Protein 5OE8 (pdb70)

Organism: NCBI:txid749413

Structure (mmCIF, N/CA/C/O backbone):
data_5OE8
#
_entry.id   5OE8
#
_cell.length_a   179.085
_cell.length_b   101.584
_cell.length_c   108.500
_cell.angle_alpha   90.000
_cell.angle_beta   124.530
_cell.angle_gamma   90.000
#
_symmetry.space_group_name_H-M   'C 1 2 1'
#
loop_
_entity.id
_entity.type
_entity.pdbx_description
1 polymer 'Large subunit terminase'
2 non-polymer 'CHLORIDE ION'
3 water water
#
loop_
_atom_site.group_PDB
_atom_site.id
_atom_site.type_symbol
_atom_site.label_atom_id
_atom_site.label_alt_id
_atom_site.label_comp_id
_atom_site.label_asym_id
_atom_site.label_entity_id
_atom_site.label_seq_id
_atom_site.pdbx_PDB_ins_code
_atom_site.Cartn_x
_atom_site.Cartn_y
_atom_site.Cartn_z
_atom_site.occupancy
_atom_site.B_iso_or_equiv
_atom_site.auth_seq_id
_atom_site.auth_comp_id
_atom_site.auth_asym_id
_atom_site.auth_atom_id
_atom_site.pdbx_PDB_model_num
ATOM 1 N N . PHE A 1 14 ? 52.086 57.056 91.697 1.00 86.21 11 PHE A N 1
ATOM 2 C CA . PHE A 1 14 ? 51.133 57.980 90.997 1.00 85.26 11 PHE A CA 1
ATOM 3 C C . PHE A 1 14 ? 51.241 57.855 89.482 1.00 86.91 11 PHE A C 1
ATOM 4 O O . PHE A 1 14 ? 50.220 57.815 88.791 1.00 90.90 11 PHE A O 1
ATOM 6 N N . GLN A 1 15 ? 52.486 57.772 88.999 1.00 90.02 12 GLN A N 1
ATOM 7 C CA . GLN A 1 15 ? 52.849 57.761 87.571 1.00 84.56 12 GLN A CA 1
ATOM 8 C C . GLN A 1 15 ? 52.554 59.121 86.908 1.00 76.34 12 GLN A C 1
ATOM 9 O O . GLN A 1 15 ? 51.757 59.213 85.964 1.00 77.38 12 GLN A O 1
ATOM 15 N N . PRO A 1 16 ? 53.216 60.185 87.410 1.00 68.22 13 PRO A N 1
ATOM 16 C CA . PRO A 1 16 ? 52.894 61.539 86.985 1.00 65.38 13 PRO A CA 1
ATOM 17 C C . PRO A 1 16 ? 53.514 61.890 85.643 1.00 62.56 13 PRO A C 1
ATOM 18 O O . PRO A 1 16 ? 54.511 61.283 85.236 1.00 59.62 13 PRO A O 1
ATOM 22 N N . PHE A 1 17 ? 52.927 62.886 84.988 1.00 60.02 14 PHE A N 1
ATOM 23 C CA . PHE A 1 17 ? 53.404 63.379 83.707 1.00 56.45 14 PHE A CA 1
ATOM 24 C C . PHE A 1 17 ? 54.505 64.423 83.868 1.00 54.12 14 PHE A C 1
ATOM 25 O O . PHE A 1 17 ? 54.438 65.293 84.738 1.00 52.33 14 PHE A O 1
ATOM 33 N N . SER A 1 18 ? 55.519 64.333 83.011 1.00 50.71 15 SER A N 1
ATOM 34 C CA . SER A 1 18 ? 56.593 65.299 82.987 1.00 44.87 15 SER A CA 1
ATOM 35 C C . SER A 1 18 ? 56.119 66.598 82.370 1.00 44.43 15 SER A C 1
ATOM 36 O O . SER A 1 18 ? 55.051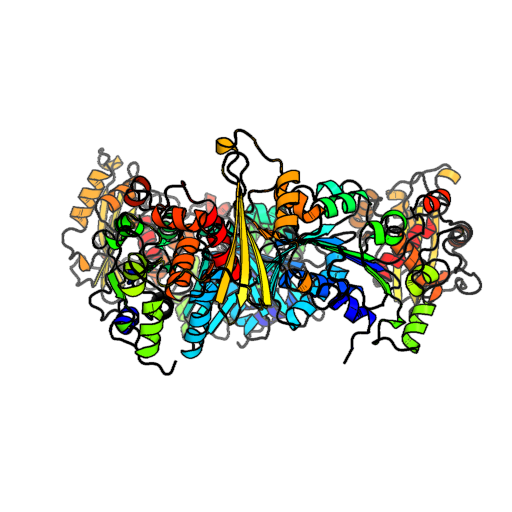 66.669 81.760 1.00 42.39 15 SER A O 1
ATOM 39 N N . LYS A 1 19 ? 56.950 67.618 82.507 1.00 44.83 16 LYS A N 1
ATOM 40 C CA . LYS A 1 19 ? 56.667 68.918 81.931 1.00 48.71 16 LYS A CA 1
ATOM 41 C C . LYS A 1 19 ? 56.453 68.829 80.414 1.00 45.36 16 LYS A C 1
ATOM 42 O O . LYS A 1 19 ? 55.552 69.462 79.860 1.00 43.72 16 LYS A O 1
ATOM 48 N N . LYS A 1 20 ? 57.273 68.034 79.744 1.00 46.66 17 LYS A N 1
ATOM 49 C CA . LYS A 1 20 ? 57.166 67.886 78.276 1.00 46.36 17 LYS A CA 1
ATOM 50 C C . LYS A 1 20 ? 55.889 67.131 77.864 1.00 42.36 17 LYS A C 1
ATOM 51 O O . LYS A 1 20 ? 55.250 67.503 76.887 1.00 43.36 17 LYS A O 1
ATOM 57 N N . GLN A 1 21 ? 55.500 66.108 78.629 1.00 40.72 18 GLN A N 1
ATOM 58 C CA . GLN A 1 21 ? 54.220 65.410 78.388 1.00 41.26 18 GLN A CA 1
ATOM 59 C C . GLN A 1 21 ? 52.998 66.309 78.554 1.00 42.74 18 GLN A C 1
ATOM 60 O O . GLN A 1 21 ? 52.049 66.233 77.749 1.00 40.69 18 GLN A O 1
ATOM 66 N N . LEU A 1 22 ? 53.020 67.154 79.590 1.00 42.71 19 LEU A N 1
ATOM 67 C CA . LEU A 1 22 ? 51.932 68.100 79.834 1.00 44.58 19 LEU A CA 1
ATOM 68 C C . LEU A 1 22 ? 51.805 69.164 78.737 1.00 45.27 19 LEU A C 1
ATOM 69 O O . LEU A 1 22 ? 50.699 69.649 78.478 1.00 47.45 19 LEU A O 1
ATOM 74 N N . LYS A 1 23 ? 52.919 69.538 78.107 1.00 44.76 20 LYS A N 1
ATOM 75 C CA . LYS A 1 23 ? 52.868 70.434 76.945 1.00 47.07 20 LYS A CA 1
ATOM 76 C C . LYS A 1 23 ? 52.121 69.787 75.758 1.00 44.26 20 LYS A C 1
ATOM 77 O O . LYS A 1 23 ? 51.361 70.461 75.063 1.00 39.39 20 LYS A O 1
ATOM 83 N N . VAL A 1 24 ? 52.306 68.477 75.565 1.00 44.07 21 VAL A N 1
ATOM 84 C CA . VAL A 1 24 ? 51.582 67.734 74.529 1.00 44.49 21 VAL A CA 1
ATOM 85 C C . VAL A 1 24 ? 50.069 67.754 74.810 1.00 45.14 21 VAL A C 1
ATOM 86 O O . VAL A 1 24 ? 49.265 67.880 73.875 1.00 42.60 21 VAL A O 1
ATOM 90 N N . LEU A 1 25 ? 49.710 67.642 76.094 1.00 43.94 22 LEU A N 1
ATOM 91 C CA . LEU A 1 25 ? 48.321 67.667 76.554 1.00 43.06 22 LEU A CA 1
ATOM 92 C C . LEU A 1 25 ? 47.632 69.029 76.488 1.00 43.40 22 LEU A C 1
ATOM 93 O O . LEU A 1 25 ? 46.408 69.081 76.377 1.00 46.77 22 LEU A O 1
ATOM 98 N N . THR A 1 26 ? 48.401 70.115 76.559 1.00 42.64 23 THR A N 1
ATOM 99 C CA . THR A 1 26 ? 47.845 71.463 76.681 1.00 41.28 23 THR A CA 1
ATOM 100 C C . THR A 1 26 ? 48.141 72.441 75.524 1.00 40.26 23 THR A C 1
ATOM 101 O O . THR A 1 26 ? 47.486 73.479 75.435 1.00 37.19 23 THR A O 1
ATOM 105 N N . TRP A 1 27 ? 49.088 72.130 74.634 1.00 41.14 24 TRP A N 1
ATOM 106 C CA . TRP A 1 27 ? 49.534 73.108 73.613 1.00 40.61 24 TRP A CA 1
ATOM 107 C C . TRP A 1 27 ? 48.371 73.765 72.861 1.00 42.52 24 TRP A C 1
ATOM 108 O O . TRP A 1 27 ? 48.405 74.958 72.561 1.00 44.55 24 TRP A O 1
ATOM 119 N N . TRP A 1 28 ? 47.352 72.958 72.571 1.00 42.17 25 TRP A N 1
ATOM 120 C CA . TRP A 1 28 ? 46.209 73.354 71.744 1.00 43.47 25 TRP A CA 1
ATOM 121 C C . TRP A 1 28 ? 45.176 74.230 72.467 1.00 45.28 25 TRP A C 1
ATOM 122 O O . TRP A 1 28 ? 44.413 74.926 71.804 1.00 45.78 25 TRP A O 1
ATOM 133 N N . ARG A 1 29 ? 45.156 74.212 73.803 1.00 48.85 26 ARG A N 1
ATOM 134 C CA . ARG A 1 29 ? 44.158 74.971 74.595 1.00 53.67 26 ARG A CA 1
ATOM 135 C C . ARG A 1 29 ? 44.242 76.484 74.357 1.00 51.91 26 ARG A C 1
ATOM 136 O O . ARG A 1 29 ? 45.290 76.980 73.968 1.00 50.92 26 ARG A O 1
ATOM 144 N N . LYS A 1 30 ? 43.140 77.207 74.571 1.00 55.46 27 LYS A N 1
ATOM 145 C CA . LYS A 1 30 ? 43.116 78.672 74.347 1.00 60.72 27 LYS A CA 1
ATOM 146 C C . LYS A 1 30 ? 44.107 79.436 75.255 1.00 59.55 27 LYS A C 1
ATOM 147 O O . LYS A 1 30 ? 44.755 80.381 74.809 1.00 62.02 27 LYS A O 1
ATOM 149 N N . ALA A 1 31 ? 44.251 78.997 76.502 1.00 59.21 28 ALA A N 1
ATOM 150 C CA . ALA A 1 31 ? 45.250 79.569 77.422 1.00 61.18 28 ALA A CA 1
ATOM 151 C C . ALA A 1 31 ? 46.725 79.417 76.970 1.00 63.13 28 ALA A C 1
ATOM 152 O O . ALA A 1 31 ? 47.576 80.203 77.387 1.00 62.25 28 ALA A O 1
ATOM 154 N N . SER A 1 32 ? 47.027 78.410 76.145 1.00 62.58 29 SER A N 1
ATOM 155 C CA . SER A 1 32 ? 48.396 78.169 75.649 1.00 59.47 29 SER A CA 1
ATOM 156 C C . SER A 1 32 ? 48.866 79.258 74.666 1.00 60.51 29 SER A C 1
ATOM 157 O O . SER A 1 32 ? 48.090 79.688 73.807 1.00 57.75 29 SER A O 1
ATOM 160 N N . PRO A 1 33 ? 50.141 79.703 74.787 1.00 63.07 30 PRO A N 1
ATOM 161 C CA . PRO A 1 33 ? 50.773 80.621 73.817 1.00 62.29 30 PRO A CA 1
ATOM 162 C C . PRO A 1 33 ? 50.867 80.109 72.373 1.00 64.32 30 PRO A C 1
ATOM 163 O O . PRO A 1 33 ? 50.853 80.911 71.432 1.00 60.86 30 PRO A O 1
ATOM 167 N N . VAL A 1 34 ? 50.957 78.788 72.212 1.00 64.97 31 VAL A N 1
ATOM 168 C CA . VAL A 1 34 ? 51.176 78.158 70.906 1.00 63.80 31 VAL A CA 1
ATOM 169 C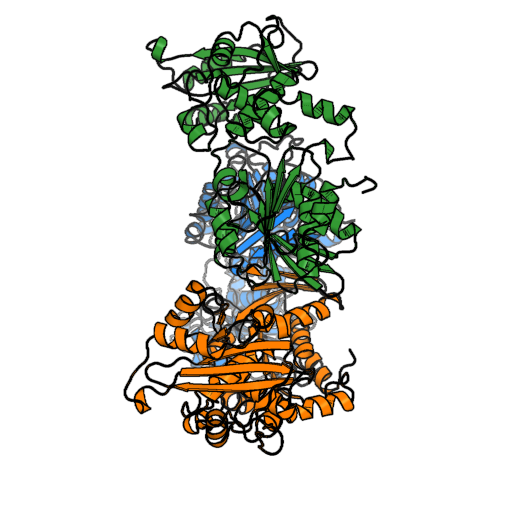 C . VAL A 1 34 ? 49.910 77.487 70.333 1.00 60.77 31 VAL A C 1
ATOM 170 O O . VAL A 1 34 ? 50.006 76.646 69.444 1.00 57.25 31 VAL A O 1
ATOM 174 N N . SER A 1 35 ? 48.732 77.895 70.812 1.00 57.83 32 SER A N 1
ATOM 175 C CA . SER A 1 35 ? 47.445 77.339 70.362 1.00 56.65 32 SER A CA 1
ATOM 176 C C . SER A 1 35 ? 47.152 77.577 68.877 1.00 55.73 32 SER A C 1
ATOM 177 O O . SER A 1 35 ? 46.390 76.812 68.265 1.00 50.66 32 SER A O 1
ATOM 180 N N . ASP A 1 36 ? 47.728 78.648 68.322 1.00 55.41 33 ASP A N 1
ATOM 181 C CA . ASP A 1 36 ? 47.561 79.001 66.906 1.00 57.77 33 ASP A CA 1
ATOM 182 C C . ASP A 1 36 ? 48.435 78.172 65.973 1.00 56.33 33 ASP A C 1
ATOM 183 O O . ASP A 1 36 ? 48.234 78.209 64.754 1.00 54.80 33 ASP A O 1
ATOM 188 N N . LYS A 1 37 ? 49.416 77.445 66.523 1.00 55.17 34 LYS A N 1
ATOM 189 C CA . LYS A 1 37 ? 50.265 76.574 65.714 1.00 50.47 34 LYS A CA 1
ATOM 190 C C . LYS A 1 37 ? 49.369 75.573 65.009 1.00 48.23 34 LYS A C 1
ATOM 191 O O . LYS A 1 37 ? 48.340 75.176 65.549 1.00 45.99 34 LYS A O 1
ATOM 197 N N . ASP A 1 38 ? 49.742 75.207 63.785 1.00 48.99 35 ASP A N 1
ATOM 198 C CA . ASP A 1 38 ? 48.925 74.322 62.950 1.00 50.25 35 ASP A CA 1
ATOM 199 C C . ASP A 1 38 ? 49.026 72.845 63.312 1.00 45.28 35 ASP A C 1
ATOM 200 O O . ASP A 1 38 ? 48.322 72.026 62.737 1.00 40.28 35 ASP A O 1
ATOM 205 N N . GLY A 1 39 ? 49.911 72.502 64.243 1.00 45.05 36 GLY A N 1
ATOM 206 C CA . GLY A 1 39 ? 50.086 71.124 64.647 1.00 43.71 36 GLY A CA 1
ATOM 207 C C . GLY A 1 39 ? 51.306 70.896 65.503 1.00 44.03 36 GLY A C 1
ATOM 208 O O . GLY A 1 39 ? 51.941 71.842 65.985 1.00 43.96 36 GLY A O 1
ATOM 209 N N . ILE A 1 40 ? 51.644 69.621 65.670 1.00 43.81 37 ILE A N 1
ATOM 210 C CA . ILE A 1 40 ? 52.725 69.228 66.559 1.00 41.10 37 ILE A CA 1
ATOM 211 C C . ILE A 1 40 ? 53.498 68.024 66.002 1.00 39.54 37 ILE A C 1
ATOM 212 O O . ILE A 1 40 ? 52.927 67.144 65.346 1.00 37.66 37 ILE A O 1
ATOM 217 N N . ILE A 1 41 ? 54.815 68.040 66.236 1.00 38.61 38 ILE A N 1
ATOM 218 C CA . ILE A 1 41 ? 55.703 66.916 65.954 1.00 37.53 38 ILE A CA 1
ATOM 219 C C . ILE A 1 41 ? 56.397 66.556 67.252 1.00 36.51 38 ILE A C 1
ATOM 220 O O . ILE A 1 41 ? 57.072 67.407 67.838 1.00 37.56 38 ILE A O 1
ATOM 225 N N . CYS A 1 42 ? 56.223 65.318 67.707 1.00 35.69 39 CYS A N 1
ATOM 226 C CA . CYS A 1 42 ? 57.052 64.754 68.770 1.00 38.03 39 CYS A CA 1
ATOM 227 C C . CYS A 1 42 ? 57.940 63.650 68.218 1.00 35.43 39 CYS A C 1
ATOM 228 O O . CYS A 1 42 ? 57.442 62.668 67.669 1.00 34.70 39 CYS A O 1
ATOM 231 N N . ASP A 1 43 ? 59.251 63.820 68.356 1.00 36.18 40 ASP A N 1
ATOM 232 C CA . ASP A 1 43 ? 60.207 62.793 67.952 1.00 38.35 40 ASP A CA 1
ATOM 233 C C . ASP A 1 43 ? 61.107 62.448 69.119 1.00 37.55 40 ASP A C 1
ATOM 234 O O . ASP A 1 43 ? 60.897 62.917 70.230 1.00 39.62 40 ASP A O 1
ATOM 239 N N . GLY A 1 44 ? 62.095 61.609 68.867 1.00 36.98 41 GLY A N 1
ATOM 240 C CA . GLY A 1 44 ? 63.132 61.327 69.836 1.00 38.20 41 GLY A CA 1
ATOM 241 C C . GLY A 1 44 ? 63.104 59.876 70.218 1.00 38.16 41 GLY A C 1
ATOM 242 O O . GLY A 1 44 ? 62.708 59.024 69.405 1.00 38.73 41 GLY A O 1
ATOM 243 N N . SER A 1 45 ? 63.497 59.607 71.467 1.00 36.52 42 SER A N 1
ATOM 244 C CA . SER A 1 45 ? 63.832 58.259 71.915 1.00 37.82 42 SER A CA 1
ATOM 245 C C . SER A 1 45 ? 62.603 57.382 72.069 1.00 35.98 42 SER A C 1
ATOM 246 O O . SER A 1 45 ? 61.480 57.871 72.096 1.00 34.72 42 SER A O 1
ATOM 249 N N . ILE A 1 46 ? 62.855 56.084 72.175 1.00 36.44 43 ILE A N 1
ATOM 250 C CA . ILE A 1 46 ? 61.843 55.116 72.567 1.00 38.49 43 ILE A CA 1
ATOM 251 C C . ILE A 1 46 ? 61.538 55.295 74.053 1.00 38.35 43 ILE A C 1
ATOM 252 O O . ILE A 1 46 ? 62.270 55.982 74.770 1.00 35.66 43 ILE A O 1
ATOM 257 N N . ARG A 1 47 ? 60.516 54.601 74.524 1.00 42.74 44 ARG A N 1
ATOM 258 C CA . ARG A 1 47 ? 60.111 54.551 75.927 1.00 46.95 44 ARG A CA 1
ATOM 259 C C . ARG A 1 47 ? 60.105 55.880 76.632 1.00 44.73 44 ARG A C 1
ATOM 260 O O . ARG A 1 47 ? 60.538 55.988 77.728 1.00 44.32 44 ARG A O 1
ATOM 268 N N . ALA A 1 48 ? 59.595 56.886 75.977 1.00 44.50 45 ALA A N 1
ATOM 269 C CA . ALA A 1 48 ? 59.632 58.249 76.490 1.00 44.58 45 ALA A CA 1
ATOM 270 C C . ALA A 1 48 ? 58.263 58.739 76.933 1.00 43.70 45 ALA A C 1
ATOM 271 O O . ALA A 1 48 ? 58.123 59.881 77.363 1.00 46.63 45 ALA A O 1
ATOM 273 N N . GLY A 1 49 ? 57.258 57.880 76.834 1.00 43.71 46 GLY A N 1
ATOM 274 C CA . GLY A 1 49 ? 55.908 58.235 77.230 1.00 47.32 46 GLY A CA 1
ATOM 275 C C . GLY A 1 49 ? 55.309 59.343 76.394 1.00 47.41 46 GLY A C 1
ATOM 276 O O . GLY A 1 49 ? 54.528 60.151 76.906 1.00 47.22 46 GLY A O 1
ATOM 277 N N . LYS A 1 50 ? 55.690 59.393 75.115 1.00 44.85 47 LYS A N 1
ATOM 278 C CA . LYS A 1 50 ? 55.180 60.407 74.222 1.00 43.82 47 LYS A CA 1
ATOM 279 C C . LYS A 1 50 ? 54.015 59.891 73.377 1.00 42.98 47 LYS A C 1
ATOM 280 O O . LYS A 1 50 ? 53.135 60.666 73.043 1.00 39.86 47 LYS A O 1
ATOM 286 N N . THR A 1 51 ? 53.995 58.596 73.064 1.00 43.88 48 THR A N 1
ATOM 287 C CA . THR A 1 51 ? 53.002 58.040 72.141 1.00 43.40 48 THR A CA 1
ATOM 288 C C . THR A 1 51 ? 51.592 58.063 72.722 1.00 46.69 48 THR A C 1
ATOM 289 O O . THR A 1 51 ? 50.658 58.545 72.074 1.00 45.54 48 THR A O 1
ATOM 293 N N . ILE A 1 52 ? 51.435 57.562 73.943 1.00 51.14 49 ILE A N 1
ATOM 294 C CA . ILE A 1 52 ? 50.106 57.522 74.550 1.00 51.91 49 ILE A CA 1
ATOM 295 C C . ILE A 1 52 ? 49.562 58.905 74.911 1.00 47.13 49 ILE A C 1
ATOM 296 O O . ILE A 1 52 ? 48.377 59.126 74.727 1.00 46.51 49 ILE A O 1
ATOM 301 N N . VAL A 1 53 ? 50.395 59.835 75.386 1.00 46.24 50 VAL A N 1
ATOM 302 C CA . VAL A 1 53 ? 49.897 61.202 75.659 1.00 48.16 50 VAL A CA 1
ATOM 303 C C . VAL A 1 53 ? 49.528 61.932 74.375 1.00 45.39 50 VAL A C 1
ATOM 304 O O . VAL A 1 53 ? 48.535 62.644 74.338 1.00 48.23 50 VAL A O 1
ATOM 308 N N . MET A 1 54 ? 50.328 61.737 73.335 1.00 41.35 51 MET A N 1
ATOM 309 C CA . MET A 1 54 ? 50.067 62.316 72.026 1.00 43.69 51 MET A CA 1
ATOM 310 C C . MET A 1 54 ? 48.689 61.895 71.534 1.00 40.88 51 MET A C 1
ATOM 311 O O . MET A 1 54 ? 47.857 62.754 71.231 1.00 39.92 51 MET A O 1
ATOM 316 N N . SER A 1 55 ? 48.441 60.587 71.508 1.00 38.76 52 SER A N 1
ATOM 317 C CA . SER A 1 55 ? 47.153 60.039 71.053 1.00 40.97 52 SER A CA 1
ATOM 318 C C . SER A 1 55 ? 45.989 60.488 71.935 1.00 41.00 52 SER A C 1
ATOM 319 O O . SER A 1 55 ? 44.930 60.862 71.421 1.00 40.19 52 SER A O 1
ATOM 322 N N . PHE A 1 56 ? 46.187 60.481 73.252 1.00 40.43 53 PHE A N 1
ATOM 323 C CA . PHE A 1 56 ? 45.149 60.931 74.178 1.00 39.49 53 PHE A CA 1
ATOM 324 C C . PHE A 1 56 ? 44.824 62.398 73.959 1.00 39.39 53 PHE A C 1
ATOM 325 O O . PHE A 1 56 ? 43.649 62.780 73.892 1.00 41.58 53 PHE A O 1
ATOM 333 N N . SER A 1 57 ? 45.862 63.220 73.845 1.00 36.14 54 SER A N 1
ATOM 334 C CA . SER A 1 57 ? 45.676 64.640 73.595 1.00 34.78 54 SER A CA 1
ATOM 335 C C . SER A 1 57 ? 44.930 64.909 72.286 1.00 36.19 54 SER A C 1
ATOM 336 O O . SER A 1 57 ? 44.152 65.861 72.204 1.00 34.21 54 SER A O 1
ATOM 339 N N . TYR A 1 58 ? 45.181 64.076 71.267 1.00 36.74 55 TYR A N 1
ATOM 340 C CA . TYR A 1 58 ? 44.519 64.195 69.958 1.00 36.00 55 TYR A CA 1
ATOM 341 C C . TYR A 1 58 ? 43.028 64.022 70.068 1.00 36.66 55 TYR A C 1
ATOM 342 O O . TYR A 1 58 ? 42.272 64.815 69.517 1.00 36.34 55 TYR A O 1
ATOM 351 N N . VAL A 1 59 ? 42.617 62.962 70.756 1.00 37.27 56 VAL A N 1
ATOM 352 C CA . VAL A 1 59 ? 41.204 62.677 70.963 1.00 39.01 56 VAL A CA 1
ATOM 353 C C . VAL A 1 59 ? 40.596 63.801 71.816 1.00 41.91 56 VAL A C 1
ATOM 354 O O . VAL A 1 59 ? 39.546 64.339 71.463 1.00 40.29 56 VAL A O 1
ATOM 358 N N . MET A 1 60 ? 41.297 64.191 72.883 1.00 42.97 57 MET A N 1
ATOM 359 C CA . MET A 1 60 ? 40.849 65.276 73.781 1.00 43.77 57 MET A CA 1
ATOM 360 C C . MET A 1 60 ? 40.634 66.577 73.013 1.00 41.17 57 MET A C 1
ATOM 361 O O . MET A 1 60 ? 39.568 67.165 73.061 1.00 44.56 57 MET A O 1
ATOM 366 N N . TRP A 1 61 ? 41.647 66.996 72.273 1.00 42.89 58 TRP A N 1
ATOM 367 C CA . TRP A 1 61 ? 41.549 68.164 71.397 1.00 41.88 58 TRP A CA 1
ATOM 368 C C . TRP A 1 61 ? 40.362 68.059 70.417 1.00 41.31 58 TRP A C 1
ATOM 369 O O . TRP A 1 61 ? 39.600 69.020 70.245 1.00 38.64 58 TRP A O 1
ATOM 380 N N . ALA A 1 62 ? 40.215 66.895 69.786 1.00 40.38 59 ALA A N 1
ATOM 381 C CA . ALA A 1 62 ? 39.180 66.700 68.769 1.00 40.27 59 ALA A CA 1
ATOM 382 C C . ALA A 1 62 ? 37.786 66.773 69.374 1.00 41.53 59 ALA A C 1
ATOM 383 O O . ALA A 1 62 ? 36.919 67.489 68.852 1.00 43.17 59 ALA A O 1
ATOM 385 N N . MET A 1 63 ? 37.585 66.049 70.476 1.00 41.42 60 MET A N 1
ATOM 386 C CA . MET A 1 63 ? 36.295 66.028 71.169 1.00 44.02 60 MET A CA 1
ATOM 387 C C . MET A 1 63 ? 35.915 67.383 71.759 1.00 45.35 60 MET A C 1
ATOM 388 O O . MET A 1 63 ? 34.735 67.679 71.864 1.00 44.78 60 MET A O 1
ATOM 393 N N . ASP A 1 64 ? 36.905 68.183 72.151 1.00 49.47 61 ASP A N 1
ATOM 394 C CA . ASP A 1 64 ? 36.659 69.507 72.720 1.00 51.30 61 ASP A CA 1
ATOM 395 C C . ASP A 1 64 ? 36.362 70.563 71.652 1.00 51.17 61 ASP A C 1
ATOM 396 O O . ASP A 1 64 ? 35.580 71.467 71.909 1.00 52.14 61 ASP A O 1
ATOM 401 N N . THR A 1 65 ? 36.973 70.447 70.468 1.00 47.24 62 THR A N 1
ATOM 402 C CA . THR A 1 65 ? 36.941 71.512 69.443 1.00 44.95 62 THR A CA 1
ATOM 403 C C . THR A 1 65 ? 35.908 71.308 68.317 1.00 44.08 62 THR A C 1
ATOM 404 O O . THR A 1 65 ? 35.556 72.253 67.619 1.00 45.61 62 THR A O 1
ATOM 408 N N . PHE A 1 66 ? 35.416 70.091 68.133 1.00 45.44 63 PHE A N 1
ATOM 409 C CA . PHE A 1 66 ? 34.508 69.800 67.029 1.00 45.42 63 PHE A CA 1
ATOM 410 C C . PHE A 1 66 ? 33.358 68.925 67.479 1.00 43.61 63 PHE A C 1
ATOM 411 O O . PHE A 1 66 ? 33.411 68.316 68.542 1.00 42.96 63 PHE A O 1
ATOM 419 N N . ASN A 1 67 ? 32.310 68.876 66.661 1.00 47.19 64 ASN A N 1
ATOM 420 C CA . ASN A 1 67 ? 31.230 67.899 66.844 1.00 47.49 64 ASN A CA 1
ATOM 421 C C . ASN A 1 67 ? 30.809 67.315 65.513 1.00 44.59 64 ASN A C 1
ATOM 422 O O . ASN A 1 67 ? 30.740 68.023 64.528 1.00 46.56 64 ASN A O 1
ATOM 427 N N . GLU A 1 68 ? 30.554 66.011 65.499 1.00 47.98 65 GLU A N 1
ATOM 428 C CA . GLU A 1 68 ? 30.181 65.263 64.288 1.00 51.76 65 GLU A CA 1
ATOM 429 C C . GLU A 1 68 ? 31.213 65.327 63.144 1.00 49.70 65 GLU A C 1
ATOM 430 O O . GLU A 1 68 ? 30.852 65.163 61.981 1.00 46.95 65 GLU A O 1
ATOM 436 N N . GLN A 1 69 ? 32.487 65.544 63.470 1.00 50.07 66 GLN A N 1
ATOM 437 C CA . GLN A 1 69 ? 33.539 65.566 62.456 1.00 51.79 66 GLN A CA 1
ATOM 438 C C . GLN A 1 69 ? 34.259 64.217 62.318 1.00 51.51 66 GLN A C 1
ATOM 439 O O . GLN A 1 69 ? 34.132 63.318 63.162 1.00 47.70 66 GLN A O 1
ATOM 445 N N . ASN A 1 70 ? 34.960 64.091 61.198 1.00 51.52 67 ASN A N 1
ATOM 446 C CA . ASN A 1 70 ? 35.804 62.952 60.899 1.00 50.15 67 ASN A CA 1
ATOM 447 C C . ASN A 1 70 ? 37.249 63.315 61.223 1.00 50.02 67 ASN A C 1
ATOM 448 O O . ASN A 1 70 ? 37.688 64.440 60.948 1.00 48.21 67 ASN A O 1
ATOM 453 N N . PHE A 1 71 ? 37.985 62.356 61.787 1.00 46.97 68 PHE A N 1
ATOM 454 C CA . PHE A 1 71 ? 39.403 62.532 62.128 1.00 45.46 68 PHE A CA 1
ATOM 455 C C . PHE A 1 71 ? 40.183 61.306 61.667 1.00 43.82 68 PHE A C 1
ATOM 456 O O . PHE A 1 71 ? 39.669 60.186 61.718 1.00 41.22 68 PHE A O 1
ATOM 464 N N . GLY A 1 72 ? 41.417 61.519 61.226 1.00 42.21 69 GLY A N 1
ATOM 465 C CA . GLY A 1 72 ? 42.260 60.434 60.746 1.00 43.66 69 GLY A CA 1
ATOM 466 C C . GLY A 1 72 ? 43.290 59.990 61.765 1.00 42.84 69 GLY A C 1
ATOM 467 O O . GLY A 1 72 ? 43.795 60.802 62.533 1.00 42.58 69 GLY A O 1
ATOM 468 N N . MET A 1 73 ? 43.592 58.693 61.773 1.00 42.48 70 MET A N 1
ATOM 469 C CA . MET A 1 73 ? 44.712 58.146 62.530 1.00 41.24 70 MET A CA 1
ATOM 470 C C . MET A 1 73 ? 45.444 57.109 61.669 1.00 43.11 70 MET A C 1
ATOM 471 O O . MET A 1 73 ? 44.834 56.143 61.225 1.00 40.69 70 MET A O 1
ATOM 476 N N . ALA A 1 74 ? 46.745 57.312 61.449 1.00 41.24 71 ALA A N 1
ATOM 477 C CA . ALA A 1 74 ? 47.551 56.434 60.605 1.00 42.13 71 ALA A CA 1
ATOM 478 C C . ALA A 1 74 ? 48.737 55.814 61.355 1.00 43.03 71 ALA A C 1
ATOM 479 O O . ALA A 1 74 ? 49.341 56.442 62.233 1.00 43.59 71 ALA A O 1
ATOM 481 N N . GLY A 1 75 ? 49.047 54.573 61.001 1.00 45.59 72 GLY A N 1
ATOM 482 C CA . GLY A 1 75 ? 50.289 53.884 61.388 1.00 45.12 72 GLY A CA 1
ATOM 483 C C . GLY A 1 75 ? 50.933 53.339 60.120 1.00 47.10 72 GLY A C 1
ATOM 484 O O . GLY A 1 75 ? 50.424 53.599 59.023 1.00 44.25 72 GLY A O 1
ATOM 485 N N . LYS A 1 76 ? 52.048 52.606 60.255 1.00 48.34 73 LYS A N 1
ATOM 486 C CA . LYS A 1 76 ? 52.692 51.927 59.106 1.00 50.26 73 LYS A CA 1
ATOM 487 C C . LYS A 1 76 ? 51.688 50.956 58.479 1.00 50.55 73 LYS A C 1
ATOM 488 O O . LYS A 1 76 ? 51.506 50.942 57.255 1.00 55.76 73 LYS A O 1
ATOM 490 N N . THR A 1 77 ? 51.049 50.162 59.339 1.00 48.54 74 THR A N 1
ATOM 491 C CA . THR A 1 77 ? 49.853 49.392 58.999 1.00 50.00 74 THR A CA 1
ATOM 492 C C . THR A 1 77 ? 48.761 49.661 60.022 1.00 52.90 74 THR A C 1
ATOM 493 O O . THR A 1 77 ? 49.036 50.101 61.154 1.00 50.44 74 THR A O 1
ATOM 497 N N . ILE A 1 78 ? 47.528 49.335 59.640 1.00 53.00 75 ILE A N 1
ATOM 498 C CA . ILE A 1 78 ? 46.387 49.465 60.546 1.00 53.89 75 ILE A CA 1
ATOM 499 C C . ILE A 1 78 ? 46.565 48.525 61.740 1.00 51.44 75 ILE A C 1
ATOM 500 O O . ILE A 1 78 ? 46.268 48.905 62.884 1.00 50.72 75 ILE A O 1
ATOM 505 N N . GLY A 1 79 ? 47.082 47.321 61.484 1.00 51.35 76 GLY A N 1
ATOM 506 C CA . GLY A 1 79 ? 47.371 46.350 62.555 1.00 49.54 76 GLY A CA 1
ATOM 507 C C . GLY A 1 79 ? 48.296 46.906 63.630 1.00 48.21 76 GLY A C 1
ATOM 508 O O . GLY A 1 79 ? 48.014 46.802 64.835 1.00 45.00 76 GLY A O 1
ATOM 509 N N . ALA A 1 80 ? 49.395 47.516 63.182 1.00 47.48 77 ALA A N 1
ATOM 510 C CA . ALA A 1 80 ? 50.380 48.119 64.097 1.00 49.39 77 ALA A CA 1
ATOM 511 C C . ALA A 1 80 ? 49.776 49.281 64.887 1.00 47.12 77 ALA A C 1
ATOM 512 O O . ALA A 1 80 ? 49.928 49.348 66.118 1.00 44.82 77 ALA A O 1
ATOM 514 N N . LEU A 1 81 ? 49.087 50.178 64.171 1.00 44.23 78 LEU A N 1
ATOM 515 C CA . LEU A 1 81 ? 48.348 51.279 64.794 1.00 44.52 78 LEU A CA 1
ATOM 516 C C . LEU A 1 81 ? 47.441 50.816 65.915 1.00 41.88 78 LEU A C 1
ATOM 517 O O . LEU A 1 81 ? 47.422 51.414 66.981 1.00 40.19 78 LEU A O 1
ATOM 522 N N . ARG A 1 82 ? 46.705 49.739 65.671 1.00 45.72 79 ARG A N 1
ATOM 523 C CA . ARG A 1 82 ? 45.810 49.183 66.690 1.00 49.13 79 ARG A CA 1
ATOM 524 C C . ARG A 1 82 ? 46.560 48.648 67.912 1.00 49.59 79 ARG A C 1
ATOM 525 O O . ARG A 1 82 ? 46.128 48.858 69.056 1.00 45.81 79 ARG A O 1
ATOM 533 N N . ARG A 1 83 ? 47.666 47.948 67.649 1.00 49.82 80 ARG A N 1
ATOM 534 C CA . ARG A 1 83 ? 48.525 47.393 68.704 1.00 54.66 80 ARG A CA 1
ATOM 535 C C . ARG A 1 83 ? 49.229 48.486 69.494 1.00 51.80 80 ARG A C 1
ATOM 536 O O . ARG A 1 83 ? 49.166 48.503 70.713 1.00 51.02 80 ARG A O 1
ATOM 544 N N . ASN A 1 84 ? 49.871 49.405 68.783 1.00 51.74 81 ASN A N 1
ATOM 545 C CA . ASN A 1 84 ? 50.718 50.431 69.415 1.00 51.79 81 ASN A CA 1
ATOM 546 C C . ASN A 1 84 ? 49.950 51.573 70.088 1.00 53.14 81 ASN A C 1
ATOM 547 O O . ASN A 1 84 ? 50.421 52.140 71.071 1.00 53.49 81 ASN A O 1
ATOM 552 N N . VAL A 1 85 ? 48.799 51.934 69.530 1.00 52.51 82 VAL A N 1
ATOM 553 C CA . VAL A 1 85 ? 48.095 53.156 69.915 1.00 50.10 82 VAL A CA 1
ATOM 554 C C . VAL A 1 85 ? 46.664 52.885 70.369 1.00 46.75 82 VAL A C 1
ATOM 555 O O . VAL A 1 85 ? 46.321 53.209 71.493 1.00 50.05 82 VAL A O 1
ATOM 559 N N . ILE A 1 86 ? 45.843 52.285 69.505 1.00 46.86 83 ILE A N 1
ATOM 560 C CA . ILE A 1 86 ? 44.378 52.294 69.691 1.00 49.51 83 ILE A CA 1
ATOM 561 C C . ILE A 1 86 ? 43.940 51.480 70.897 1.00 51.69 83 ILE A C 1
ATOM 562 O O . ILE A 1 86 ? 43.065 51.921 71.646 1.00 55.06 83 ILE A O 1
ATOM 567 N N . THR A 1 87 ? 44.545 50.309 71.091 1.00 52.23 84 THR A N 1
ATOM 568 C CA . THR A 1 87 ? 44.224 49.461 72.244 1.00 53.04 84 THR A CA 1
ATOM 569 C C . THR A 1 87 ? 44.569 50.133 73.600 1.00 52.50 84 THR A C 1
ATOM 570 O O . THR A 1 87 ? 43.694 50.251 74.459 1.00 56.93 84 THR A O 1
ATOM 574 N N . PRO A 1 88 ? 45.816 50.600 73.793 1.00 52.40 85 PRO A N 1
ATOM 575 C CA . PRO A 1 88 ? 46.083 51.353 75.036 1.00 50.55 85 PRO A CA 1
ATOM 576 C C . PRO A 1 88 ? 45.321 52.685 75.129 1.00 54.41 85 PRO A C 1
ATOM 577 O O . PRO A 1 88 ? 44.922 53.088 76.237 1.00 50.97 85 PRO A O 1
ATOM 581 N N . LEU A 1 89 ? 45.128 53.357 73.984 1.00 51.68 86 LEU A N 1
ATOM 582 C CA . LEU A 1 89 ? 44.313 54.578 73.942 1.00 50.84 86 LEU A CA 1
ATOM 583 C C . LEU A 1 89 ? 42.873 54.325 74.395 1.00 52.29 86 LEU A C 1
ATOM 584 O O . LEU A 1 89 ? 42.324 55.140 75.143 1.00 50.93 86 LEU A O 1
ATOM 589 N N . LYS A 1 90 ? 42.269 53.224 73.926 1.00 54.06 87 LYS A N 1
ATOM 590 C CA . LYS A 1 90 ? 40.890 52.838 74.319 1.00 55.83 87 LYS A CA 1
ATOM 591 C C . LYS A 1 90 ? 40.723 52.726 75.828 1.00 55.89 87 LYS A C 1
ATOM 592 O O . LYS A 1 90 ? 39.853 53.373 76.412 1.00 59.12 87 LYS A O 1
ATOM 598 N N . ARG A 1 91 ? 41.560 51.885 76.435 1.00 59.73 88 ARG A N 1
ATOM 599 C CA . ARG A 1 91 ? 41.595 51.680 77.892 1.00 59.97 88 ARG A CA 1
ATOM 600 C C . ARG A 1 91 ? 41.730 53.008 78.642 1.00 61.66 88 ARG A C 1
ATOM 601 O O . ARG A 1 91 ? 41.019 53.255 79.615 1.00 66.03 88 ARG A O 1
ATOM 603 N N . MET A 1 92 ? 42.631 53.863 78.166 1.00 64.56 89 MET A N 1
ATOM 604 C CA . MET A 1 92 ? 42.904 55.153 78.815 1.00 66.41 89 MET A CA 1
ATOM 605 C C . MET A 1 92 ? 41.758 56.165 78.648 1.00 64.02 89 MET A C 1
ATOM 606 O O . MET A 1 92 ? 41.457 56.923 79.578 1.00 62.80 89 MET A O 1
ATOM 611 N N . LEU A 1 93 ? 41.135 56.178 77.466 1.00 59.64 90 LEU A N 1
ATOM 612 C CA . LEU A 1 93 ? 39.978 57.045 77.189 1.00 56.38 90 LEU A CA 1
ATOM 613 C C . LEU A 1 93 ? 38.788 56.674 78.064 1.00 58.84 90 LEU A C 1
ATOM 614 O O . LEU A 1 93 ? 38.189 57.545 78.697 1.00 54.08 90 LEU A O 1
ATOM 619 N N . LYS A 1 94 ? 38.459 55.380 78.096 1.00 65.95 91 LYS A N 1
ATOM 620 C CA . LYS A 1 94 ? 37.328 54.863 78.891 1.00 67.24 91 LYS A CA 1
ATOM 621 C C . LYS A 1 94 ? 37.438 55.139 80.392 1.00 66.26 91 LYS A C 1
ATOM 622 O O . LYS A 1 94 ? 36.412 55.301 81.056 1.00 66.44 91 LYS A O 1
ATOM 628 N N . SER A 1 95 ? 38.666 55.203 80.917 1.00 66.68 92 SER A N 1
ATOM 629 C CA . SER A 1 95 ? 38.880 55.486 82.348 1.00 68.78 92 SER A CA 1
ATOM 630 C C . SER A 1 95 ? 38.655 56.961 82.706 1.00 68.82 92 SER A C 1
ATOM 631 O O . SER A 1 95 ? 38.457 57.278 83.882 1.00 70.42 92 SER A O 1
ATOM 634 N N . ARG A 1 96 ? 38.705 57.858 81.718 1.00 67.37 93 ARG A N 1
ATOM 635 C CA . ARG A 1 96 ? 38.428 59.278 81.963 1.00 70.41 93 ARG A CA 1
ATOM 636 C C . ARG A 1 96 ? 37.101 59.740 81.337 1.00 64.71 93 ARG A C 1
ATOM 637 O O . ARG A 1 96 ? 36.978 60.873 80.885 1.00 68.51 93 ARG A O 1
ATOM 645 N N . GLY A 1 97 ? 36.103 58.856 81.338 1.00 62.11 94 GLY A N 1
ATOM 646 C CA . GLY A 1 97 ? 34.725 59.227 81.012 1.00 60.34 94 GLY A CA 1
ATOM 647 C C . GLY A 1 97 ? 34.364 59.312 79.538 1.00 58.49 94 GLY A C 1
ATOM 648 O O . GLY A 1 97 ? 33.260 59.750 79.204 1.00 55.99 94 GLY A O 1
ATOM 649 N N . TYR A 1 98 ? 35.277 58.896 78.658 1.00 54.39 95 TYR A N 1
ATOM 650 C CA . TYR A 1 98 ? 34.985 58.817 77.230 1.00 52.52 95 TYR A CA 1
ATOM 651 C C . TYR A 1 98 ? 34.363 57.458 76.959 1.00 54.19 95 TYR A C 1
ATOM 652 O O . TYR A 1 98 ? 34.594 56.496 77.689 1.00 56.93 95 TYR A O 1
ATOM 661 N N . ARG A 1 99 ? 33.566 57.383 75.905 1.00 54.75 96 ARG A N 1
ATOM 662 C CA . ARG A 1 99 ? 33.035 56.115 75.453 1.00 54.97 96 ARG A CA 1
ATOM 663 C C . ARG A 1 99 ? 33.478 55.896 74.026 1.00 53.39 96 ARG A C 1
ATOM 664 O O . ARG A 1 99 ? 33.654 56.862 73.275 1.00 52.79 96 ARG A O 1
ATOM 672 N N . VAL A 1 100 ? 33.687 54.627 73.675 1.00 51.95 97 VAL A N 1
ATOM 673 C CA . VAL A 1 100 ? 34.247 54.241 72.375 1.00 53.63 97 VAL A CA 1
ATOM 674 C C . VAL A 1 100 ? 33.496 53.045 71.794 1.00 52.29 97 VAL A C 1
ATOM 675 O O . VAL A 1 100 ? 33.192 52.082 72.500 1.00 54.81 97 VAL A O 1
ATOM 679 N N . LYS A 1 101 ? 33.188 53.132 70.509 1.00 49.32 98 LYS A N 1
ATOM 680 C CA . LYS A 1 101 ? 32.664 52.011 69.762 1.00 55.07 98 LYS A CA 1
ATOM 681 C C . LYS A 1 101 ? 33.673 51.717 68.657 1.00 56.24 98 LYS A C 1
ATOM 682 O O . LYS A 1 101 ? 34.023 52.611 67.875 1.00 52.00 98 LYS A O 1
ATOM 688 N N . ASP A 1 102 ? 34.043 50.464 68.503 1.00 56.09 99 ASP A N 1
ATOM 689 C CA . ASP A 1 102 ? 34.963 50.105 67.465 1.00 56.77 99 ASP A CA 1
ATOM 690 C C . ASP A 1 102 ? 34.251 49.407 66.315 1.00 58.69 99 ASP A C 1
ATOM 691 O O . ASP A 1 102 ? 33.718 48.347 66.478 1.00 61.46 99 ASP A O 1
ATOM 696 N N . HIS A 1 103 ? 34.251 50.027 65.154 1.00 59.79 100 HIS A N 1
ATOM 697 C CA . HIS A 1 103 ? 33.658 49.455 63.968 1.00 63.48 100 HIS A CA 1
ATOM 698 C C . HIS A 1 103 ? 34.809 48.721 63.344 1.00 66.17 100 HIS A C 1
ATOM 699 O O . HIS A 1 103 ? 35.447 49.219 62.453 1.00 68.21 100 HIS A O 1
ATOM 706 N N . ARG A 1 104 ? 35.055 47.524 63.810 1.00 73.42 101 ARG A N 1
ATOM 707 C CA . ARG A 1 104 ? 36.144 46.712 63.326 1.00 75.67 101 ARG A CA 1
ATOM 708 C C . ARG A 1 104 ? 36.490 46.713 61.842 1.00 80.16 101 ARG A C 1
ATOM 709 O O . ARG A 1 104 ? 37.494 47.260 61.454 1.00 83.54 101 ARG A O 1
ATOM 717 N N . ALA A 1 105 ? 35.650 46.125 61.013 1.00 76.95 102 ALA A N 1
ATOM 718 C CA . ALA A 1 105 ? 36.004 45.970 59.613 1.00 75.58 102 ALA A CA 1
ATOM 719 C C . ALA A 1 105 ? 36.105 47.292 58.909 1.00 74.53 102 ALA A C 1
ATOM 720 O O . ALA A 1 105 ? 36.914 47.494 58.012 1.00 65.07 102 ALA A O 1
ATOM 722 N N . ASP A 1 106 ? 35.196 48.163 59.311 1.00 71.86 103 ASP A N 1
ATOM 723 C CA . ASP A 1 106 ? 35.032 49.492 58.784 1.00 71.64 103 ASP A CA 1
ATOM 724 C C . ASP A 1 106 ? 36.222 50.386 59.040 1.00 63.91 103 ASP A C 1
ATOM 725 O O . ASP A 1 106 ? 36.441 51.346 58.336 1.00 59.39 103 ASP A O 1
ATOM 730 N N . ASN A 1 107 ? 36.937 50.076 60.102 1.00 60.77 104 ASN A N 1
ATOM 731 C CA . ASN A 1 107 ? 38.129 50.776 60.496 1.00 61.07 104 ASN A CA 1
ATOM 732 C C . ASN A 1 107 ? 37.981 52.202 60.869 1.00 54.41 104 ASN A C 1
ATOM 733 O O . ASN A 1 107 ? 38.550 53.072 60.268 1.00 52.33 104 ASN A O 1
ATOM 738 N N . TYR A 1 108 ? 37.112 52.409 61.820 1.00 52.82 105 TYR A N 1
ATOM 739 C CA . TYR A 1 108 ? 36.972 53.698 62.461 1.00 54.14 105 TYR A CA 1
ATOM 740 C C . TYR A 1 108 ? 36.382 53.501 63.839 1.00 51.71 105 TYR A C 1
ATOM 741 O O . TYR A 1 108 ? 35.903 52.410 64.168 1.00 51.44 105 TYR A O 1
ATOM 750 N N . LEU A 1 109 ? 36.463 54.545 64.654 1.00 50.47 106 LEU A N 1
ATOM 751 C CA . LEU A 1 109 ? 35.909 54.527 65.999 1.00 48.11 106 LEU A CA 1
ATOM 752 C C . LEU A 1 109 ? 34.862 55.632 66.088 1.00 48.61 106 LEU A C 1
ATOM 753 O O . LEU A 1 109 ? 34.967 56.652 65.398 1.00 44.78 106 LEU A O 1
ATOM 758 N N . THR A 1 110 ? 33.846 55.410 66.924 1.00 48.86 107 THR A N 1
ATOM 759 C CA . THR A 1 110 ? 32.902 56.447 67.295 1.00 48.15 107 THR A CA 1
ATOM 760 C C . THR A 1 110 ? 33.177 56.736 68.755 1.00 47.18 107 THR A C 1
ATOM 761 O O . THR A 1 110 ? 33.032 55.852 69.600 1.00 44.43 107 THR A O 1
ATOM 765 N N . ILE A 1 111 ? 33.603 57.966 69.047 1.00 46.85 108 ILE A N 1
ATOM 766 C CA . ILE A 1 111 ? 33.952 58.352 70.409 1.00 47.89 108 ILE A CA 1
ATOM 767 C C . ILE A 1 111 ? 32.976 59.414 70.895 1.00 48.16 108 ILE A C 1
ATOM 768 O O . ILE A 1 111 ? 32.671 60.375 70.173 1.00 43.40 108 ILE A O 1
ATOM 773 N N . THR A 1 112 ? 32.544 59.247 72.147 1.00 49.62 109 THR A N 1
ATOM 774 C CA . THR A 1 112 ? 31.549 60.110 72.776 1.00 52.52 109 THR A CA 1
ATOM 775 C C . THR A 1 112 ? 32.007 60.656 74.139 1.00 49.39 109 THR A C 1
ATOM 776 O O . THR A 1 112 ? 32.553 59.938 74.970 1.00 49.03 109 THR A O 1
ATOM 780 N N . PHE A 1 113 ? 31.752 61.942 74.348 1.00 51.00 110 PHE A N 1
ATOM 781 C CA . PHE A 1 113 ? 32.142 62.650 75.565 1.00 51.15 110 PHE A CA 1
ATOM 782 C C . PHE A 1 113 ? 31.229 63.859 75.773 1.00 48.88 110 PHE A C 1
ATOM 783 O O . PHE A 1 113 ? 31.129 64.724 74.888 1.00 45.46 110 PHE A O 1
ATOM 791 N N . LYS A 1 114 ? 30.547 63.898 76.914 1.00 49.90 111 LYS A N 1
ATOM 792 C CA . LYS A 1 114 ? 29.729 65.059 77.310 1.00 53.65 111 LYS A CA 1
ATOM 793 C C . LYS A 1 114 ? 28.762 65.536 76.214 1.00 51.52 111 LYS A C 1
ATOM 794 O O . LYS A 1 114 ? 28.703 66.720 75.875 1.00 48.56 111 LYS A O 1
ATOM 800 N N . GLY A 1 115 ? 28.029 64.588 75.637 1.00 51.44 112 GLY A N 1
ATOM 801 C CA . GLY A 1 115 ? 27.072 64.891 74.584 1.00 50.81 112 GLY A CA 1
ATOM 802 C C . GLY A 1 115 ? 27.662 65.161 73.213 1.00 50.73 112 GLY A C 1
ATOM 803 O O . GLY A 1 115 ? 26.918 65.394 72.266 1.00 52.51 112 GLY A O 1
ATOM 804 N N . LYS A 1 116 ? 28.982 65.136 73.079 1.00 51.61 113 LYS A N 1
ATOM 805 C CA . LYS A 1 116 ? 29.605 65.371 71.784 1.00 52.80 113 LYS A CA 1
ATOM 806 C C . LYS A 1 116 ? 30.065 64.037 71.214 1.00 49.65 113 LYS A C 1
ATOM 807 O O . LYS A 1 116 ? 30.338 63.093 71.951 1.00 44.87 113 LYS A O 1
ATOM 813 N N . THR A 1 117 ? 30.129 63.980 69.889 1.00 47.43 114 THR A N 1
ATOM 814 C CA . THR A 1 117 ? 30.421 62.756 69.166 1.00 46.91 114 THR A CA 1
ATOM 815 C C . THR A 1 117 ? 31.284 63.117 67.967 1.00 44.25 114 THR A C 1
ATOM 816 O O . THR A 1 117 ? 30.959 64.055 67.245 1.00 42.65 114 THR A O 1
ATOM 820 N N . ASN A 1 118 ? 32.395 62.398 67.792 1.00 43.68 115 ASN A N 1
ATOM 821 C CA . ASN A 1 118 ? 33.217 62.484 66.580 1.00 42.84 115 ASN A CA 1
ATOM 822 C C . ASN A 1 118 ? 33.664 61.080 66.139 1.00 43.61 115 ASN A C 1
ATOM 823 O O . ASN A 1 118 ? 33.580 60.102 66.909 1.00 41.23 115 ASN A O 1
ATOM 828 N N . TYR A 1 119 ? 34.164 61.010 64.903 1.00 43.89 116 TYR A N 1
ATOM 829 C CA . TYR A 1 119 ? 34.473 59.751 64.236 1.00 45.46 116 TYR A CA 1
ATOM 830 C C . TYR A 1 119 ? 35.953 59.705 63.850 1.00 44.16 116 TYR A C 1
ATOM 831 O O . TYR A 1 119 ? 36.457 60.614 63.182 1.00 43.12 116 TYR A O 1
ATOM 840 N N . PHE A 1 120 ? 36.630 58.631 64.269 1.00 42.36 117 PHE A N 1
ATOM 841 C CA . PHE A 1 120 ? 38.074 58.502 64.129 1.00 44.10 117 PHE A CA 1
ATOM 842 C C . PHE A 1 120 ? 38.425 57.349 63.192 1.00 44.74 117 PHE A C 1
ATOM 843 O O . PHE A 1 120 ? 38.278 56.192 63.563 1.00 42.49 117 PHE A O 1
ATOM 851 N N . TYR A 1 121 ? 38.873 57.692 61.984 1.00 47.47 118 TYR A N 1
ATOM 852 C CA . TYR A 1 121 ? 39.152 56.736 60.907 1.00 51.45 118 TYR A CA 1
ATOM 853 C C . TYR A 1 121 ? 40.610 56.279 60.912 1.00 52.38 118 TYR A C 1
ATOM 854 O O . TYR A 1 121 ? 41.528 57.111 61.014 1.00 46.47 118 TYR A O 1
ATOM 863 N N . LEU A 1 122 ? 40.802 54.961 60.772 1.00 51.89 119 LEU A N 1
ATOM 864 C CA . LEU A 1 122 ? 42.120 54.325 60.835 1.00 51.12 119 LEU A CA 1
ATOM 865 C C . LEU A 1 122 ? 42.672 54.018 59.450 1.00 55.01 119 LEU A C 1
ATOM 866 O O . LEU A 1 122 ? 41.961 53.479 58.606 1.00 59.63 119 LEU A O 1
ATOM 871 N N . PHE A 1 123 ? 43.930 54.352 59.244 1.00 56.44 120 PHE A N 1
ATOM 872 C CA . PHE A 1 123 ? 44.626 54.170 57.991 1.00 56.86 120 PHE A CA 1
ATOM 873 C C . PHE A 1 123 ? 46.009 53.559 58.175 1.00 57.83 120 PHE A C 1
ATOM 874 O O . PHE A 1 123 ? 46.550 53.546 59.251 1.00 52.72 120 PHE A O 1
ATOM 882 N N . GLY A 1 124 ? 46.542 53.026 57.089 1.00 59.75 121 GLY A N 1
ATOM 883 C CA . GLY A 1 124 ? 47.855 52.434 57.019 1.00 56.92 121 GLY A CA 1
ATOM 884 C C . GLY A 1 124 ? 48.621 53.177 55.958 1.00 59.57 121 GLY A C 1
ATOM 885 O O . GLY A 1 124 ? 48.084 53.507 54.935 1.00 59.73 121 GLY A O 1
ATOM 886 N N . GLY A 1 125 ? 49.883 53.456 56.194 1.00 61.40 122 GLY A N 1
ATOM 887 C CA . GLY A 1 125 ? 50.668 54.179 55.225 1.00 63.93 122 GLY A CA 1
ATOM 888 C C . GLY A 1 125 ? 51.907 53.386 54.919 1.00 67.66 122 GLY A C 1
ATOM 889 O O . GLY A 1 125 ? 52.990 53.701 55.351 1.00 64.70 122 GLY A O 1
ATOM 890 N N . LYS A 1 126 ? 51.702 52.309 54.180 1.00 74.23 123 LYS A N 1
ATOM 891 C CA . LYS A 1 126 ? 52.760 51.396 53.803 1.00 75.05 123 LYS A CA 1
ATOM 892 C C . LYS A 1 126 ? 53.509 51.626 52.509 1.00 75.73 123 LYS A C 1
ATOM 893 O O . LYS A 1 126 ? 54.721 51.528 52.491 1.00 76.11 123 LYS A O 1
ATOM 895 N N . ASP A 1 127 ? 52.809 51.974 51.439 1.00 73.92 124 ASP A N 1
ATOM 896 C CA . ASP A 1 127 ? 53.457 52.081 50.143 1.00 70.50 124 ASP A CA 1
ATOM 897 C C . ASP A 1 127 ? 52.901 53.125 49.222 1.00 65.13 124 ASP A C 1
ATOM 898 O O . ASP A 1 127 ? 52.021 53.854 49.588 1.00 58.41 124 ASP A O 1
ATOM 903 N N . GLU A 1 128 ? 53.448 53.205 48.022 1.00 65.71 125 GLU A N 1
ATOM 904 C CA . GLU A 1 128 ? 53.011 54.245 47.073 1.00 68.76 125 GLU A CA 1
ATOM 905 C C . GLU A 1 128 ? 51.525 54.195 46.647 1.00 64.92 125 GLU A C 1
ATOM 906 O O . GLU A 1 128 ? 50.993 55.203 46.152 1.00 57.03 125 GLU A O 1
ATOM 912 N N . SER A 1 129 ? 50.869 53.047 46.841 1.00 62.32 126 SER A N 1
ATOM 913 C CA . SER A 1 129 ? 49.415 52.931 46.645 1.00 65.00 126 SER A CA 1
ATOM 914 C C . SER A 1 129 ? 48.575 53.340 47.878 1.00 64.99 126 SER A C 1
ATOM 915 O O . SER A 1 129 ? 47.355 53.486 47.753 1.00 63.33 126 SER A O 1
ATOM 918 N N . SER A 1 130 ? 49.208 53.528 49.047 1.00 65.76 127 SER A N 1
ATOM 919 C CA . SER A 1 130 ? 48.487 53.918 50.290 1.00 63.66 127 SER A CA 1
ATOM 920 C C . SER A 1 130 ? 47.757 55.258 50.134 1.00 61.59 127 SER A C 1
ATOM 921 O O . SER A 1 130 ? 46.668 55.429 50.675 1.00 57.72 127 SER A O 1
ATOM 924 N N . GLN A 1 131 ? 48.354 56.187 49.378 1.00 61.53 128 GLN A N 1
ATOM 925 C CA . GLN A 1 131 ? 47.707 57.469 49.024 1.00 62.46 128 GLN A CA 1
ATOM 926 C C . GLN A 1 131 ? 46.315 57.347 48.364 1.00 63.97 128 GLN A C 1
ATOM 927 O O . GLN A 1 131 ? 45.474 58.237 48.529 1.00 60.34 128 GLN A O 1
ATOM 933 N N . ASP A 1 132 ? 46.082 56.253 47.631 1.00 66.73 129 ASP A N 1
ATOM 934 C CA . ASP A 1 132 ? 44.793 56.011 46.950 1.00 68.07 129 ASP A CA 1
ATOM 935 C C . ASP A 1 132 ? 43.613 55.747 47.918 1.00 70.57 129 ASP A C 1
ATOM 936 O O . ASP A 1 132 ? 42.461 55.974 47.544 1.00 75.66 129 ASP A O 1
ATOM 941 N N . LEU A 1 133 ? 43.901 55.287 49.144 1.00 71.81 130 LEU A N 1
ATOM 942 C CA . LEU A 1 133 ? 42.865 54.954 50.162 1.00 67.96 130 LEU A CA 1
ATOM 943 C C . LEU A 1 133 ? 42.393 56.145 51.048 1.00 67.27 130 LEU A C 1
ATOM 944 O O . LEU A 1 133 ? 41.476 55.987 51.873 1.00 64.90 130 LEU A O 1
ATOM 949 N N . ILE A 1 134 ? 43.006 57.319 50.879 1.00 65.04 131 ILE A N 1
ATOM 950 C CA . ILE A 1 134 ? 42.575 58.537 51.579 1.00 69.25 131 ILE A CA 1
ATOM 951 C C . ILE A 1 134 ? 42.344 59.692 50.579 1.00 70.78 131 ILE A C 1
ATOM 952 O O . ILE A 1 134 ? 42.974 60.749 50.656 1.00 65.52 131 ILE A O 1
ATOM 957 N N . GLN A 1 135 ? 41.435 59.453 49.629 1.00 75.32 132 GLN A N 1
ATOM 958 C CA . GLN A 1 135 ? 41.043 60.440 48.596 1.00 78.70 132 GLN A CA 1
ATOM 959 C C . GLN A 1 135 ? 39.625 61.003 48.803 1.00 76.99 132 GLN A C 1
ATOM 960 O O . GLN A 1 135 ? 39.398 62.201 48.599 1.00 81.34 132 GLN A O 1
ATOM 966 N N . GLY A 1 136 ? 38.679 60.153 49.198 1.00 77.02 133 GLY A N 1
ATOM 967 C CA . GLY A 1 136 ? 37.282 60.580 49.370 1.00 81.92 133 GLY A CA 1
ATOM 968 C C . GLY A 1 136 ? 37.020 61.476 50.574 1.00 81.51 133 GLY A C 1
ATOM 969 O O . GLY A 1 136 ? 36.565 62.613 50.426 1.00 76.34 133 GLY A O 1
ATOM 970 N N . ILE A 1 137 ? 37.352 60.954 51.755 1.00 79.92 134 ILE A N 1
ATOM 971 C CA . ILE A 1 137 ? 36.949 61.518 53.057 1.00 74.47 134 ILE A CA 1
ATOM 972 C C . ILE A 1 137 ? 37.391 62.973 53.320 1.00 70.66 134 ILE A C 1
ATOM 973 O O . ILE A 1 137 ? 38.401 63.428 52.774 1.00 67.91 134 ILE A O 1
ATOM 978 N N . THR A 1 138 ? 36.600 63.677 54.145 1.00 65.31 135 THR A N 1
ATOM 979 C CA . THR A 1 138 ? 36.861 65.057 54.593 1.00 64.10 135 THR A CA 1
ATOM 980 C C . THR A 1 138 ? 37.191 65.039 56.094 1.00 58.57 135 THR A C 1
ATOM 981 O O . THR A 1 138 ? 36.423 64.485 56.877 1.00 54.03 135 THR A O 1
ATOM 985 N N . LEU A 1 139 ? 38.297 65.681 56.485 1.00 53.71 136 LEU A N 1
ATOM 986 C CA . LEU A 1 139 ? 38.849 65.533 57.842 1.00 51.60 136 LEU A CA 1
ATOM 987 C C . LEU A 1 139 ? 39.077 66.847 58.576 1.00 50.30 136 LEU A C 1
ATOM 988 O O . LEU A 1 139 ? 39.496 67.854 57.981 1.00 46.75 136 LEU A O 1
ATOM 993 N N . ALA A 1 140 ? 38.787 66.809 59.881 1.00 48.43 137 ALA A N 1
ATOM 994 C CA . ALA A 1 140 ? 39.061 67.906 60.806 1.00 47.84 137 ALA A CA 1
ATOM 995 C C . ALA A 1 140 ? 40.414 67.730 61.509 1.00 47.66 137 ALA A C 1
ATOM 996 O O . ALA A 1 140 ? 40.832 68.595 62.276 1.00 41.21 137 ALA A O 1
ATOM 998 N N . GLY A 1 141 ? 41.091 66.615 61.252 1.00 46.70 138 GLY A N 1
ATOM 999 C CA . GLY A 1 141 ? 42.426 66.379 61.802 1.00 47.82 138 GLY A CA 1
ATOM 1000 C C . GLY A 1 141 ? 43.056 65.085 61.302 1.00 46.04 138 GLY A C 1
ATOM 1001 O O . GLY A 1 141 ? 42.384 64.214 60.714 1.00 42.80 138 GLY A O 1
ATOM 1002 N N . MET A 1 142 ? 44.355 64.963 61.546 1.00 45.35 139 MET A N 1
ATOM 1003 C CA . MET A 1 142 ? 45.093 63.764 61.181 1.00 45.38 139 MET A CA 1
ATOM 1004 C C . MET A 1 142 ? 46.202 63.528 62.186 1.00 41.21 139 MET A C 1
ATOM 1005 O O . MET A 1 142 ? 46.927 64.449 62.531 1.00 38.57 139 MET A O 1
ATOM 1010 N N . PHE A 1 143 ? 46.315 62.283 62.633 1.00 40.51 140 PHE A N 1
ATOM 1011 C CA . PHE A 1 143 ? 47.346 61.832 63.565 1.00 40.12 140 PHE A CA 1
ATOM 1012 C C . PHE A 1 143 ? 48.182 60.757 62.873 1.00 36.59 140 PHE A C 1
ATOM 1013 O O . PHE A 1 143 ? 47.629 59.754 62.428 1.00 33.29 140 PHE A O 1
ATOM 1021 N N . PHE A 1 144 ? 49.498 60.948 62.821 1.00 36.08 141 PHE A N 1
ATOM 1022 C CA . PHE A 1 144 ? 50.424 59.942 62.272 1.00 39.40 141 PHE A CA 1
ATOM 1023 C C . PHE A 1 144 ? 51.354 59.372 63.355 1.00 39.61 141 PHE A C 1
ATOM 1024 O O . PHE A 1 144 ? 52.183 60.100 63.913 1.00 37.98 141 PHE A O 1
ATOM 1032 N N . ASP A 1 145 ? 51.215 58.080 63.637 1.00 40.70 142 ASP A N 1
ATOM 1033 C CA . ASP A 1 145 ? 52.180 57.351 64.460 1.00 44.60 142 ASP A CA 1
ATOM 1034 C C . ASP A 1 145 ? 53.196 56.618 63.598 1.00 45.23 142 ASP A C 1
ATOM 1035 O O . ASP A 1 145 ? 52.817 55.900 62.676 1.00 52.69 142 ASP A O 1
ATOM 1040 N N . GLU A 1 146 ? 54.476 56.761 63.944 1.00 46.82 143 GLU A N 1
ATOM 1041 C CA . GLU A 1 146 ? 55.596 56.200 63.180 1.00 47.37 143 GLU A CA 1
ATOM 1042 C C . GLU A 1 146 ? 55.716 56.823 61.783 1.00 44.75 143 GLU A C 1
ATOM 1043 O O . GLU A 1 146 ? 55.974 56.133 60.792 1.00 42.45 143 GLU A O 1
ATOM 1049 N N . VAL A 1 147 ? 55.559 58.138 61.718 1.00 44.65 144 VAL A N 1
ATOM 1050 C CA . VAL A 1 147 ? 55.534 58.844 60.431 1.00 47.81 144 VAL A CA 1
ATOM 1051 C C . VAL A 1 147 ? 56.837 58.699 59.621 1.00 50.22 144 VAL A C 1
ATOM 1052 O O . VAL A 1 147 ? 56.815 58.793 58.393 1.00 48.41 144 VAL A O 1
ATOM 1056 N N . ALA A 1 148 ? 57.959 58.467 60.306 1.00 51.53 145 ALA A N 1
ATOM 1057 C CA . ALA A 1 148 ? 59.240 58.237 59.638 1.00 53.38 145 ALA A CA 1
ATOM 1058 C C . ALA A 1 148 ? 59.312 56.873 58.941 1.00 52.85 145 ALA A C 1
ATOM 1059 O O . ALA A 1 148 ? 60.208 56.642 58.133 1.00 55.59 145 ALA A O 1
ATOM 1061 N N . LEU A 1 149 ? 58.384 55.975 59.260 1.00 51.48 146 LEU A N 1
ATOM 1062 C CA . LEU A 1 149 ? 58.227 54.725 58.523 1.00 50.60 146 LEU A CA 1
ATOM 1063 C C . LEU A 1 149 ? 57.274 54.830 57.325 1.00 50.87 146 LEU A C 1
ATOM 1064 O O . LEU A 1 149 ? 57.085 53.845 56.636 1.00 51.25 146 LEU A O 1
ATOM 1069 N N . MET A 1 150 ? 56.697 56.008 57.060 1.00 51.45 147 MET A N 1
ATOM 1070 C CA . MET A 1 150 ? 55.638 56.159 56.047 1.00 50.09 147 MET A CA 1
ATOM 1071 C C . MET A 1 150 ? 56.133 56.792 54.762 1.00 50.05 147 MET A C 1
ATOM 1072 O O . MET A 1 150 ? 57.126 57.531 54.776 1.00 48.81 147 MET A O 1
ATOM 1077 N N . PRO A 1 151 ? 55.414 56.540 53.646 1.00 48.20 148 PRO A N 1
ATOM 1078 C CA . PRO A 1 151 ? 55.764 57.198 52.386 1.00 49.52 148 PRO A CA 1
ATOM 1079 C C . PRO A 1 151 ? 55.310 58.654 52.377 1.00 47.99 148 PRO A C 1
ATOM 1080 O O . PRO A 1 151 ? 54.233 58.964 52.894 1.00 48.25 148 PRO A O 1
ATOM 1084 N N . GLU A 1 152 ? 56.131 59.526 51.795 1.00 46.63 149 GLU A N 1
ATOM 1085 C CA . GLU A 1 152 ? 55.822 60.950 51.709 1.00 50.72 149 GLU A CA 1
ATOM 1086 C C . GLU A 1 152 ? 54.507 61.212 50.979 1.00 53.94 149 GLU A C 1
ATOM 1087 O O . GLU A 1 152 ? 53.797 62.169 51.301 1.00 53.19 149 GLU A O 1
ATOM 1093 N N . SER A 1 153 ? 54.200 60.365 49.996 1.00 55.81 150 SER A N 1
ATOM 1094 C CA . SER A 1 153 ? 53.004 60.519 49.176 1.00 55.31 150 SER A CA 1
ATOM 1095 C C . SER A 1 153 ? 51.722 60.318 49.983 1.00 55.00 150 SER A C 1
ATOM 1096 O O . SER A 1 153 ? 50.772 61.088 49.822 1.00 58.76 150 SER A O 1
ATOM 1099 N N . PHE A 1 154 ? 51.689 59.292 50.834 1.00 53.76 151 PHE A N 1
ATOM 1100 C CA . PHE A 1 154 ? 50.527 59.068 51.716 1.00 53.95 151 PHE A CA 1
ATOM 1101 C C . PHE A 1 154 ? 50.284 60.224 52.701 1.00 51.98 151 PHE A C 1
ATOM 1102 O O . PHE A 1 154 ? 49.141 60.556 53.000 1.00 53.95 151 PHE A O 1
ATOM 1110 N N . VAL A 1 155 ? 51.360 60.831 53.187 1.00 52.05 152 VAL A N 1
ATOM 1111 C CA . VAL A 1 155 ? 51.273 61.908 54.176 1.00 51.65 152 VAL A CA 1
ATOM 1112 C C . VAL A 1 155 ? 50.882 63.238 53.514 1.00 53.23 152 VAL A C 1
ATOM 1113 O O . VAL A 1 155 ? 50.123 64.014 54.109 1.00 49.21 152 VAL A O 1
ATOM 1117 N N . ASN A 1 156 ? 51.395 63.499 52.304 1.00 54.04 153 ASN A N 1
ATOM 1118 C CA . ASN A 1 156 ? 50.956 64.652 51.489 1.00 57.00 153 ASN A CA 1
ATOM 1119 C C . ASN A 1 156 ? 49.443 64.620 51.197 1.00 55.84 153 ASN A C 1
ATOM 1120 O O . ASN A 1 156 ? 48.763 65.651 51.300 1.00 54.49 153 ASN A O 1
ATOM 1125 N N . GLN A 1 157 ? 48.935 63.444 50.833 1.00 52.85 154 GLN A N 1
ATOM 1126 C CA . GLN A 1 157 ? 47.500 63.250 50.625 1.00 57.75 154 GLN A CA 1
ATOM 1127 C C . GLN A 1 157 ? 46.669 63.415 51.899 1.00 59.95 154 GLN A C 1
ATOM 1128 O O . GLN A 1 157 ? 45.749 64.250 51.934 1.00 55.36 154 GLN A O 1
ATOM 1134 N N . ALA A 1 158 ? 47.001 62.638 52.934 1.00 57.76 155 ALA A N 1
ATOM 1135 C CA . ALA A 1 158 ? 46.279 62.682 54.211 1.00 55.64 155 ALA A CA 1
ATOM 1136 C C . ALA A 1 158 ? 46.141 64.104 54.743 1.00 54.11 155 ALA A C 1
ATOM 1137 O O . ALA A 1 158 ? 45.061 64.490 55.181 1.00 52.62 155 ALA A O 1
ATOM 1139 N N . THR A 1 159 ? 47.232 64.870 54.690 1.00 55.22 156 THR A N 1
ATOM 1140 C CA . THR A 1 159 ? 47.224 66.274 55.100 1.00 57.90 156 THR A CA 1
ATOM 1141 C C . THR A 1 159 ? 46.322 67.146 54.198 1.00 61.31 156 THR A C 1
ATOM 1142 O O . THR A 1 159 ? 45.668 68.075 54.680 1.00 60.06 156 THR A O 1
ATOM 1146 N N . ALA A 1 160 ? 46.296 66.839 52.901 1.00 65.10 157 ALA A N 1
ATOM 1147 C CA . ALA A 1 160 ? 45.441 67.541 51.928 1.00 63.49 157 ALA A CA 1
ATOM 1148 C C . ALA A 1 160 ? 43.945 67.268 52.152 1.00 62.61 157 ALA A C 1
ATOM 1149 O O . ALA A 1 160 ? 43.109 68.135 51.869 1.00 68.28 157 ALA A O 1
ATOM 1151 N N . ARG A 1 161 ? 43.616 66.084 52.670 1.00 58.31 158 ARG A N 1
ATOM 1152 C CA . ARG A 1 161 ? 42.235 65.766 53.063 1.00 55.05 158 ARG A CA 1
ATOM 1153 C C . ARG A 1 161 ? 41.776 66.477 54.376 1.00 53.34 158 ARG A C 1
ATOM 1154 O O . ARG A 1 161 ? 40.579 66.499 54.676 1.00 55.00 158 ARG A O 1
ATOM 1156 N N . CYS A 1 162 ? 42.706 67.068 55.136 1.00 51.82 159 CYS A N 1
ATOM 1157 C CA . CYS A 1 162 ? 42.361 67.874 56.318 1.00 54.02 159 CYS A CA 1
ATOM 1158 C C . CYS A 1 162 ? 41.902 69.277 55.916 1.00 57.18 159 CYS A C 1
ATOM 1159 O O . CYS A 1 162 ? 42.613 70.280 56.117 1.00 52.11 159 CYS A O 1
ATOM 1162 N N . SER A 1 163 ? 40.693 69.337 55.373 1.00 59.84 160 SER A N 1
ATOM 1163 C CA . SER A 1 163 ? 40.157 70.561 54.774 1.00 61.22 160 SER A CA 1
ATOM 1164 C C . SER A 1 163 ? 39.304 71.408 55.740 1.00 63.75 160 SER A C 1
ATOM 1165 O O . SER A 1 163 ? 39.274 72.638 55.600 1.00 60.50 160 SER A O 1
ATOM 1168 N N . VAL A 1 164 ? 38.642 70.771 56.720 1.00 60.84 161 VAL A N 1
ATOM 1169 C CA . VAL A 1 164 ? 37.771 71.494 57.677 1.00 55.14 161 VAL A CA 1
ATOM 1170 C C . VAL A 1 164 ? 38.555 72.599 58.374 1.00 55.45 161 VAL A C 1
ATOM 1171 O O . VAL A 1 164 ? 39.714 72.394 58.728 1.00 55.65 161 VAL A O 1
ATOM 1175 N N . ASP A 1 165 ? 37.931 73.766 58.554 1.00 55.93 162 ASP A N 1
ATOM 1176 C CA . ASP A 1 165 ? 38.570 74.892 59.248 1.00 58.42 162 ASP A CA 1
ATOM 1177 C C . ASP A 1 165 ? 38.839 74.522 60.707 1.00 52.46 162 ASP A C 1
ATOM 1178 O O . ASP A 1 165 ? 38.021 73.871 61.346 1.00 50.74 162 ASP A O 1
ATOM 1183 N N . GLY A 1 166 ? 39.990 74.961 61.210 1.00 50.63 163 GLY A N 1
ATOM 1184 C CA . GLY A 1 166 ? 40.480 74.582 62.532 1.00 51.67 163 GLY A CA 1
ATOM 1185 C C . GLY A 1 166 ? 41.302 73.292 62.574 1.00 51.68 163 GLY A C 1
ATOM 1186 O O . GLY A 1 166 ? 41.719 72.883 63.651 1.00 56.46 163 GLY A O 1
ATOM 1187 N N . ALA A 1 167 ? 41.547 72.645 61.432 1.00 50.77 164 ALA A N 1
ATOM 1188 C CA . ALA A 1 167 ? 42.202 71.324 61.425 1.00 49.57 164 ALA A CA 1
ATOM 1189 C C . ALA A 1 167 ? 43.681 71.417 61.802 1.00 48.16 164 ALA A C 1
ATOM 1190 O O . ALA A 1 167 ? 44.378 72.351 61.390 1.00 46.84 164 ALA A O 1
ATOM 1192 N N . LYS A 1 168 ? 44.130 70.444 62.600 1.00 46.71 165 LYS A N 1
ATOM 1193 C CA . LYS A 1 168 ? 45.495 70.383 63.119 1.00 45.66 165 LYS A CA 1
ATOM 1194 C C . LYS A 1 168 ? 46.135 69.052 62.713 1.00 43.59 165 LYS A C 1
ATOM 1195 O O . LYS A 1 168 ? 45.432 68.060 62.520 1.00 42.19 165 LYS A O 1
ATOM 1201 N N . LEU A 1 169 ? 47.462 69.040 62.596 1.00 41.01 166 LEU A N 1
ATOM 1202 C CA . LEU A 1 169 ? 48.208 67.848 62.186 1.00 41.96 166 LEU A CA 1
ATOM 1203 C C . LEU A 1 169 ? 49.103 67.407 63.330 1.00 39.08 166 LEU A C 1
ATOM 1204 O O . LEU A 1 169 ? 49.733 68.237 63.982 1.00 40.13 166 LEU A O 1
ATOM 1209 N N . TRP A 1 170 ? 49.146 66.103 63.583 1.00 36.93 167 TRP A N 1
ATOM 1210 C CA . TRP A 1 170 ? 49.872 65.549 64.738 1.00 37.66 167 TRP A CA 1
ATOM 1211 C C . TRP A 1 170 ? 50.779 64.433 64.264 1.00 36.10 167 TRP A C 1
ATOM 1212 O O . TRP A 1 170 ? 50.322 63.498 63.624 1.00 37.56 167 TRP A O 1
ATOM 1223 N N . PHE A 1 171 ? 52.060 64.539 64.581 1.00 37.66 168 PHE A N 1
ATOM 1224 C CA . PHE A 1 171 ? 53.064 63.598 64.103 1.00 37.84 168 PHE A CA 1
ATOM 1225 C C . PHE A 1 171 ? 53.876 63.071 65.274 1.00 35.60 168 PHE A C 1
ATOM 1226 O O . PHE A 1 171 ? 54.409 63.847 66.049 1.00 33.82 168 PHE A O 1
ATOM 1234 N N . ASN A 1 172 ? 54.004 61.756 65.356 1.00 37.16 169 ASN A N 1
ATOM 1235 C CA . ASN A 1 172 ? 54.790 61.073 66.365 1.00 36.34 169 ASN A CA 1
ATOM 1236 C C . ASN A 1 172 ? 55.755 60.135 65.642 1.00 37.39 169 ASN A C 1
ATOM 1237 O O . ASN A 1 172 ? 55.331 59.416 64.738 1.00 36.55 169 ASN A O 1
ATOM 1242 N N . CYS A 1 173 ? 57.014 60.138 66.029 1.00 37.76 170 CYS A N 1
ATOM 1243 C CA . CYS A 1 173 ? 57.997 59.269 65.415 1.00 39.13 170 CYS A CA 1
ATOM 1244 C C . CYS A 1 173 ? 59.284 59.134 66.188 1.00 38.75 170 CYS A C 1
ATOM 1245 O O . CYS A 1 173 ? 59.547 59.857 67.106 1.00 38.03 170 CYS A O 1
ATOM 1248 N N . ASN A 1 174 ? 60.057 58.155 65.776 1.00 35.88 171 ASN A N 1
ATOM 1249 C CA . ASN A 1 174 ? 61.407 57.954 66.226 1.00 36.64 171 ASN A CA 1
ATOM 1250 C C . ASN A 1 174 ? 62.306 58.333 65.038 1.00 36.13 171 ASN A C 1
ATOM 1251 O O . ASN A 1 174 ? 61.875 58.365 63.914 1.00 36.26 171 ASN A O 1
ATOM 1256 N N . PRO A 1 175 ? 63.555 58.661 65.294 1.00 36.50 172 PRO A N 1
ATOM 1257 C CA . PRO A 1 175 ? 64.392 59.093 64.188 1.00 36.53 172 PRO A CA 1
ATOM 1258 C C . PRO A 1 175 ? 64.806 58.060 63.177 1.00 38.77 172 PRO A C 1
ATOM 1259 O O . PRO A 1 175 ? 64.880 56.899 63.422 1.00 40.72 172 PRO A O 1
ATOM 1263 N N . ALA A 1 176 ? 64.984 58.546 61.975 1.00 37.28 173 ALA A N 1
ATOM 1264 C CA . ALA A 1 176 ? 65.546 57.794 60.894 1.00 36.64 173 ALA A CA 1
ATOM 1265 C C . ALA A 1 176 ? 66.816 58.553 60.552 1.00 35.03 173 ALA A C 1
ATOM 1266 O O . ALA A 1 176 ? 67.479 59.085 61.400 1.00 34.48 173 ALA A O 1
ATOM 1268 N N . GLY A 1 177 ? 67.192 58.527 59.295 1.00 34.53 174 GLY A N 1
ATOM 1269 C CA . GLY A 1 177 ? 68.327 59.264 58.812 1.00 34.35 174 GLY A CA 1
ATOM 1270 C C . GLY A 1 177 ? 68.006 60.715 58.558 1.00 35.79 174 GLY A C 1
ATOM 1271 O O . GLY A 1 177 ? 66.890 61.071 58.388 1.00 36.41 174 GLY A O 1
ATOM 1272 N N . PRO A 1 178 ? 69.020 61.564 58.519 1.00 38.27 175 PRO A N 1
ATOM 1273 C CA . PRO A 1 178 ? 68.928 63.002 58.321 1.00 38.57 175 PRO A CA 1
ATOM 1274 C C . PRO A 1 178 ? 68.390 63.400 56.965 1.00 37.73 175 PRO A C 1
ATOM 1275 O O . PRO A 1 178 ? 67.855 64.442 56.819 1.00 37.02 175 PRO A O 1
ATOM 1279 N N . TYR A 1 179 ? 68.592 62.572 55.974 1.00 37.65 176 TYR A N 1
ATOM 1280 C CA . TYR A 1 179 ? 68.122 62.818 54.647 1.00 40.59 176 TYR A CA 1
ATOM 1281 C C . TYR A 1 179 ? 66.698 62.353 54.435 1.00 39.83 176 TYR A C 1
ATOM 1282 O O . TYR A 1 179 ? 66.167 62.503 53.373 1.00 41.69 176 TYR A O 1
ATOM 1291 N N . HIS A 1 180 ? 66.094 61.766 55.447 1.00 38.44 177 HIS A N 1
ATOM 1292 C CA . HIS A 1 180 ? 64.700 61.296 55.375 1.00 38.14 177 HIS A CA 1
ATOM 1293 C C . HIS A 1 180 ? 63.748 62.463 55.094 1.00 38.51 177 HIS A C 1
ATOM 1294 O O . HIS A 1 180 ? 63.984 63.583 55.571 1.00 36.28 177 HIS A O 1
ATOM 1301 N N . TRP A 1 181 ? 62.680 62.202 54.333 1.00 38.82 178 TRP A N 1
ATOM 1302 C CA . TRP A 1 181 ? 61.795 63.294 53.870 1.00 42.01 178 TRP A CA 1
ATOM 1303 C C . TRP A 1 181 ? 61.191 64.101 55.034 1.00 43.95 178 TRP A C 1
ATOM 1304 O O . TRP A 1 181 ? 61.172 65.344 54.989 1.00 41.97 178 TRP A O 1
ATOM 1315 N N . PHE A 1 182 ? 60.744 63.393 56.076 1.00 42.61 179 PHE A N 1
ATOM 1316 C CA . PHE A 1 182 ? 60.130 64.014 57.242 1.00 41.15 179 PHE A CA 1
ATOM 1317 C C . PHE A 1 182 ? 61.081 64.946 57.999 1.00 42.59 179 PHE A C 1
ATOM 1318 O O . PHE A 1 182 ? 60.678 66.019 58.449 1.00 41.23 179 PHE A O 1
ATOM 1326 N N . LYS A 1 183 ? 62.345 64.564 58.121 1.00 42.13 180 LYS A N 1
ATOM 1327 C CA . LYS A 1 183 ? 63.347 65.469 58.681 1.00 44.87 180 LYS A CA 1
ATOM 1328 C C . LYS A 1 183 ? 63.534 66.700 57.776 1.00 45.45 180 LYS A C 1
ATOM 1329 O O . LYS A 1 183 ? 63.557 67.835 58.258 1.00 46.92 180 LYS A O 1
ATOM 1335 N N . VAL A 1 184 ? 63.663 66.469 56.474 1.00 46.98 181 VAL A N 1
ATOM 1336 C CA . VAL A 1 184 ? 63.979 67.546 55.514 1.00 49.32 181 VAL A CA 1
ATOM 1337 C C . VAL A 1 184 ? 62.789 68.493 55.251 1.00 48.20 181 VAL A C 1
ATOM 1338 O O . VAL A 1 184 ? 62.962 69.711 55.276 1.00 48.68 181 VAL A O 1
ATOM 1342 N N . GLU A 1 185 ? 61.604 67.929 55.018 1.00 49.51 182 GLU A N 1
ATOM 1343 C CA . GLU A 1 185 ? 60.392 68.699 54.677 1.00 51.90 182 GLU A CA 1
ATOM 1344 C C . GLU A 1 185 ? 59.552 69.256 55.840 1.00 53.14 182 GLU A C 1
ATOM 1345 O O . GLU A 1 185 ? 58.767 70.187 55.610 1.00 52.20 182 GLU A O 1
ATOM 1351 N N . TYR A 1 186 ? 59.700 68.694 57.053 1.00 49.82 183 TYR A N 1
ATOM 1352 C CA . TYR A 1 186 ? 58.901 69.077 58.243 1.00 45.68 183 TYR A CA 1
ATOM 1353 C C . TYR A 1 186 ? 59.749 69.630 59.398 1.00 46.60 183 TYR A C 1
ATOM 1354 O O . TYR A 1 186 ? 59.616 70.806 59.757 1.00 41.56 183 TYR A O 1
ATOM 1363 N N . LEU A 1 187 ? 60.629 68.802 59.969 1.00 43.28 184 LEU A N 1
ATOM 1364 C CA . LEU A 1 187 ? 61.462 69.233 61.090 1.00 44.53 184 LEU A CA 1
ATOM 1365 C C . LEU A 1 187 ? 62.425 70.376 60.768 1.00 46.96 184 LEU A C 1
ATOM 1366 O O . LEU A 1 187 ? 62.669 71.229 61.620 1.00 45.42 184 LEU A O 1
ATOM 1371 N N . ASP A 1 188 ? 62.985 70.389 59.559 1.00 51.63 185 ASP A N 1
ATOM 1372 C CA . ASP A 1 188 ? 63.862 71.495 59.123 1.00 54.97 185 ASP A CA 1
ATOM 1373 C C . ASP A 1 188 ? 63.060 72.682 58.580 1.00 55.48 185 ASP A C 1
ATOM 1374 O O . ASP A 1 188 ? 63.649 73.717 58.273 1.00 55.12 185 ASP A O 1
ATOM 1379 N N . LYS A 1 189 ? 61.739 72.526 58.448 1.00 57.08 186 LYS A N 1
ATOM 1380 C CA . LYS A 1 189 ? 60.845 73.596 57.990 1.00 60.22 186 LYS A CA 1
ATOM 1381 C C . LYS A 1 189 ? 59.711 73.866 58.993 1.00 57.73 186 LYS A C 1
ATOM 1382 O O . LYS A 1 189 ? 58.545 73.966 58.614 1.00 58.73 186 LYS A O 1
ATOM 1388 N N . LEU A 1 190 ? 60.056 73.984 60.275 1.00 59.13 187 LEU A N 1
ATOM 1389 C CA . LEU A 1 190 ? 59.035 74.098 61.340 1.00 62.16 187 LEU A CA 1
ATOM 1390 C C . LEU A 1 190 ? 58.247 75.412 61.294 1.00 62.82 187 LEU A C 1
ATOM 1391 O O . LEU A 1 190 ? 57.010 75.384 61.331 1.00 61.26 187 LEU A O 1
ATOM 1396 N N . ASP A 1 191 ? 58.965 76.535 61.201 1.00 62.60 188 ASP A N 1
ATOM 1397 C CA . ASP A 1 191 ? 58.353 77.872 61.088 1.00 64.96 188 ASP A CA 1
ATOM 1398 C C . ASP A 1 191 ? 57.548 78.034 59.791 1.00 62.03 188 ASP A C 1
ATOM 1399 O O . ASP A 1 191 ? 56.433 78.559 59.820 1.00 64.38 188 ASP A O 1
ATOM 1404 N N . GLU A 1 192 ? 58.088 77.541 58.679 1.00 60.01 189 GLU A N 1
ATOM 1405 C CA . GLU A 1 192 ? 57.363 77.496 57.398 1.00 60.72 189 GLU A CA 1
ATOM 1406 C C . GLU A 1 192 ? 56.009 76.768 57.473 1.00 58.29 189 GLU A C 1
ATOM 1407 O O . GLU A 1 192 ? 55.027 77.247 56.918 1.00 59.09 189 GLU A O 1
ATOM 1413 N N . LYS A 1 193 ? 55.956 75.616 58.137 1.00 58.55 190 LYS A N 1
ATOM 1414 C CA . LYS A 1 193 ? 54.691 74.860 58.278 1.00 59.63 190 LYS A CA 1
ATOM 1415 C C . LYS A 1 193 ? 53.915 75.222 59.542 1.00 55.71 190 LYS A C 1
ATOM 1416 O O . LYS A 1 193 ? 52.821 74.701 59.768 1.00 51.56 190 LYS A O 1
ATOM 1422 N N . ASN A 1 194 ? 54.501 76.094 60.364 1.00 56.90 191 ASN A N 1
ATOM 1423 C CA . ASN A 1 194 ? 53.873 76.626 61.574 1.00 54.98 191 ASN A CA 1
ATOM 1424 C C . ASN A 1 194 ? 53.537 75.510 62.567 1.00 52.09 191 ASN A C 1
ATOM 1425 O O . ASN A 1 194 ? 52.455 75.486 63.152 1.00 52.72 191 ASN A O 1
ATOM 1430 N N . LEU A 1 195 ? 54.475 74.585 62.742 1.00 50.12 192 LEU A N 1
ATOM 1431 C CA . LEU A 1 195 ? 54.289 73.463 63.655 1.00 48.65 192 LEU A CA 1
ATOM 1432 C C . LEU A 1 195 ? 55.072 73.652 64.946 1.00 45.17 192 LEU A C 1
ATOM 1433 O O . LEU A 1 195 ? 56.089 74.328 64.984 1.00 48.51 192 LEU A O 1
ATOM 1438 N N . LEU A 1 196 ? 54.568 73.049 66.006 1.00 46.36 193 LEU A N 1
ATOM 1439 C CA . LEU A 1 196 ? 55.292 72.911 67.251 1.00 45.70 193 LEU A CA 1
ATOM 1440 C C . LEU A 1 196 ? 56.186 71.661 67.140 1.00 45.51 193 LEU A C 1
ATOM 1441 O O . LEU A 1 196 ? 55.876 70.738 66.385 1.00 46.60 193 LEU A O 1
ATOM 1446 N N . HIS A 1 197 ? 57.301 71.650 67.864 1.00 43.89 194 HIS A N 1
ATOM 1447 C CA . HIS A 1 197 ? 58.216 70.503 67.921 1.00 41.22 194 HIS A CA 1
ATOM 1448 C C . HIS A 1 197 ? 58.641 70.289 69.352 1.00 38.01 194 HIS A C 1
ATOM 1449 O O . HIS A 1 197 ? 59.165 71.197 69.971 1.00 38.80 194 HIS A O 1
ATOM 1456 N N . LEU A 1 198 ? 58.412 69.092 69.870 1.00 38.13 195 LEU A N 1
ATOM 1457 C CA . LEU A 1 198 ? 58.946 68.672 71.170 1.00 38.26 195 LEU A CA 1
ATOM 1458 C C . LEU A 1 198 ? 59.788 67.420 70.958 1.00 36.67 195 LEU A C 1
ATOM 1459 O O . LEU A 1 198 ? 59.331 66.460 70.330 1.00 35.59 195 LEU A O 1
ATOM 1464 N N . HIS A 1 199 ? 61.014 67.445 71.467 1.00 36.68 196 HIS A N 1
ATOM 1465 C CA . HIS A 1 199 ? 61.947 66.329 71.369 1.00 36.31 196 HIS A CA 1
ATOM 1466 C C . HIS A 1 199 ? 62.013 65.624 72.710 1.00 36.31 196 HIS A C 1
ATOM 1467 O O . HIS A 1 199 ? 62.350 66.251 73.699 1.00 34.41 196 HIS A O 1
ATOM 1474 N N . PHE A 1 200 ? 61.762 64.317 72.699 1.00 36.59 197 PHE A N 1
ATOM 1475 C CA . PHE A 1 200 ? 61.696 63.483 73.900 1.00 38.08 197 PHE A CA 1
ATOM 1476 C C . PHE A 1 200 ? 62.932 62.592 74.055 1.00 38.03 197 PHE A C 1
ATOM 1477 O O . PHE A 1 200 ? 63.479 62.080 73.067 1.00 37.86 197 PHE A O 1
ATOM 1485 N N . THR A 1 201 ? 63.401 62.452 75.288 1.00 38.61 198 THR A N 1
ATOM 1486 C CA . THR A 1 201 ? 64.281 61.337 75.663 1.00 41.10 198 THR A CA 1
ATOM 1487 C C . THR A 1 201 ? 63.646 60.654 76.852 1.00 41.04 198 THR A C 1
ATOM 1488 O O . THR A 1 201 ? 62.612 61.107 77.346 1.00 41.29 198 THR A O 1
ATOM 1492 N N . MET A 1 202 ? 64.247 59.564 77.309 1.00 41.85 199 MET A N 1
ATOM 1493 C CA . MET A 1 202 ? 63.720 58.822 78.460 1.00 42.88 199 MET A CA 1
ATOM 1494 C C . MET A 1 202 ? 63.652 59.636 79.769 1.00 44.28 199 MET A C 1
ATOM 1495 O O . MET A 1 202 ? 62.841 59.314 80.650 1.00 44.81 199 MET A O 1
ATOM 1500 N N . ASP A 1 203 ? 64.466 60.688 79.879 1.00 43.33 200 ASP A N 1
ATOM 1501 C CA . ASP A 1 203 ? 64.330 61.677 80.965 1.00 49.11 200 ASP A CA 1
ATOM 1502 C C . ASP A 1 203 ? 62.948 62.334 81.099 1.00 47.66 200 ASP A C 1
ATOM 1503 O O . ASP A 1 203 ? 62.616 62.840 82.157 1.00 52.03 200 ASP A O 1
ATOM 1508 N N . ASP A 1 204 ? 62.158 62.334 80.035 1.00 47.34 201 ASP A N 1
ATOM 1509 C CA . ASP A 1 204 ? 60.813 62.899 80.060 1.00 47.01 201 ASP A CA 1
ATOM 1510 C C . ASP A 1 204 ? 59.759 61.890 80.505 1.00 46.30 201 ASP A C 1
ATOM 1511 O O . ASP A 1 204 ? 58.579 62.220 80.556 1.00 47.31 201 ASP A O 1
ATOM 1516 N N . ASN A 1 205 ? 60.193 60.670 80.825 1.00 46.24 202 ASN A N 1
ATOM 1517 C CA . ASN A 1 205 ? 59.332 59.599 81.293 1.00 47.70 202 ASN A CA 1
ATOM 1518 C C . ASN A 1 205 ? 59.653 59.371 82.780 1.00 47.45 202 ASN A C 1
ATOM 1519 O O . ASN A 1 205 ? 60.575 58.628 83.121 1.00 43.35 202 ASN A O 1
ATOM 1524 N N . LEU A 1 206 ? 58.885 60.018 83.656 1.00 51.58 203 LEU A N 1
ATOM 1525 C CA . LEU A 1 206 ? 59.198 60.049 85.097 1.00 55.55 203 LEU A CA 1
ATOM 1526 C C . LEU A 1 206 ? 59.048 58.698 85.794 1.00 56.96 203 LEU A C 1
ATOM 1527 O O . LEU A 1 206 ? 59.702 58.463 86.804 1.00 59.48 203 LEU A O 1
ATOM 1532 N N . SER A 1 207 ? 58.242 57.801 85.226 1.00 60.33 204 SER A N 1
ATOM 1533 C CA . SER A 1 207 ? 58.116 56.430 85.735 1.00 65.12 204 SER A CA 1
ATOM 1534 C C . SER A 1 207 ? 59.332 55.482 85.536 1.00 67.23 204 SER A C 1
ATOM 1535 O O . SER A 1 207 ? 59.295 54.350 86.016 1.00 70.23 204 SER A O 1
ATOM 1538 N N . LEU A 1 208 ? 60.388 55.918 84.841 1.00 67.23 205 LEU A N 1
ATOM 1539 C CA . LEU A 1 208 ? 61.607 55.116 84.667 1.00 65.08 205 LEU A CA 1
ATOM 1540 C C . LEU A 1 208 ? 62.694 55.554 85.648 1.00 66.22 205 LEU A C 1
ATOM 1541 O O . LEU A 1 208 ? 63.057 56.731 85.681 1.00 63.67 205 LEU A O 1
ATOM 1546 N N . SER A 1 209 ? 63.234 54.608 86.418 1.00 70.97 206 SER A N 1
ATOM 1547 C CA . SER A 1 209 ? 64.359 54.896 87.336 1.00 77.75 206 SER A CA 1
ATOM 1548 C C . SER A 1 209 ? 65.682 55.100 86.592 1.00 77.36 206 SER A C 1
ATOM 1549 O O . SER A 1 209 ? 65.795 54.751 85.416 1.00 76.97 206 SER A O 1
ATOM 1552 N N . LYS A 1 210 ? 66.677 55.657 87.288 1.00 79.60 207 LYS A N 1
ATOM 1553 C CA . LYS A 1 210 ? 68.052 55.764 86.763 1.00 81.81 207 LYS A CA 1
ATOM 1554 C C . LYS A 1 210 ? 68.663 54.390 86.416 1.00 84.23 207 LYS A C 1
ATOM 1555 O O . LYS A 1 210 ? 69.514 54.300 85.527 1.00 86.53 207 LYS A O 1
ATOM 1557 N N . GLN A 1 211 ? 68.228 53.337 87.119 1.00 81.66 208 GLN A N 1
ATOM 1558 C CA . GLN A 1 211 ? 68.625 51.959 86.814 1.00 77.37 208 GLN A CA 1
ATOM 1559 C C . GLN A 1 211 ? 68.002 51.467 85.507 1.00 74.71 208 GLN A C 1
ATOM 1560 O O . GLN A 1 211 ? 68.719 50.997 84.625 1.00 76.20 208 GLN A O 1
ATOM 1562 N N . VAL A 1 212 ? 66.678 51.589 85.386 1.00 71.58 209 VAL A N 1
ATOM 1563 C CA . VAL A 1 212 ? 65.934 51.042 84.231 1.00 71.18 209 VAL A CA 1
ATOM 1564 C C . VAL A 1 212 ? 66.308 51.761 82.925 1.00 65.89 209 VAL A C 1
ATOM 1565 O O . VAL A 1 212 ? 66.484 51.114 81.894 1.00 57.59 209 VAL A O 1
ATOM 1569 N N . LYS A 1 213 ? 66.445 53.084 82.989 1.00 65.62 210 LYS A N 1
ATOM 1570 C CA . LYS A 1 213 ? 66.967 53.874 81.864 1.00 68.82 210 LYS A CA 1
ATOM 1571 C C . LYS A 1 213 ? 68.341 53.388 81.389 1.00 71.64 210 LYS A C 1
ATOM 1572 O O . LYS A 1 213 ? 68.578 53.265 80.178 1.00 67.71 210 LYS A O 1
ATOM 1578 N N . GLU A 1 214 ? 69.232 53.114 82.340 1.00 72.56 211 GLU A N 1
ATOM 1579 C CA . GLU A 1 214 ? 70.558 52.586 82.011 1.00 76.50 211 GLU A CA 1
ATOM 1580 C C . GLU A 1 214 ? 70.503 51.170 81.436 1.00 73.29 211 GLU A C 1
ATOM 1581 O O . GLU A 1 214 ? 71.346 50.821 80.605 1.00 67.41 211 GLU A O 1
ATOM 1587 N N . ARG A 1 215 ? 69.518 50.371 81.861 1.00 70.76 212 ARG A N 1
ATOM 1588 C CA . ARG A 1 215 ? 69.310 49.036 81.296 1.00 72.12 212 ARG A CA 1
ATOM 1589 C C . ARG A 1 215 ? 68.895 49.134 79.833 1.00 68.22 212 ARG A C 1
ATOM 1590 O O . ARG A 1 215 ? 69.467 48.455 78.983 1.00 63.33 212 ARG A O 1
ATOM 1598 N N . TYR A 1 216 ? 67.908 49.984 79.552 1.00 66.07 213 TYR A N 1
ATOM 1599 C CA . TYR A 1 216 ? 67.500 50.272 78.172 1.00 63.77 213 TYR A CA 1
ATOM 1600 C C . TYR A 1 216 ? 68.662 50.805 77.323 1.00 58.58 213 TYR A C 1
ATOM 1601 O O . TYR A 1 216 ? 68.806 50.388 76.180 1.00 55.29 213 TYR A O 1
ATOM 1610 N N . GLN A 1 217 ? 69.489 51.685 77.894 1.00 52.81 214 GLN A N 1
ATOM 1611 C CA . GLN A 1 217 ? 70.722 52.146 77.241 1.00 57.43 214 GLN A CA 1
ATOM 1612 C C . GLN A 1 217 ? 71.672 51.025 76.781 1.00 60.29 214 GLN A C 1
ATOM 1613 O O . GLN A 1 217 ? 72.290 51.140 75.709 1.00 55.60 214 GLN A O 1
ATOM 1619 N N . ARG A 1 218 ? 71.796 49.969 77.593 1.00 63.56 215 ARG A N 1
ATOM 1620 C CA . ARG A 1 218 ? 72.654 48.798 77.274 1.00 64.17 215 ARG A CA 1
ATOM 1621 C C . ARG A 1 218 ? 72.105 47.856 76.186 1.00 56.46 215 ARG A C 1
ATOM 1622 O O . ARG A 1 218 ? 72.842 47.004 75.696 1.00 54.18 215 ARG A O 1
ATOM 1630 N N . MET A 1 219 ? 70.831 47.998 75.820 1.00 52.75 216 MET A N 1
ATOM 1631 C CA . MET A 1 219 ? 70.248 47.234 74.706 1.00 55.13 216 MET A CA 1
ATOM 1632 C C . MET A 1 219 ? 70.661 47.742 73.304 1.00 52.06 216 MET A C 1
ATOM 1633 O O . MET A 1 219 ? 70.476 47.025 72.307 1.00 46.97 216 MET A O 1
ATOM 1638 N N . TYR A 1 220 ? 71.200 48.965 73.215 1.00 48.79 217 TYR A N 1
ATOM 1639 C CA . TYR A 1 220 ? 71.582 49.552 71.911 1.00 47.20 217 TYR A CA 1
ATOM 1640 C C . TYR A 1 220 ? 73.037 50.009 71.887 1.00 43.61 217 TYR A C 1
ATOM 1641 O O . TYR A 1 220 ? 73.554 50.513 72.878 1.00 44.50 217 TYR A O 1
ATOM 1650 N N . LYS A 1 221 ? 73.678 49.834 70.734 1.00 43.48 218 LYS A N 1
ATOM 1651 C CA . LYS A 1 221 ? 74.975 50.445 70.428 1.00 47.69 218 LYS A CA 1
ATOM 1652 C C . LYS A 1 221 ? 74.972 50.957 68.993 1.00 46.81 218 LYS A C 1
ATOM 1653 O O . LYS A 1 221 ? 74.169 50.505 68.169 1.00 49.36 218 LYS A O 1
ATOM 1659 N N . GLY A 1 222 ? 75.881 51.882 68.701 1.00 43.62 219 GLY A N 1
ATOM 1660 C CA . GLY A 1 222 ? 76.089 52.378 67.341 1.00 43.57 219 GLY A CA 1
ATOM 1661 C C . GLY A 1 222 ? 74.919 53.211 66.866 1.00 42.34 219 GLY A C 1
ATOM 1662 O O . GLY A 1 222 ? 74.270 53.894 67.658 1.00 42.09 219 GLY A O 1
ATOM 1663 N N . VAL A 1 223 ? 74.624 53.128 65.574 1.00 40.09 220 VAL A N 1
ATOM 1664 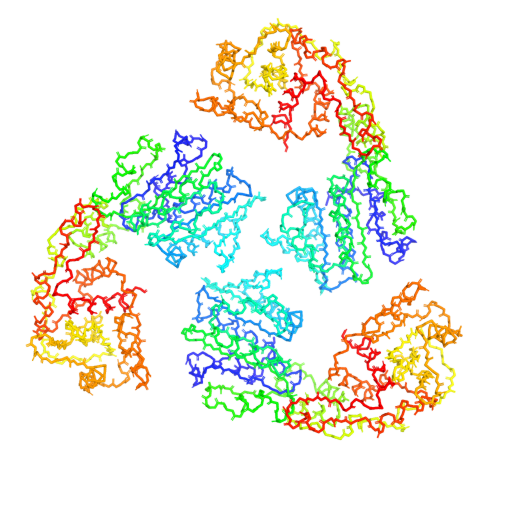C CA . VAL A 1 223 ? 73.552 53.921 64.980 1.00 39.28 220 VAL A CA 1
ATOM 1665 C C . VAL A 1 223 ? 72.182 53.761 65.681 1.00 35.09 220 VAL A C 1
ATOM 1666 O O . VAL A 1 223 ? 71.463 54.722 65.790 1.00 32.23 220 VAL A O 1
ATOM 1670 N N . PHE A 1 224 ? 71.838 52.568 66.155 1.00 35.57 221 PHE A N 1
ATOM 1671 C CA . PHE A 1 224 ? 70.531 52.353 66.792 1.00 37.40 221 PHE A CA 1
ATOM 1672 C C . PHE A 1 224 ? 70.478 52.932 68.215 1.00 38.20 221 PHE A C 1
ATOM 1673 O O . PHE A 1 224 ? 69.414 53.318 68.687 1.00 36.76 221 PHE A O 1
ATOM 1681 N N . TYR A 1 225 ? 71.626 52.985 68.884 1.00 37.84 222 TYR A N 1
ATOM 1682 C CA . TYR A 1 225 ? 71.764 53.726 70.141 1.00 38.58 222 TYR A CA 1
ATOM 1683 C C . TYR A 1 225 ? 71.567 55.231 69.915 1.00 38.63 222 TYR A C 1
ATOM 1684 O O . TYR A 1 225 ? 70.842 55.885 70.656 1.00 37.77 222 TYR A O 1
ATOM 1693 N N . GLN A 1 226 ? 72.207 55.776 68.885 1.00 37.66 223 GLN A N 1
ATOM 1694 C CA . GLN A 1 226 ? 72.113 57.207 68.603 1.00 36.00 223 GLN A CA 1
ATOM 1695 C C . GLN A 1 226 ? 70.664 57.609 68.257 1.00 35.33 223 GLN A C 1
ATOM 1696 O O . GLN A 1 226 ? 70.176 58.633 68.726 1.00 32.53 223 GLN A O 1
ATOM 1702 N N . ARG A 1 227 ? 69.981 56.779 67.467 1.00 33.14 224 ARG A N 1
ATOM 1703 C CA . ARG A 1 227 ? 68.575 57.021 67.102 1.00 33.60 224 ARG A CA 1
ATOM 1704 C C . ARG A 1 227 ? 67.565 56.761 68.228 1.00 33.53 224 ARG A C 1
ATOM 1705 O O . ARG A 1 227 ? 66.817 57.651 68.588 1.00 35.59 224 ARG A O 1
ATOM 1713 N N . TYR A 1 228 ? 67.526 55.546 68.764 1.00 32.99 225 TYR A N 1
ATOM 1714 C CA . TYR A 1 228 ? 66.445 55.159 69.673 1.00 36.37 225 TYR A CA 1
ATOM 1715 C C . TYR A 1 228 ? 66.658 55.489 71.146 1.00 35.42 225 TYR A C 1
ATOM 1716 O O . TYR A 1 228 ? 65.690 55.463 71.900 1.00 36.30 225 TYR A O 1
ATOM 1725 N N . ILE A 1 229 ? 67.890 55.803 71.548 1.00 36.48 226 ILE A N 1
ATOM 1726 C CA . ILE A 1 229 ? 68.187 56.263 72.913 1.00 37.01 226 ILE A CA 1
ATOM 1727 C C . ILE A 1 229 ? 68.449 57.759 72.982 1.00 36.49 226 ILE A C 1
ATOM 1728 O O . ILE A 1 229 ? 67.819 58.448 73.785 1.00 39.05 226 ILE A O 1
ATOM 1733 N N . LEU A 1 230 ? 69.358 58.266 72.152 1.00 36.64 227 LEU A N 1
ATOM 1734 C CA . LEU A 1 230 ? 69.675 59.697 72.150 1.00 37.02 227 LEU A CA 1
ATOM 1735 C C . LEU A 1 230 ? 68.662 60.500 71.347 1.00 37.00 227 LEU A C 1
ATOM 1736 O O . LEU A 1 230 ? 68.601 61.709 71.490 1.00 41.68 227 LEU A O 1
ATOM 1741 N N . GLY A 1 231 ? 67.866 59.839 70.509 1.00 36.30 228 GLY A N 1
ATOM 1742 C CA . GLY A 1 231 ? 66.855 60.525 69.720 1.00 34.75 228 GLY A CA 1
ATOM 1743 C C . GLY A 1 231 ? 67.427 61.365 68.593 1.00 34.30 228 GLY A C 1
ATOM 1744 O O . GLY A 1 231 ? 66.841 62.395 68.236 1.00 33.39 228 GLY A O 1
ATOM 1745 N N . LEU A 1 232 ? 68.558 60.933 68.034 1.00 32.41 229 LEU A N 1
ATOM 1746 C CA . LEU A 1 232 ? 69.270 61.697 66.999 1.00 33.03 229 LEU A CA 1
ATOM 1747 C C . LEU A 1 232 ? 69.026 61.115 65.618 1.00 32.53 229 LEU A C 1
ATOM 1748 O O . LEU A 1 232 ? 69.171 59.922 65.436 1.00 31.82 229 LEU A O 1
ATOM 1753 N N . TRP A 1 233 ? 68.679 61.973 64.658 1.00 35.24 230 TRP A N 1
ATOM 1754 C CA . TRP A 1 233 ? 68.502 61.606 63.243 1.00 35.39 230 TRP A CA 1
ATOM 1755 C C . TRP A 1 233 ? 69.858 61.375 62.528 1.00 39.63 230 TRP A C 1
ATOM 1756 O O . TRP A 1 233 ? 70.283 62.180 61.681 1.00 43.26 230 TRP A O 1
ATOM 1767 N N . VAL A 1 234 ? 70.532 60.272 62.847 1.00 37.75 231 VAL A N 1
ATOM 1768 C CA . VAL A 1 234 ? 71.890 60.046 62.336 1.00 38.28 231 VAL A CA 1
ATOM 1769 C C . VAL A 1 234 ? 71.906 59.085 61.133 1.00 36.87 231 VAL A C 1
ATOM 1770 O O . VAL A 1 234 ? 71.122 58.132 61.073 1.00 33.16 231 VAL A O 1
ATOM 1774 N N . LEU A 1 235 ? 72.792 59.362 60.175 1.00 36.22 232 LEU A N 1
ATOM 1775 C CA . LEU A 1 235 ? 72.895 58.565 58.942 1.00 35.40 232 LEU A CA 1
ATOM 1776 C C . LEU A 1 235 ? 73.386 57.142 59.221 1.00 37.35 232 LEU A C 1
ATOM 1777 O O . LEU A 1 235 ? 74.376 56.949 59.935 1.00 39.20 232 LEU A O 1
ATOM 1782 N N . ALA A 1 236 ? 72.697 56.158 58.649 1.00 38.79 233 ALA A N 1
ATOM 1783 C CA . ALA A 1 236 ? 73.189 54.778 58.600 1.00 41.36 233 ALA A CA 1
ATOM 1784 C C . ALA A 1 236 ? 74.314 54.635 57.562 1.00 42.96 233 ALA A C 1
ATOM 1785 O O . ALA A 1 236 ? 74.154 55.045 56.406 1.00 43.97 233 ALA A O 1
ATOM 1787 N N . GLU A 1 237 ? 75.434 54.046 57.977 1.00 42.71 234 GLU A N 1
ATOM 1788 C CA . GLU A 1 237 ? 76.647 53.979 57.158 1.00 44.44 234 GLU A CA 1
ATOM 1789 C C . GLU A 1 237 ? 77.529 52.794 57.584 1.00 41.25 234 GLU A C 1
ATOM 1790 O O . GLU A 1 237 ? 77.700 52.537 58.779 1.00 39.85 234 GLU A O 1
ATOM 1796 N N . GLY A 1 238 ? 78.076 52.074 56.606 1.00 38.40 235 GLY A N 1
ATOM 1797 C CA . GLY A 1 238 ? 79.044 50.995 56.870 1.00 37.92 235 GLY A CA 1
ATOM 1798 C C . GLY A 1 238 ? 78.471 49.682 57.401 1.00 35.15 235 GLY A C 1
ATOM 1799 O O . GLY A 1 238 ? 77.352 49.296 57.078 1.00 31.36 235 GLY A O 1
ATOM 1800 N N . ILE A 1 239 ? 79.265 48.987 58.207 1.00 35.38 236 ILE A N 1
ATOM 1801 C CA . ILE A 1 239 ? 78.878 47.695 58.761 1.00 35.36 236 ILE A CA 1
ATOM 1802 C C . ILE A 1 239 ? 77.585 47.838 59.566 1.00 35.49 236 ILE A C 1
ATOM 1803 O O . ILE A 1 239 ? 77.461 48.734 60.405 1.00 38.02 236 ILE A O 1
ATOM 1808 N N . ILE A 1 240 ? 76.616 46.978 59.253 1.00 33.04 237 ILE A N 1
ATOM 1809 C CA . ILE A 1 240 ? 75.328 46.973 59.929 1.00 34.27 237 ILE A CA 1
ATOM 1810 C C . ILE A 1 240 ? 75.470 46.457 61.361 1.00 34.75 237 ILE A C 1
ATOM 1811 O O . ILE A 1 240 ? 75.035 47.111 62.295 1.00 36.62 237 ILE A O 1
ATOM 1816 N N . TYR A 1 241 ? 76.096 45.293 61.522 1.00 36.19 238 TYR A N 1
ATOM 1817 C CA . TYR A 1 241 ? 76.219 44.647 62.824 1.00 35.29 238 TYR A CA 1
ATOM 1818 C C . TYR A 1 241 ? 77.611 44.856 63.364 1.00 36.94 238 TYR A C 1
ATOM 1819 O O . TYR A 1 241 ? 78.378 43.900 63.549 1.00 37.13 238 TYR A O 1
ATOM 1828 N N . ASP A 1 242 ? 77.937 46.125 63.618 1.00 38.00 239 ASP A N 1
ATOM 1829 C CA . ASP A 1 242 ? 79.238 46.486 64.193 1.00 39.96 239 ASP A CA 1
ATOM 1830 C C . ASP A 1 242 ? 79.351 46.168 65.705 1.00 38.44 239 ASP A C 1
ATOM 1831 O O . ASP A 1 242 ? 80.412 46.342 66.287 1.00 36.40 239 ASP A O 1
ATOM 1836 N N . MET A 1 243 ? 78.277 45.692 66.330 1.00 39.71 240 MET A N 1
ATOM 1837 C CA . MET A 1 243 ? 78.358 45.169 67.703 1.00 40.63 240 MET A CA 1
ATOM 1838 C C . MET A 1 243 ? 78.710 43.663 67.751 1.00 42.66 240 MET A C 1
ATOM 1839 O O . MET A 1 243 ? 78.987 43.133 68.831 1.00 41.97 240 MET A O 1
ATOM 1844 N N . PHE A 1 244 ? 78.683 42.974 66.605 1.00 40.43 241 PHE A N 1
ATOM 1845 C CA . PHE A 1 244 ? 79.014 41.554 66.580 1.00 39.43 241 PHE A CA 1
ATOM 1846 C C . PHE A 1 244 ? 80.495 41.394 66.862 1.00 39.75 241 PHE A C 1
ATOM 1847 O O . PHE A 1 244 ? 81.319 42.083 66.275 1.00 41.31 241 PHE A O 1
ATOM 1855 N N . ASP A 1 245 ? 80.830 40.441 67.721 1.00 39.84 242 ASP A N 1
ATOM 1856 C CA . ASP A 1 245 ? 82.162 40.379 68.287 1.00 40.78 242 ASP A CA 1
ATOM 1857 C C . ASP A 1 245 ? 82.463 38.932 68.647 1.00 39.33 242 ASP A C 1
ATOM 1858 O O . ASP A 1 245 ? 81.825 38.354 69.512 1.00 40.40 242 ASP A O 1
ATOM 1863 N N . GLN A 1 246 ? 83.462 38.364 67.992 1.00 40.27 243 GLN A N 1
ATOM 1864 C CA . GLN A 1 246 ? 83.813 36.966 68.186 1.00 42.86 243 GLN A CA 1
ATOM 1865 C C . GLN A 1 246 ? 84.437 36.628 69.557 1.00 42.47 243 GLN A C 1
ATOM 1866 O O . GLN A 1 246 ? 84.549 35.455 69.904 1.00 39.72 243 GLN A O 1
ATOM 1872 N N . ASP A 1 247 ? 84.811 37.649 70.331 1.00 44.48 244 ASP A N 1
ATOM 1873 C CA . ASP A 1 247 ? 85.180 37.479 71.743 1.00 46.06 244 ASP A CA 1
ATOM 1874 C C . ASP A 1 247 ? 83.975 37.249 72.648 1.00 45.27 244 ASP A C 1
ATOM 1875 O O . ASP A 1 247 ? 84.139 36.743 73.754 1.00 47.89 244 ASP A O 1
ATOM 1880 N N . GLU A 1 248 ? 82.784 37.649 72.201 1.00 44.72 245 GLU A N 1
ATOM 1881 C CA . GLU A 1 248 ? 81.569 37.600 73.023 1.00 43.89 245 GLU A CA 1
ATOM 1882 C C . GLU A 1 248 ? 80.451 36.691 72.480 1.00 41.01 245 GLU A C 1
ATOM 1883 O O . GLU A 1 248 ? 79.744 36.073 73.271 1.00 40.21 245 GLU A O 1
ATOM 1889 N N . HIS A 1 249 ? 80.285 36.604 71.154 1.00 36.71 246 HIS A N 1
ATOM 1890 C CA . HIS A 1 249 ? 79.084 35.970 70.552 1.00 36.67 246 HIS A CA 1
ATOM 1891 C C . HIS A 1 249 ? 79.263 34.539 70.056 1.00 34.83 246 HIS A C 1
ATOM 1892 O O . HIS A 1 249 ? 78.289 33.902 69.694 1.00 36.71 246 HIS A O 1
ATOM 1899 N N . VAL A 1 250 ? 80.491 34.032 70.107 1.00 36.63 247 VAL A N 1
ATOM 1900 C CA . VAL A 1 250 ? 80.850 32.734 69.555 1.00 37.96 247 VAL A CA 1
ATOM 1901 C C . VAL A 1 250 ? 81.275 31.808 70.671 1.00 36.98 247 VAL A C 1
ATOM 1902 O O . VAL A 1 250 ? 82.082 32.188 71.502 1.00 42.00 247 VAL A O 1
ATOM 1906 N N . VAL A 1 251 ? 80.744 30.590 70.648 1.00 37.49 248 VAL A N 1
ATOM 1907 C CA . VAL A 1 251 ? 80.951 29.588 71.692 1.00 36.64 248 VAL A CA 1
ATOM 1908 C C . VAL A 1 251 ? 81.383 28.284 71.036 1.00 37.67 248 VAL A C 1
ATOM 1909 O O . VAL A 1 251 ? 81.216 28.129 69.819 1.00 35.86 248 VAL A O 1
ATOM 1913 N N . PRO A 1 252 ? 81.987 27.360 71.819 1.00 38.71 249 PRO A N 1
ATOM 1914 C CA . PRO A 1 252 ? 82.395 26.099 71.221 1.00 38.28 249 PRO A CA 1
ATOM 1915 C C . PRO A 1 252 ? 81.200 25.290 70.749 1.00 38.29 249 PRO A C 1
ATOM 1916 O O . PRO A 1 252 ? 80.113 25.416 71.312 1.00 35.90 249 PRO A O 1
ATOM 1920 N N . THR A 1 253 ? 81.435 24.497 69.706 1.00 38.15 250 THR A N 1
ATOM 1921 C CA . THR A 1 253 ? 80.479 23.547 69.183 1.00 38.13 250 THR A CA 1
ATOM 1922 C C . THR A 1 253 ? 80.596 22.267 70.033 1.00 40.07 250 THR A C 1
ATOM 1923 O O . THR A 1 253 ? 81.380 21.363 69.742 1.00 38.75 250 THR A O 1
ATOM 1927 N N . VAL A 1 254 ? 79.843 22.252 71.124 1.00 41.57 251 VAL A N 1
ATOM 1928 C CA . VAL A 1 254 ? 79.694 21.088 71.979 1.00 43.43 251 VAL A CA 1
ATOM 1929 C C . VAL A 1 254 ? 78.198 20.895 72.255 1.00 46.85 251 VAL A C 1
ATOM 1930 O O . VAL A 1 254 ? 77.433 21.882 72.197 1.00 44.07 251 VAL A O 1
ATOM 1934 N N . PRO A 1 255 ? 77.775 19.640 72.557 1.00 48.04 252 PRO A N 1
ATOM 1935 C CA . PRO A 1 255 ? 76.382 19.348 72.933 1.00 46.63 252 PRO A CA 1
ATOM 1936 C C . PRO A 1 255 ? 75.913 20.133 74.148 1.00 47.06 252 PRO A C 1
ATOM 1937 O O . PRO A 1 255 ? 76.696 20.415 75.052 1.00 49.45 252 PRO A O 1
ATOM 1941 N N . ARG A 1 256 ? 74.649 20.527 74.135 1.00 46.27 253 ARG A N 1
ATOM 1942 C CA . ARG A 1 256 ? 74.020 21.135 75.293 1.00 45.10 253 ARG A CA 1
ATOM 1943 C C . ARG A 1 256 ? 72.619 20.533 75.422 1.00 47.19 253 ARG A C 1
ATOM 1944 O O . ARG A 1 256 ? 72.044 20.097 74.421 1.00 49.03 253 ARG A O 1
ATOM 1952 N N . PRO A 1 257 ? 72.083 20.458 76.654 1.00 46.55 254 PRO A N 1
ATOM 1953 C CA . PRO A 1 257 ? 70.767 19.845 76.840 1.00 48.14 254 PRO A CA 1
ATOM 1954 C C . PRO A 1 257 ? 69.654 20.818 76.443 1.00 48.92 254 PRO A C 1
ATOM 1955 O O . PRO A 1 257 ? 68.968 21.379 77.316 1.00 47.59 254 PRO A O 1
ATOM 1959 N N . TYR A 1 258 ? 69.487 21.025 75.131 1.00 47.75 255 TYR A N 1
ATOM 1960 C CA . TYR A 1 258 ? 68.542 22.032 74.639 1.00 47.95 255 TYR A CA 1
ATOM 1961 C C . TYR A 1 258 ? 67.114 21.595 74.943 1.00 47.54 255 TYR A C 1
ATOM 1962 O O . TYR A 1 258 ? 66.749 20.444 74.695 1.00 47.07 255 TYR A O 1
ATOM 1971 N N . GLU A 1 259 ? 66.325 22.515 75.483 1.00 49.17 256 GLU A N 1
ATOM 1972 C CA . GLU A 1 259 ? 64.942 22.215 75.857 1.00 53.35 256 GLU A CA 1
ATOM 1973 C C . GLU A 1 259 ? 63.910 22.429 74.730 1.00 55.05 256 GLU A C 1
ATOM 1974 O O . GLU A 1 259 ? 62.762 21.998 74.867 1.00 53.03 256 GLU A O 1
ATOM 1980 N N . LYS A 1 260 ? 64.333 23.037 73.615 1.00 53.84 257 LYS A N 1
ATOM 1981 C CA . LYS A 1 260 ? 63.427 23.536 72.577 1.00 52.83 257 LYS A CA 1
ATOM 1982 C C . LYS A 1 260 ? 64.239 23.853 71.322 1.00 49.10 257 LYS A C 1
ATOM 1983 O O . LYS A 1 260 ? 65.344 24.363 71.437 1.00 50.08 257 LYS A O 1
ATOM 1989 N N . TYR A 1 261 ? 63.708 23.559 70.140 1.00 47.08 258 TYR A N 1
ATOM 1990 C CA . TYR A 1 261 ? 64.389 23.878 68.871 1.00 47.14 258 TYR A CA 1
ATOM 1991 C C . TYR A 1 261 ? 63.483 24.535 67.831 1.00 47.71 258 TYR A C 1
ATOM 1992 O O . TYR A 1 261 ? 62.279 24.282 67.805 1.00 45.94 258 TYR A O 1
ATOM 2001 N N . TYR A 1 262 ? 64.089 25.352 66.964 1.00 44.90 259 TYR A N 1
ATOM 2002 C CA . TYR A 1 262 ? 63.462 25.852 65.737 1.00 43.04 259 TYR A CA 1
ATOM 2003 C C . TYR A 1 262 ? 64.475 25.770 64.607 1.00 44.75 259 TYR A C 1
ATOM 2004 O O . TYR A 1 262 ? 65.687 25.741 64.841 1.00 47.26 259 TYR A O 1
ATOM 2013 N N . VAL A 1 263 ? 63.979 25.736 63.378 1.00 44.21 260 VAL A N 1
ATOM 2014 C CA . VAL A 1 263 ? 64.821 25.930 62.194 1.00 41.41 260 VAL A CA 1
ATOM 2015 C C . VAL A 1 263 ? 64.331 27.208 61.519 1.00 41.92 260 VAL A C 1
ATOM 2016 O O . VAL A 1 263 ? 63.135 27.441 61.442 1.00 40.79 260 VAL A O 1
ATOM 2020 N N . SER A 1 264 ? 65.272 28.043 61.080 1.00 43.14 261 SER A N 1
ATOM 2021 C CA . SER A 1 264 ? 64.980 29.253 60.327 1.00 41.68 261 SER A CA 1
ATOM 2022 C C . SER A 1 264 ? 65.542 29.069 58.936 1.00 39.52 261 SER A C 1
ATOM 2023 O O . SER A 1 264 ? 66.619 28.497 58.777 1.00 39.33 261 SER A O 1
ATOM 2026 N N . CYS A 1 265 ? 64.829 29.556 57.929 1.00 38.17 262 CYS A N 1
ATOM 2027 C CA . CYS A 1 265 ? 65.200 29.285 56.544 1.00 39.08 262 CYS A CA 1
ATOM 2028 C C . CYS A 1 265 ? 65.104 30.520 55.671 1.00 38.95 262 CYS A C 1
ATOM 2029 O O . CYS A 1 265 ? 64.090 31.205 55.673 1.00 39.92 262 CYS A O 1
ATOM 2032 N N . ASP A 1 266 ? 66.174 30.790 54.935 1.00 39.83 263 ASP A N 1
ATOM 2033 C CA . ASP A 1 266 ? 66.140 31.720 53.824 1.00 41.48 263 ASP A CA 1
ATOM 2034 C C . ASP A 1 266 ? 66.210 30.892 52.551 1.00 43.51 263 ASP A C 1
ATOM 2035 O O . ASP A 1 266 ? 67.119 30.074 52.400 1.00 40.39 263 ASP A O 1
ATOM 2040 N N . TYR A 1 267 ? 65.268 31.111 51.633 1.00 47.97 264 TYR A N 1
ATOM 2041 C CA . TYR A 1 267 ? 65.172 30.293 50.419 1.00 51.29 264 TYR A CA 1
ATOM 2042 C C . TYR A 1 267 ? 65.814 30.945 49.201 1.00 50.98 264 TYR A C 1
ATOM 2043 O O . TYR A 1 267 ? 65.620 32.128 48.952 1.00 55.88 264 TYR A O 1
ATOM 2052 N N . GLY A 1 268 ? 66.575 30.149 48.451 1.00 55.50 265 GLY A N 1
ATOM 2053 C CA . GLY A 1 268 ? 67.053 30.519 47.116 1.00 58.35 265 GLY A CA 1
ATOM 2054 C C . GLY A 1 268 ? 67.214 29.317 46.187 1.00 59.54 265 GLY A C 1
ATOM 2055 O O . GLY A 1 268 ? 67.668 28.247 46.596 1.00 59.62 265 GLY A O 1
ATOM 2056 N N . THR A 1 269 ? 66.814 29.496 44.936 1.00 62.13 266 THR A N 1
ATOM 2057 C CA . THR A 1 269 ? 67.143 28.568 43.857 1.00 64.06 266 THR A CA 1
ATOM 2058 C C . THR A 1 269 ? 68.340 29.121 43.077 1.00 66.86 266 THR A C 1
ATOM 2059 O O . THR A 1 269 ? 69.339 28.413 42.863 1.00 64.23 266 THR A O 1
ATOM 2063 N N . GLN A 1 270 ? 68.203 30.386 42.659 1.00 71.14 267 GLN A N 1
ATOM 2064 C CA . GLN A 1 270 ? 69.257 31.173 42.003 1.00 71.81 267 GLN A CA 1
ATOM 2065 C C . GLN A 1 270 ? 70.211 31.884 42.994 1.00 70.61 267 GLN A C 1
ATOM 2066 O O . GLN A 1 270 ? 71.248 32.405 42.581 1.00 71.83 267 GLN A O 1
ATOM 2068 N N . ASN A 1 271 ? 69.834 31.931 44.275 1.00 66.59 268 ASN A N 1
ATOM 2069 C CA . ASN A 1 271 ? 70.693 32.392 45.372 1.00 61.70 268 ASN A CA 1
ATOM 2070 C C . ASN A 1 271 ? 70.861 31.228 46.352 1.00 58.34 268 ASN A C 1
ATOM 2071 O O . ASN A 1 271 ? 70.184 30.206 46.215 1.00 61.83 268 ASN A O 1
ATOM 2076 N N . PRO A 1 272 ? 71.748 31.368 47.355 1.00 51.66 269 PRO A N 1
ATOM 2077 C CA . PRO A 1 272 ? 71.854 30.291 48.337 1.00 50.69 269 PRO A CA 1
ATOM 2078 C C . PRO A 1 272 ? 70.582 30.045 49.134 1.00 48.20 269 PRO A C 1
ATOM 2079 O O . PRO A 1 272 ? 69.798 30.974 49.331 1.00 48.83 269 PRO A O 1
ATOM 2083 N N . THR A 1 273 ? 70.389 28.799 49.565 1.00 44.58 270 THR A N 1
ATOM 2084 C CA . THR A 1 273 ? 69.394 28.475 50.582 1.00 44.06 270 THR A CA 1
ATOM 2085 C C . THR A 1 273 ? 70.139 28.142 51.862 1.00 43.40 270 THR A C 1
ATOM 208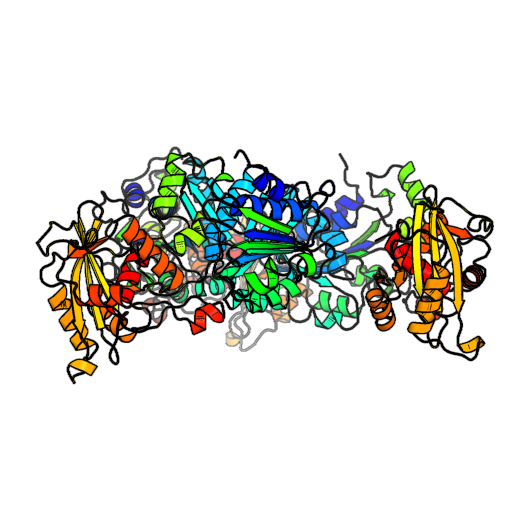6 O O . THR A 1 273 ? 71.209 27.505 51.817 1.00 44.41 270 THR A O 1
ATOM 2090 N N . THR A 1 274 ? 69.566 28.561 52.993 1.00 41.11 271 THR A N 1
ATOM 2091 C CA . THR A 1 274 ? 70.174 28.365 54.304 1.00 41.68 271 THR A CA 1
ATOM 2092 C C . THR A 1 274 ? 69.191 27.852 55.337 1.00 40.15 271 THR A C 1
ATOM 2093 O O . THR A 1 274 ? 68.041 28.242 55.325 1.00 40.72 271 THR A O 1
ATOM 2097 N N . PHE A 1 275 ? 69.661 26.978 56.225 1.00 41.52 272 PHE A N 1
ATOM 2098 C CA . PHE A 1 275 ? 68.928 26.602 57.443 1.00 41.77 272 PHE A CA 1
ATOM 2099 C C . PHE A 1 275 ? 69.802 26.947 58.642 1.00 39.31 272 PHE A C 1
ATOM 2100 O O . PHE A 1 275 ? 71.008 26.792 58.588 1.00 40.71 272 PHE A O 1
ATOM 2108 N N . GLY A 1 276 ? 69.184 27.394 59.722 1.00 37.92 273 GLY A N 1
ATOM 2109 C CA . GLY A 1 276 ? 69.850 27.518 60.992 1.00 38.34 273 GLY A CA 1
ATOM 2110 C C . GLY A 1 276 ? 69.039 26.746 61.995 1.00 38.31 273 GLY A C 1
ATOM 2111 O O . GLY A 1 276 ? 67.849 26.946 62.074 1.00 39.79 273 GLY A O 1
ATOM 2112 N N . LEU A 1 277 ? 69.689 25.858 62.743 1.00 38.58 274 LEU A N 1
ATOM 2113 C CA . LEU A 1 277 ? 69.085 25.185 63.894 1.00 37.78 274 LEU A CA 1
ATOM 2114 C C . LEU A 1 277 ? 69.317 26.039 65.137 1.00 36.44 274 LEU A C 1
ATOM 2115 O O . LEU A 1 277 ? 70.452 26.326 65.499 1.00 38.91 274 LEU A O 1
ATOM 2120 N N . TRP A 1 278 ? 68.241 26.438 65.790 1.00 35.40 275 TRP A N 1
ATOM 2121 C CA . TRP A 1 278 ? 68.306 27.281 66.967 1.00 35.86 275 TRP A CA 1
ATOM 2122 C C . TRP A 1 278 ? 67.827 26.461 68.174 1.00 38.78 275 TRP A C 1
ATOM 2123 O O . TRP A 1 278 ? 66.841 25.740 68.064 1.00 39.38 275 TRP A O 1
ATOM 2134 N N . GLY A 1 279 ? 68.545 26.550 69.293 1.00 37.62 276 GLY A N 1
ATOM 2135 C CA . GLY A 1 279 ? 68.303 25.699 70.463 1.00 37.97 276 GLY A CA 1
ATOM 2136 C C . GLY A 1 279 ? 68.358 26.514 71.725 1.00 39.65 276 GLY A C 1
ATOM 2137 O O . GLY A 1 279 ? 69.289 27.284 71.915 1.00 42.84 276 GLY A O 1
ATOM 2138 N N . LEU A 1 280 ? 67.360 26.353 72.587 1.00 43.90 277 LEU A N 1
ATOM 2139 C CA . LEU A 1 280 ? 67.251 27.133 73.821 1.00 45.58 277 LEU A CA 1
ATOM 2140 C C . LEU A 1 280 ? 67.924 26.403 74.979 1.00 48.54 277 LEU A C 1
ATOM 2141 O O . LEU A 1 280 ? 67.630 25.230 75.232 1.00 51.23 277 LEU A O 1
ATOM 2146 N N . TYR A 1 281 ? 68.787 27.107 75.704 1.00 49.26 278 TYR A N 1
ATOM 2147 C CA . TYR A 1 281 ? 69.453 26.546 76.882 1.00 49.98 278 TYR A CA 1
ATOM 2148 C C . TYR A 1 281 ? 69.776 27.651 77.885 1.00 50.32 278 TYR A C 1
ATOM 2149 O O . TYR A 1 281 ? 70.476 28.611 77.552 1.00 48.68 278 TYR A O 1
ATOM 2158 N N . ASN A 1 282 ? 69.245 27.512 79.105 1.00 52.07 279 ASN A N 1
ATOM 2159 C CA . ASN A 1 282 ? 69.486 28.459 80.207 1.00 53.53 279 ASN A CA 1
ATOM 2160 C C . ASN A 1 282 ? 69.220 29.919 79.804 1.00 50.28 279 ASN A C 1
ATOM 2161 O O . ASN A 1 282 ? 70.002 30.808 80.115 1.00 49.29 279 ASN A O 1
ATOM 2166 N N . GLY A 1 283 ? 68.114 30.146 79.100 1.00 51.04 280 GLY A N 1
ATOM 2167 C CA . GLY A 1 283 ? 67.671 31.498 78.734 1.00 48.52 280 GLY A CA 1
ATOM 2168 C C . GLY A 1 283 ? 68.229 32.077 77.444 1.00 46.45 280 GLY A C 1
ATOM 2169 O O . GLY A 1 283 ? 67.812 33.166 77.057 1.00 44.53 280 GLY A O 1
ATOM 2170 N N . VAL A 1 284 ? 69.146 31.358 76.783 1.00 43.26 281 VAL A N 1
ATOM 2171 C CA . VAL A 1 284 ? 69.818 31.837 75.564 1.00 43.84 281 VAL A CA 1
ATOM 2172 C C . VAL A 1 284 ? 69.526 30.899 74.399 1.00 41.28 281 VAL A C 1
ATOM 2173 O O . VAL A 1 284 ? 69.551 29.688 74.557 1.00 44.52 281 VAL A O 1
ATOM 2177 N N . TRP A 1 285 ? 69.279 31.470 73.228 1.00 39.70 282 TRP A N 1
ATOM 2178 C CA . TRP A 1 285 ? 69.087 30.694 72.002 1.00 39.99 282 TRP A CA 1
ATOM 2179 C C . TRP A 1 285 ? 70.401 30.619 71.246 1.00 38.45 282 TRP A C 1
ATOM 2180 O O . TRP A 1 285 ? 71.002 31.646 70.954 1.00 39.66 282 TRP A O 1
ATOM 2191 N N . TYR A 1 286 ? 70.815 29.397 70.918 1.00 36.75 283 TYR A N 1
ATOM 2192 C CA . TYR A 1 286 ? 72.108 29.102 70.352 1.00 35.83 283 TYR A CA 1
ATOM 2193 C C . TYR A 1 286 ? 71.924 28.695 68.918 1.00 36.01 283 TYR A C 1
ATOM 2194 O O . TYR A 1 286 ? 71.087 27.840 68.630 1.00 35.77 283 TYR A O 1
ATOM 2203 N N . LYS A 1 287 ? 72.711 29.270 68.006 1.00 35.97 284 LYS A N 1
ATOM 2204 C CA . LYS A 1 287 ? 72.710 28.758 66.637 1.00 35.21 284 LYS A CA 1
ATOM 2205 C C . LYS A 1 287 ? 73.634 27.554 66.650 1.00 34.29 284 LYS A C 1
ATOM 2206 O O . LYS A 1 287 ? 74.868 27.688 66.651 1.00 33.55 284 LYS A O 1
ATOM 2212 N N . VAL A 1 288 ? 73.010 26.383 66.628 1.00 34.10 285 VAL A N 1
ATOM 2213 C CA . VAL A 1 288 ? 73.688 25.101 66.826 1.00 35.24 285 VAL A CA 1
ATOM 2214 C C . VAL A 1 288 ? 74.500 24.691 65.610 1.00 36.04 285 VAL A C 1
ATOM 2215 O O . VAL A 1 288 ? 75.583 24.132 65.746 1.00 38.50 285 VAL A O 1
ATOM 2219 N N . LYS A 1 289 ? 73.966 24.961 64.425 1.00 38.63 286 LYS A N 1
ATOM 2220 C CA . LYS A 1 289 ? 74.699 24.754 63.175 1.00 37.77 286 LYS A CA 1
ATOM 2221 C C . LYS A 1 289 ? 73.972 25.458 62.054 1.00 37.27 286 LYS A C 1
ATOM 2222 O O . LYS A 1 289 ? 72.865 25.938 62.244 1.00 38.20 286 LYS A O 1
ATOM 2228 N N . GLU A 1 290 ? 74.612 25.502 60.892 1.00 38.93 287 GLU A N 1
ATOM 2229 C CA . GLU A 1 290 ? 74.067 26.116 59.706 1.00 37.71 287 GLU A CA 1
ATOM 2230 C C . GLU A 1 290 ? 74.141 25.131 58.540 1.00 40.17 287 GLU A C 1
ATOM 2231 O O . GLU A 1 290 ? 74.984 24.230 58.537 1.00 40.29 287 GLU A O 1
ATOM 2237 N N . TYR A 1 291 ? 73.243 25.317 57.572 1.00 37.63 288 TYR A N 1
ATOM 2238 C CA . TYR A 1 291 ? 73.281 24.665 56.267 1.00 37.66 288 TYR A CA 1
ATOM 2239 C C . TYR A 1 291 ? 73.414 25.791 55.249 1.00 38.39 288 TYR A C 1
ATOM 2240 O O . TYR A 1 291 ? 72.739 26.816 55.368 1.00 40.20 288 TYR A O 1
ATOM 2249 N N . HIS A 1 292 ? 74.285 25.609 54.261 1.00 39.26 289 HIS A N 1
ATOM 2250 C CA . HIS A 1 292 ? 74.552 26.637 53.267 1.00 40.80 289 HIS A CA 1
ATOM 2251 C C . HIS A 1 292 ? 74.743 26.029 51.888 1.00 41.23 289 HIS A C 1
ATOM 2252 O O . HIS A 1 292 ? 75.838 25.609 51.534 1.00 47.79 289 HIS A O 1
ATOM 2259 N N . TYR A 1 293 ? 73.671 25.984 51.109 1.00 43.42 290 TYR A N 1
ATOM 2260 C CA . TYR A 1 293 ? 73.756 25.458 49.748 1.00 47.39 290 TYR A CA 1
ATOM 2261 C C . TYR A 1 293 ? 73.676 26.612 48.756 1.00 45.34 290 TYR A C 1
ATOM 2262 O O . TYR A 1 293 ? 72.681 27.321 48.725 1.00 44.39 290 TYR A O 1
ATOM 2271 N N . ASP A 1 294 ? 74.740 26.783 47.970 1.00 47.67 291 ASP A N 1
ATOM 2272 C CA . ASP A 1 294 ? 74.822 27.782 46.914 1.00 51.90 291 ASP A CA 1
ATOM 2273 C C . ASP A 1 294 ? 74.818 27.036 45.574 1.00 54.74 291 ASP A C 1
ATOM 2274 O O . ASP A 1 294 ? 75.826 26.443 45.195 1.00 55.31 291 ASP A O 1
ATOM 2279 N N . GLY A 1 295 ? 73.691 27.081 44.863 1.00 56.27 292 GLY A N 1
ATOM 2280 C CA . GLY A 1 295 ? 73.561 26.437 43.548 1.00 60.16 292 GLY A CA 1
ATOM 2281 C C . GLY A 1 295 ? 74.427 27.020 42.436 1.00 62.27 292 GLY A C 1
ATOM 2282 O O . GLY A 1 295 ? 74.821 26.295 41.516 1.00 61.38 292 GLY A O 1
ATOM 2283 N N . ARG A 1 296 ? 74.717 28.322 42.513 1.00 64.90 293 ARG A N 1
ATOM 2284 C CA . ARG A 1 296 ? 75.626 28.994 41.563 1.00 70.20 293 ARG A CA 1
ATOM 2285 C C . ARG A 1 296 ? 77.051 28.425 41.628 1.00 71.09 293 ARG A C 1
ATOM 2286 O O . ARG A 1 296 ? 77.589 27.978 40.618 1.00 69.92 293 ARG A O 1
ATOM 2288 N N . LYS A 1 297 ? 77.638 28.430 42.825 1.00 72.91 294 LYS A N 1
ATOM 2289 C CA . LYS A 1 297 ? 78.983 27.884 43.054 1.00 75.24 294 LYS A CA 1
ATOM 2290 C C . LYS A 1 297 ? 79.056 26.407 42.692 1.00 76.98 294 LYS A C 1
ATOM 2291 O O . LYS A 1 297 ? 79.990 25.976 42.016 1.00 81.70 294 LYS A O 1
ATOM 2293 N N . GLU A 1 298 ? 78.058 25.642 43.130 1.00 76.81 295 GLU A N 1
ATOM 2294 C CA . GLU A 1 298 ? 78.016 24.197 42.873 1.00 77.46 295 GLU A CA 1
ATOM 2295 C C . GLU A 1 298 ? 77.773 23.849 41.396 1.00 74.34 295 GLU A C 1
ATOM 2296 O O . GLU A 1 298 ? 78.140 22.761 40.954 1.00 77.67 295 GLU A O 1
ATOM 2302 N N . ASN A 1 299 ? 77.161 24.770 40.651 1.00 73.40 296 ASN A N 1
ATOM 2303 C CA . ASN A 1 299 ? 76.671 24.514 39.294 1.00 73.41 296 ASN A CA 1
ATOM 2304 C C . ASN A 1 299 ? 75.560 23.442 39.275 1.00 69.67 296 ASN A C 1
ATOM 2305 O O . ASN A 1 299 ? 75.479 22.635 38.351 1.00 72.15 296 ASN A O 1
ATOM 2310 N N . LYS A 1 300 ? 74.714 23.442 40.307 1.00 66.42 297 LYS A N 1
ATOM 2311 C CA . LYS A 1 300 ? 73.543 22.571 40.362 1.00 64.24 297 LYS A CA 1
ATOM 2312 C C . LYS A 1 300 ? 72.483 23.166 41.284 1.00 59.47 297 LYS A C 1
ATOM 2313 O O . LYS A 1 300 ? 72.739 23.393 42.461 1.00 61.71 297 LYS A O 1
ATOM 2319 N N . GLN A 1 301 ? 71.296 23.399 40.737 1.00 55.35 298 GLN A N 1
ATOM 2320 C CA . GLN A 1 301 ? 70.185 23.951 41.484 1.00 54.35 298 GLN A CA 1
ATOM 2321 C C . GLN A 1 301 ? 69.386 22.835 42.117 1.00 52.52 298 GLN A C 1
ATOM 2322 O O . GLN A 1 301 ? 69.278 21.738 41.572 1.00 50.57 298 GLN A O 1
ATOM 2328 N N . LYS A 1 302 ? 68.813 23.140 43.273 1.00 50.90 299 LYS A N 1
ATOM 2329 C CA . LYS A 1 302 ? 67.964 22.219 43.988 1.00 50.41 299 LYS A CA 1
ATOM 2330 C C . LYS A 1 302 ? 66.495 22.635 43.904 1.00 48.95 299 LYS A C 1
ATOM 2331 O O . LYS A 1 302 ? 66.175 23.805 43.728 1.00 51.83 299 LYS A O 1
ATOM 2337 N N . THR A 1 303 ? 65.627 21.639 44.036 1.00 46.52 300 THR A N 1
ATOM 2338 C CA . THR A 1 303 ? 64.182 21.780 43.991 1.00 46.95 300 THR A CA 1
ATOM 2339 C C . THR A 1 303 ? 63.629 21.823 45.405 1.00 45.64 300 THR A C 1
ATOM 2340 O O . THR A 1 303 ? 64.344 21.516 46.349 1.00 46.24 300 THR A O 1
ATOM 2344 N N . ASP A 1 304 ? 62.349 22.152 45.550 1.00 43.97 301 ASP A N 1
ATOM 2345 C CA . ASP A 1 304 ? 61.712 22.149 46.869 1.00 47.31 301 ASP A CA 1
ATOM 2346 C C . ASP A 1 304 ? 61.826 20.793 47.571 1.00 49.96 301 ASP A C 1
ATOM 2347 O O . ASP A 1 304 ? 61.959 20.734 48.801 1.00 49.84 301 ASP A O 1
ATOM 2352 N N . GLN A 1 305 ? 61.750 19.719 46.784 1.00 50.21 302 GLN A N 1
ATOM 2353 C CA . GLN A 1 305 ? 61.819 18.358 47.295 1.00 48.14 302 GLN A CA 1
ATOM 2354 C C . GLN A 1 305 ? 63.222 18.077 47.828 1.00 49.11 302 GLN A C 1
ATOM 2355 O O . GLN A 1 305 ? 63.358 17.543 48.927 1.00 51.90 302 GLN A O 1
ATOM 2361 N N . GLU A 1 306 ? 64.252 18.447 47.066 1.00 48.36 303 GLU A N 1
ATOM 2362 C CA . GLU A 1 306 ? 65.641 18.239 47.503 1.00 51.95 303 GLU A CA 1
ATOM 2363 C C . GLU A 1 306 ? 65.971 18.997 48.801 1.00 51.60 303 GLU A C 1
ATOM 2364 O O . GLU A 1 306 ? 66.672 18.462 49.664 1.00 52.18 303 GLU A O 1
ATOM 2370 N N . TYR A 1 307 ? 65.448 20.216 48.940 1.00 48.51 304 TYR A N 1
ATOM 2371 C CA . TYR A 1 307 ? 65.625 21.001 50.163 1.00 46.95 304 TYR A CA 1
ATOM 2372 C C . TYR A 1 307 ? 64.819 20.446 51.322 1.00 47.69 304 TYR A C 1
ATOM 2373 O O . TYR A 1 307 ? 65.248 20.577 52.473 1.00 47.13 304 TYR A O 1
ATOM 2382 N N . TYR A 1 308 ? 63.657 19.852 51.041 1.00 48.57 305 TYR A N 1
ATOM 2383 C CA . TYR A 1 308 ? 62.904 19.126 52.078 1.00 49.16 305 TYR A CA 1
ATOM 2384 C C . TYR A 1 308 ? 63.727 17.962 52.627 1.00 49.26 305 TYR A C 1
ATOM 2385 O O . TYR A 1 308 ? 63.826 17.766 53.846 1.00 46.46 305 TYR A O 1
ATOM 2394 N N . GLU A 1 309 ? 64.300 17.188 51.713 1.00 50.46 306 GLU A N 1
ATOM 2395 C CA . GLU A 1 309 ? 65.157 16.063 52.081 1.00 51.75 306 GLU A CA 1
ATOM 2396 C C . GLU A 1 309 ? 66.348 16.504 52.924 1.00 50.68 306 GLU A C 1
ATOM 2397 O O . GLU A 1 309 ? 66.614 15.891 53.955 1.00 56.03 306 GLU A O 1
ATOM 2403 N N . ASP A 1 310 ? 67.042 17.563 52.502 1.00 47.65 307 ASP A N 1
ATOM 2404 C CA . ASP A 1 310 ? 68.160 18.120 53.285 1.00 45.44 307 ASP A CA 1
ATOM 2405 C C . ASP A 1 310 ? 67.714 18.587 54.664 1.00 44.67 307 ASP A C 1
ATOM 2406 O O . ASP A 1 310 ? 68.424 18.375 55.649 1.00 46.27 307 ASP A O 1
ATOM 2411 N N . LEU A 1 311 ? 66.530 19.185 54.736 1.00 41.57 308 LEU A N 1
ATOM 2412 C CA . LEU A 1 311 ? 65.996 19.643 56.001 1.00 42.61 308 LEU A CA 1
ATOM 2413 C C . LEU A 1 311 ? 65.676 18.489 56.954 1.00 46.29 308 LEU A C 1
ATOM 2414 O O . LEU A 1 311 ? 65.792 18.656 58.161 1.00 46.30 308 LEU A O 1
ATOM 2419 N N . MET A 1 312 ? 65.251 17.343 56.423 1.00 50.51 309 MET A N 1
ATOM 2420 C CA . MET A 1 312 ? 64.992 16.165 57.258 1.00 53.69 309 MET A CA 1
ATOM 2421 C C . MET A 1 312 ? 66.298 15.582 57.808 1.00 50.74 309 MET A C 1
ATOM 2422 O O . MET A 1 312 ? 66.347 15.189 58.967 1.00 51.21 309 MET A O 1
ATOM 2427 N N . LYS A 1 313 ? 67.339 15.560 56.985 1.00 50.95 310 LYS A N 1
ATOM 2428 C CA . LYS A 1 313 ? 68.693 15.189 57.425 1.00 58.34 310 LYS A CA 1
ATOM 2429 C C . LYS A 1 313 ? 69.190 16.140 58.528 1.00 55.87 310 LYS A C 1
ATOM 2430 O O . LYS A 1 313 ? 69.647 15.686 59.579 1.00 54.71 310 LYS A O 1
ATOM 2436 N N . PHE A 1 314 ? 69.067 17.445 58.266 1.00 51.63 311 PHE A N 1
ATOM 2437 C CA . PHE A 1 314 ? 69.436 18.536 59.193 1.00 48.78 311 PHE A CA 1
ATOM 2438 C C . PHE A 1 314 ? 68.815 18.374 60.595 1.00 46.07 311 PHE A C 1
ATOM 2439 O O . PHE A 1 314 ? 69.466 18.683 61.580 1.00 43.47 311 PHE A O 1
ATOM 2447 N N . ILE A 1 315 ? 67.576 17.896 60.684 1.00 44.24 312 ILE A N 1
ATOM 2448 C CA . ILE A 1 315 ? 66.928 17.711 61.984 1.00 48.21 312 ILE A CA 1
ATOM 2449 C C . ILE A 1 315 ? 66.830 16.246 62.470 1.00 48.20 312 ILE A C 1
ATOM 2450 O O . ILE A 1 315 ? 66.108 15.987 63.418 1.00 45.11 312 ILE A O 1
ATOM 2455 N N . GLU A 1 316 ? 67.564 15.313 61.854 1.00 55.77 313 GLU A N 1
ATOM 2456 C CA . GLU A 1 316 ? 67.505 13.861 62.208 1.00 63.48 313 GLU A CA 1
ATOM 2457 C C . GLU A 1 316 ? 67.650 13.583 63.692 1.00 65.36 313 GLU A C 1
ATOM 2458 O O . GLU A 1 316 ? 66.846 12.864 64.287 1.00 65.92 313 GLU A O 1
ATOM 2464 N N . ASP A 1 317 ? 68.681 14.174 64.281 1.00 66.99 314 ASP A N 1
ATOM 2465 C CA . ASP A 1 317 ? 69.143 13.787 65.609 1.00 75.48 314 ASP A CA 1
ATOM 2466 C C . ASP A 1 317 ? 68.547 14.638 66.726 1.00 73.84 314 ASP A C 1
ATOM 2467 O O . ASP A 1 317 ? 69.250 14.940 67.690 1.00 77.60 314 ASP A O 1
ATOM 2472 N N . ILE A 1 318 ? 67.273 15.024 66.618 1.00 72.05 315 ILE A N 1
ATOM 2473 C CA . ILE A 1 318 ? 66.613 15.782 67.693 1.00 74.25 315 ILE A CA 1
ATOM 2474 C C . ILE A 1 318 ? 65.219 15.229 67.956 1.00 72.57 315 ILE A C 1
ATOM 2475 O O . ILE A 1 318 ? 64.505 14.863 67.031 1.00 72.83 315 ILE A O 1
ATOM 2480 N N . GLU A 1 319 ? 64.847 15.160 69.229 1.00 74.01 316 GLU A N 1
ATOM 2481 C CA . GLU A 1 319 ? 63.563 14.598 69.617 1.00 79.19 316 GLU A CA 1
ATOM 2482 C C . GLU A 1 319 ? 62.441 15.461 69.061 1.00 75.77 316 GLU A C 1
ATOM 2483 O O . GLU A 1 319 ? 62.438 16.681 69.244 1.00 71.61 316 GLU A O 1
ATOM 2489 N N . LYS A 1 320 ? 61.499 14.813 68.379 1.00 72.92 317 LYS A N 1
ATOM 2490 C CA . LYS A 1 320 ? 60.403 15.498 67.697 1.00 72.84 317 LYS A CA 1
ATOM 2491 C C . LYS A 1 320 ? 59.543 16.365 68.629 1.00 68.96 317 LYS A C 1
ATOM 2492 O O . LYS A 1 320 ? 59.009 17.382 68.190 1.00 73.59 317 LYS A O 1
ATOM 2494 N N . HIS A 1 321 ? 59.425 15.996 69.905 1.00 64.56 318 HIS A N 1
ATOM 2495 C CA . HIS A 1 321 ? 58.612 16.788 70.842 1.00 64.20 318 HIS A CA 1
ATOM 2496 C C . HIS A 1 321 ? 59.270 18.091 71.292 1.00 61.98 318 HIS A C 1
ATOM 2497 O O . HIS A 1 321 ? 58.621 18.890 71.960 1.00 60.99 318 HIS A O 1
ATOM 2504 N N . LYS A 1 322 ? 60.552 18.281 70.965 1.00 62.71 319 LYS A N 1
ATOM 2505 C CA . LYS A 1 322 ? 61.269 19.547 71.212 1.00 60.91 319 LYS A CA 1
ATOM 2506 C C . LYS A 1 322 ? 61.378 20.470 69.988 1.00 56.09 319 LYS A C 1
ATOM 2507 O O . LYS A 1 322 ? 61.734 21.633 70.133 1.00 50.23 319 LYS A O 1
ATOM 2513 N N . PHE A 1 323 ? 61.098 19.940 68.800 1.00 55.06 320 PHE A N 1
ATOM 2514 C CA . PHE A 1 323 ? 61.084 20.709 67.557 1.00 54.25 320 PHE A CA 1
ATOM 2515 C C . PHE A 1 323 ? 59.743 21.422 67.405 1.00 53.14 320 PHE A C 1
ATOM 2516 O O . PHE A 1 323 ? 58.701 20.774 67.342 1.00 52.03 320 PHE A O 1
ATOM 2524 N N . LYS A 1 324 ? 59.775 22.752 67.354 1.00 49.30 321 LYS A N 1
ATOM 2525 C CA . LYS A 1 324 ? 58.571 23.565 67.297 1.00 47.98 321 LYS A CA 1
ATOM 2526 C C . LYS A 1 324 ? 58.270 24.165 65.922 1.00 45.76 321 LYS A C 1
ATOM 2527 O O . LYS A 1 324 ? 57.357 24.988 65.812 1.00 50.92 321 LYS A O 1
ATOM 2533 N N . GLY A 1 325 ? 59.015 23.780 64.887 1.00 42.29 322 GLY A N 1
ATOM 2534 C CA . GLY A 1 325 ? 58.693 24.201 63.514 1.00 44.86 322 GLY A CA 1
ATOM 2535 C C . GLY A 1 325 ? 59.776 24.937 62.732 1.00 45.17 322 GLY A C 1
ATOM 2536 O O . GLY A 1 325 ? 60.845 25.233 63.250 1.00 47.22 322 GLY A O 1
ATOM 2537 N N . VAL A 1 326 ? 59.472 25.223 61.470 1.00 45.82 323 VAL A N 1
ATOM 2538 C CA . VAL A 1 326 ? 60.391 25.879 60.539 1.00 46.27 323 VAL A CA 1
ATOM 2539 C C . VAL A 1 326 ? 59.878 27.292 60.269 1.00 48.43 323 VAL A C 1
ATOM 2540 O O . VAL A 1 326 ? 58.742 27.474 59.815 1.00 49.21 323 VAL A O 1
ATOM 2544 N N . ILE A 1 327 ? 60.730 28.279 60.485 1.00 47.23 324 ILE A N 1
ATOM 2545 C CA . ILE A 1 327 ? 60.408 29.657 60.215 1.00 44.25 324 ILE A CA 1
ATOM 2546 C C . ILE A 1 327 ? 60.913 29.894 58.823 1.00 45.34 324 ILE A C 1
ATOM 2547 O O . ILE A 1 327 ? 62.053 29.701 58.535 1.00 42.88 324 ILE A O 1
ATOM 2552 N N . VAL A 1 328 ? 60.015 30.284 57.938 1.00 48.51 325 VAL A N 1
ATOM 2553 C CA . VAL A 1 328 ? 60.339 30.411 56.529 1.00 52.45 325 VAL A CA 1
ATOM 2554 C C . VAL A 1 328 ? 60.070 31.769 55.901 1.00 54.60 325 VAL A C 1
ATOM 2555 O O . VAL A 1 328 ? 59.071 32.411 56.125 1.00 49.07 325 VAL A O 1
ATOM 2559 N N . ASP A 1 329 ? 61.000 32.137 55.037 1.00 63.60 326 ASP A N 1
ATOM 2560 C CA . ASP A 1 329 ? 61.009 33.300 54.208 1.00 66.72 326 ASP A CA 1
ATOM 2561 C C . ASP A 1 329 ? 59.680 33.194 53.452 1.00 68.50 326 ASP A C 1
ATOM 2562 O O . ASP A 1 329 ? 59.398 32.214 52.808 1.00 69.22 326 ASP A O 1
ATOM 2567 N N . PRO A 1 330 ? 58.901 34.263 53.439 1.00 69.97 327 PRO A N 1
ATOM 2568 C CA . PRO A 1 330 ? 57.549 34.393 52.889 1.00 67.44 327 PRO A CA 1
ATOM 2569 C C . PRO A 1 330 ? 57.411 34.126 51.386 1.00 62.94 327 PRO A C 1
ATOM 2570 O O . PRO A 1 330 ? 56.404 33.650 50.932 1.00 60.40 327 PRO A O 1
ATOM 2574 N N . SER A 1 331 ? 58.422 34.453 50.622 1.00 60.32 328 SER A N 1
ATOM 2575 C CA . SER A 1 331 ? 58.407 34.224 49.202 1.00 60.42 328 SER A CA 1
ATOM 2576 C C . SER A 1 331 ? 58.485 32.756 48.795 1.00 60.39 328 SER A C 1
ATOM 2577 O O . SER A 1 331 ? 58.331 32.436 47.645 1.00 60.81 328 SER A O 1
ATOM 2580 N N . ALA A 1 332 ? 58.794 31.879 49.730 1.00 60.92 329 ALA A N 1
ATOM 2581 C CA . ALA A 1 332 ? 58.949 30.448 49.466 1.00 56.87 329 ALA A CA 1
ATOM 2582 C C . ALA A 1 332 ? 57.617 29.701 49.707 1.00 52.48 329 ALA A C 1
ATOM 2583 O O . ALA A 1 332 ? 57.538 28.762 50.497 1.00 49.19 329 ALA A O 1
ATOM 2585 N N . ALA A 1 333 ? 56.581 30.123 48.983 1.00 46.51 330 ALA A N 1
ATOM 2586 C CA . ALA A 1 333 ? 55.224 29.648 49.212 1.00 44.41 330 ALA A CA 1
ATOM 2587 C C . ALA A 1 333 ? 55.062 28.197 48.829 1.00 42.54 330 ALA A C 1
ATOM 2588 O O . ALA A 1 333 ? 54.364 27.463 49.515 1.00 42.79 330 ALA A O 1
ATOM 2590 N N . SER A 1 334 ? 55.690 27.800 47.727 1.00 40.82 331 SER A N 1
ATOM 2591 C CA . SER A 1 334 ? 55.645 26.414 47.272 1.00 44.65 331 SER A CA 1
ATOM 2592 C C . SER A 1 334 ? 56.351 25.486 48.264 1.00 48.24 331 SER A C 1
ATOM 2593 O O . SER A 1 334 ? 55.867 24.380 48.540 1.00 47.01 331 SER A O 1
ATOM 2596 N N . PHE A 1 335 ? 57.480 25.950 48.804 1.00 51.14 332 PHE A N 1
ATOM 2597 C CA . PHE A 1 335 ? 58.244 25.188 49.794 1.00 52.82 332 PHE A CA 1
ATOM 2598 C C . PHE A 1 335 ? 57.445 25.048 51.086 1.00 51.24 332 PHE A C 1
ATOM 2599 O O . PHE A 1 335 ? 57.457 23.984 51.693 1.00 52.24 332 PHE A O 1
ATOM 2607 N N . ILE A 1 336 ? 56.728 26.103 51.476 1.00 49.86 333 ILE A N 1
ATOM 2608 C CA . ILE A 1 336 ? 55.867 26.062 52.658 1.00 47.94 333 ILE A CA 1
ATOM 2609 C C . ILE A 1 336 ? 54.741 25.036 52.496 1.00 51.03 333 ILE A C 1
ATOM 2610 O O . ILE A 1 336 ? 54.339 24.386 53.473 1.00 48.68 333 ILE A O 1
ATOM 2615 N N . ALA A 1 337 ? 54.218 24.907 51.277 1.00 50.65 334 ALA A N 1
ATOM 2616 C CA . ALA A 1 337 ? 53.126 23.973 51.025 1.00 52.26 334 ALA A CA 1
ATOM 2617 C C . ALA A 1 337 ? 53.631 22.551 51.166 1.00 50.38 334 ALA A C 1
ATOM 2618 O O . ALA A 1 337 ? 52.979 21.747 51.811 1.00 50.45 334 ALA A O 1
ATOM 2620 N N . LEU A 1 338 ? 54.791 22.260 50.572 1.00 50.84 335 LEU A N 1
ATOM 2621 C CA . LEU A 1 338 ? 55.418 20.938 50.688 1.00 50.06 335 LEU A CA 1
ATOM 2622 C C . LEU A 1 338 ? 55.670 20.543 52.136 1.00 52.98 335 LEU A C 1
ATOM 2623 O O . LEU A 1 338 ? 55.421 19.400 52.502 1.00 54.28 335 LEU A O 1
ATOM 2628 N N . LEU A 1 339 ? 56.164 21.480 52.946 1.00 52.03 336 LEU A N 1
ATOM 2629 C CA . LEU A 1 339 ? 56.453 21.199 54.355 1.00 51.86 336 LEU A CA 1
ATOM 2630 C C . LEU A 1 339 ? 55.177 20.897 55.123 1.00 50.56 336 LEU A C 1
ATOM 2631 O O . LEU A 1 339 ? 55.142 19.953 55.911 1.00 52.53 336 LEU A O 1
ATOM 2636 N N . ARG A 1 340 ? 54.133 21.687 54.890 1.00 50.87 337 ARG A N 1
ATOM 2637 C CA . ARG A 1 340 ? 52.829 21.436 55.519 1.00 52.69 337 ARG A CA 1
ATOM 2638 C C . ARG A 1 340 ? 52.208 20.142 55.039 1.00 53.35 337 ARG A C 1
ATOM 2639 O O . ARG A 1 340 ? 51.621 19.405 55.829 1.00 54.06 337 ARG A O 1
ATOM 2647 N N . GLN A 1 341 ? 52.378 19.860 53.754 1.00 53.33 338 GLN A N 1
ATOM 2648 C CA . GLN A 1 341 ? 51.958 18.590 53.170 1.00 58.43 338 GLN A CA 1
ATOM 2649 C C . GLN A 1 341 ? 52.638 17.390 53.856 1.00 60.59 338 GLN A C 1
ATOM 2650 O O . GLN A 1 341 ? 52.005 16.346 54.035 1.00 65.10 338 GLN A O 1
ATOM 2656 N N . LYS A 1 342 ? 53.899 17.559 54.271 1.00 56.17 339 LYS A N 1
ATOM 2657 C CA . LYS A 1 342 ? 54.660 16.515 54.973 1.00 53.18 339 LYS A CA 1
ATOM 2658 C C . LYS A 1 342 ? 54.490 16.508 56.502 1.00 50.05 339 LYS A C 1
ATOM 2659 O O . LYS A 1 342 ? 55.175 15.760 57.179 1.00 50.66 339 LYS A O 1
ATOM 2665 N N . GLY A 1 343 ? 53.592 17.323 57.046 1.00 50.14 340 GLY A N 1
ATOM 2666 C CA . GLY A 1 343 ? 53.342 17.349 58.487 1.00 51.94 340 GLY A CA 1
ATOM 2667 C C . GLY A 1 343 ? 54.275 18.221 59.313 1.00 55.05 340 GLY A C 1
ATOM 2668 O O . GLY A 1 343 ? 54.174 18.219 60.538 1.00 61.50 340 GLY A O 1
ATOM 2669 N N . ILE A 1 344 ? 55.153 18.990 58.661 1.00 56.07 341 ILE A N 1
ATOM 2670 C CA . ILE A 1 344 ? 56.096 19.883 59.352 1.00 53.38 341 ILE A CA 1
ATOM 2671 C C . ILE A 1 344 ? 55.381 21.186 59.685 1.00 53.16 341 ILE A C 1
ATOM 2672 O O . ILE A 1 344 ? 54.763 21.780 58.816 1.00 54.53 341 ILE A O 1
ATOM 2677 N N . LYS A 1 345 ? 55.477 21.636 60.929 1.00 51.72 342 LYS A N 1
ATOM 2678 C CA . LYS A 1 345 ? 54.921 22.925 61.329 1.00 56.34 342 LYS A CA 1
ATOM 2679 C C . LYS A 1 345 ? 55.715 24.064 60.664 1.00 54.42 342 LYS A C 1
ATOM 2680 O O . LYS A 1 345 ? 56.940 24.016 60.613 1.00 48.95 342 LYS A O 1
ATOM 2686 N N . VAL A 1 346 ? 55.011 25.074 60.151 1.00 53.39 343 VAL A N 1
ATOM 2687 C CA . VAL A 1 346 ? 55.656 26.220 59.508 1.00 50.96 343 VAL A CA 1
ATOM 2688 C C . VAL A 1 346 ? 55.128 27.529 60.077 1.00 52.64 343 VAL A C 1
ATOM 2689 O O . VAL A 1 346 ? 53.939 27.668 60.335 1.00 57.57 343 VAL A O 1
ATOM 2693 N N . ILE A 1 347 ? 56.035 28.471 60.295 1.00 54.24 344 ILE A N 1
ATOM 2694 C CA . ILE A 1 347 ? 55.697 29.818 60.723 1.00 56.34 344 ILE A CA 1
ATOM 2695 C C . ILE A 1 347 ? 56.233 30.751 59.643 1.00 59.44 344 ILE A C 1
ATOM 2696 O O . ILE A 1 347 ? 57.424 30.689 59.302 1.00 59.93 344 ILE A O 1
ATOM 2701 N N . LYS A 1 348 ? 55.357 31.596 59.095 1.00 58.61 345 LYS A N 1
ATOM 2702 C CA . LYS A 1 348 ? 55.761 32.591 58.104 1.00 62.73 345 LYS A CA 1
ATOM 2703 C C . LYS A 1 348 ? 56.388 33.776 58.841 1.00 62.66 345 LYS A C 1
ATOM 2704 O O . LYS A 1 348 ? 55.802 34.308 59.789 1.00 64.46 345 LYS A O 1
ATOM 2706 N N . ALA A 1 349 ? 57.599 34.150 58.437 1.00 60.89 346 ALA A N 1
ATOM 2707 C CA . ALA A 1 349 ? 58.256 35.342 58.967 1.00 60.18 346 ALA A CA 1
ATOM 2708 C C . ALA A 1 349 ? 57.590 36.574 58.356 1.00 60.66 346 ALA A C 1
ATOM 2709 O O . ALA A 1 349 ? 57.253 36.561 57.169 1.00 63.10 346 ALA A O 1
ATOM 2711 N N . LYS A 1 350 ? 57.388 37.623 59.152 1.00 66.95 347 LYS A N 1
ATOM 2712 C CA . LYS A 1 350 ? 56.836 38.899 58.639 1.00 66.58 347 LYS A CA 1
ATOM 2713 C C . LYS A 1 350 ? 57.796 39.571 57.639 1.00 64.83 347 LYS A C 1
ATOM 2714 O O . LYS A 1 350 ? 57.341 40.204 56.675 1.00 56.88 347 LYS A O 1
ATOM 2716 N N . ASN A 1 351 ? 59.110 39.399 57.869 1.00 59.73 348 ASN A N 1
ATOM 2717 C CA . ASN A 1 351 ? 60.171 39.972 57.036 1.00 53.71 348 ASN A CA 1
ATOM 2718 C C . ASN A 1 351 ? 60.136 41.512 57.092 1.00 52.83 348 ASN A C 1
ATOM 2719 O O . ASN A 1 351 ? 60.329 42.194 56.085 1.00 50.84 348 ASN A O 1
ATOM 2724 N N . ASP A 1 352 ? 59.871 42.055 58.277 1.00 50.95 349 ASP A N 1
ATOM 2725 C CA . ASP A 1 352 ? 59.960 43.490 58.497 1.00 53.61 349 ASP A CA 1
ATOM 2726 C C . ASP A 1 352 ? 61.451 43.790 58.682 1.00 47.49 349 ASP A C 1
ATOM 2727 O O . ASP A 1 352 ? 62.012 43.502 59.724 1.00 45.83 349 ASP A O 1
ATOM 2732 N N . VAL A 1 353 ? 62.072 44.369 57.657 1.00 42.91 350 VAL A N 1
ATOM 2733 C CA . VAL A 1 353 ? 63.525 44.383 57.512 1.00 43.47 350 VAL A CA 1
ATOM 2734 C C . VAL A 1 353 ? 64.251 45.281 58.510 1.00 44.30 350 VAL A C 1
ATOM 2735 O O . VAL A 1 353 ? 65.170 44.834 59.191 1.00 45.63 350 VAL A O 1
ATOM 2739 N N . LEU A 1 354 ? 63.856 46.542 58.580 1.00 43.34 351 LEU A N 1
ATOM 2740 C CA . LEU A 1 354 ? 64.517 47.505 59.481 1.00 46.91 351 LEU A CA 1
ATOM 2741 C C . LEU A 1 354 ? 64.296 47.168 60.973 1.00 43.87 351 LEU A C 1
ATOM 2742 O O . LEU A 1 354 ? 65.221 47.268 61.771 1.00 42.51 351 LEU A O 1
ATOM 2747 N N . ASP A 1 355 ? 63.085 46.754 61.330 1.00 41.67 352 ASP A N 1
ATOM 2748 C CA . ASP A 1 355 ? 62.780 46.360 62.707 1.00 44.55 352 ASP A CA 1
ATOM 2749 C C . ASP A 1 355 ? 63.482 45.044 63.071 1.00 44.40 352 ASP A C 1
ATOM 2750 O O . ASP A 1 355 ? 63.876 44.856 64.209 1.00 40.94 352 ASP A O 1
ATOM 2755 N N . GLY A 1 356 ? 63.639 44.147 62.093 1.00 43.41 353 GLY A N 1
ATOM 2756 C CA . GLY A 1 356 ? 64.353 42.904 62.299 1.00 41.49 353 GLY A CA 1
ATOM 2757 C C . GLY A 1 356 ? 65.823 43.142 62.540 1.00 39.99 353 GLY A C 1
ATOM 2758 O O . GLY A 1 356 ? 66.384 42.600 63.481 1.00 43.86 353 GLY A O 1
ATOM 2759 N N . ILE A 1 357 ? 66.444 43.967 61.704 1.00 37.57 354 ILE A N 1
ATOM 2760 C CA . ILE A 1 357 ? 67.853 44.316 61.873 1.00 37.42 354 ILE A CA 1
ATOM 2761 C C . ILE A 1 357 ? 68.086 44.976 63.226 1.00 38.75 354 ILE A C 1
ATOM 2762 O O . ILE A 1 357 ? 69.044 44.638 63.918 1.00 37.80 354 ILE A O 1
ATOM 2767 N N . ARG A 1 358 ? 67.245 45.941 63.585 1.00 38.67 355 ARG A N 1
ATOM 2768 C CA . ARG A 1 358 ? 67.346 46.565 64.906 1.00 40.90 355 ARG A CA 1
ATOM 2769 C C . ARG A 1 358 ? 67.260 45.515 66.020 1.00 39.50 355 ARG A C 1
ATOM 2770 O O . ARG A 1 358 ? 67.982 45.620 67.007 1.00 37.57 355 ARG A O 1
ATOM 2778 N N . ASN A 1 359 ? 66.377 44.524 65.861 1.00 37.64 356 ASN A N 1
ATOM 2779 C CA . ASN A 1 359 ? 66.164 43.513 66.898 1.00 39.98 356 ASN A CA 1
ATOM 2780 C C . ASN A 1 359 ? 67.274 42.465 66.975 1.00 39.11 356 ASN A C 1
ATOM 2781 O O . ASN A 1 359 ? 67.575 41.997 68.072 1.00 38.45 356 ASN A O 1
ATOM 2786 N N . VAL A 1 360 ? 67.884 42.121 65.838 1.00 35.33 357 VAL A N 1
ATOM 2787 C CA . VAL A 1 360 ? 69.058 41.272 65.847 1.00 35.88 357 VAL A CA 1
ATOM 2788 C C . VAL A 1 360 ? 70.164 41.980 66.628 1.00 38.29 357 VAL A C 1
ATOM 2789 O O . VAL A 1 360 ? 70.826 41.353 67.470 1.00 35.90 357 VAL A O 1
ATOM 2793 N N . ALA A 1 361 ? 70.370 43.269 66.333 1.00 36.99 358 ALA A N 1
ATOM 2794 C CA . ALA A 1 361 ? 71.395 44.058 67.007 1.00 39.00 358 ALA A CA 1
ATOM 2795 C C . ALA A 1 361 ? 71.208 44.037 68.516 1.00 40.83 358 ALA A C 1
ATOM 2796 O O . ALA A 1 361 ? 72.185 43.865 69.253 1.00 43.60 358 ALA A O 1
ATOM 2798 N N . THR A 1 362 ? 69.960 44.211 68.957 1.00 40.39 359 THR A N 1
ATOM 2799 C CA . THR A 1 362 ? 69.608 44.168 70.385 1.00 40.83 359 THR A CA 1
ATOM 2800 C C . THR A 1 362 ? 69.809 42.782 70.989 1.00 41.75 359 THR A C 1
ATOM 2801 O O . THR A 1 362 ? 70.237 42.675 72.131 1.00 44.85 359 THR A O 1
ATOM 2805 N N . ALA A 1 363 ? 69.508 41.731 70.229 1.00 42.47 360 ALA A N 1
ATOM 2806 C CA . ALA A 1 363 ? 69.761 40.353 70.670 1.00 40.98 360 ALA A CA 1
ATOM 2807 C C . ALA A 1 363 ? 71.257 40.090 70.910 1.00 40.91 360 ALA A C 1
ATOM 2808 O O . ALA A 1 363 ? 71.629 39.468 71.916 1.00 39.79 360 ALA A O 1
ATOM 2810 N N . LEU A 1 364 ? 72.107 40.590 70.006 1.00 40.36 361 LEU A N 1
ATOM 2811 C CA . LEU A 1 364 ? 73.564 40.535 70.191 1.00 39.13 361 LEU A CA 1
ATOM 2812 C C . LEU A 1 364 ? 74.022 41.323 71.421 1.00 38.55 361 LEU A C 1
ATOM 2813 O O . LEU A 1 364 ? 74.825 40.827 72.208 1.00 41.11 361 LEU 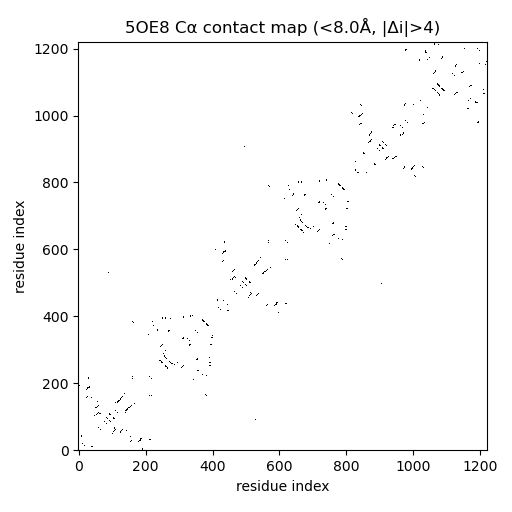A O 1
ATOM 2818 N N . ASN A 1 365 ? 73.514 42.534 71.584 1.00 37.78 362 ASN A N 1
ATOM 2819 C CA . ASN A 1 365 ? 73.944 43.414 72.692 1.00 40.38 362 ASN A CA 1
ATOM 2820 C C . ASN A 1 365 ? 73.604 42.856 74.083 1.00 40.46 362 ASN A C 1
ATOM 2821 O O . ASN A 1 365 ? 74.367 43.058 75.011 1.00 37.89 362 ASN A O 1
ATOM 2826 N N . LYS A 1 366 ? 72.470 42.163 74.199 1.00 42.06 363 LYS A N 1
ATOM 2827 C CA . LYS A 1 366 ? 72.038 41.537 75.448 1.00 44.66 363 LYS A CA 1
ATOM 2828 C C . LYS A 1 366 ? 72.455 40.068 75.563 1.00 45.06 363 LYS A C 1
ATOM 2829 O O . LYS A 1 366 ? 72.140 39.406 76.558 1.00 45.24 363 LYS A O 1
ATOM 2835 N N . LYS A 1 367 ? 73.156 39.554 74.555 1.00 46.06 364 LYS A N 1
ATOM 2836 C CA . LYS A 1 367 ? 73.452 38.129 74.458 1.00 46.96 364 LYS A CA 1
ATOM 2837 C C . LYS A 1 367 ? 72.222 37.227 74.639 1.00 45.02 364 LYS A C 1
ATOM 2838 O O . LYS A 1 367 ? 72.266 36.209 75.349 1.00 44.25 364 LYS A O 1
ATOM 2844 N N . MET A 1 368 ? 71.125 37.619 73.990 1.00 42.83 365 MET A N 1
ATOM 2845 C CA . MET A 1 368 ? 69.958 36.755 73.854 1.00 41.21 365 MET A CA 1
ATOM 2846 C C . MET A 1 368 ? 70.264 35.614 72.886 1.00 38.46 365 MET A C 1
ATOM 2847 O O . MET A 1 368 ? 69.632 34.568 72.955 1.00 37.49 365 MET A O 1
ATOM 2852 N N . ILE A 1 369 ? 71.212 35.835 71.969 1.00 37.18 366 ILE A N 1
ATOM 2853 C CA . ILE A 1 369 ? 71.687 34.792 71.057 1.00 36.79 366 ILE A CA 1
ATOM 2854 C C . ILE A 1 369 ? 73.203 34.580 71.148 1.00 36.01 366 ILE A C 1
ATOM 2855 O O . ILE A 1 369 ? 73.952 35.492 71.518 1.00 37.64 366 ILE A O 1
ATOM 2860 N N . LEU A 1 370 ? 73.634 33.358 70.846 1.00 34.95 367 LEU A N 1
ATOM 2861 C CA . LEU A 1 370 ? 75.044 33.008 70.743 1.00 34.95 367 LEU A CA 1
ATOM 2862 C C . LEU A 1 370 ? 75.200 32.024 69.618 1.00 34.94 367 LEU A C 1
ATOM 2863 O O . LEU A 1 370 ? 74.266 31.290 69.330 1.00 38.90 367 LEU A O 1
ATOM 2868 N N . TYR A 1 371 ? 76.381 31.992 69.005 1.00 32.70 368 TYR A N 1
ATOM 2869 C CA . TYR A 1 371 ? 76.661 31.135 67.853 1.00 33.09 368 TYR A CA 1
ATOM 2870 C C . TYR A 1 371 ? 77.716 30.034 68.124 1.00 33.57 368 TYR A C 1
ATOM 2871 O O . TYR A 1 371 ? 78.805 30.324 68.625 1.00 35.60 368 TYR A O 1
ATOM 2880 N N . ASN A 1 372 ? 77.419 28.779 67.773 1.00 31.30 369 ASN A N 1
ATOM 2881 C CA . ASN A 1 372 ? 78.462 27.751 67.732 1.00 31.21 369 ASN A CA 1
ATOM 2882 C C . ASN A 1 372 ? 79.477 28.148 66.656 1.00 34.20 369 ASN A C 1
ATOM 2883 O O . ASN A 1 372 ? 79.110 28.759 65.667 1.00 31.78 369 ASN A O 1
ATOM 2888 N N . ASP A 1 373 ? 80.747 27.794 66.868 1.00 35.80 370 ASP A N 1
ATOM 2889 C CA . ASP A 1 373 ? 81.842 28.253 66.016 1.00 35.52 370 ASP A CA 1
ATOM 2890 C C . ASP A 1 373 ? 81.907 27.543 64.677 1.00 35.18 370 ASP A C 1
ATOM 2891 O O . ASP A 1 373 ? 82.711 27.894 63.816 1.00 37.52 370 ASP A O 1
ATOM 2896 N N . CYS A 1 374 ? 81.049 26.551 64.490 1.00 37.32 371 CYS A N 1
ATOM 2897 C CA . CYS A 1 374 ? 80.864 25.947 63.181 1.00 37.95 371 CYS A CA 1
ATOM 2898 C C . CYS A 1 374 ? 79.979 26.785 62.235 1.00 36.07 371 CYS A C 1
ATOM 2899 O O . CYS A 1 374 ? 79.832 26.407 61.073 1.00 36.58 371 CYS A O 1
ATOM 2902 N N . CYS A 1 375 ? 79.415 27.909 62.692 1.00 34.02 372 CYS A N 1
ATOM 2903 C CA . CYS A 1 375 ? 78.580 28.769 61.832 1.00 34.77 372 CYS A CA 1
ATOM 2904 C C . CYS A 1 375 ? 79.441 29.741 60.993 1.00 34.32 372 CYS A C 1
ATOM 2905 O O . CYS A 1 375 ? 79.191 30.943 60.942 1.00 32.75 372 CYS A O 1
ATOM 2908 N N . LYS A 1 376 ? 80.448 29.193 60.325 1.00 35.01 373 LYS A N 1
ATOM 2909 C CA . LYS A 1 376 ? 81.497 29.974 59.695 1.00 35.08 373 LYS A CA 1
ATOM 2910 C C . LYS A 1 376 ? 80.994 30.904 58.577 1.00 34.98 373 LYS A C 1
ATOM 2911 O O . LYS A 1 376 ? 81.548 31.993 58.410 1.00 35.86 373 LYS A O 1
ATOM 2917 N N . GLU A 1 377 ? 79.972 30.479 57.826 1.00 35.53 374 GLU A N 1
ATOM 2918 C CA . GLU A 1 377 ? 79.380 31.296 56.746 1.00 36.31 374 GLU A CA 1
ATOM 2919 C C . GLU A 1 377 ? 78.630 32.484 57.318 1.00 34.14 374 GLU A C 1
ATOM 2920 O O . GLU A 1 377 ? 78.649 33.571 56.748 1.00 33.59 374 GLU A O 1
ATOM 2926 N N . THR A 1 378 ? 77.966 32.271 58.453 1.00 34.58 375 THR A N 1
ATOM 2927 C CA . THR A 1 378 ? 77.276 33.347 59.141 1.00 32.66 375 THR A CA 1
ATOM 2928 C C . THR A 1 378 ? 78.268 34.439 59.520 1.00 34.01 375 THR A C 1
ATOM 2929 O O . THR A 1 378 ? 78.027 35.624 59.270 1.00 36.12 375 THR A O 1
ATOM 2933 N N . PHE A 1 379 ? 79.402 34.030 60.073 1.00 35.10 376 PHE A N 1
ATOM 2934 C CA . PHE A 1 379 ? 80.404 34.980 60.538 1.00 35.43 376 PHE A CA 1
ATOM 2935 C C . PHE A 1 379 ? 81.009 35.744 59.378 1.00 34.82 376 PHE A C 1
ATOM 2936 O O . PHE A 1 379 ? 81.296 36.919 59.531 1.00 31.41 376 PHE A O 1
ATOM 2944 N N . ARG A 1 380 ? 81.176 35.105 58.215 1.00 38.53 377 ARG A N 1
ATOM 2945 C CA . ARG A 1 380 ? 81.690 35.828 57.030 1.00 40.95 377 ARG A CA 1
ATOM 2946 C C . ARG A 1 380 ? 80.715 36.905 56.571 1.00 38.39 377 ARG A C 1
ATOM 2947 O O . ARG A 1 380 ? 81.140 37.972 56.141 1.00 39.32 377 ARG A O 1
ATOM 2955 N N . GLU A 1 381 ? 79.416 36.632 56.683 1.00 37.83 378 GLU A N 1
ATOM 2956 C CA . GLU A 1 381 ? 78.387 37.609 56.323 1.00 37.20 378 GLU A CA 1
ATOM 2957 C C . GLU A 1 381 ? 78.361 38.779 57.305 1.00 37.87 378 GLU A C 1
ATOM 2958 O O . GLU A 1 381 ? 78.286 39.937 56.887 1.00 35.64 378 GLU A O 1
ATOM 2964 N N . TYR A 1 382 ? 78.436 38.476 58.601 1.00 37.94 379 TYR A N 1
ATOM 2965 C CA . TYR A 1 382 ? 78.520 39.526 59.623 1.00 38.69 379 TYR A CA 1
ATOM 2966 C C . TYR A 1 382 ? 79.629 40.547 59.337 1.00 38.76 379 TYR A C 1
ATOM 2967 O O . TYR A 1 382 ? 79.416 41.752 59.483 1.00 39.56 379 TYR A O 1
ATOM 2976 N N . SER A 1 383 ? 80.789 40.066 58.888 1.00 38.43 380 SER A N 1
ATOM 2977 C CA . SER A 1 383 ? 81.924 40.941 58.578 1.00 39.31 380 SER A CA 1
ATOM 2978 C C . SER A 1 383 ? 81.770 41.783 57.292 1.00 38.43 380 SER A C 1
ATOM 2979 O O . SER A 1 383 ? 82.570 42.687 57.077 1.00 37.93 380 SER A O 1
ATOM 2982 N N . SER A 1 384 ? 80.774 41.475 56.456 1.00 36.82 381 SER A N 1
ATOM 2983 C CA . SER A 1 384 ? 80.536 42.150 55.164 1.00 40.29 381 SER A CA 1
ATOM 2984 C C . SER A 1 384 ? 79.178 42.841 54.959 1.00 35.22 381 SER A C 1
ATOM 2985 O O . SER A 1 384 ? 78.986 43.496 53.949 1.00 37.76 381 SER A O 1
ATOM 2988 N N . TYR A 1 385 ? 78.239 42.670 55.878 1.00 34.81 382 TYR A N 1
ATOM 2989 C CA . TYR A 1 385 ? 76.865 43.140 55.683 1.00 35.52 382 TYR A CA 1
ATOM 2990 C C . TYR A 1 385 ? 76.812 44.632 56.014 1.00 35.70 382 TYR A C 1
ATOM 2991 O O . TYR A 1 385 ? 77.054 45.027 57.166 1.00 33.95 382 TYR A O 1
ATOM 3000 N N . VAL A 1 386 ? 76.536 45.445 54.985 1.00 35.19 383 VAL A N 1
ATOM 3001 C CA . VAL A 1 386 ? 76.640 46.910 55.070 1.00 35.33 383 VAL A CA 1
ATOM 3002 C C . VAL A 1 386 ? 75.363 47.615 54.625 1.00 33.61 383 VAL A C 1
ATOM 3003 O O . VAL A 1 386 ? 74.526 47.038 53.940 1.00 32.63 383 VAL A O 1
ATOM 3007 N N . TRP A 1 387 ? 75.220 48.861 55.067 1.00 31.68 384 TRP A N 1
ATOM 3008 C CA . TRP A 1 387 ? 74.117 49.715 54.667 1.00 32.69 384 TRP A CA 1
ATOM 3009 C C . TRP A 1 387 ? 74.360 50.178 53.224 1.00 33.67 384 TRP A C 1
ATOM 3010 O O . TRP A 1 387 ? 75.508 50.398 52.829 1.00 31.51 384 TRP A O 1
ATOM 3021 N N . ASP A 1 388 ? 73.281 50.312 52.458 1.00 35.59 385 ASP A N 1
ATOM 3022 C CA . ASP A 1 388 ? 73.323 50.963 51.147 1.00 38.59 385 ASP A CA 1
ATOM 3023 C C . ASP A 1 388 ? 73.607 52.462 51.314 1.00 38.57 385 ASP A C 1
ATOM 3024 O O . ASP A 1 388 ? 72.726 53.229 51.690 1.00 36.38 385 ASP A O 1
ATOM 3029 N N . GLU A 1 389 ? 74.846 52.845 51.017 1.00 42.45 386 GLU A N 1
ATOM 3030 C CA . GLU A 1 389 ? 75.374 54.187 51.248 1.00 47.88 386 GLU A CA 1
ATOM 3031 C C . GLU A 1 389 ? 74.604 55.264 50.478 1.00 50.02 386 GLU A C 1
ATOM 3032 O O . GLU A 1 389 ? 74.236 56.310 51.044 1.00 47.80 386 GLU A O 1
ATOM 3038 N N . LYS A 1 390 ? 74.398 55.010 49.187 1.00 49.56 387 LYS A N 1
ATOM 3039 C CA . LYS A 1 390 ? 73.733 55.963 48.311 1.00 50.02 387 LYS A CA 1
ATOM 3040 C C . LYS A 1 390 ? 72.262 56.106 48.694 1.00 48.71 387 LYS A C 1
ATOM 3041 O O . LYS A 1 390 ? 71.734 57.219 48.664 1.00 49.65 387 LYS A O 1
ATOM 3047 N N . ALA A 1 391 ? 71.609 54.999 49.059 1.00 44.18 388 ALA A N 1
ATOM 3048 C CA . ALA A 1 391 ? 70.211 55.056 49.519 1.00 43.98 388 ALA A CA 1
ATOM 3049 C C . ALA A 1 391 ? 70.061 55.915 50.780 1.00 43.71 388 ALA A C 1
ATOM 3050 O O . ALA A 1 391 ? 69.174 56.775 50.857 1.00 43.90 388 ALA A O 1
ATOM 3052 N N . ALA A 1 392 ? 70.936 55.693 51.753 1.00 41.07 389 ALA A N 1
ATOM 3053 C CA . ALA A 1 392 ? 70.908 56.457 53.007 1.00 44.50 389 ALA A CA 1
ATOM 3054 C C . ALA A 1 392 ? 70.974 57.975 52.756 1.00 45.34 389 ALA A C 1
ATOM 3055 O O . ALA A 1 392 ? 70.224 58.747 53.362 1.00 40.53 389 ALA A O 1
ATOM 3057 N N . GLU A 1 393 ? 71.851 58.381 51.837 1.00 46.46 390 GLU A N 1
ATOM 3058 C CA . GLU A 1 393 ? 72.026 59.793 51.486 1.00 48.65 390 GLU A CA 1
ATOM 3059 C C . GLU A 1 393 ? 70.842 60.396 50.685 1.00 46.95 390 GLU A C 1
ATOM 3060 O O . GLU A 1 393 ? 70.784 61.603 50.526 1.00 46.81 390 GLU A O 1
ATOM 3062 N N . ARG A 1 394 ? 69.941 59.540 50.188 1.00 48.14 391 ARG A N 1
ATOM 3063 C CA . ARG A 1 394 ? 68.620 59.902 49.647 1.00 49.59 391 ARG A CA 1
ATOM 3064 C C . ARG A 1 394 ? 67.468 59.820 50.676 1.00 50.48 391 ARG A C 1
ATOM 3065 O O . ARG A 1 394 ? 66.340 60.145 50.342 1.00 55.79 391 ARG A O 1
ATOM 3073 N N . GLY A 1 395 ? 67.729 59.345 51.892 1.00 49.16 392 GLY A N 1
ATOM 3074 C CA . GLY A 1 395 ? 66.700 59.182 52.918 1.00 48.66 392 GLY A CA 1
ATOM 3075 C C . GLY A 1 395 ? 66.110 57.787 53.085 1.00 49.03 392 GLY A C 1
ATOM 3076 O O . GLY A 1 395 ? 65.129 57.627 53.804 1.00 52.67 392 GLY A O 1
ATOM 3077 N N . GLU A 1 396 ? 66.711 56.775 52.460 1.00 50.63 393 GLU A N 1
ATOM 3078 C CA . GLU A 1 396 ? 66.200 55.396 52.500 1.00 51.62 393 GLU A CA 1
ATOM 3079 C C . GLU A 1 396 ? 67.226 54.485 53.191 1.00 48.28 393 GLU A C 1
ATOM 3080 O O . GLU A 1 396 ? 68.343 54.312 52.686 1.00 46.80 393 GLU A O 1
ATOM 3086 N N . ASP A 1 397 ? 66.857 53.919 54.345 1.00 44.23 394 ASP A N 1
ATOM 3087 C CA . ASP A 1 397 ? 67.735 53.008 55.090 1.00 43.72 394 ASP A CA 1
ATOM 3088 C C . ASP A 1 397 ? 67.431 51.591 54.653 1.00 41.88 394 ASP A C 1
ATOM 3089 O O . ASP A 1 397 ? 66.316 51.111 54.838 1.00 40.92 394 ASP A O 1
ATOM 3094 N N . LYS A 1 398 ? 68.423 50.935 54.064 1.00 40.27 395 LYS A N 1
ATOM 3095 C CA . LYS A 1 398 ? 68.292 49.551 53.647 1.00 40.76 395 LYS A CA 1
ATOM 3096 C C . LYS A 1 398 ? 69.665 48.923 53.466 1.00 37.74 395 LYS A C 1
ATOM 3097 O O . LYS A 1 398 ? 70.646 49.638 53.227 1.00 35.83 395 LYS A O 1
ATOM 3103 N N . PRO A 1 399 ? 69.750 47.590 53.593 1.00 36.78 396 PRO A N 1
ATOM 3104 C CA . PRO A 1 399 ? 71.016 46.907 53.423 1.00 36.76 396 PRO A CA 1
ATOM 3105 C C . PRO A 1 399 ? 71.369 46.695 51.950 1.00 35.24 396 PRO A C 1
ATOM 3106 O O . PRO A 1 399 ? 70.494 46.663 51.113 1.00 36.75 396 PRO A O 1
ATOM 3110 N N . VAL A 1 400 ? 72.649 46.545 51.652 1.00 37.38 397 VAL A N 1
ATOM 3111 C CA . VAL A 1 400 ? 73.069 46.019 50.368 1.00 39.62 397 VAL A CA 1
ATOM 3112 C C . VAL A 1 400 ? 72.796 44.519 50.434 1.00 42.23 397 VAL A C 1
ATOM 3113 O O . VAL A 1 400 ? 73.372 43.828 51.282 1.00 42.63 397 VAL A O 1
ATOM 3117 N N . LYS A 1 401 ? 71.912 44.025 49.565 1.00 45.90 398 LYS A N 1
ATOM 3118 C CA . LYS A 1 401 ? 71.485 42.606 49.578 1.00 48.12 398 LYS A CA 1
ATOM 3119 C C . LYS A 1 401 ? 72.461 41.701 48.830 1.00 48.03 398 LYS A C 1
ATOM 3120 O O . LYS A 1 401 ? 72.193 41.227 47.729 1.00 51.23 398 LYS A O 1
ATOM 3126 N N . GLN A 1 402 ? 73.609 41.496 49.463 1.00 49.96 399 GLN A N 1
ATOM 3127 C CA . GLN A 1 402 ? 74.667 40.615 49.005 1.00 51.32 399 GLN A CA 1
ATOM 3128 C C . GLN A 1 402 ? 75.189 39.895 50.253 1.00 50.64 399 GLN A C 1
ATOM 3129 O O . GLN A 1 402 ? 75.313 40.515 51.322 1.00 47.20 399 GLN A O 1
ATOM 3135 N N . ASN A 1 403 ? 75.473 38.599 50.136 1.00 49.55 400 ASN A N 1
ATOM 3136 C CA . ASN A 1 403 ? 76.020 37.826 51.263 1.00 49.29 400 ASN A CA 1
ATOM 3137 C C . ASN A 1 403 ? 75.244 38.099 52.579 1.00 43.92 400 ASN A C 1
ATOM 3138 O O . ASN A 1 403 ? 75.806 38.552 53.581 1.00 42.99 400 ASN A O 1
ATOM 3143 N N . ASP A 1 404 ? 73.941 37.862 52.529 1.00 39.50 401 ASP A N 1
ATOM 3144 C CA . ASP A 1 404 ? 73.039 38.067 53.666 1.00 39.41 401 ASP A CA 1
ATOM 3145 C C . ASP A 1 404 ? 72.046 36.905 53.802 1.00 37.22 401 ASP A C 1
ATOM 3146 O O . ASP A 1 404 ? 70.958 37.073 54.352 1.00 37.61 401 ASP A O 1
ATOM 3151 N N . HIS A 1 405 ? 72.420 35.731 53.308 1.00 36.28 402 HIS A N 1
ATOM 3152 C CA . HIS A 1 405 ? 71.487 34.612 53.244 1.00 37.48 402 HIS A CA 1
ATOM 3153 C C . HIS A 1 405 ? 71.375 33.908 54.606 1.00 35.40 402 HIS A C 1
ATOM 3154 O O . HIS A 1 405 ? 70.290 33.509 54.990 1.00 35.25 402 HIS A O 1
ATOM 3161 N N . GLN A 1 406 ? 72.486 33.768 55.334 1.00 37.19 403 GLN A N 1
ATOM 3162 C CA . GLN A 1 406 ? 72.432 33.326 56.752 1.00 37.06 403 GLN A CA 1
ATOM 3163 C C . GLN A 1 406 ? 71.849 34.418 57.637 1.00 36.63 403 GLN A C 1
ATOM 3164 O O . GLN A 1 406 ? 71.039 34.129 58.535 1.00 36.78 403 GLN A O 1
ATOM 3170 N N . LEU A 1 407 ? 72.249 35.671 57.380 1.00 36.30 404 LEU A N 1
ATOM 3171 C CA . LEU A 1 407 ? 71.792 36.807 58.200 1.00 36.88 404 LEU A CA 1
ATOM 3172 C C . LEU A 1 407 ? 70.283 37.088 58.107 1.00 37.46 404 LEU A C 1
ATOM 3173 O O . LEU A 1 407 ? 69.661 37.459 59.108 1.00 36.31 404 LEU A O 1
ATOM 3178 N N . ASP A 1 408 ? 69.695 36.901 56.923 1.00 38.22 405 ASP A N 1
ATOM 3179 C CA . ASP A 1 408 ? 68.221 36.993 56.767 1.00 38.08 405 ASP A CA 1
ATOM 3180 C C . ASP A 1 408 ? 67.496 35.899 57.573 1.00 35.40 405 ASP A C 1
ATOM 3181 O O . ASP A 1 408 ? 66.533 36.175 58.271 1.00 34.60 405 ASP A O 1
ATOM 3186 N N . ALA A 1 409 ? 67.958 34.665 57.472 1.00 34.73 406 ALA A N 1
ATOM 3187 C CA . ALA A 1 409 ? 67.401 33.563 58.277 1.00 33.95 406 ALA A CA 1
ATOM 3188 C C . ALA A 1 409 ? 67.478 33.842 59.774 1.00 33.92 406 ALA A C 1
ATOM 3189 O O . ALA A 1 409 ? 66.500 33.650 60.484 1.00 37.04 406 ALA A O 1
ATOM 3191 N N . ASP A 1 410 ? 68.632 34.314 60.247 1.00 34.61 407 ASP A N 1
ATOM 3192 C CA . ASP A 1 410 ? 68.804 34.690 61.663 1.00 35.23 407 ASP A CA 1
ATOM 3193 C C . ASP A 1 410 ? 67.808 35.780 62.065 1.00 36.11 407 ASP A C 1
ATOM 3194 O O . ASP A 1 410 ? 67.228 35.738 63.158 1.00 35.08 407 ASP A O 1
ATOM 3199 N N . ARG A 1 411 ? 67.649 36.776 61.193 1.00 36.51 408 ARG A N 1
ATOM 3200 C CA . ARG A 1 411 ? 66.677 37.847 61.423 1.00 37.22 408 ARG A CA 1
ATOM 3201 C C . ARG A 1 411 ? 65.250 37.308 61.538 1.00 38.22 408 ARG A C 1
ATOM 3202 O O . ARG A 1 411 ? 64.521 37.722 62.451 1.00 36.98 408 ARG A O 1
ATOM 3210 N N . TYR A 1 412 ? 64.867 36.385 60.642 1.00 35.25 409 TYR A N 1
ATOM 3211 C CA . TYR A 1 412 ? 63.548 35.792 60.723 1.00 35.33 409 TYR A CA 1
ATOM 3212 C C . TYR A 1 412 ? 63.386 35.128 62.076 1.00 38.08 409 TYR A C 1
ATOM 3213 O O . TYR A 1 412 ? 62.356 35.315 62.703 1.00 39.57 409 TYR A O 1
ATOM 3222 N N . PHE A 1 413 ? 64.400 34.371 62.522 1.00 38.69 410 PHE A N 1
ATOM 3223 C CA . PHE A 1 413 ? 64.326 33.698 63.806 1.00 38.81 410 PHE A CA 1
ATOM 3224 C C . PHE A 1 413 ? 64.186 34.658 64.977 1.00 38.16 410 PHE A C 1
ATOM 3225 O O . PHE A 1 413 ? 63.281 34.510 65.778 1.00 39.73 410 PHE A O 1
ATOM 3233 N N . VAL A 1 414 ? 65.103 35.611 65.084 1.00 37.49 411 VAL A N 1
ATOM 3234 C CA . VAL A 1 414 ? 65.097 36.585 66.179 1.00 39.64 411 VAL A CA 1
ATOM 3235 C C . VAL A 1 414 ? 63.782 37.372 66.206 1.00 42.12 411 VAL A C 1
ATOM 3236 O O . VAL A 1 414 ? 63.143 37.494 67.263 1.00 43.11 411 VAL A O 1
ATOM 3240 N N . ASN A 1 415 ? 63.384 37.887 65.042 1.00 41.79 412 ASN A N 1
ATOM 3241 C CA . ASN A 1 415 ? 62.196 38.734 64.944 1.00 44.61 412 ASN A CA 1
ATOM 3242 C C . ASN A 1 415 ? 60.871 37.984 65.163 1.00 45.79 412 ASN A C 1
ATOM 3243 O O . ASN A 1 415 ? 59.939 38.567 65.703 1.00 46.56 412 ASN A O 1
ATOM 3248 N N . THR A 1 416 ? 60.788 36.717 64.750 1.00 43.77 413 THR A N 1
ATOM 3249 C CA . THR A 1 416 ? 59.569 35.914 64.959 1.00 44.62 413 THR A CA 1
ATOM 3250 C C . THR A 1 416 ? 59.447 35.339 66.378 1.00 46.40 413 THR A C 1
ATOM 3251 O O . THR A 1 416 ? 58.375 35.404 66.973 1.00 51.00 413 THR A O 1
ATOM 3255 N N . ILE A 1 417 ? 60.534 34.789 66.921 1.00 45.20 414 ILE A N 1
ATOM 3256 C CA . ILE A 1 417 ? 60.480 34.047 68.188 1.00 44.52 414 ILE A CA 1
ATOM 3257 C C . ILE A 1 417 ? 60.849 34.877 69.411 1.00 47.45 414 ILE A C 1
ATOM 3258 O O . ILE A 1 417 ? 60.235 34.694 70.465 1.00 46.40 414 ILE A O 1
ATOM 3263 N N . LEU A 1 418 ? 61.843 35.763 69.284 1.00 48.24 415 LEU A N 1
ATOM 3264 C CA . LEU A 1 418 ? 62.354 36.543 70.432 1.00 48.59 415 LEU A CA 1
ATOM 3265 C C . LEU A 1 418 ? 61.686 37.897 70.610 1.00 50.40 415 LEU A C 1
ATOM 3266 O O . LEU A 1 418 ? 61.670 38.435 71.710 1.00 50.20 415 LEU A O 1
ATOM 327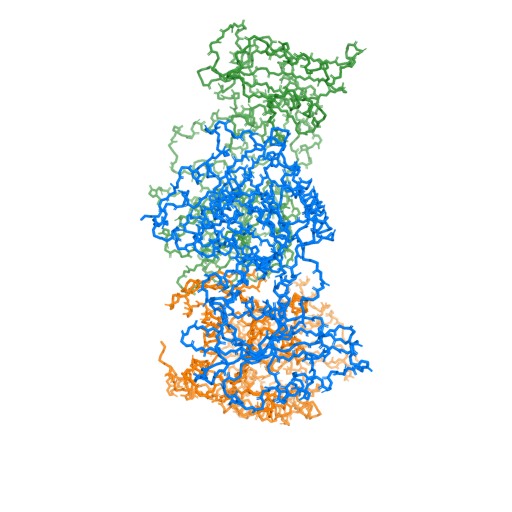1 N N . PHE A 1 419 ? 61.182 38.460 69.520 1.00 54.92 416 PHE A N 1
ATOM 3272 C CA . PHE A 1 419 ? 60.393 39.690 69.541 1.00 57.41 416 PHE A CA 1
ATOM 3273 C C . PHE A 1 419 ? 59.018 39.337 68.911 1.00 64.19 416 PHE A C 1
ATOM 3274 O O . PHE A 1 419 ? 58.698 38.147 68.777 1.00 68.43 416 PHE A O 1
ATOM 3282 N N . GLY A 1 420 ? 58.193 40.328 68.570 1.00 69.43 417 GLY A N 1
ATOM 3283 C CA . GLY A 1 420 ? 56.871 40.071 67.952 1.00 75.10 417 GLY A CA 1
ATOM 3284 C C . GLY A 1 420 ? 55.869 39.307 68.815 1.00 76.97 417 GLY A C 1
ATOM 3285 O O . GLY A 1 420 ? 55.513 39.735 69.916 1.00 77.34 417 GLY A O 1
ATOM 3286 N N . GLN B 1 15 ? 22.759 28.497 89.351 1.00 79.50 12 GLN B N 1
ATOM 3287 C CA . GLN B 1 15 ? 22.532 27.317 88.454 1.00 79.59 12 GLN B CA 1
ATOM 3288 C C . GLN B 1 15 ? 23.483 26.147 88.796 1.00 79.40 12 GLN B C 1
ATOM 3289 O O . GLN B 1 15 ? 24.681 26.218 88.486 1.00 82.49 12 GLN B O 1
ATOM 3291 N N . PRO B 1 16 ? 22.967 25.078 89.453 1.00 74.72 13 PRO B N 1
ATOM 3292 C CA . PRO B 1 16 ? 23.814 23.898 89.672 1.00 72.05 13 PRO B CA 1
ATOM 3293 C C . PRO B 1 16 ? 23.965 23.093 88.377 1.00 69.25 13 PRO B C 1
ATOM 3294 O O . PRO B 1 16 ? 22.957 22.650 87.824 1.00 68.82 13 PRO B O 1
ATOM 3298 N N . PHE B 1 17 ? 25.199 22.925 87.897 1.00 63.02 14 PHE B N 1
ATOM 3299 C CA . PHE B 1 17 ? 25.459 22.208 86.645 1.00 58.43 14 PHE B CA 1
ATOM 3300 C C . PHE B 1 17 ? 25.656 20.706 86.839 1.00 54.85 14 PHE B C 1
ATOM 3301 O O . PHE B 1 17 ? 26.351 20.270 87.753 1.00 53.59 14 PHE B O 1
ATOM 3309 N N . SER B 1 18 ? 25.049 19.930 85.943 1.00 54.58 15 SER B N 1
ATOM 3310 C CA . SER B 1 18 ? 25.302 18.497 85.817 1.00 52.99 15 SER B CA 1
ATOM 3311 C C . SER B 1 18 ? 26.714 18.219 85.284 1.00 54.88 15 SER B C 1
ATOM 3312 O O . SER B 1 18 ? 27.385 19.131 84.785 1.00 53.10 15 SER B O 1
ATOM 3315 N N . LYS B 1 19 ? 27.125 16.949 85.366 1.00 54.59 16 LYS B N 1
ATOM 3316 C CA . LYS B 1 19 ? 28.414 16.471 84.835 1.00 58.13 16 LYS B CA 1
ATOM 3317 C C . LYS B 1 19 ? 28.603 16.737 83.324 1.00 56.13 16 LYS B C 1
ATOM 3318 O O . LYS B 1 19 ? 29.691 17.141 82.906 1.00 57.34 16 LYS B O 1
ATOM 3320 N N . LYS B 1 20 ? 27.562 16.516 82.517 1.00 55.33 17 LYS B N 1
ATOM 3321 C CA . LYS B 1 20 ? 27.619 16.827 81.068 1.00 54.94 17 LYS B CA 1
ATOM 3322 C C . LYS B 1 20 ? 27.792 18.307 80.828 1.00 48.16 17 LYS B C 1
ATOM 3323 O O . LYS B 1 20 ? 28.557 18.701 79.958 1.00 45.25 17 LYS B O 1
ATOM 3329 N N . GLN B 1 21 ? 27.029 19.109 81.568 1.00 45.99 18 GLN B N 1
ATOM 3330 C CA . GLN B 1 21 ? 27.132 20.554 81.481 1.00 47.24 18 GLN B CA 1
ATOM 3331 C C . GLN B 1 21 ? 28.543 20.994 81.830 1.00 46.86 18 GLN B C 1
ATOM 3332 O O . GLN B 1 21 ? 29.126 21.808 81.109 1.00 45.30 18 GLN B O 1
ATOM 3338 N N . LEU B 1 22 ? 29.106 20.425 82.900 1.00 45.80 19 LEU B N 1
ATOM 3339 C CA . LEU B 1 22 ? 30.480 20.741 83.288 1.00 46.76 19 LEU B CA 1
ATOM 3340 C C . LEU B 1 22 ? 31.495 20.342 82.225 1.00 44.33 19 LEU B C 1
ATOM 3341 O O . LEU B 1 22 ? 32.465 21.053 82.048 1.00 46.60 19 LEU B O 1
ATOM 3346 N N . LYS B 1 23 ? 31.277 19.221 81.534 1.00 41.88 20 LYS B N 1
ATOM 3347 C CA . LYS B 1 23 ? 32.150 18.812 80.423 1.00 43.52 20 LYS B CA 1
ATOM 3348 C C . LYS B 1 23 ? 32.129 19.851 79.303 1.00 42.93 20 LYS B C 1
ATOM 3349 O O . LYS B 1 23 ? 33.168 20.132 78.717 1.00 44.75 20 LYS B O 1
ATOM 3351 N N . VAL B 1 24 ? 30.959 20.437 79.030 1.00 43.90 21 VAL B N 1
ATOM 3352 C CA . VAL B 1 24 ? 30.840 21.508 78.026 1.00 43.50 21 VAL B CA 1
ATOM 3353 C C . VAL B 1 24 ? 31.560 22.773 78.514 1.00 43.61 21 VAL B C 1
ATOM 3354 O O . VAL B 1 24 ? 32.226 23.456 77.738 1.00 39.84 21 VAL B O 1
ATOM 3358 N N . LEU B 1 25 ? 31.424 23.075 79.804 1.00 46.06 22 LEU B N 1
ATOM 3359 C CA . LEU B 1 25 ? 32.068 24.251 80.392 1.00 49.25 22 LEU B CA 1
ATOM 3360 C C . LEU B 1 25 ? 33.597 24.184 80.461 1.00 50.27 22 LEU B C 1
ATOM 3361 O O . LEU B 1 25 ? 34.246 25.231 80.448 1.00 49.90 22 LEU B O 1
ATOM 3366 N N . THR B 1 26 ? 34.167 22.974 80.501 1.00 52.04 23 THR B N 1
ATOM 3367 C CA . THR B 1 26 ? 35.616 22.806 80.716 1.00 54.15 23 THR B CA 1
ATOM 3368 C C . THR B 1 26 ? 36.416 22.057 79.642 1.00 51.99 23 THR B C 1
ATOM 3369 O O . THR B 1 26 ? 37.630 21.951 79.781 1.00 53.44 23 THR B O 1
ATOM 3373 N N . TRP B 1 27 ? 35.776 21.539 78.589 1.00 50.29 24 TRP B N 1
ATOM 3374 C CA . TRP B 1 27 ? 36.487 20.684 77.614 1.00 48.58 24 TRP B CA 1
ATOM 3375 C C . TRP B 1 27 ? 37.695 21.361 76.997 1.00 47.45 24 TRP B C 1
ATOM 3376 O O . TRP B 1 27 ? 38.679 20.707 76.682 1.00 51.97 24 TRP B O 1
ATOM 3387 N N . TRP B 1 28 ? 37.579 22.666 76.792 1.00 50.28 25 TRP B N 1
ATOM 3388 C CA . TRP B 1 28 ? 38.575 23.468 76.063 1.00 51.71 25 TRP B CA 1
ATOM 3389 C C . TRP B 1 28 ? 39.812 23.845 76.911 1.00 52.03 25 TRP B C 1
ATOM 3390 O O . TRP B 1 28 ? 40.840 24.203 76.346 1.00 43.63 25 TRP B O 1
ATOM 3401 N N . ARG B 1 29 ? 39.715 23.759 78.242 1.00 55.92 26 ARG B N 1
ATOM 3402 C CA . ARG B 1 29 ? 40.831 24.160 79.132 1.00 65.53 26 ARG B CA 1
ATOM 3403 C C . ARG B 1 29 ? 42.077 23.278 7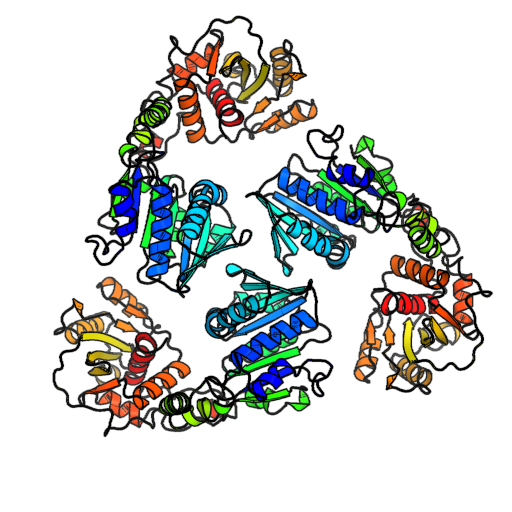8.961 1.00 67.52 26 ARG B C 1
ATOM 3404 O O . ARG B 1 29 ? 41.949 22.081 78.742 1.00 67.30 26 ARG B O 1
ATOM 3412 N N . LYS B 1 30 ? 43.271 23.870 79.068 1.00 72.44 27 LYS B N 1
ATOM 3413 C CA . LYS B 1 30 ? 44.545 23.146 78.831 1.00 77.04 27 LYS B CA 1
ATOM 3414 C C . LYS B 1 30 ? 44.641 21.830 79.626 1.00 75.41 27 LYS B C 1
ATOM 3415 O O . LYS B 1 30 ? 45.040 20.794 79.074 1.00 74.02 27 LYS B O 1
ATOM 3417 N N . ALA B 1 31 ? 44.215 21.881 80.891 1.00 76.26 28 ALA B N 1
ATOM 3418 C CA . ALA B 1 31 ? 44.125 20.701 81.775 1.00 78.54 28 ALA B CA 1
ATOM 3419 C C . ALA B 1 31 ? 43.246 19.541 81.264 1.00 79.18 28 ALA B C 1
ATOM 3420 O O . ALA B 1 31 ? 43.448 18.395 81.673 1.00 83.37 28 ALA B O 1
ATOM 3422 N N . SER B 1 32 ? 42.264 19.837 80.411 1.00 76.62 29 SER B N 1
ATOM 3423 C CA . SER B 1 32 ? 41.402 18.808 79.812 1.00 73.01 29 SER B CA 1
ATOM 3424 C C . SER B 1 32 ? 42.189 17.917 78.835 1.00 74.60 29 SER B C 1
ATOM 3425 O O . SER B 1 32 ? 43.099 18.400 78.151 1.00 74.16 29 SER B O 1
ATOM 3428 N N . PRO B 1 33 ? 41.841 16.613 78.772 1.00 76.53 30 PRO B N 1
ATOM 3429 C CA . PRO B 1 33 ? 42.490 15.707 77.823 1.00 77.17 30 PRO B CA 1
ATOM 3430 C C . PRO B 1 33 ? 41.984 15.841 76.389 1.00 75.51 30 PRO B C 1
ATOM 3431 O O . PRO B 1 33 ? 42.618 15.303 75.479 1.00 68.88 30 PRO B O 1
ATOM 3435 N N . VAL B 1 34 ? 40.853 16.526 76.197 1.00 73.92 31 VAL B N 1
ATOM 3436 C CA . VAL B 1 34 ? 40.255 16.714 74.867 1.00 68.86 31 VAL B CA 1
ATOM 3437 C C . VAL B 1 34 ? 40.406 18.140 74.339 1.00 66.34 31 VAL B C 1
ATOM 3438 O O . VAL B 1 34 ? 39.804 18.479 73.323 1.00 65.95 31 VAL B O 1
ATOM 3442 N N . SER B 1 35 ? 41.233 18.963 74.988 1.00 64.89 32 SER B N 1
ATOM 3443 C CA . SER B 1 35 ? 41.451 20.352 74.544 1.00 65.23 32 SER B CA 1
ATOM 3444 C C . SER B 1 35 ? 42.086 20.484 73.147 1.00 63.43 32 SER B C 1
ATOM 3445 O O . SER B 1 35 ? 42.001 21.542 72.531 1.00 64.16 32 SER B O 1
ATOM 3448 N N . ASP B 1 36 ? 42.717 19.416 72.662 1.00 61.31 33 ASP B N 1
ATOM 3449 C CA . ASP B 1 36 ? 43.256 19.367 71.303 1.00 62.51 33 ASP B CA 1
ATOM 3450 C C . ASP B 1 36 ? 42.173 19.214 70.220 1.00 57.90 33 ASP B C 1
ATOM 3451 O O . ASP B 1 36 ? 42.444 19.454 69.041 1.00 52.02 33 ASP B O 1
ATOM 3453 N N . LYS B 1 37 ? 40.962 18.799 70.604 1.00 59.00 34 LYS B N 1
ATOM 3454 C CA . LYS B 1 37 ? 39.856 18.687 69.651 1.00 58.35 34 LYS B CA 1
ATOM 3455 C C . LYS B 1 37 ? 39.534 20.050 69.056 1.00 57.12 34 LYS B C 1
ATOM 3456 O O . LYS B 1 37 ? 39.684 21.081 69.725 1.00 56.82 34 LYS B O 1
ATOM 3462 N N . ASP B 1 38 ? 39.121 20.048 67.791 1.00 55.41 35 ASP B N 1
ATOM 3463 C CA . ASP B 1 38 ? 38.895 21.286 67.035 1.00 56.18 35 ASP B CA 1
ATOM 3464 C C . ASP B 1 38 ? 37.471 21.838 67.158 1.00 55.01 35 ASP B C 1
ATOM 3465 O O . ASP B 1 38 ? 37.086 22.751 66.415 1.00 52.04 35 ASP B O 1
ATOM 3470 N N . GLY B 1 39 ? 36.689 21.288 68.082 1.00 53.33 36 GLY B N 1
ATOM 3471 C CA . GLY B 1 39 ? 35.336 21.748 68.283 1.00 54.66 36 GLY B CA 1
ATOM 3472 C C . GLY B 1 39 ? 34.477 20.806 69.090 1.00 55.04 36 GLY B C 1
ATOM 3473 O O . GLY B 1 39 ? 34.939 19.770 69.578 1.00 54.21 36 GLY B O 1
ATOM 3474 N N . ILE B 1 40 ? 33.208 21.171 69.214 1.00 50.73 37 ILE B N 1
ATOM 3475 C CA . ILE B 1 40 ? 32.260 20.360 69.950 1.00 49.27 37 ILE B CA 1
ATOM 3476 C C . ILE B 1 40 ? 30.906 20.356 69.236 1.00 46.88 37 ILE B C 1
ATOM 3477 O O . ILE B 1 40 ? 30.517 21.351 68.611 1.00 47.20 37 ILE B O 1
ATOM 3482 N N . ILE B 1 41 ? 30.230 19.208 69.286 1.00 45.96 38 ILE B N 1
ATOM 3483 C CA . ILE B 1 41 ? 28.830 19.085 68.877 1.00 43.65 38 ILE B CA 1
ATOM 3484 C C . ILE B 1 41 ? 28.062 18.631 70.091 1.00 42.90 38 ILE B C 1
ATOM 3485 O O . ILE B 1 41 ? 28.401 17.617 70.678 1.00 42.07 38 ILE B O 1
ATOM 3490 N N . CYS B 1 42 ? 27.050 19.406 70.475 1.00 44.81 39 CYS B N 1
ATOM 3491 C CA . CYS B 1 42 ? 26.078 18.997 71.476 1.00 44.94 39 CYS B CA 1
ATOM 3492 C C . CYS B 1 42 ? 24.741 18.829 70.776 1.00 44.78 39 CYS B C 1
ATOM 3493 O O . CYS B 1 42 ? 24.212 19.786 70.182 1.00 41.31 39 CYS B O 1
ATOM 3496 N N . ASP B 1 43 ? 24.219 17.602 70.822 1.00 42.71 40 ASP B N 1
ATOM 3497 C CA . ASP B 1 43 ? 22.899 17.297 70.284 1.00 44.34 40 ASP B CA 1
ATOM 3498 C C . ASP B 1 43 ? 22.058 16.661 71.377 1.00 43.29 40 ASP B C 1
ATOM 3499 O O . ASP B 1 43 ? 22.524 16.500 72.513 1.00 44.80 40 ASP B O 1
ATOM 3504 N N . GLY B 1 44 ? 20.815 16.343 71.040 1.00 42.61 41 GLY B N 1
ATOM 3505 C CA . GLY B 1 44 ? 19.919 15.666 71.953 1.00 39.15 41 GLY B CA 1
ATOM 3506 C C . GLY B 1 44 ? 18.583 16.343 72.159 1.00 38.01 41 GLY B C 1
ATOM 3507 O O . GLY B 1 44 ? 18.100 17.112 71.318 1.00 35.60 41 GLY B O 1
ATOM 3508 N N . SER B 1 45 ? 17.989 16.037 73.306 1.00 38.06 42 SER B N 1
ATOM 3509 C CA . SER B 1 45 ? 16.631 16.423 73.619 1.00 39.00 42 SER B CA 1
ATOM 3510 C C . SER B 1 45 ? 16.485 17.927 73.795 1.00 40.42 42 SER B C 1
ATOM 3511 O O . SER B 1 45 ? 17.475 18.652 73.892 1.00 42.49 42 SER B O 1
ATOM 3514 N N . ILE B 1 46 ? 15.237 18.376 73.855 1.00 39.59 43 ILE B N 1
ATOM 3515 C CA . ILE B 1 46 ? 14.925 19.730 74.302 1.00 42.34 43 ILE B CA 1
ATOM 3516 C C . ILE B 1 46 ? 15.074 19.819 75.817 1.00 41.09 43 ILE B C 1
ATOM 3517 O O . ILE B 1 46 ? 15.217 18.802 76.491 1.00 37.91 43 ILE B O 1
ATOM 3522 N N . ARG B 1 47 ? 15.043 21.042 76.332 1.00 46.92 44 ARG B N 1
ATOM 3523 C CA . ARG B 1 47 ? 15.078 21.313 77.787 1.00 52.09 44 ARG B CA 1
ATOM 3524 C C . ARG B 1 47 ? 16.223 20.606 78.522 1.00 50.08 44 ARG B C 1
ATOM 3525 O O . ARG B 1 47 ? 16.077 20.185 79.671 1.00 48.50 44 ARG B O 1
ATOM 3533 N N . ALA B 1 48 ? 17.359 20.489 77.850 1.00 50.01 45 ALA B N 1
ATOM 3534 C CA . ALA B 1 48 ? 18.480 19.711 78.364 1.00 52.47 45 ALA B CA 1
ATOM 3535 C C . ALA B 1 48 ? 19.503 20.562 79.089 1.00 51.97 45 ALA B C 1
ATOM 3536 O O . ALA B 1 48 ? 20.451 20.025 79.646 1.00 55.23 45 ALA B O 1
ATOM 3538 N N . GLY B 1 49 ? 19.322 21.881 79.070 1.00 54.47 46 GLY B N 1
ATOM 3539 C CA . GLY B 1 49 ? 20.294 22.807 79.636 1.00 55.70 46 GLY B CA 1
ATOM 3540 C C . GLY B 1 49 ? 21.613 22.827 78.881 1.00 55.87 46 GLY B C 1
ATOM 3541 O O . GLY B 1 49 ? 22.643 23.191 79.450 1.00 56.42 46 GLY B O 1
ATOM 3542 N N . LYS B 1 50 ? 21.589 22.443 77.603 1.00 50.61 47 LYS B N 1
ATOM 3543 C CA . LYS B 1 50 ? 22.798 22.423 76.809 1.00 49.28 47 LYS B CA 1
ATOM 3544 C C . LYS B 1 50 ? 23.026 23.774 76.122 1.00 48.01 47 LYS B C 1
ATOM 3545 O O . LYS B 1 50 ? 24.155 24.194 76.017 1.00 45.65 47 LYS B O 1
ATOM 3551 N N . THR B 1 51 ? 21.968 24.461 75.689 1.00 49.09 48 THR B N 1
ATOM 3552 C CA . THR B 1 51 ? 22.120 25.694 74.904 1.00 49.45 48 THR B CA 1
ATOM 3553 C C . THR B 1 51 ? 22.824 26.811 75.693 1.00 50.44 48 THR B C 1
ATOM 3554 O O . THR B 1 51 ? 23.722 27.477 75.167 1.00 45.22 48 THR B O 1
ATOM 3558 N N . ILE B 1 52 ? 22.424 26.985 76.954 1.00 54.79 49 ILE B N 1
ATOM 3559 C CA . ILE B 1 52 ? 23.002 28.014 77.837 1.00 55.04 49 ILE B CA 1
ATOM 3560 C C . ILE B 1 52 ? 24.485 27.769 78.157 1.00 53.06 49 ILE B C 1
ATOM 3561 O O . ILE B 1 52 ? 25.310 28.648 77.903 1.00 52.55 49 ILE B O 1
ATOM 3566 N N . VAL B 1 53 ? 24.825 26.578 78.663 1.00 50.44 50 VAL B N 1
ATOM 3567 C CA . VAL B 1 53 ? 26.211 26.270 79.028 1.00 51.39 50 VAL B CA 1
ATOM 3568 C C . VAL B 1 53 ? 27.109 26.246 77.809 1.00 48.66 50 VAL B C 1
ATOM 3569 O O . VAL B 1 53 ? 28.262 26.629 77.893 1.00 47.69 50 VAL B O 1
ATOM 3573 N N . MET B 1 54 ? 26.574 25.814 76.677 1.00 47.60 51 MET B N 1
ATOM 3574 C CA . MET B 1 54 ? 27.325 25.809 75.439 1.00 49.51 51 MET B CA 1
ATOM 3575 C C . MET B 1 54 ? 27.718 27.227 75.021 1.00 48.93 51 MET B C 1
ATOM 3576 O O . MET B 1 54 ? 28.891 27.481 74.725 1.00 47.78 51 MET B O 1
ATOM 3581 N N . SER B 1 55 ? 26.739 28.137 74.993 1.00 47.35 52 SER B N 1
ATOM 3582 C CA . SER B 1 55 ? 26.984 29.528 74.598 1.00 48.75 52 SER B CA 1
ATOM 3583 C C . SER B 1 55 ? 27.861 30.240 75.623 1.00 47.15 52 SER B C 1
ATOM 3584 O O . SER B 1 55 ? 28.738 31.003 75.250 1.00 44.63 52 SER B O 1
ATOM 3587 N N . PHE B 1 56 ? 27.626 29.977 76.907 1.00 46.86 53 PHE B N 1
ATOM 3588 C CA . PHE B 1 56 ? 28.442 30.558 77.968 1.00 49.37 53 PHE B CA 1
ATOM 3589 C C . PHE B 1 56 ? 29.890 30.042 77.961 1.00 53.20 53 PHE B C 1
ATOM 3590 O O . PHE B 1 56 ? 30.825 30.835 78.121 1.00 53.50 53 PHE B O 1
ATOM 3598 N N . SER B 1 57 ? 30.073 28.732 77.764 1.00 48.88 54 SER B N 1
ATOM 3599 C CA . SER B 1 57 ? 31.415 28.155 77.588 1.00 48.56 54 SER B CA 1
ATOM 3600 C C . SER B 1 57 ? 32.121 28.741 76.365 1.00 47.50 54 SER B C 1
ATOM 3601 O O . SER B 1 57 ? 33.325 28.966 76.414 1.00 48.43 54 SER B O 1
ATOM 3604 N N . TYR B 1 58 ? 31.372 28.992 75.285 1.00 45.86 55 TYR B N 1
ATOM 3605 C CA . TYR B 1 58 ? 31.924 29.608 74.058 1.00 46.45 55 TYR B CA 1
ATOM 3606 C C . TYR B 1 58 ? 32.485 31.009 74.278 1.00 47.08 55 TYR B C 1
ATOM 3607 O O . TYR B 1 58 ? 33.535 31.338 73.728 1.00 45.85 55 TYR B O 1
ATOM 3616 N N . VAL B 1 59 ? 31.775 31.823 75.060 1.00 51.63 56 VAL B N 1
ATOM 3617 C CA . VAL B 1 59 ? 32.249 33.171 75.427 1.00 53.29 56 VAL B CA 1
ATOM 3618 C C . VAL B 1 59 ? 33.483 33.062 76.336 1.00 53.35 56 VAL B C 1
ATOM 3619 O O . VAL B 1 59 ? 34.509 33.658 76.029 1.00 58.35 56 VAL B O 1
ATOM 3623 N N . MET B 1 60 ? 33.391 32.281 77.417 1.00 54.33 57 MET B N 1
ATOM 3624 C CA . MET B 1 60 ? 34.537 32.026 78.313 1.00 54.10 57 MET B CA 1
ATOM 3625 C C . MET B 1 60 ? 35.772 31.623 77.521 1.00 54.69 57 MET B C 1
ATOM 3626 O O . MET B 1 60 ? 36.844 32.197 77.688 1.00 58.40 57 MET B O 1
ATOM 3631 N N . TRP B 1 61 ? 35.602 30.639 76.650 1.00 51.77 58 TRP B N 1
ATOM 3632 C CA . TRP B 1 61 ? 36.691 30.145 75.836 1.00 51.20 58 TRP B CA 1
ATOM 3633 C C . TRP B 1 61 ? 37.321 31.243 74.978 1.00 52.63 58 TRP B C 1
ATOM 3634 O O . TRP B 1 61 ? 38.546 31.339 74.901 1.00 54.03 58 TRP B O 1
ATOM 3645 N N . ALA B 1 62 ? 36.491 32.033 74.306 1.00 53.39 59 ALA B N 1
ATOM 3646 C CA . ALA B 1 62 ? 36.987 33.102 73.431 1.00 55.51 59 ALA B CA 1
ATOM 3647 C C . ALA B 1 62 ? 37.718 34.216 74.221 1.00 55.52 59 ALA B C 1
ATOM 3648 O O . ALA B 1 62 ? 38.803 34.651 73.837 1.00 49.83 59 ALA B O 1
ATOM 3650 N N . MET B 1 63 ? 37.114 34.653 75.325 1.00 56.71 60 MET B N 1
ATOM 3651 C CA . MET B 1 63 ? 37.710 35.682 76.178 1.00 60.97 60 MET B CA 1
ATOM 3652 C C . MET B 1 63 ? 39.069 35.257 76.757 1.00 64.37 60 MET B C 1
ATOM 3653 O O . MET B 1 63 ? 39.990 36.068 76.828 1.00 63.73 60 MET B O 1
ATOM 3658 N N . ASP B 1 64 ? 39.182 33.981 77.127 1.00 66.78 61 ASP B N 1
ATOM 3659 C CA . ASP B 1 64 ? 40.391 33.401 77.736 1.00 63.57 61 ASP B CA 1
ATOM 3660 C C . ASP B 1 64 ? 41.537 33.181 76.740 1.00 60.44 61 ASP B C 1
ATOM 3661 O O . ASP B 1 64 ? 42.704 33.372 77.077 1.00 59.91 61 ASP B O 1
ATOM 3666 N N . THR B 1 65 ? 41.196 32.801 75.516 1.00 59.67 62 THR B N 1
ATOM 3667 C CA . THR B 1 65 ? 42.162 32.282 74.548 1.00 59.81 62 THR B CA 1
ATOM 3668 C C . THR B 1 65 ? 42.624 33.328 73.525 1.00 60.90 62 THR B C 1
ATOM 3669 O O . THR B 1 65 ? 43.632 33.117 72.838 1.00 59.77 62 THR B O 1
ATOM 3673 N N . PHE B 1 66 ? 41.902 34.443 73.411 1.00 61.53 63 PHE B N 1
ATOM 3674 C CA . PHE B 1 66 ? 42.183 35.447 72.371 1.00 60.49 63 PHE B CA 1
ATOM 3675 C C . PHE B 1 66 ? 41.983 36.876 72.875 1.00 59.54 63 PHE B C 1
ATOM 3676 O O . PHE B 1 66 ? 41.344 37.099 73.914 1.00 51.87 63 PHE B O 1
ATOM 3684 N N . ASN B 1 67 ? 42.536 37.832 72.118 1.00 61.75 64 ASN B N 1
ATOM 3685 C CA . ASN B 1 67 ? 42.302 39.269 72.340 1.00 64.71 64 ASN B CA 1
ATOM 3686 C C . ASN B 1 67 ? 42.212 40.050 71.018 1.00 62.87 64 ASN B C 1
ATOM 3687 O O . ASN B 1 67 ? 42.966 39.786 70.065 1.00 60.25 64 ASN B O 1
ATOM 3692 N N . GLU B 1 68 ? 41.278 41.008 70.984 1.00 64.26 65 GLU B N 1
ATOM 3693 C CA . GLU B 1 68 ? 40.961 41.811 69.791 1.00 64.81 65 GLU B CA 1
ATOM 3694 C C . GLU B 1 68 ? 40.732 40.930 68.551 1.00 62.80 65 GLU B C 1
ATOM 3695 O O . GLU B 1 68 ? 41.327 41.150 67.489 1.00 59.71 65 GLU B O 1
ATOM 3701 N N . GLN B 1 69 ? 39.873 39.921 68.721 1.00 62.68 66 GLN B N 1
ATOM 3702 C CA . GLN B 1 69 ? 39.498 39.004 67.641 1.00 63.76 66 GLN B CA 1
ATOM 3703 C C . GLN B 1 69 ? 37.983 38.969 67.412 1.00 59.10 66 GLN B C 1
ATOM 3704 O O . GLN B 1 69 ? 37.188 39.335 68.287 1.00 56.71 66 GLN B O 1
ATOM 3710 N N . ASN B 1 70 ? 37.612 38.511 66.220 1.00 58.22 67 ASN B N 1
ATOM 3711 C CA . ASN B 1 70 ? 36.217 38.315 65.839 1.00 58.82 67 ASN B CA 1
ATOM 3712 C C . ASN B 1 70 ? 35.771 36.883 66.093 1.00 57.62 67 ASN B C 1
ATOM 3713 O O . ASN B 1 70 ? 36.482 35.927 65.774 1.00 58.30 67 ASN B O 1
ATOM 3718 N N . PHE B 1 71 ? 34.576 36.752 66.653 1.00 58.97 68 PHE B N 1
ATOM 3719 C CA . PHE B 1 71 ? 33.909 35.466 66.808 1.00 58.70 68 PHE B CA 1
ATOM 3720 C C . PHE B 1 71 ? 32.512 35.558 66.231 1.00 57.11 68 PHE B C 1
ATOM 3721 O O . PHE B 1 71 ? 31.879 36.608 66.295 1.00 61.41 68 PHE B O 1
ATOM 3729 N N . GLY B 1 72 ? 32.049 34.457 65.650 1.00 57.38 69 GLY B N 1
ATOM 3730 C CA . GLY B 1 72 ? 30.729 34.387 65.030 1.00 53.18 69 GLY B CA 1
ATOM 3731 C C . GLY B 1 72 ? 29.764 33.568 65.868 1.00 50.06 69 GLY B C 1
ATOM 3732 O O . GLY B 1 72 ? 30.156 32.596 66.539 1.00 44.86 69 GLY B O 1
ATOM 3733 N N . MET B 1 73 ? 28.502 33.984 65.836 1.00 48.84 70 MET B N 1
ATOM 3734 C CA . MET B 1 73 ? 27.397 33.240 66.420 1.00 49.00 70 MET B CA 1
ATOM 3735 C C . MET B 1 73 ? 26.251 33.268 65.423 1.00 50.16 70 MET B C 1
ATOM 3736 O O . MET B 1 73 ? 25.866 34.346 64.955 1.00 50.12 70 MET B O 1
ATOM 3741 N N . ALA B 1 74 ? 25.718 32.092 65.090 1.00 49.72 71 ALA B N 1
ATOM 3742 C CA . ALA B 1 74 ? 24.658 31.976 64.078 1.00 50.43 71 ALA B CA 1
ATOM 3743 C C . ALA B 1 74 ? 23.428 31.164 64.532 1.00 50.09 71 ALA B C 1
ATOM 3744 O O . ALA B 1 74 ? 23.481 30.360 65.475 1.00 47.01 71 ALA B O 1
ATOM 3746 N N . GLY B 1 75 ? 22.316 31.435 63.858 1.00 51.43 72 GLY B N 1
ATOM 3747 C CA . GLY B 1 75 ? 21.039 30.750 64.075 1.00 52.08 72 GLY B CA 1
ATOM 3748 C C . GLY B 1 75 ? 20.278 30.702 62.767 1.00 50.89 72 GLY B C 1
ATOM 3749 O O . GLY B 1 75 ? 20.753 31.244 61.762 1.00 49.99 72 GLY B O 1
ATOM 3750 N N . LYS B 1 76 ? 19.112 30.048 62.767 1.00 51.79 73 LYS B N 1
ATOM 3751 C CA . LYS B 1 76 ? 18.203 30.077 61.607 1.00 52.70 73 LYS B CA 1
ATOM 3752 C C . LYS B 1 76 ? 17.936 31.540 61.211 1.00 53.62 73 LYS B C 1
ATOM 3753 O O . LYS B 1 76 ? 18.040 31.913 60.038 1.00 52.68 73 LYS B O 1
ATOM 3755 N N . THR B 1 77 ? 17.656 32.354 62.226 1.00 53.14 74 THR B N 1
ATOM 3756 C CA . THR B 1 77 ? 17.420 33.787 62.091 1.00 57.61 74 THR B CA 1
ATOM 3757 C C . THR B 1 77 ? 18.162 34.512 63.224 1.00 54.53 74 THR B C 1
ATOM 3758 O O . THR B 1 77 ? 18.405 33.923 64.284 1.00 51.26 74 THR B O 1
ATOM 3762 N N . ILE B 1 78 ? 18.535 35.772 62.995 1.00 53.07 75 ILE B N 1
ATOM 3763 C CA . ILE B 1 78 ? 19.163 36.580 64.040 1.00 53.74 75 ILE B CA 1
ATOM 3764 C C . ILE B 1 78 ? 18.227 36.768 65.225 1.00 51.67 75 ILE B C 1
ATOM 3765 O O . ILE B 1 78 ? 18.653 36.660 66.369 1.00 51.77 75 ILE B O 1
ATOM 3770 N N . GLY B 1 79 ? 16.968 37.085 64.942 1.00 52.94 76 GLY B N 1
ATOM 3771 C CA . GLY B 1 79 ? 15.915 37.168 65.966 1.00 51.40 76 GLY B CA 1
ATOM 3772 C C . GLY B 1 79 ? 15.785 35.921 66.812 1.00 51.44 76 GLY B C 1
ATOM 3773 O O . GLY B 1 79 ? 15.662 36.002 68.035 1.00 55.14 76 GLY B O 1
ATOM 3774 N N . ALA B 1 80 ? 15.815 34.767 66.147 1.00 51.50 77 ALA B N 1
ATOM 3775 C CA . ALA B 1 80 ? 15.755 33.461 66.801 1.00 53.16 77 ALA B CA 1
ATOM 3776 C C . ALA B 1 80 ? 16.965 33.221 67.706 1.00 52.57 77 ALA B C 1
ATOM 3777 O O . ALA B 1 80 ? 16.807 32.829 68.869 1.00 49.58 77 ALA B O 1
ATOM 3779 N N . LEU B 1 81 ? 18.158 33.470 67.163 1.00 52.47 78 LEU B N 1
ATOM 3780 C CA . LEU B 1 81 ? 19.411 33.429 67.935 1.00 50.71 78 LEU B CA 1
ATOM 3781 C C . LEU B 1 81 ? 19.349 34.304 69.187 1.00 52.32 78 LEU B C 1
ATOM 3782 O O . LEU B 1 81 ? 19.809 33.899 70.266 1.00 51.69 78 LEU B O 1
ATOM 3787 N N . ARG B 1 82 ? 18.766 35.493 69.042 1.00 52.49 79 ARG B N 1
ATOM 3788 C CA . ARG B 1 82 ? 18.612 36.422 70.159 1.00 53.42 79 ARG B CA 1
ATOM 3789 C C . ARG B 1 82 ? 17.634 35.921 71.227 1.00 55.80 79 ARG B C 1
ATOM 3790 O O . ARG B 1 82 ? 17.914 36.038 72.423 1.00 55.77 79 ARG B O 1
ATOM 3798 N N . ARG B 1 83 ? 16.502 35.355 70.811 1.00 58.33 80 ARG B N 1
ATOM 3799 C CA . ARG B 1 83 ? 15.538 34.804 71.778 1.00 62.49 80 ARG B CA 1
ATOM 3800 C C . ARG B 1 83 ? 16.084 33.539 72.453 1.00 58.85 80 ARG B C 1
ATOM 3801 O O . ARG B 1 83 ? 15.982 33.386 73.668 1.00 55.46 80 ARG B O 1
ATOM 3809 N N . ASN B 1 84 ? 16.680 32.656 71.656 1.00 58.87 81 ASN B N 1
ATOM 3810 C CA . ASN B 1 84 ? 17.191 31.364 72.140 1.00 57.89 81 ASN B CA 1
ATOM 3811 C C . ASN B 1 84 ? 18.512 31.470 72.909 1.00 54.25 81 ASN B C 1
ATOM 3812 O O . ASN B 1 84 ? 18.662 30.831 73.945 1.00 52.43 81 ASN B O 1
ATOM 3817 N N . VAL B 1 85 ? 19.453 32.263 72.395 1.00 50.63 82 VAL B N 1
ATOM 3818 C CA . VAL B 1 85 ? 20.835 32.276 72.893 1.00 51.15 82 VAL B CA 1
ATOM 3819 C C . VAL B 1 85 ? 21.257 33.601 73.528 1.00 48.95 82 VAL B C 1
ATOM 3820 O O . VAL B 1 85 ? 21.617 33.619 74.700 1.00 47.79 82 VAL B O 1
ATOM 3824 N N . ILE B 1 86 ? 21.225 34.694 72.766 1.00 49.22 83 ILE B N 1
ATOM 3825 C CA . ILE B 1 86 ? 21.878 35.950 73.199 1.00 49.18 83 ILE B CA 1
ATOM 3826 C C . ILE B 1 86 ? 21.216 36.556 74.455 1.00 52.57 83 ILE B C 1
ATOM 3827 O O . ILE B 1 86 ? 21.920 36.980 75.366 1.00 54.35 83 ILE B O 1
ATOM 3832 N N . THR B 1 87 ? 19.884 36.579 74.517 1.00 53.87 84 THR B N 1
ATOM 3833 C CA . THR B 1 87 ? 19.189 37.176 75.667 1.00 57.43 84 THR B CA 1
ATOM 3834 C C . THR B 1 87 ? 19.511 36.468 76.996 1.00 56.41 84 THR B C 1
ATOM 3835 O O . THR B 1 87 ? 19.936 37.133 77.940 1.00 56.54 84 THR B O 1
ATOM 3839 N N . PRO B 1 88 ? 19.312 35.134 77.077 1.00 56.33 85 PRO B N 1
ATOM 3840 C CA . PRO B 1 88 ? 19.763 34.432 78.292 1.00 55.18 85 PRO B CA 1
ATOM 3841 C C . PRO B 1 88 ? 21.287 34.443 78.503 1.00 54.16 85 PRO B C 1
ATOM 3842 O O . PRO B 1 88 ? 21.729 34.485 79.654 1.00 54.26 85 PRO B O 1
ATOM 3846 N N . LEU B 1 89 ? 22.071 34.427 77.419 1.00 51.09 86 LEU B N 1
ATOM 3847 C CA . LEU B 1 89 ? 23.542 34.488 77.520 1.00 50.82 86 LEU B CA 1
ATOM 3848 C C . LEU B 1 89 ? 24.020 35.752 78.228 1.00 51.51 86 LEU B C 1
ATOM 3849 O O . LEU B 1 89 ? 24.862 35.678 79.135 1.00 47.19 86 LEU B O 1
ATOM 3854 N N . LYS B 1 90 ? 23.491 36.897 77.788 1.00 53.94 87 LYS B N 1
ATOM 3855 C CA . LYS B 1 90 ? 23.850 38.207 78.351 1.00 57.07 87 LYS B CA 1
ATOM 3856 C C . LYS B 1 90 ? 23.479 38.351 79.817 1.00 60.04 87 LYS B C 1
ATOM 3857 O O . LYS B 1 90 ? 24.218 38.980 80.565 1.00 65.47 87 LYS B O 1
ATOM 3863 N N . ARG B 1 91 ? 22.339 37.783 80.220 1.00 64.61 88 ARG B N 1
ATOM 3864 C CA . ARG B 1 91 ? 21.948 37.747 81.638 1.00 67.30 88 ARG B CA 1
ATOM 3865 C C . ARG B 1 91 ? 22.950 36.932 82.463 1.00 71.11 88 ARG B C 1
ATOM 3866 O O . ARG B 1 91 ? 23.268 37.303 83.598 1.00 73.98 88 ARG B O 1
ATOM 3868 N N . MET B 1 92 ? 23.449 35.836 81.889 1.00 71.25 89 MET B N 1
ATOM 3869 C CA . MET B 1 92 ? 24.446 35.004 82.557 1.00 72.45 89 MET B CA 1
ATOM 3870 C C . MET B 1 92 ? 25.813 35.689 82.628 1.00 68.58 89 MET B C 1
ATOM 3871 O O . MET B 1 92 ? 26.485 35.629 83.660 1.00 65.36 89 MET B O 1
ATOM 3876 N N . LEU B 1 93 ? 26.224 36.322 81.531 1.00 62.70 90 LEU B N 1
ATOM 3877 C CA . LEU B 1 93 ? 27.511 37.016 81.478 1.00 61.57 90 LEU B CA 1
ATOM 3878 C C . LEU B 1 93 ? 27.599 38.196 82.464 1.00 64.45 90 LEU B C 1
ATOM 3879 O O . LEU B 1 93 ? 28.566 38.291 83.226 1.00 62.85 90 LEU B O 1
ATOM 3884 N N . LYS B 1 94 ? 26.594 39.076 82.440 1.00 67.13 91 LYS B N 1
ATOM 3885 C CA . LYS B 1 94 ? 26.516 40.235 83.346 1.00 70.55 91 LYS B CA 1
ATOM 3886 C C . LYS B 1 94 ? 26.523 39.792 84.812 1.00 74.81 91 LYS B C 1
ATOM 3887 O O . LYS B 1 94 ? 27.230 40.377 85.635 1.00 79.74 91 LYS B O 1
ATOM 3889 N N . SER B 1 95 ? 25.743 38.754 85.113 1.00 74.27 92 SER B N 1
ATOM 3890 C CA . SER B 1 95 ? 25.716 38.106 86.439 1.00 75.76 92 SER B CA 1
ATOM 3891 C C . SER B 1 95 ? 27.108 37.722 86.979 1.00 79.88 92 SER B C 1
ATOM 3892 O O . SER B 1 95 ? 27.383 37.905 88.169 1.00 88.08 92 SER B O 1
ATOM 3895 N N . ARG B 1 96 ? 27.971 37.200 86.107 1.00 80.25 93 ARG B N 1
ATOM 3896 C CA . ARG B 1 96 ? 29.327 36.778 86.487 1.00 80.51 93 ARG B CA 1
ATOM 3897 C C . ARG B 1 96 ? 30.389 37.750 85.950 1.00 78.57 93 ARG B C 1
ATOM 3898 O O . ARG B 1 96 ? 31.471 37.332 85.521 1.00 75.01 93 ARG B O 1
ATOM 3906 N N . GLY B 1 97 ? 30.060 39.044 85.964 1.00 76.00 94 GLY B N 1
ATOM 3907 C CA . GLY B 1 97 ? 31.034 40.114 85.786 1.00 73.46 94 GLY B CA 1
ATOM 3908 C C . GLY B 1 97 ? 31.716 40.241 84.441 1.00 72.97 94 GLY B C 1
ATOM 3909 O O . GLY B 1 97 ? 32.880 40.627 84.390 1.00 74.64 94 GLY B O 1
ATOM 3910 N N . TYR B 1 98 ? 31.009 39.900 83.365 1.00 72.25 95 TYR B N 1
ATOM 3911 C CA . TYR B 1 98 ? 31.401 40.306 82.009 1.00 72.45 95 TYR B CA 1
ATOM 3912 C C . TYR B 1 98 ? 30.651 41.589 81.679 1.00 72.47 95 TYR B C 1
ATOM 3913 O O . TYR B 1 98 ? 29.535 41.809 82.165 1.00 78.02 95 TYR B O 1
ATOM 3922 N N . ARG B 1 99 ? 31.278 42.435 80.868 1.00 71.73 96 ARG B N 1
ATOM 3923 C CA . ARG B 1 99 ? 30.681 43.692 80.423 1.00 70.74 96 ARG B CA 1
ATOM 3924 C C . ARG B 1 99 ? 30.384 43.535 78.937 1.00 68.60 96 ARG B C 1
ATOM 3925 O O . ARG B 1 99 ? 31.275 43.181 78.157 1.00 66.87 96 ARG B O 1
ATOM 3927 N N . VAL B 1 100 ? 29.131 43.787 78.561 1.00 63.43 97 VAL B N 1
ATOM 3928 C CA . VAL B 1 100 ? 28.657 43.587 77.198 1.00 63.63 97 VAL B CA 1
ATOM 3929 C C . VAL B 1 100 ? 28.127 44.888 76.589 1.00 58.98 97 VAL B C 1
ATOM 3930 O O . VAL B 1 100 ? 27.275 45.555 77.182 1.00 53.35 97 VAL B O 1
ATOM 3934 N N . LYS B 1 101 ? 28.606 45.212 75.393 1.00 57.13 98 LYS B N 1
ATOM 3935 C CA . LYS B 1 101 ? 28.076 46.316 74.596 1.00 57.42 98 LYS B CA 1
ATOM 3936 C C . LYS B 1 101 ? 27.416 45.749 73.329 1.00 56.01 98 LYS B C 1
ATOM 3937 O O . LYS B 1 101 ? 28.109 45.387 72.376 1.00 55.61 98 LYS B O 1
ATOM 3939 N N . ASP B 1 102 ? 26.082 45.692 73.329 1.00 55.74 99 ASP B N 1
ATOM 3940 C CA . ASP B 1 102 ? 25.283 45.137 72.220 1.00 54.61 99 ASP B CA 1
ATOM 3941 C C . ASP B 1 102 ? 24.949 46.172 71.140 1.00 55.70 99 ASP B C 1
ATOM 3942 O O . ASP B 1 102 ? 24.129 47.060 71.356 1.00 57.70 99 ASP B O 1
ATOM 3947 N N . HIS B 1 103 ? 25.548 46.014 69.964 1.00 57.05 100 HIS B N 1
ATOM 3948 C CA . HIS B 1 103 ? 25.318 46.910 68.823 1.00 58.38 100 HIS B CA 1
ATOM 3949 C C . HIS B 1 103 ? 24.193 46.340 67.946 1.00 56.37 100 HIS B C 1
ATOM 3950 O O . HIS B 1 103 ? 24.431 45.800 66.859 1.00 50.83 100 HIS B O 1
ATOM 3957 N N . ARG B 1 104 ? 22.962 46.506 68.427 1.00 56.68 101 ARG B N 1
ATOM 3958 C CA . ARG B 1 104 ? 21.800 45.790 67.867 1.00 56.72 101 ARG B CA 1
ATOM 3959 C C . ARG B 1 104 ? 21.620 46.004 66.365 1.00 55.11 101 ARG B C 1
ATOM 3960 O O . ARG B 1 104 ? 21.399 45.042 65.641 1.00 61.41 101 ARG B O 1
ATOM 3968 N N . ALA B 1 105 ? 21.770 47.238 65.896 1.00 53.02 102 ALA B N 1
ATOM 3969 C CA . ALA B 1 105 ? 21.571 47.548 64.473 1.00 58.18 102 ALA B CA 1
ATOM 3970 C C . ALA B 1 105 ? 22.649 46.935 63.568 1.00 58.34 102 ALA B C 1
ATOM 3971 O O . ALA B 1 105 ? 22.352 46.471 62.469 1.00 61.33 102 ALA B O 1
ATOM 3973 N N . ASP B 1 106 ? 23.892 46.933 64.036 1.00 61.67 103 ASP B N 1
ATOM 3974 C CA . ASP B 1 106 ? 25.000 46.312 63.302 1.00 63.07 103 ASP B CA 1
ATOM 3975 C C . ASP B 1 106 ? 25.149 44.795 63.550 1.00 60.87 103 ASP B C 1
ATOM 3976 O O . ASP B 1 106 ? 25.946 44.133 62.874 1.00 56.87 103 ASP B O 1
ATOM 3981 N N . ASN B 1 107 ? 24.392 44.259 64.508 1.00 58.13 104 ASN B N 1
ATOM 3982 C CA . ASN B 1 107 ? 24.410 42.833 64.852 1.00 60.92 104 ASN B CA 1
ATOM 3983 C C . ASN B 1 107 ? 25.802 42.334 65.238 1.00 59.19 104 ASN B C 1
ATOM 3984 O O . ASN B 1 107 ? 26.388 41.483 64.567 1.00 57.86 104 ASN B O 1
ATOM 3989 N N . TYR B 1 108 ? 26.338 42.917 66.301 1.00 58.07 105 TYR B N 1
ATOM 3990 C CA . TYR B 1 108 ? 27.494 42.350 66.981 1.00 58.67 105 TYR B CA 1
ATOM 3991 C C . TYR B 1 108 ? 27.546 42.863 68.401 1.00 56.07 105 TYR B C 1
ATOM 3992 O O . TYR B 1 108 ? 26.872 43.834 68.741 1.00 55.61 105 TYR B O 1
ATOM 4001 N N . LEU B 1 109 ? 28.296 42.158 69.236 1.00 53.31 106 LEU B N 1
ATOM 4002 C CA . LEU B 1 109 ? 28.437 42.497 70.638 1.00 55.04 106 LEU B CA 1
ATOM 4003 C C . LEU B 1 109 ? 29.917 42.725 70.916 1.00 58.50 106 LEU B C 1
ATOM 4004 O O . LEU B 1 109 ? 30.780 42.027 70.369 1.00 66.70 106 LEU B O 1
ATOM 4009 N N . THR B 1 110 ? 30.207 43.724 71.738 1.00 58.14 107 THR B N 1
ATOM 4010 C CA . THR B 1 110 ? 31.542 43.943 72.272 1.00 56.04 107 THR B CA 1
ATOM 4011 C C . THR B 1 110 ? 31.519 43.404 73.694 1.00 57.16 107 THR B C 1
ATOM 4012 O O . THR B 1 110 ? 30.702 43.844 74.504 1.00 56.05 107 THR B O 1
ATOM 4016 N N . ILE B 1 111 ? 32.378 42.422 73.975 1.00 59.76 108 ILE B N 1
ATOM 4017 C CA . ILE B 1 111 ? 32.435 41.774 75.292 1.00 60.09 108 ILE B CA 1
ATOM 4018 C C . ILE B 1 111 ? 33.847 41.963 75.837 1.00 63.04 108 ILE B C 1
ATOM 4019 O O . ILE B 1 111 ? 34.848 41.720 75.137 1.00 59.58 108 ILE B O 1
ATOM 4024 N N . THR B 1 112 ? 33.909 42.385 77.094 1.00 68.32 109 THR B N 1
ATOM 4025 C CA . THR B 1 112 ? 35.166 42.721 77.747 1.00 74.41 109 THR B CA 1
ATOM 4026 C C . THR B 1 112 ? 35.229 42.057 79.140 1.00 73.77 109 THR B C 1
ATOM 4027 O O . THR B 1 112 ? 34.222 42.004 79.856 1.00 69.75 109 THR B O 1
ATOM 4031 N N . PHE B 1 113 ? 36.400 41.525 79.498 1.00 76.26 110 PHE B N 1
ATOM 4032 C CA . PHE B 1 113 ? 36.557 40.747 80.738 1.00 79.92 110 PHE B CA 1
ATOM 4033 C C . PHE B 1 113 ? 38.022 40.608 81.136 1.00 80.29 110 PHE B C 1
ATOM 4034 O O . PHE B 1 113 ? 38.852 40.221 80.304 1.00 79.95 110 PHE B O 1
ATOM 4042 N N . LYS B 1 114 ? 38.323 40.918 82.403 1.00 83.29 111 LYS B N 1
ATOM 4043 C CA . LYS B 1 114 ? 39.684 40.853 82.959 1.00 82.42 111 LYS B CA 1
ATOM 4044 C C . LYS B 1 114 ? 40.725 41.466 82.010 1.00 80.59 111 LYS B C 1
ATOM 4045 O O . LYS B 1 114 ? 41.703 40.812 81.625 1.00 79.55 111 LYS B O 1
ATOM 4047 N N . GLY B 1 115 ? 40.472 42.712 81.608 1.00 78.89 112 GLY B N 1
ATOM 4048 C CA . GLY B 1 115 ? 41.383 43.466 80.737 1.00 77.62 112 GLY B CA 1
ATOM 4049 C C . GLY B 1 115 ? 41.501 43.018 79.285 1.00 77.68 112 GLY B C 1
ATOM 4050 O O . GLY B 1 115 ? 42.412 43.467 78.569 1.00 76.13 112 GLY B O 1
ATOM 4051 N N . LYS B 1 116 ? 40.580 42.159 78.838 1.00 78.06 113 LYS B N 1
ATOM 4052 C CA . LYS B 1 116 ? 40.577 41.629 77.468 1.00 75.64 113 LYS B CA 1
ATOM 4053 C C . LYS B 1 116 ? 39.265 41.996 76.757 1.00 68.12 113 LYS B C 1
ATOM 4054 O O . LYS B 1 116 ? 38.221 42.121 77.405 1.00 63.48 113 LYS B O 1
ATOM 4060 N N . THR B 1 117 ? 39.333 42.167 75.437 1.00 61.87 114 THR B N 1
ATOM 4061 C CA . THR B 1 117 ? 38.172 42.544 74.616 1.00 60.33 114 THR B CA 1
ATOM 4062 C C . THR B 1 117 ? 38.162 41.761 73.287 1.00 61.38 114 THR B C 1
ATOM 4063 O O . THR B 1 117 ? 39.140 41.802 72.516 1.00 58.94 114 THR B O 1
ATOM 4067 N N . ASN B 1 118 ? 37.049 41.060 73.036 1.00 59.66 115 ASN B N 1
ATOM 4068 C CA . ASN B 1 118 ? 36.779 40.413 71.741 1.00 58.48 115 ASN B CA 1
ATOM 4069 C C . ASN B 1 118 ? 35.380 40.794 71.222 1.00 60.05 115 ASN B C 1
ATOM 4070 O O . ASN B 1 118 ? 34.524 41.285 71.979 1.00 57.70 115 ASN B O 1
ATOM 4075 N N . TYR B 1 119 ? 35.166 40.536 69.932 1.00 60.51 116 TYR B N 1
ATOM 4076 C CA . TYR B 1 119 ? 33.968 40.973 69.204 1.00 63.07 116 TYR B CA 1
ATOM 4077 C C . TYR B 1 119 ? 33.173 39.789 68.634 1.00 61.88 116 TYR B C 1
ATOM 4078 O O . TYR B 1 119 ? 33.725 38.926 67.947 1.00 56.21 116 TYR B O 1
ATOM 4087 N N . PHE B 1 120 ? 31.870 39.774 68.924 1.00 60.56 117 PHE B N 1
ATOM 4088 C CA . PHE B 1 120 ? 30.984 38.650 68.609 1.00 57.62 117 PHE B CA 1
ATOM 4089 C C . PHE B 1 120 ? 29.898 39.045 67.607 1.00 55.53 117 PHE B C 1
ATOM 4090 O O . PHE B 1 120 ? 28.897 39.655 67.983 1.00 53.86 117 PHE B O 1
ATOM 4098 N N . TYR B 1 121 ? 30.104 38.676 66.345 1.00 53.67 118 TYR B N 1
ATOM 4099 C CA . TYR B 1 121 ? 29.168 38.983 65.246 1.00 56.74 118 TYR B CA 1
ATOM 4100 C C . TYR B 1 121 ? 28.018 37.969 65.101 1.00 54.47 118 TYR B C 1
ATOM 4101 O O . TYR B 1 121 ? 28.252 36.750 65.125 1.00 49.43 118 TYR B O 1
ATOM 4110 N N . LEU B 1 122 ? 26.791 38.481 64.922 1.00 51.52 119 LEU B N 1
ATOM 4111 C CA . LEU B 1 122 ? 25.580 37.645 64.796 1.00 50.89 119 LEU B CA 1
ATOM 4112 C C . LEU B 1 122 ? 25.182 37.453 63.338 1.00 51.73 119 LEU B C 1
ATOM 4113 O O . LEU B 1 122 ? 25.250 38.389 62.538 1.00 52.10 119 LEU B O 1
ATOM 4118 N N . PHE B 1 123 ? 24.756 36.231 63.011 1.00 54.47 120 PHE B N 1
ATOM 4119 C CA . PHE B 1 123 ? 24.391 35.844 61.646 1.00 54.00 120 PHE B CA 1
ATOM 4120 C C . PHE B 1 123 ? 23.086 35.046 61.621 1.00 53.58 120 PHE B C 1
ATOM 4121 O O . PHE B 1 123 ? 22.740 34.370 62.592 1.00 48.85 120 PHE B O 1
ATOM 4129 N N . GLY B 1 124 ? 22.449 35.071 60.475 1.00 55.66 121 GLY B N 1
ATOM 4130 C CA . GLY B 1 124 ? 21.254 34.320 60.200 1.00 57.18 121 GLY B CA 1
ATOM 4131 C C . GLY B 1 124 ? 21.607 33.428 59.036 1.00 61.28 121 GLY B C 1
ATOM 4132 O O . GLY B 1 124 ? 22.343 33.810 58.165 1.00 60.90 121 GLY B O 1
ATOM 4133 N N . GLY B 1 125 ? 21.073 32.227 59.001 1.00 66.25 122 GLY B N 1
ATOM 4134 C CA . GLY B 1 125 ? 21.353 31.310 57.916 1.00 72.17 122 GLY B CA 1
ATOM 4135 C C . GLY B 1 125 ? 20.906 31.835 56.565 1.00 77.77 122 GLY B C 1
ATOM 4136 O O . GLY B 1 125 ? 21.490 31.548 55.548 1.00 72.42 122 GLY B O 1
ATOM 4137 N N . LYS B 1 126 ? 19.844 32.599 56.593 1.00 88.93 123 LYS B N 1
ATOM 4138 C CA . LYS B 1 126 ? 19.328 33.158 55.396 1.00 97.19 123 LYS B CA 1
ATOM 4139 C C . LYS B 1 126 ? 18.938 34.583 55.639 1.00 97.61 123 LYS B C 1
ATOM 4140 O O . LYS B 1 126 ? 18.020 34.868 56.396 1.00 99.95 123 LYS B O 1
ATOM 4146 N N . ASP B 1 127 ? 19.727 35.467 55.079 1.00 94.49 124 ASP B N 1
ATOM 4147 C CA . ASP B 1 127 ? 19.434 36.898 55.004 1.00 95.62 124 ASP B CA 1
ATOM 4148 C C . ASP B 1 127 ? 20.548 37.532 54.199 1.00 95.67 124 ASP B C 1
ATOM 4149 O O . ASP B 1 127 ? 21.660 37.066 54.257 1.00 94.07 124 ASP B O 1
ATOM 4154 N N . GLU B 1 128 ? 20.272 38.623 53.498 1.00 95.90 125 GLU B N 1
ATOM 4155 C CA . GLU B 1 128 ? 21.317 39.329 52.719 1.00 91.98 125 GLU B CA 1
ATOM 4156 C C . GLU B 1 128 ? 22.438 39.938 53.585 1.00 90.89 125 GLU B C 1
ATOM 4157 O O . GLU B 1 128 ? 23.619 39.750 53.279 1.00 89.00 125 GLU B O 1
ATOM 4159 N N . SER B 1 129 ? 22.068 40.639 54.663 1.00 92.31 126 SER B N 1
ATOM 4160 C CA . SER B 1 129 ? 23.041 41.275 55.588 1.00 90.79 126 SER B CA 1
ATOM 4161 C C . SER B 1 129 ? 24.176 40.334 56.004 1.00 90.73 126 SER B C 1
ATOM 4162 O O . SER B 1 129 ? 25.350 40.714 55.989 1.00 91.20 126 SER B O 1
ATOM 4165 N N . SER B 1 130 ? 23.803 39.106 56.359 1.00 89.82 127 SER B N 1
ATOM 4166 C CA . SER B 1 130 ? 24.753 38.082 56.792 1.00 87.47 127 SER B CA 1
ATOM 4167 C C . SER B 1 130 ? 25.621 37.528 55.655 1.00 86.88 127 SER B C 1
ATOM 4168 O O . SER B 1 130 ? 26.816 37.303 55.856 1.00 84.25 127 SER B O 1
ATOM 4171 N N . GLN B 1 131 ? 25.033 37.326 54.473 1.00 89.52 128 GLN B N 1
ATOM 4172 C CA . GLN B 1 131 ? 25.740 36.663 53.359 1.00 96.45 128 GLN B CA 1
ATOM 4173 C C . GLN B 1 131 ? 26.895 37.479 52.769 1.00 95.95 128 GLN B C 1
ATOM 4174 O O . GLN B 1 131 ? 27.899 36.900 52.352 1.00 95.42 128 GLN B O 1
ATOM 4180 N N . ASP B 1 132 ? 26.754 38.803 52.719 1.00 99.37 129 ASP B N 1
ATOM 4181 C CA . ASP B 1 132 ? 27.875 39.665 52.303 1.00 102.16 129 ASP B CA 1
ATOM 4182 C C . ASP B 1 132 ? 28.895 39.831 53.439 1.00 100.34 129 ASP B C 1
ATOM 4183 O O . ASP B 1 132 ? 30.103 39.791 53.194 1.00 101.61 129 ASP B O 1
ATOM 4188 N N . LEU B 1 133 ? 28.405 39.997 54.669 1.00 96.36 130 LEU B N 1
ATOM 4189 C CA . LEU B 1 133 ? 29.274 40.116 55.843 1.00 94.30 130 LEU B CA 1
ATOM 4190 C C . LEU B 1 133 ? 30.166 38.885 56.009 1.00 91.23 130 LEU B C 1
ATOM 4191 O O . LEU B 1 133 ? 31.379 39.018 56.180 1.00 88.04 130 LEU B O 1
ATOM 4196 N N . ILE B 1 134 ? 29.565 37.697 55.933 1.00 89.74 131 ILE B N 1
ATOM 4197 C CA . ILE B 1 134 ? 30.297 36.442 56.159 1.00 88.16 131 ILE B CA 1
ATOM 4198 C C . ILE B 1 134 ? 31.396 36.192 55.108 1.00 91.93 131 ILE B C 1
ATOM 4199 O O . ILE B 1 134 ? 32.443 35.638 55.437 1.00 90.27 131 ILE B O 1
ATOM 4204 N N . GLN B 1 135 ? 31.174 36.620 53.864 1.00 94.21 132 GLN B N 1
ATOM 4205 C CA . GLN B 1 135 ? 32.131 36.341 52.779 1.00 96.55 132 GLN B CA 1
ATOM 4206 C C . GLN B 1 135 ? 33.483 37.055 52.901 1.00 95.53 132 GLN B C 1
ATOM 4207 O O . GLN B 1 135 ? 34.467 36.572 52.339 1.00 96.47 132 GLN B O 1
ATOM 4213 N N . GLY B 1 136 ? 33.531 38.176 53.629 1.00 90.83 133 GLY B N 1
ATOM 4214 C CA . GLY B 1 136 ? 34.770 38.942 53.821 1.00 87.46 133 GLY B CA 1
ATOM 4215 C C . GLY B 1 136 ? 35.110 39.295 55.261 1.00 85.27 133 GLY B C 1
ATOM 4216 O O . GLY B 1 136 ? 35.637 40.382 55.521 1.00 86.77 133 GLY B O 1
ATOM 4217 N N . ILE B 1 137 ? 34.819 38.385 56.194 1.00 78.49 134 ILE B N 1
ATOM 4218 C CA . ILE B 1 137 ? 35.168 38.562 57.614 1.00 73.60 134 ILE B CA 1
ATOM 4219 C C . ILE B 1 137 ? 36.119 37.444 58.020 1.00 71.76 134 ILE B C 1
ATOM 4220 O O . ILE B 1 137 ? 36.085 36.355 57.440 1.00 70.09 134 ILE B O 1
ATOM 4225 N N . THR B 1 138 ? 36.973 37.729 59.000 1.00 69.02 135 THR B N 1
ATOM 4226 C CA . THR B 1 138 ? 37.933 36.758 59.523 1.00 70.80 135 THR B CA 1
ATOM 4227 C C . THR B 1 138 ? 37.575 36.466 60.974 1.00 64.55 135 THR B C 1
ATOM 4228 O O . THR B 1 138 ? 37.400 37.394 61.763 1.00 55.79 135 THR B O 1
ATOM 4232 N N . LEU B 1 139 ? 37.483 35.179 61.315 1.00 64.23 136 LEU B N 1
ATOM 4233 C CA . LEU B 1 139 ? 36.972 34.735 62.622 1.00 62.32 136 LEU B CA 1
ATOM 4234 C C . LEU B 1 139 ? 37.915 33.786 63.352 1.00 55.77 136 LEU B C 1
ATOM 4235 O O . LEU B 1 139 ? 38.595 32.971 62.744 1.00 52.16 136 LEU B O 1
ATOM 4240 N N . ALA B 1 140 ? 37.934 33.905 64.672 1.00 56.36 137 ALA B N 1
ATOM 4241 C CA . ALA B 1 140 ? 38.689 33.000 65.539 1.00 57.66 137 ALA B CA 1
ATOM 4242 C C . ALA B 1 140 ? 37.842 31.829 66.068 1.00 55.83 137 ALA B C 1
ATOM 4243 O O . ALA B 1 140 ? 38.333 31.002 66.827 1.00 57.14 137 ALA B O 1
ATOM 4245 N N . GLY B 1 141 ? 36.577 31.759 65.668 1.00 57.47 138 GLY B N 1
ATOM 4246 C CA . GLY B 1 141 ? 35.661 30.737 66.165 1.00 56.61 138 GLY B CA 1
ATOM 4247 C C . GLY B 1 141 ? 34.252 30.969 65.665 1.00 53.83 138 GLY B C 1
ATOM 4248 O O . GLY B 1 141 ? 33.875 32.097 65.360 1.00 51.85 138 GLY B O 1
ATOM 4249 N N . MET B 1 142 ? 33.477 29.893 65.581 1.00 54.16 139 MET B N 1
ATOM 4250 C CA . MET B 1 142 ? 32.099 29.956 65.119 1.00 53.74 139 MET B CA 1
ATOM 4251 C C . MET B 1 142 ? 31.211 29.088 65.999 1.00 52.00 139 MET B C 1
ATOM 4252 O O . MET B 1 142 ? 31.606 27.978 66.377 1.00 48.28 139 MET B O 1
ATOM 4257 N N . PHE B 1 143 ? 30.026 29.618 66.316 1.00 49.74 140 PHE B N 1
ATOM 4258 C CA . PHE B 1 143 ? 28.998 28.938 67.121 1.00 50.32 140 PHE B CA 1
ATOM 4259 C C . PHE B 1 143 ? 27.721 28.880 66.282 1.00 49.38 140 PHE B C 1
ATOM 4260 O O . PHE B 1 143 ? 27.309 29.888 65.696 1.00 47.88 140 PHE B O 1
ATOM 4268 N N . PHE B 1 144 ? 27.110 27.703 66.218 1.00 46.16 141 PHE B N 1
ATOM 4269 C CA . PHE B 1 144 ? 25.911 27.494 65.422 1.00 46.30 141 PHE B CA 1
ATOM 4270 C C . PHE B 1 144 ? 24.840 27.008 66.361 1.00 47.08 141 PHE B C 1
ATOM 4271 O O . PHE B 1 144 ? 24.980 25.921 66.934 1.00 48.60 141 PHE B O 1
ATOM 4279 N N . ASP B 1 145 ? 23.795 27.813 66.569 1.00 49.36 142 ASP B N 1
ATOM 4280 C CA . ASP B 1 145 ? 22.613 27.338 67.302 1.00 50.17 142 ASP B CA 1
ATOM 4281 C C . ASP B 1 145 ? 21.613 26.793 66.308 1.00 48.42 142 ASP B C 1
ATOM 4282 O O . ASP B 1 145 ? 21.457 27.352 65.218 1.00 48.10 142 ASP B O 1
ATOM 4287 N N . GLU B 1 146 ? 20.922 25.729 66.724 1.00 46.96 143 GLU B N 1
ATOM 4288 C CA . GLU B 1 146 ? 19.959 24.974 65.911 1.00 48.31 143 GLU B CA 1
ATOM 4289 C C . GLU B 1 146 ? 20.495 24.724 64.505 1.00 46.34 143 GLU B C 1
ATOM 4290 O O . GLU B 1 146 ? 19.870 25.064 63.511 1.00 43.29 143 GLU B O 1
ATOM 4296 N N . VAL B 1 147 ? 21.683 24.129 64.458 1.00 45.60 144 VAL B N 1
ATOM 4297 C CA . VAL B 1 147 ? 22.428 23.981 63.207 1.00 48.26 144 VAL B CA 1
ATOM 4298 C C . VAL B 1 147 ? 21.760 23.042 62.190 1.00 49.60 144 VAL B C 1
ATOM 4299 O O . VAL B 1 147 ? 21.880 23.260 60.982 1.00 51.10 144 VAL B O 1
ATOM 4303 N N . ALA B 1 148 ? 21.033 22.028 62.664 1.00 50.83 145 ALA B N 1
ATOM 4304 C CA . ALA B 1 148 ? 20.277 21.140 61.759 1.00 53.79 145 ALA B CA 1
ATOM 4305 C C . ALA B 1 148 ? 19.158 21.872 60.973 1.00 53.96 145 ALA B C 1
ATOM 4306 O O . ALA B 1 148 ? 18.731 21.387 59.928 1.00 56.12 145 ALA B O 1
ATOM 4308 N N . LEU B 1 149 ? 18.713 23.036 61.457 1.00 52.26 146 LEU B N 1
ATOM 4309 C CA . LEU B 1 149 ? 17.767 23.893 60.720 1.00 50.76 146 LEU B CA 1
ATOM 4310 C C . LEU B 1 149 ? 18.429 24.852 59.722 1.00 50.15 146 LEU B C 1
ATOM 4311 O O . LEU B 1 149 ? 17.733 25.606 59.061 1.00 46.96 146 LEU B O 1
ATOM 4316 N N . MET B 1 150 ? 19.754 24.846 59.612 1.00 52.76 147 MET B N 1
ATOM 4317 C CA . MET B 1 150 ? 20.436 25.827 58.780 1.00 55.19 147 MET B CA 1
ATOM 4318 C C . MET B 1 150 ? 20.819 25.205 57.448 1.00 54.23 147 MET B C 1
ATOM 4319 O O . MET B 1 150 ? 20.935 23.988 57.355 1.00 49.06 147 MET B O 1
ATOM 4324 N N . PRO B 1 151 ? 21.009 26.038 56.405 1.00 58.94 148 PRO B N 1
ATOM 4325 C CA . PRO B 1 151 ? 21.490 25.501 55.126 1.00 57.55 148 PRO B CA 1
ATOM 4326 C C . PRO B 1 151 ? 22.949 25.088 55.238 1.00 57.86 148 PRO B C 1
ATOM 4327 O O . PRO B 1 151 ? 23.744 25.834 55.815 1.00 56.44 148 PRO B O 1
ATOM 4331 N N . GLU B 1 152 ? 23.288 23.911 54.708 1.00 56.49 149 GLU B N 1
ATOM 4332 C CA . GLU B 1 152 ? 24.662 23.401 54.757 1.00 60.05 149 GLU B CA 1
ATOM 4333 C C . GLU B 1 152 ? 25.688 24.367 54.157 1.00 61.00 149 GLU B C 1
ATOM 4334 O O . GLU B 1 152 ? 26.792 24.501 54.692 1.00 64.65 149 GLU B O 1
ATOM 4340 N N . SER B 1 153 ? 25.335 25.019 53.051 1.00 61.64 150 SER B N 1
ATOM 4341 C CA . SER B 1 153 ? 26.262 25.929 52.372 1.00 63.32 150 SER B CA 1
ATOM 4342 C C . SER B 1 153 ? 26.667 27.096 53.262 1.00 59.36 150 SER B C 1
ATOM 4343 O O . SER B 1 153 ? 27.822 27.512 53.223 1.00 60.26 150 SER B O 1
ATOM 4346 N N . PHE B 1 154 ? 25.734 27.607 54.067 1.00 59.43 151 PHE B N 1
ATOM 4347 C CA . PHE B 1 154 ? 26.075 28.626 55.061 1.00 58.42 151 PHE B CA 1
ATOM 4348 C C . PHE B 1 154 ? 27.055 28.113 56.120 1.00 56.92 151 PHE B C 1
ATOM 4349 O O . PHE B 1 154 ? 27.964 28.841 56.522 1.00 57.40 151 PHE B O 1
ATOM 4357 N N . VAL B 1 155 ? 26.869 26.880 56.579 1.00 56.38 152 VAL B N 1
ATOM 4358 C CA . VAL B 1 155 ? 27.777 26.293 57.573 1.00 59.49 152 VAL B CA 1
ATOM 4359 C C . VAL B 1 155 ? 29.195 26.110 57.001 1.00 61.70 152 VAL B C 1
ATOM 4360 O O . VAL B 1 155 ? 30.173 26.470 57.664 1.00 58.11 152 VAL B O 1
ATOM 4364 N N . ASN B 1 156 ? 29.297 25.587 55.776 1.00 65.77 153 ASN B N 1
ATOM 4365 C CA . ASN B 1 156 ? 30.591 25.497 55.058 1.00 70.69 153 ASN B CA 1
ATOM 4366 C C . ASN B 1 156 ? 31.259 26.875 54.863 1.00 68.13 153 ASN B C 1
ATOM 4367 O O . ASN B 1 156 ? 32.433 27.047 55.219 1.00 64.99 153 ASN B O 1
ATOM 4372 N N . GLN B 1 157 ? 30.503 27.834 54.311 1.00 64.58 154 GLN B N 1
ATOM 4373 C CA . GLN B 1 157 ? 30.983 29.212 54.087 1.00 63.47 154 GLN B CA 1
ATOM 4374 C C . GLN B 1 157 ? 31.513 29.873 55.366 1.00 65.52 154 GLN B C 1
ATOM 4375 O O . GLN B 1 157 ? 32.601 30.444 55.353 1.00 70.71 154 GLN B O 1
ATOM 4377 N N . ALA B 1 158 ? 30.758 29.779 56.462 1.00 63.09 155 ALA B N 1
ATOM 4378 C CA . ALA B 1 158 ? 31.178 30.365 57.743 1.00 61.47 155 ALA B CA 1
ATOM 4379 C C . ALA B 1 158 ? 32.346 29.615 58.377 1.00 62.05 155 ALA B C 1
ATOM 4380 O O . ALA B 1 158 ? 33.200 30.236 59.011 1.00 60.52 155 ALA B O 1
ATOM 4382 N N . THR B 1 159 ? 32.375 28.291 58.221 1.00 64.53 156 THR B N 1
ATOM 4383 C CA . THR B 1 159 ? 33.523 27.469 58.664 1.00 67.75 156 THR B CA 1
ATOM 4384 C C . THR B 1 159 ? 34.843 27.896 57.969 1.00 70.70 156 THR B C 1
ATOM 4385 O O . THR B 1 159 ? 35.906 27.903 58.602 1.00 66.63 156 THR B O 1
ATOM 4389 N N . ALA B 1 160 ? 34.755 28.269 56.688 1.00 75.00 157 ALA B N 1
ATOM 4390 C CA . ALA B 1 160 ? 35.920 28.726 55.900 1.00 77.89 157 ALA B CA 1
ATOM 4391 C C . ALA B 1 160 ? 36.509 30.070 56.350 1.00 77.76 157 ALA B C 1
ATOM 4392 O O . ALA B 1 160 ? 37.658 30.383 56.021 1.00 78.57 157 ALA B O 1
ATOM 4394 N N . ARG B 1 161 ? 35.728 30.861 57.084 1.00 75.02 158 ARG B N 1
ATOM 4395 C CA . ARG B 1 161 ? 36.195 32.139 57.614 1.00 73.68 158 ARG B CA 1
ATOM 4396 C C . ARG B 1 161 ? 36.931 31.988 58.929 1.00 72.65 158 ARG B C 1
ATOM 4397 O O . ARG B 1 161 ? 37.446 32.978 59.449 1.00 75.64 158 ARG B O 1
ATOM 4405 N N . CYS B 1 162 ? 36.968 30.775 59.481 1.00 72.28 159 CYS B N 1
ATOM 4406 C CA . CYS B 1 162 ? 37.655 30.523 60.743 1.00 77.53 159 CYS B CA 1
ATOM 4407 C C . CYS B 1 162 ? 39.106 30.095 60.487 1.00 82.88 159 CYS B C 1
ATOM 4408 O O . CYS B 1 162 ? 39.497 28.948 60.732 1.00 82.74 159 CYS B O 1
ATOM 4411 N N . SER B 1 163 ? 39.887 31.065 60.004 1.00 86.26 160 SER B N 1
ATOM 4412 C CA . SER B 1 163 ? 41.269 30.871 59.542 1.00 85.26 160 SER B CA 1
ATOM 4413 C C . SER B 1 163 ? 42.343 31.130 60.617 1.00 82.99 160 SER B C 1
ATOM 4414 O O . SER B 1 163 ? 43.478 30.673 60.473 1.00 85.34 160 SER B O 1
ATOM 4417 N N . VAL B 1 164 ? 41.983 31.849 61.681 1.00 75.78 161 VAL B N 1
ATOM 4418 C CA . VAL B 1 164 ? 42.914 32.194 62.764 1.00 75.74 161 VAL B CA 1
ATOM 4419 C C . VAL B 1 164 ? 43.462 30.916 63.431 1.00 78.64 161 VAL B C 1
ATOM 4420 O O . VAL B 1 164 ? 42.769 29.895 63.488 1.00 77.37 161 VAL B O 1
ATOM 4424 N N . ASP B 1 165 ? 44.710 30.980 63.904 1.00 79.84 162 ASP B N 1
ATOM 4425 C CA . ASP B 1 165 ? 45.340 29.871 64.639 1.00 79.10 162 ASP B CA 1
ATOM 4426 C C . ASP B 1 165 ? 44.592 29.629 65.941 1.00 73.83 162 ASP B C 1
ATOM 4427 O O . ASP B 1 165 ? 44.288 30.570 66.673 1.00 74.87 162 ASP B O 1
ATOM 4432 N N . GLY B 1 166 ? 44.315 28.362 66.229 1.00 69.41 163 GLY B N 1
ATOM 4433 C CA . GLY B 1 166 ? 43.578 27.980 67.428 1.00 66.90 163 GLY B CA 1
ATOM 4434 C C . GLY B 1 166 ? 42.066 28.153 67.348 1.00 63.99 163 GLY B C 1
ATOM 4435 O O . GLY B 1 166 ? 41.399 28.117 68.387 1.00 59.69 163 GLY B O 1
ATOM 4436 N N . ALA B 1 167 ? 41.527 28.314 66.132 1.00 62.31 164 ALA B N 1
ATOM 4437 C CA . ALA B 1 167 ? 40.073 28.432 65.915 1.00 62.66 164 ALA B CA 1
ATOM 4438 C C . ALA B 1 167 ? 39.319 27.126 66.205 1.00 60.76 164 ALA B C 1
ATOM 4439 O O . ALA B 1 167 ? 39.759 26.045 65.809 1.00 63.97 164 ALA B O 1
ATOM 4441 N N . LYS B 1 168 ? 38.176 27.256 66.876 1.00 58.30 165 LYS B N 1
ATOM 4442 C CA . LYS B 1 168 ? 37.328 26.131 67.253 1.00 57.97 165 LYS B CA 1
ATOM 4443 C C . LYS B 1 168 ? 35.864 26.365 66.838 1.00 56.55 165 LYS B C 1
ATOM 4444 O O . LYS B 1 168 ? 35.333 27.477 66.968 1.00 52.56 165 LYS B O 1
ATOM 4450 N N . LEU B 1 169 ? 35.235 25.292 66.355 1.00 54.14 166 LEU B N 1
ATOM 4451 C CA . LEU B 1 169 ? 33.859 25.287 65.865 1.00 51.54 166 LEU B CA 1
ATOM 4452 C C . LEU B 1 169 ? 32.941 24.663 66.923 1.00 50.01 166 LEU B C 1
ATOM 4453 O O . LEU B 1 169 ? 33.277 23.646 67.523 1.00 50.76 166 LEU B O 1
ATOM 4458 N N . TRP B 1 170 ? 31.793 25.290 67.163 1.00 45.99 167 TRP B N 1
ATOM 4459 C CA . TRP B 1 170 ? 30.821 24.824 68.156 1.00 45.25 167 TRP B CA 1
ATOM 4460 C C . TRP B 1 170 ? 29.465 24.648 67.459 1.00 44.72 167 TRP B C 1
ATOM 4461 O O . TRP B 1 170 ? 29.054 25.522 66.697 1.00 47.38 167 TRP B O 1
ATOM 4472 N N . PHE B 1 171 ? 28.796 23.523 67.700 1.00 41.42 168 PHE B N 1
ATOM 4473 C CA . PHE B 1 171 ? 27.524 23.201 67.045 1.00 42.15 168 PHE B CA 1
ATOM 4474 C C . PHE B 1 171 ? 26.516 22.767 68.083 1.00 42.48 168 PHE B C 1
ATOM 4475 O O . PHE B 1 171 ? 26.800 21.877 68.877 1.00 43.71 168 PHE B O 1
ATOM 4483 N N . ASN B 1 172 ? 25.341 23.383 68.069 1.00 43.70 169 ASN B N 1
ATOM 4484 C CA . ASN B 1 172 ? 24.245 23.018 68.978 1.00 46.47 169 ASN B CA 1
ATOM 4485 C C . ASN B 1 172 ? 23.033 22.643 68.115 1.00 42.53 169 ASN B C 1
ATOM 4486 O O . ASN B 1 172 ? 22.695 23.376 67.198 1.00 44.81 169 ASN B O 1
ATOM 4491 N N . CYS B 1 173 ? 22.392 21.536 68.409 1.00 41.95 170 CYS B N 1
ATOM 4492 C CA . CYS B 1 173 ? 21.219 21.131 67.670 1.00 42.17 170 CYS B CA 1
ATOM 4493 C C . CYS B 1 173 ? 20.367 20.090 68.352 1.00 38.61 170 CYS B C 1
ATOM 4494 O O . CYS B 1 173 ? 20.738 19.515 69.322 1.00 38.27 170 CYS B O 1
ATOM 4497 N N . ASN B 1 174 ? 19.194 19.907 67.793 1.00 40.01 171 ASN B N 1
ATOM 4498 C CA . ASN B 1 174 ? 18.245 18.881 68.149 1.00 38.96 171 ASN B CA 1
ATOM 4499 C C . ASN B 1 174 ? 18.152 17.978 66.920 1.00 37.38 171 ASN B C 1
ATOM 4500 O O . ASN B 1 174 ? 18.358 18.403 65.819 1.00 36.62 171 ASN B O 1
ATOM 4505 N N . PRO B 1 175 ? 17.833 16.714 67.112 1.00 36.97 172 PRO B N 1
ATOM 4506 C CA . PRO B 1 175 ? 17.817 15.808 65.978 1.00 35.96 172 PRO B CA 1
ATOM 4507 C C . PRO B 1 175 ? 16.748 15.947 64.932 1.00 36.54 172 PRO B C 1
ATOM 4508 O O . PRO B 1 175 ? 15.655 16.332 65.159 1.00 37.41 172 PRO B O 1
ATOM 4512 N N . ALA B 1 176 ? 17.164 15.638 63.733 1.00 37.40 173 ALA B N 1
ATOM 4513 C CA . ALA B 1 176 ? 16.312 15.508 62.589 1.00 38.82 173 ALA B CA 1
ATOM 4514 C C . ALA B 1 176 ? 16.483 14.055 62.147 1.00 39.28 173 ALA B C 1
ATOM 4515 O O . ALA B 1 176 ? 16.731 13.192 62.935 1.00 41.89 173 ALA B O 1
ATOM 4517 N N . GLY B 1 177 ? 16.291 13.771 60.881 1.00 40.30 174 GLY B N 1
ATOM 4518 C CA . GLY B 1 177 ? 16.484 12.437 60.378 1.00 41.70 174 GLY B CA 1
ATOM 4519 C C . GLY B 1 177 ? 17.913 11.963 60.217 1.00 40.45 174 GLY B C 1
ATOM 4520 O O . GLY B 1 177 ? 18.809 12.734 60.109 1.00 38.81 174 GLY B O 1
ATOM 4521 N N . PRO B 1 178 ? 18.100 10.659 60.139 1.00 44.16 175 PRO B N 1
ATOM 4522 C CA . PRO B 1 178 ? 19.355 9.929 60.007 1.00 43.00 175 PRO B CA 1
ATOM 4523 C C . PRO B 1 178 ? 20.122 10.256 58.733 1.00 40.47 175 PRO B C 1
ATOM 4524 O O . PRO B 1 178 ? 21.284 10.055 58.748 1.00 41.33 175 PRO B O 1
ATOM 4528 N N . TYR B 1 179 ? 19.472 10.631 57.655 1.00 38.49 176 TYR B N 1
ATOM 4529 C CA . TYR B 1 179 ? 20.158 11.058 56.418 1.00 41.51 176 TYR B CA 1
ATOM 4530 C C . TYR B 1 179 ? 20.358 12.582 56.311 1.00 42.56 176 TYR B C 1
ATOM 4531 O O . TYR B 1 179 ? 20.766 13.072 55.262 1.00 43.55 176 TYR B O 1
ATOM 4540 N N . HIS B 1 180 ? 20.061 13.332 57.376 1.00 43.12 177 HIS B N 1
ATOM 4541 C CA . HIS B 1 180 ? 20.283 14.786 57.395 1.00 41.89 177 HIS B CA 1
ATOM 4542 C C . HIS B 1 180 ? 21.781 15.081 57.230 1.00 40.96 177 HIS B C 1
ATOM 4543 O O . HIS B 1 180 ? 22.617 14.391 57.825 1.00 41.25 177 HIS B O 1
ATOM 4550 N N . TRP B 1 181 ? 22.117 16.095 56.431 1.00 43.84 178 TRP B N 1
ATOM 4551 C CA . TRP B 1 181 ? 23.532 16.418 56.122 1.00 45.04 178 TRP B CA 1
ATOM 4552 C C . TRP B 1 181 ? 24.414 16.570 57.376 1.00 44.01 178 TRP B C 1
ATOM 4553 O O . TRP B 1 181 ? 25.555 16.117 57.394 1.00 43.44 178 TRP B O 1
ATOM 4564 N N . PHE B 1 182 ? 23.886 17.186 58.428 1.00 43.24 179 PHE B N 1
ATOM 4565 C CA . PHE B 1 182 ? 24.651 17.340 59.665 1.00 40.78 179 PHE B CA 1
ATOM 4566 C C . PHE B 1 182 ? 24.946 15.998 60.334 1.00 42.70 179 PHE B C 1
ATOM 4567 O O . PHE B 1 182 ? 26.052 15.796 60.844 1.00 43.34 179 PHE B O 1
ATOM 4575 N N . LYS B 1 183 ? 23.963 15.093 60.347 1.00 42.87 180 LYS B N 1
ATOM 4576 C CA . LYS B 1 183 ? 24.158 13.765 60.906 1.00 43.93 180 LYS B CA 1
ATOM 4577 C C . LYS B 1 183 ? 25.229 13.015 60.097 1.00 47.78 180 LYS B C 1
ATOM 4578 O O . LYS B 1 183 ? 26.139 12.431 60.694 1.00 46.44 180 LYS B O 1
ATOM 4584 N N . VAL B 1 184 ? 25.145 13.059 58.762 1.00 48.62 181 VAL B N 1
ATOM 4585 C CA . VAL B 1 184 ? 26.054 12.247 57.926 1.00 55.86 181 VAL B CA 1
ATOM 4586 C C . VAL B 1 184 ? 27.440 12.875 57.743 1.00 55.09 181 VAL B C 1
ATOM 4587 O O . VAL B 1 184 ? 28.426 12.155 57.768 1.00 54.88 181 VAL B O 1
ATOM 4591 N N . GLU B 1 185 ? 27.512 14.198 57.581 1.00 57.89 182 GLU B N 1
ATOM 4592 C CA . GLU B 1 185 ? 28.794 14.889 57.372 1.00 56.26 182 GLU B CA 1
ATOM 4593 C C . GLU B 1 185 ? 29.556 15.239 58.654 1.00 54.93 182 GLU B C 1
ATOM 4594 O O . GLU B 1 185 ? 30.788 15.289 58.618 1.00 56.08 182 GLU B O 1
ATOM 4600 N N . TYR B 1 186 ? 28.862 15.462 59.774 1.00 48.72 183 TYR B N 1
ATOM 4601 C CA . TYR B 1 186 ? 29.543 15.868 61.013 1.00 50.10 183 TYR B CA 1
ATOM 4602 C C . TYR B 1 186 ? 29.504 14.807 62.104 1.00 49.91 183 TYR B C 1
ATOM 4603 O O . TYR B 1 186 ? 30.564 14.328 62.521 1.00 47.46 183 TYR B O 1
ATOM 4612 N N . LEU B 1 187 ? 28.313 14.417 62.556 1.00 49.18 184 LEU B N 1
ATOM 4613 C CA . LEU B 1 187 ? 28.213 13.411 63.627 1.00 51.88 184 LEU B CA 1
ATOM 4614 C C . LEU B 1 187 ? 28.769 12.027 63.257 1.00 55.37 184 LEU B C 1
ATOM 4615 O O . LEU B 1 187 ? 29.276 11.318 64.130 1.00 53.16 184 LEU B O 1
ATOM 4620 N N . ASP B 1 188 ? 28.674 11.649 61.982 1.00 56.47 185 ASP B N 1
ATOM 4621 C CA . ASP B 1 188 ? 29.243 10.378 61.508 1.00 60.78 185 ASP B CA 1
ATOM 4622 C C . ASP B 1 188 ? 30.690 10.503 61.039 1.00 59.80 185 ASP B C 1
ATOM 4623 O O . ASP B 1 188 ? 31.291 9.500 60.660 1.00 60.84 185 ASP B O 1
ATOM 4628 N N . LYS B 1 189 ? 31.252 11.711 61.077 1.00 57.36 186 LYS B N 1
ATOM 4629 C CA . LYS B 1 189 ? 32.652 11.938 60.728 1.00 56.38 186 LYS B CA 1
ATOM 4630 C C . LYS B 1 189 ? 33.390 12.696 61.835 1.00 54.39 186 LYS B C 1
ATOM 4631 O O . LYS B 1 189 ? 34.188 13.596 61.563 1.00 49.60 186 LYS B O 1
ATOM 4637 N N . LEU B 1 190 ? 33.138 12.306 63.080 1.00 53.67 187 LEU B N 1
ATOM 4638 C CA . LEU B 1 190 ? 33.723 12.984 64.231 1.00 59.38 187 LEU B CA 1
ATOM 4639 C C . LEU B 1 190 ? 35.245 13.024 64.187 1.00 67.23 187 LEU B C 1
ATOM 4640 O O . LEU B 1 190 ? 35.844 14.109 64.247 1.00 65.47 187 LEU B O 1
ATOM 4645 N N . ASP B 1 191 ? 35.858 11.859 64.079 1.00 71.16 188 ASP B N 1
ATOM 4646 C CA . ASP B 1 191 ? 37.299 11.757 64.069 1.00 73.75 188 ASP B CA 1
ATOM 4647 C C . ASP B 1 191 ? 37.935 12.379 62.856 1.00 70.77 188 ASP B C 1
ATOM 4648 O O . ASP B 1 191 ? 38.977 12.958 62.931 1.00 74.79 188 ASP B O 1
ATOM 4653 N N . GLU B 1 192 ? 37.308 12.242 61.725 1.00 69.61 189 GLU B N 1
ATOM 4654 C CA . GLU B 1 192 ? 37.810 12.893 60.520 1.00 70.33 189 GLU B CA 1
ATOM 4655 C C . GLU B 1 192 ? 38.018 14.398 60.719 1.00 73.17 189 GLU B C 1
ATOM 4656 O O . GLU B 1 192 ? 38.980 14.954 60.200 1.00 84.00 189 GLU B O 1
ATOM 4662 N N . LYS B 1 193 ? 37.108 15.047 61.447 1.00 71.21 190 LYS B N 1
ATOM 4663 C CA . LYS B 1 193 ? 37.118 16.505 61.634 1.00 66.33 190 LYS B CA 1
ATOM 4664 C C . LYS B 1 193 ? 37.550 16.907 63.034 1.00 62.51 190 LYS B C 1
ATOM 4665 O O . LYS B 1 193 ? 37.559 18.094 63.359 1.00 61.44 190 LYS B O 1
ATOM 4671 N N . ASN B 1 194 ? 37.884 15.912 63.858 1.00 61.72 191 ASN B N 1
ATOM 4672 C CA . ASN B 1 194 ? 38.466 16.102 65.182 1.00 62.03 191 ASN B CA 1
ATOM 4673 C C . ASN B 1 194 ? 37.509 16.862 66.126 1.00 59.14 191 ASN B C 1
ATOM 4674 O O . ASN B 1 194 ? 37.897 17.815 66.808 1.00 60.44 191 ASN B O 1
ATOM 4679 N N . LEU B 1 195 ? 36.255 16.414 66.159 1.00 54.66 192 LEU B N 1
ATOM 4680 C CA . LEU B 1 195 ? 35.224 17.046 66.963 1.00 51.87 192 LEU B CA 1
ATOM 4681 C C . LEU B 1 195 ? 34.838 16.192 68.160 1.00 50.52 192 LEU B C 1
ATOM 4682 O O . LEU B 1 195 ? 34.788 14.976 68.070 1.00 54.08 192 LEU B O 1
ATOM 4687 N N . LEU B 1 196 ? 34.480 16.851 69.229 1.00 49.31 193 LEU B N 1
ATOM 4688 C CA . LEU B 1 196 ? 34.027 16.185 70.395 1.00 48.63 193 LEU B CA 1
ATOM 4689 C C . LEU B 1 196 ? 32.519 16.096 70.289 1.00 50.66 193 LEU B C 1
ATOM 4690 O O . LEU B 1 196 ? 31.891 16.939 69.712 1.00 51.73 193 LEU B O 1
ATOM 4695 N N . HIS B 1 197 ? 31.941 15.029 70.789 1.00 50.57 194 HIS B N 1
ATOM 4696 C CA . HIS B 1 197 ? 30.486 14.892 70.772 1.00 50.27 194 HIS B CA 1
ATOM 4697 C C . HIS B 1 197 ? 29.974 14.643 72.171 1.00 50.03 194 HIS B C 1
ATOM 4698 O O . HIS B 1 197 ? 30.504 13.788 72.870 1.00 51.94 194 HIS B O 1
ATOM 4705 N N . LEU B 1 198 ? 28.957 15.400 72.581 1.00 48.69 195 LEU B N 1
ATOM 4706 C CA . LEU B 1 198 ? 28.206 15.100 73.799 1.00 48.24 195 LEU B CA 1
ATOM 4707 C C . LEU B 1 198 ? 26.734 15.057 73.447 1.00 46.57 195 LEU B C 1
ATOM 4708 O O . LEU B 1 198 ? 26.263 15.858 72.636 1.00 47.63 195 LEU B O 1
ATOM 4713 N N . HIS B 1 199 ? 26.015 14.127 74.068 1.00 43.02 196 HIS B N 1
ATOM 4714 C CA . HIS B 1 199 ? 24.593 13.950 73.834 1.00 43.27 196 HIS B CA 1
ATOM 4715 C C . HIS B 1 199 ? 23.788 14.198 75.113 1.00 46.25 196 HIS B C 1
ATOM 4716 O O . HIS B 1 199 ? 24.055 13.566 76.148 1.00 44.72 196 HIS B O 1
ATOM 4723 N N . PHE B 1 200 ? 22.782 15.077 75.021 1.00 47.52 197 PHE B N 1
ATOM 4724 C CA . PHE B 1 200 ? 21.997 15.511 76.187 1.00 46.79 197 PHE B CA 1
ATOM 4725 C C . PHE B 1 200 ? 20.571 14.965 76.187 1.00 47.05 197 PHE B C 1
ATOM 4726 O O . PHE B 1 200 ? 19.944 14.842 75.144 1.00 44.45 197 PHE B O 1
ATOM 4734 N N . THR B 1 201 ? 20.073 14.638 77.374 1.00 48.84 198 THR B N 1
ATOM 4735 C CA . THR B 1 201 ? 18.648 14.402 77.606 1.00 49.15 198 THR B CA 1
ATOM 4736 C C . THR B 1 201 ? 18.224 15.309 78.760 1.00 49.85 198 THR B C 1
ATOM 4737 O O . THR B 1 201 ? 19.051 16.085 79.273 1.00 47.68 198 THR B O 1
ATOM 4741 N N . MET B 1 202 ? 16.950 15.220 79.158 1.00 49.13 199 MET B N 1
ATOM 4742 C CA . MET B 1 202 ? 16.444 15.989 80.300 1.00 51.32 199 MET B CA 1
ATOM 4743 C C . MET B 1 202 ? 17.055 15.600 81.643 1.00 51.99 199 MET B C 1
ATOM 4744 O O . MET B 1 202 ? 17.069 16.423 82.553 1.00 54.91 199 MET B O 1
ATOM 4749 N N . ASP B 1 203 ? 17.583 14.378 81.756 1.00 53.79 200 ASP B N 1
ATOM 4750 C CA . ASP B 1 203 ? 18.335 13.955 82.952 1.00 57.92 200 ASP B CA 1
ATOM 4751 C C . ASP B 1 203 ? 19.524 14.864 83.268 1.00 53.17 200 ASP B C 1
ATOM 4752 O O . ASP B 1 203 ? 19.861 15.040 84.430 1.00 54.37 200 ASP B O 1
ATOM 4757 N N . ASP B 1 204 ? 20.128 15.457 82.243 1.00 52.28 201 ASP B N 1
ATOM 4758 C CA . ASP B 1 204 ? 21.282 16.356 82.419 1.00 54.68 201 ASP B CA 1
ATOM 4759 C C . ASP B 1 204 ? 20.933 17.789 82.855 1.00 54.61 201 ASP B C 1
ATOM 4760 O O . ASP B 1 204 ? 21.835 18.599 83.062 1.00 61.13 201 ASP B O 1
ATOM 4765 N N . ASN B 1 205 ? 19.645 18.108 82.974 1.00 54.11 202 ASN B N 1
ATOM 4766 C CA . ASN B 1 205 ? 19.183 19.413 83.444 1.00 56.01 202 ASN B CA 1
ATOM 4767 C C . ASN B 1 205 ? 18.680 19.247 84.886 1.00 56.79 202 ASN B C 1
ATOM 4768 O O . ASN B 1 205 ? 17.586 18.731 85.113 1.00 58.80 202 ASN B O 1
ATOM 4773 N N . LEU B 1 206 ? 19.483 19.683 85.855 1.00 58.75 203 LEU B N 1
ATOM 4774 C CA . LEU B 1 206 ? 19.183 19.449 87.273 1.00 59.25 203 LEU B CA 1
ATOM 4775 C C . LEU B 1 206 ? 18.033 20.307 87.813 1.00 58.40 203 LEU B C 1
ATOM 4776 O O . LEU B 1 206 ? 17.416 19.951 88.823 1.00 58.43 203 LEU B O 1
ATOM 4781 N N . SER B 1 207 ? 17.734 21.413 87.138 1.00 56.60 204 SER B N 1
ATOM 4782 C CA . SER B 1 207 ? 16.656 22.306 87.558 1.00 63.45 204 SER B CA 1
ATOM 4783 C C . SER B 1 207 ? 15.236 21.772 87.292 1.00 67.93 204 SER B C 1
ATOM 4784 O O . SER B 1 207 ? 14.261 22.367 87.775 1.00 65.81 204 SER B O 1
ATOM 4787 N N . LEU B 1 208 ? 15.114 20.683 86.526 1.00 66.96 205 LEU B N 1
ATOM 4788 C CA . LEU B 1 208 ? 13.809 20.100 86.230 1.00 68.72 205 LEU B CA 1
ATOM 4789 C C . LEU B 1 208 ? 13.426 19.090 87.296 1.00 69.70 205 LEU B C 1
ATOM 4790 O O . LEU B 1 208 ? 14.165 18.137 87.535 1.00 66.27 205 LEU B O 1
ATOM 4795 N N . SER B 1 209 ? 12.271 19.303 87.926 1.00 73.97 206 SER B N 1
ATOM 4796 C CA . SER B 1 209 ? 11.693 18.321 88.846 1.00 78.52 206 SER B CA 1
ATOM 4797 C C . SER B 1 209 ? 11.114 17.149 88.052 1.00 83.63 206 SER B C 1
ATOM 4798 O O . SER B 1 209 ? 10.872 17.273 86.852 1.00 88.32 206 SER B O 1
ATOM 4801 N N . LYS B 1 210 ? 10.892 16.024 88.731 1.00 90.60 207 LYS B N 1
ATOM 4802 C CA . LYS B 1 210 ? 10.400 14.784 88.100 1.00 92.99 207 LYS B CA 1
ATOM 4803 C C . LYS B 1 210 ? 9.033 14.963 87.415 1.00 94.70 207 LYS B C 1
ATOM 4804 O O . LYS B 1 210 ? 8.799 14.395 86.345 1.00 91.54 207 LYS B O 1
ATOM 4810 N N . GLN B 1 211 ? 8.149 15.749 88.034 1.00 94.39 208 GLN B N 1
ATOM 4811 C CA . GLN B 1 211 ? 6.827 16.052 87.468 1.00 91.83 208 GLN B CA 1
ATOM 4812 C C . GLN B 1 211 ? 6.912 16.932 86.211 1.00 87.34 208 GLN B C 1
ATOM 4813 O O . GLN B 1 211 ? 6.119 16.756 85.283 1.00 88.17 208 GLN B O 1
ATOM 4815 N N . VAL B 1 212 ? 7.860 17.871 86.190 1.00 78.83 209 VAL B N 1
ATOM 4816 C CA . VAL B 1 212 ? 8.066 18.751 85.033 1.00 74.45 209 VAL B CA 1
ATOM 4817 C C . VAL B 1 212 ? 8.660 17.984 83.842 1.00 71.26 209 VAL B C 1
ATOM 4818 O O . VAL B 1 212 ? 8.313 18.276 82.702 1.00 67.53 209 VAL B O 1
ATOM 4822 N N . LYS B 1 213 ? 9.535 17.012 84.101 1.00 70.00 210 LYS B N 1
ATOM 4823 C CA . LYS B 1 213 ? 10.124 16.204 83.026 1.00 71.48 210 LYS B CA 1
ATOM 4824 C C . LYS B 1 213 ? 9.063 15.368 82.332 1.00 73.91 210 LYS B C 1
ATOM 4825 O O . LYS B 1 213 ? 8.961 15.390 81.101 1.00 71.28 210 LYS B O 1
ATOM 4831 N N . GLU B 1 214 ? 8.287 14.627 83.121 1.00 75.00 211 GLU B N 1
ATOM 4832 C CA . GLU B 1 214 ? 7.203 13.791 82.568 1.00 77.82 211 GLU B CA 1
ATOM 4833 C C . GLU B 1 214 ? 6.032 14.596 81.953 1.00 72.09 211 GLU B C 1
ATOM 4834 O O . GLU B 1 214 ? 5.299 14.065 81.115 1.00 68.08 211 GLU B O 1
ATOM 4840 N N . ARG B 1 215 ? 5.893 15.868 82.338 1.00 65.38 212 ARG B N 1
ATOM 4841 C CA . ARG B 1 215 ? 4.997 16.807 81.657 1.00 65.96 212 ARG B CA 1
ATOM 4842 C C . ARG B 1 215 ? 5.496 17.170 80.256 1.00 68.77 212 ARG B C 1
ATOM 4843 O O . ARG B 1 215 ? 4.693 17.268 79.326 1.00 73.50 212 ARG B O 1
ATOM 4845 N N . TYR B 1 216 ? 6.805 17.397 80.115 1.00 67.59 213 TYR B N 1
ATOM 4846 C CA . TYR B 1 216 ? 7.432 17.612 78.799 1.00 64.93 213 TYR B CA 1
ATOM 4847 C C . TYR B 1 216 ? 7.373 16.357 77.924 1.00 60.72 213 TYR B C 1
ATOM 4848 O O . TYR B 1 216 ? 7.190 16.459 76.723 1.00 61.85 213 TYR B O 1
ATOM 4857 N N . GLN B 1 217 ? 7.525 15.184 78.532 1.00 61.61 214 GLN B N 1
ATOM 4858 C CA . GLN B 1 217 ? 7.371 13.900 77.828 1.00 66.79 214 GLN B CA 1
ATOM 4859 C C . GLN B 1 217 ? 5.973 13.704 77.230 1.00 67.76 214 GLN B C 1
ATOM 4860 O O . GLN B 1 217 ? 5.816 13.050 76.195 1.00 68.05 214 GLN B O 1
ATOM 4866 N N . ARG B 1 218 ? 4.975 14.260 77.911 1.00 67.90 215 ARG B N 1
ATOM 4867 C CA . ARG B 1 218 ? 3.563 14.149 77.533 1.00 69.04 215 ARG B CA 1
ATOM 4868 C C . ARG B 1 218 ? 3.203 14.985 76.294 1.00 62.90 215 ARG B C 1
ATOM 4869 O O . ARG B 1 218 ? 2.210 14.701 75.626 1.00 62.77 215 ARG B O 1
ATOM 4877 N N . MET B 1 219 ? 4.002 16.009 76.000 1.00 55.84 216 MET B N 1
ATOM 4878 C CA . MET B 1 219 ? 3.823 16.829 74.806 1.00 54.47 216 MET B CA 1
ATOM 4879 C C . MET B 1 219 ? 4.056 16.089 73.481 1.00 51.66 216 MET B C 1
ATOM 4880 O O . MET B 1 219 ? 3.585 16.559 72.431 1.00 46.46 216 MET B O 1
ATOM 4885 N N . TYR B 1 220 ? 4.780 14.962 73.513 1.00 49.07 217 TYR B N 1
ATOM 4886 C CA . TYR B 1 220 ? 5.248 14.297 72.287 1.00 47.30 217 TYR B CA 1
ATOM 4887 C C . TYR B 1 220 ? 4.966 12.796 72.276 1.00 45.58 217 TYR B C 1
ATOM 4888 O O . TYR B 1 220 ? 5.049 12.134 73.300 1.00 46.39 217 TYR B O 1
ATOM 4897 N N . LYS B 1 221 ? 4.650 12.280 71.095 1.00 44.91 218 LYS B N 1
ATOM 4898 C CA . LYS B 1 221 ? 4.515 10.847 70.843 1.00 45.68 218 LYS B CA 1
ATOM 4899 C C . LYS B 1 221 ? 5.114 10.538 69.475 1.00 42.42 218 LYS B C 1
ATOM 4900 O O . LYS B 1 221 ? 5.242 11.424 68.643 1.00 39.45 218 LYS B O 1
ATOM 4906 N N . GLY B 1 222 ? 5.476 9.284 69.250 1.00 41.94 219 GLY B N 1
ATOM 4907 C CA . GLY B 1 222 ? 6.014 8.876 67.957 1.00 44.40 219 GLY B CA 1
ATOM 4908 C C . GLY B 1 222 ? 7.317 9.575 67.593 1.00 43.72 219 GLY B C 1
ATOM 4909 O O . GLY B 1 222 ? 8.174 9.808 68.451 1.00 42.92 219 GLY B O 1
ATOM 4910 N N . VAL B 1 223 ? 7.452 9.931 66.318 1.00 44.27 220 VAL B N 1
ATOM 4911 C CA . VAL B 1 223 ? 8.731 10.385 65.773 1.00 41.43 220 VAL B CA 1
ATOM 4912 C C . VAL B 1 223 ? 9.283 11.612 66.535 1.00 41.82 220 VAL B C 1
ATOM 4913 O O . VAL B 1 223 ? 10.470 11.664 66.825 1.00 40.18 220 VAL B O 1
ATOM 4917 N N . PHE B 1 224 ? 8.417 12.556 66.901 1.00 43.41 221 PHE B N 1
ATOM 4918 C CA . PHE B 1 224 ? 8.842 13.754 67.637 1.00 41.12 221 PHE B CA 1
ATOM 4919 C C . PHE B 1 224 ? 9.207 13.470 69.099 1.00 40.37 221 PHE B C 1
ATOM 4920 O O . PHE B 1 224 ? 10.041 14.177 69.689 1.00 33.81 221 PHE B O 1
ATOM 4928 N N . TYR B 1 225 ? 8.605 12.433 69.672 1.00 40.03 222 TYR B N 1
ATOM 4929 C CA . TYR B 1 225 ? 9.024 11.954 70.981 1.00 41.21 222 TYR B CA 1
ATOM 4930 C C . TYR B 1 225 ? 10.428 11.375 70.909 1.00 39.36 222 TYR B C 1
ATOM 4931 O O . TYR B 1 225 ? 11.267 11.682 71.745 1.00 39.19 222 TYR B O 1
ATOM 4940 N N . GLN B 1 226 ? 10.665 10.515 69.923 1.00 38.31 223 GLN B N 1
ATOM 4941 C CA . GLN B 1 226 ? 11.981 9.913 69.719 1.00 37.23 223 GLN B CA 1
ATOM 4942 C C . GLN B 1 226 ? 13.061 10.974 69.463 1.00 37.39 223 GLN B C 1
ATOM 4943 O O . GLN B 1 226 ? 14.181 10.844 69.952 1.00 38.21 223 GLN B O 1
ATOM 4949 N N . ARG B 1 227 ? 12.717 12.033 68.733 1.00 35.09 224 ARG B N 1
ATOM 4950 C CA . ARG B 1 227 ? 13.669 13.082 68.424 1.00 37.24 224 ARG B CA 1
ATOM 4951 C C . ARG B 1 227 ? 13.878 14.025 69.595 1.00 39.46 224 ARG B C 1
ATOM 4952 O O . ARG B 1 227 ? 14.998 14.186 70.073 1.00 42.02 224 ARG B O 1
ATOM 4960 N N . TYR B 1 228 ? 12.798 14.641 70.058 1.00 41.01 225 TYR B N 1
ATOM 4961 C CA . TYR B 1 228 ? 12.902 15.741 71.013 1.00 43.74 225 TYR B CA 1
ATOM 4962 C C . TYR B 1 228 ? 12.947 15.311 72.461 1.00 42.27 225 TYR B C 1
ATOM 4963 O O . TYR B 1 228 ? 13.469 16.057 73.285 1.00 44.31 225 TYR B O 1
ATOM 4972 N N . ILE B 1 229 ? 12.465 14.110 72.783 1.00 39.37 226 ILE B N 1
ATOM 4973 C CA . ILE B 1 229 ? 12.616 13.600 74.158 1.00 40.44 226 ILE B CA 1
ATOM 4974 C C . ILE B 1 229 ? 13.809 12.651 74.304 1.00 40.21 226 ILE B C 1
ATOM 4975 O O . ILE B 1 229 ? 14.687 12.899 75.136 1.00 40.25 226 ILE B O 1
ATOM 4980 N N . LEU B 1 230 ? 13.858 11.589 73.500 1.00 38.91 227 LEU B N 1
ATOM 4981 C CA . LEU B 1 230 ? 14.953 10.617 73.585 1.00 37.84 227 LEU B CA 1
ATOM 4982 C C . LEU B 1 230 ? 16.248 11.082 72.904 1.00 40.05 227 LEU B C 1
ATOM 4983 O O . LEU B 1 230 ? 17.313 10.565 73.211 1.00 40.43 227 LEU B O 1
ATOM 4988 N N . GLY B 1 231 ? 16.167 12.058 72.004 1.00 39.56 228 GLY B N 1
ATOM 4989 C CA . GLY B 1 231 ? 17.363 12.618 71.377 1.00 40.88 228 GLY B CA 1
ATOM 4990 C C . GLY B 1 231 ? 17.895 11.796 70.222 1.00 41.09 228 GLY B C 1
ATOM 4991 O O . GLY B 1 231 ? 19.094 11.822 69.941 1.00 44.21 228 GLY B O 1
ATOM 4992 N N . LEU B 1 232 ? 17.001 11.096 69.530 1.00 39.94 229 LEU B N 1
ATOM 4993 C CA . LEU B 1 232 ? 17.386 10.146 68.508 1.00 38.30 229 LEU B CA 1
ATOM 4994 C C . LEU B 1 232 ? 17.132 10.717 67.117 1.00 37.99 229 LEU B C 1
ATOM 4995 O O . LEU B 1 232 ? 16.090 11.312 66.864 1.00 37.95 229 LEU B O 1
ATOM 5000 N N . TRP B 1 233 ? 18.086 10.515 66.218 1.00 36.49 230 TRP B N 1
ATOM 5001 C CA . TRP B 1 233 ? 17.934 10.913 64.831 1.00 38.35 230 TRP B CA 1
ATOM 5002 C C . TRP B 1 233 ? 17.135 9.842 64.064 1.00 40.34 230 TRP B C 1
ATOM 5003 O O . TRP B 1 233 ? 17.684 9.113 63.241 1.00 43.45 230 TRP B O 1
ATOM 5014 N N . VAL B 1 234 ? 15.833 9.776 64.314 1.00 40.39 231 VAL B N 1
ATOM 5015 C CA . VAL B 1 234 ? 14.982 8.760 63.681 1.00 39.88 231 VAL B CA 1
ATOM 5016 C C . VAL B 1 234 ? 14.283 9.297 62.432 1.00 39.58 231 VAL B C 1
ATOM 5017 O O . VAL B 1 234 ? 13.892 10.461 62.377 1.00 38.11 231 VAL B O 1
ATOM 5021 N N . LEU B 1 235 ? 14.139 8.426 61.438 1.00 40.56 232 LEU B N 1
ATOM 5022 C CA . LEU B 1 235 ? 13.534 8.770 60.168 1.00 41.54 232 LEU B CA 1
ATOM 5023 C C . LEU B 1 235 ? 12.053 9.071 60.355 1.00 41.58 232 LEU B C 1
ATOM 5024 O O . LEU B 1 235 ? 11.382 8.425 61.153 1.00 42.98 232 LEU B O 1
ATOM 5029 N N . ALA B 1 236 ? 11.553 10.059 59.614 1.00 42.45 233 ALA B N 1
ATOM 5030 C CA . ALA B 1 236 ? 10.117 10.360 59.577 1.00 43.74 233 ALA B CA 1
ATOM 5031 C C . ALA B 1 236 ? 9.491 9.598 58.423 1.00 42.89 233 ALA B C 1
ATOM 5032 O O . ALA B 1 236 ? 9.897 9.768 57.275 1.00 45.65 233 ALA B O 1
ATOM 5034 N N . GLU B 1 237 ? 8.501 8.773 58.729 1.00 44.09 234 GLU B N 1
ATOM 5035 C CA . GLU B 1 237 ? 7.911 7.888 57.734 1.00 47.80 234 GLU B CA 1
ATOM 5036 C C . GLU B 1 237 ? 6.431 7.647 58.022 1.00 43.18 234 GLU B C 1
ATOM 5037 O O . GLU B 1 237 ? 6.011 7.548 59.180 1.00 41.53 234 GLU B O 1
ATOM 5043 N N . GLY B 1 238 ? 5.664 7.533 56.944 1.00 40.11 235 GLY B N 1
ATOM 5044 C CA . GLY B 1 238 ? 4.260 7.203 57.023 1.00 41.04 235 GLY B CA 1
ATOM 5045 C C . GLY B 1 238 ? 3.391 8.350 57.511 1.00 39.65 235 GLY B C 1
ATOM 5046 O O . GLY B 1 238 ? 3.687 9.527 57.282 1.00 36.22 235 GLY B O 1
ATOM 5047 N N . ILE B 1 239 ? 2.312 7.974 58.188 1.00 40.65 236 ILE B N 1
ATOM 5048 C CA . ILE B 1 239 ? 1.319 8.910 58.705 1.00 40.05 236 ILE B CA 1
ATOM 5049 C C . ILE B 1 239 ? 2.012 9.938 59.600 1.00 37.07 236 ILE B C 1
ATOM 5050 O O . ILE B 1 239 ? 2.749 9.568 60.506 1.00 37.32 236 ILE B O 1
ATOM 5055 N N . ILE B 1 240 ? 1.791 11.213 59.299 1.00 34.42 237 ILE B N 1
ATOM 5056 C CA . ILE B 1 240 ? 2.360 12.324 60.066 1.00 37.44 237 ILE B CA 1
ATOM 5057 C C . ILE B 1 240 ? 1.691 12.460 61.438 1.00 37.06 237 ILE B C 1
ATOM 5058 O O . ILE B 1 240 ? 2.366 12.529 62.463 1.00 38.29 237 ILE B O 1
ATOM 5063 N N . TYR B 1 241 ? 0.366 12.497 61.443 1.00 37.99 238 TYR B N 1
ATOM 5064 C CA . TYR B 1 241 ? -0.393 12.758 62.667 1.00 39.74 238 TYR B CA 1
ATOM 5065 C C . TYR B 1 241 ? -0.962 11.451 63.179 1.00 38.71 238 TYR B C 1
ATOM 5066 O O . TYR B 1 241 ? -2.176 11.241 63.175 1.00 40.10 238 TYR B O 1
ATOM 5075 N N . ASP B 1 242 ? -0.063 10.561 63.588 1.00 40.15 239 ASP B N 1
ATOM 5076 C CA . ASP B 1 242 ? -0.448 9.227 64.053 1.00 39.54 239 ASP B CA 1
ATOM 5077 C C . ASP B 1 242 ? -0.972 9.223 65.495 1.00 38.10 239 ASP B C 1
ATOM 5078 O O . ASP B 1 242 ? -1.382 8.183 65.983 1.00 38.84 239 ASP B O 1
ATOM 5083 N N . MET B 1 243 ? -0.941 10.376 66.162 1.00 39.65 240 MET B N 1
ATOM 5084 C CA . MET B 1 243 ? -1.558 10.558 67.477 1.00 40.31 240 MET B CA 1
ATOM 5085 C C . MET B 1 243 ? -2.995 11.052 67.396 1.00 41.02 240 MET B C 1
ATOM 5086 O O . MET B 1 243 ? -3.645 11.144 68.432 1.00 43.78 240 MET B O 1
ATOM 5091 N N . PHE B 1 244 ? -3.489 11.393 66.198 1.00 39.84 241 PHE B N 1
ATOM 5092 C CA . PHE B 1 244 ? -4.902 11.775 66.043 1.00 40.18 241 PHE B CA 1
ATOM 5093 C C . PHE B 1 244 ? -5.773 10.551 66.315 1.00 40.19 241 PHE B C 1
ATOM 5094 O O . PHE B 1 244 ? -5.503 9.469 65.815 1.00 40.71 241 PHE B O 1
ATOM 5102 N N . ASP B 1 245 ? -6.841 10.748 67.069 1.00 42.50 242 ASP B N 1
ATOM 5103 C CA . ASP B 1 245 ? -7.575 9.648 67.690 1.00 41.90 242 ASP B CA 1
ATOM 5104 C C . ASP B 1 245 ? -9.020 10.067 67.856 1.00 39.51 242 ASP B C 1
ATOM 5105 O O . ASP B 1 245 ? -9.311 10.943 68.662 1.00 34.81 242 ASP B O 1
ATOM 5110 N N . GLN B 1 246 ? -9.922 9.409 67.122 1.00 41.96 243 GLN B N 1
ATOM 5111 C CA . GLN B 1 246 ? -11.363 9.711 67.169 1.00 42.29 243 GLN B CA 1
ATOM 5112 C C . GLN B 1 246 ? -12.035 9.413 68.517 1.00 40.34 243 GLN B C 1
ATOM 5113 O O . GLN B 1 246 ? -13.133 9.888 68.755 1.00 36.56 243 GLN B O 1
ATOM 5119 N N . ASP B 1 247 ? -11.385 8.633 69.381 1.00 41.98 244 ASP B N 1
ATOM 5120 C CA . ASP B 1 247 ? -11.827 8.453 70.762 1.00 44.85 244 ASP B CA 1
ATOM 5121 C C . ASP B 1 247 ? -11.544 9.663 71.648 1.00 44.90 244 ASP B C 1
ATOM 5122 O O . ASP B 1 247 ? -12.244 9.829 72.652 1.00 50.07 244 ASP B O 1
ATOM 5127 N N . GLU B 1 248 ? -10.541 10.490 71.307 1.00 42.90 245 GLU B N 1
ATOM 5128 C CA . GLU B 1 248 ? -10.157 11.680 72.127 1.00 42.43 245 GLU B CA 1
ATOM 5129 C C . GLU B 1 248 ? -10.440 13.044 71.495 1.00 42.39 245 GLU B C 1
ATOM 5130 O O . GLU B 1 248 ? -10.784 13.990 72.193 1.00 42.37 245 GLU B O 1
ATOM 5136 N N . HIS B 1 249 ? -10.264 13.156 70.180 1.00 40.42 246 HIS B N 1
ATOM 5137 C CA . HIS B 1 249 ? -10.151 14.455 69.519 1.00 37.18 246 HIS B CA 1
ATOM 5138 C C . HIS B 1 249 ? -11.411 14.988 68.850 1.00 36.72 246 HIS B C 1
ATOM 5139 O O . HIS B 1 249 ? -11.429 16.150 68.407 1.00 38.10 246 HIS B O 1
ATOM 5146 N N . VAL B 1 250 ? -12.457 14.165 68.792 1.00 35.01 247 VAL B N 1
ATOM 5147 C CA . VAL B 1 250 ? -13.702 14.526 68.134 1.00 34.87 247 VAL B CA 1
ATOM 5148 C C . VAL B 1 250 ? -14.866 14.616 69.142 1.00 36.46 247 VAL B C 1
ATOM 5149 O O . VAL B 1 250 ? -15.037 13.731 69.971 1.00 36.20 247 VAL B O 1
ATOM 5153 N N . VAL B 1 251 ? -15.678 15.664 69.015 1.00 35.33 248 VAL B N 1
ATOM 5154 C CA . VAL B 1 251 ? -16.782 15.955 69.943 1.00 36.29 248 VAL B CA 1
ATOM 5155 C C . VAL B 1 251 ? -18.077 16.221 69.172 1.00 35.92 248 VAL B C 1
ATOM 5156 O O . VAL B 1 251 ? -18.025 16.453 67.959 1.00 33.92 248 VAL B O 1
ATOM 5160 N N . PRO B 1 252 ? -19.246 16.153 69.856 1.00 36.48 249 PRO B N 1
ATOM 5161 C CA . PRO B 1 252 ? -20.485 16.348 69.102 1.00 36.88 249 PRO B CA 1
ATOM 5162 C C . PRO B 1 252 ? -20.624 17.773 68.601 1.00 36.52 249 PRO B C 1
ATOM 5163 O O . PRO B 1 252 ? -20.152 18.703 69.252 1.00 36.82 249 PRO B O 1
ATOM 5167 N N . THR B 1 253 ? -21.250 17.920 67.439 1.00 36.26 250 THR B N 1
ATOM 5168 C CA . THR B 1 253 ? -21.498 19.230 66.871 1.00 36.00 250 THR B CA 1
ATOM 5169 C C . THR B 1 253 ? -22.717 19.831 67.576 1.00 36.09 250 THR B C 1
ATOM 5170 O O . THR B 1 253 ? -23.875 19.596 67.188 1.00 31.35 250 THR B O 1
ATOM 5174 N N . VAL B 1 254 ? -22.430 20.546 68.665 1.00 37.75 251 VAL B N 1
ATOM 5175 C CA . VAL B 1 254 ? -23.451 21.209 69.467 1.00 39.55 251 VAL B CA 1
ATOM 5176 C C . VAL B 1 254 ? -22.931 22.565 69.901 1.00 40.88 251 VAL B C 1
ATOM 5177 O O . VAL B 1 254 ? -21.723 22.705 70.132 1.00 40.23 251 VAL B O 1
ATOM 5181 N N . PRO B 1 255 ? -23.830 23.562 70.036 1.00 40.77 252 PRO B N 1
ATOM 5182 C CA . PRO B 1 255 ? -23.382 24.906 70.428 1.00 41.05 252 PRO B CA 1
ATOM 5183 C C . PRO B 1 255 ? -22.710 24.911 71.801 1.00 42.42 252 PRO B C 1
ATOM 5184 O O . PRO B 1 255 ? -23.092 24.120 72.666 1.00 37.31 252 PRO B O 1
ATOM 5188 N N . ARG B 1 256 ? -21.684 25.757 71.948 1.00 41.77 253 ARG B N 1
ATOM 5189 C CA . ARG B 1 256 ? -21.001 25.998 73.208 1.00 41.27 253 ARG B CA 1
ATOM 5190 C C . ARG B 1 256 ? -20.819 27.499 73.321 1.00 44.32 253 ARG B C 1
ATOM 5191 O O . ARG B 1 256 ? -20.763 28.191 72.288 1.00 41.97 253 ARG B O 1
ATOM 5199 N N . PRO B 1 257 ? -20.724 28.015 74.565 1.00 43.44 254 PRO B N 1
ATOM 5200 C CA . PRO B 1 257 ? -20.598 29.450 74.750 1.00 46.26 254 PRO B CA 1
ATOM 5201 C C . PRO B 1 257 ? -19.133 29.870 74.570 1.00 46.94 254 PRO B C 1
ATOM 5202 O O . PRO B 1 257 ? -18.404 30.076 75.561 1.00 47.57 254 PRO B O 1
ATOM 5206 N N . TYR B 1 258 ? -18.711 29.970 73.305 1.00 43.57 255 TYR B N 1
ATOM 5207 C CA . TYR B 1 258 ? -17.324 30.285 72.977 1.00 41.19 255 TYR B CA 1
ATOM 5208 C C . TYR B 1 258 ? -17.054 31.737 73.385 1.00 43.36 255 TYR B C 1
ATOM 5209 O O . TYR B 1 258 ? -17.905 32.611 73.191 1.00 41.90 255 TYR B O 1
ATOM 5218 N N . GLU B 1 259 ? -15.886 31.966 73.971 1.00 44.99 256 GLU B N 1
ATOM 5219 C CA . GLU B 1 259 ? -15.477 33.293 74.450 1.00 51.43 256 GLU B CA 1
ATOM 5220 C C . GLU B 1 259 ? -14.930 34.174 73.315 1.00 50.67 256 GLU B C 1
ATOM 5221 O O . GLU B 1 259 ? -14.948 35.386 73.415 1.00 49.12 256 GLU B O 1
ATOM 5227 N N . LYS B 1 260 ? -14.480 33.554 72.225 1.00 52.77 257 LYS B N 1
ATOM 5228 C CA . LYS B 1 260 ? -13.533 34.171 71.305 1.00 51.24 257 LYS B CA 1
ATOM 5229 C C . LYS B 1 260 ? -13.427 33.287 70.064 1.00 50.71 257 LYS B C 1
ATOM 5230 O O . LYS B 1 260 ? -13.343 32.069 70.194 1.00 51.09 257 LYS B O 1
ATOM 5236 N N . TYR B 1 261 ? -13.425 33.895 68.878 1.00 49.42 258 TYR B N 1
ATOM 5237 C CA . TYR B 1 261 ? -13.285 33.162 67.617 1.00 46.89 258 TYR B CA 1
ATOM 5238 C C . TYR B 1 261 ? -12.162 33.659 66.726 1.00 45.45 258 TYR B C 1
ATOM 5239 O O . TYR B 1 261 ? -11.832 34.832 66.748 1.00 46.34 258 TYR B O 1
ATOM 5248 N N . TYR B 1 262 ? -11.622 32.744 65.922 1.00 44.43 259 TYR B N 1
ATOM 5249 C CA . TYR B 1 262 ? -10.816 33.052 64.743 1.00 41.73 259 TYR B CA 1
ATOM 5250 C C . TYR B 1 262 ? -11.280 32.161 63.612 1.00 41.79 259 TYR B C 1
ATOM 5251 O O . TYR B 1 262 ? -11.826 31.079 63.855 1.00 40.90 259 TYR B O 1
ATOM 5260 N N . VAL B 1 263 ? -11.031 32.609 62.384 1.00 42.40 260 VAL B N 1
ATOM 5261 C CA . VAL B 1 263 ? -11.091 31.758 61.194 1.00 43.14 260 VAL B CA 1
ATOM 5262 C C . VAL B 1 263 ? -9.667 31.592 60.645 1.00 43.72 260 VAL B C 1
ATOM 5263 O O . VAL B 1 263 ? -8.912 32.564 60.584 1.00 43.05 260 VAL B O 1
ATOM 5267 N N . SER B 1 264 ? -9.297 30.359 60.292 1.00 41.87 261 SER B N 1
ATOM 5268 C CA . SER B 1 264 ? -8.060 30.080 59.550 1.00 42.77 261 SER B CA 1
ATOM 5269 C C . SER B 1 264 ? -8.413 29.638 58.147 1.00 40.55 261 SER B C 1
ATOM 5270 O O . SER B 1 264 ? -9.427 28.967 57.935 1.00 38.09 261 SER B O 1
ATOM 5273 N N . CYS B 1 265 ? -7.555 30.006 57.203 1.00 38.75 262 CYS B N 1
ATOM 5274 C CA . CYS B 1 265 ? -7.842 29.849 55.790 1.00 41.50 262 CYS B CA 1
ATOM 5275 C C . CYS B 1 265 ? -6.648 29.289 55.031 1.00 40.85 262 CYS B C 1
ATOM 5276 O O . CYS B 1 265 ? -5.515 29.718 55.251 1.00 43.26 262 CYS B O 1
ATOM 5279 N N . ASP B 1 266 ? -6.900 28.347 54.135 1.00 40.14 263 ASP B N 1
ATOM 5280 C CA . ASP B 1 266 ? -5.893 27.966 53.142 1.00 43.64 263 ASP B CA 1
ATOM 5281 C C . ASP B 1 266 ? -6.497 28.292 51.789 1.00 44.35 263 ASP B C 1
ATOM 5282 O O . ASP B 1 266 ? -7.603 27.836 51.478 1.00 40.46 263 ASP B O 1
ATOM 5287 N N . TYR B 1 267 ? -5.797 29.095 51.014 1.00 50.65 264 TYR B N 1
ATOM 5288 C CA . TYR B 1 267 ? -6.292 29.545 49.732 1.00 53.47 264 TYR B CA 1
ATOM 5289 C C . TYR B 1 267 ? -5.956 28.736 48.495 1.00 54.80 264 TYR B C 1
ATOM 5290 O O . TYR B 1 267 ? -4.841 28.373 48.273 1.00 58.56 264 TYR B O 1
ATOM 5299 N N . GLY B 1 268 ? -6.958 28.460 47.690 1.00 58.21 265 GLY B N 1
ATOM 5300 C CA . GLY B 1 268 ? -6.753 27.761 46.450 1.00 64.81 265 GLY B CA 1
ATOM 5301 C C . GLY B 1 268 ? -7.822 28.086 45.433 1.00 68.27 265 GLY B C 1
ATOM 5302 O O . GLY B 1 268 ? -8.985 28.157 45.763 1.00 65.38 265 GLY B O 1
ATOM 5303 N N . THR B 1 269 ? -7.408 28.306 44.203 1.00 69.50 266 THR B N 1
ATOM 5304 C CA . THR B 1 269 ? -8.328 28.526 43.109 1.00 73.68 266 THR B CA 1
ATOM 5305 C C . THR B 1 269 ? -8.254 27.225 42.346 1.00 79.38 266 THR B C 1
ATOM 5306 O O . THR B 1 269 ? -9.260 26.610 42.039 1.00 75.02 266 THR B O 1
ATOM 5310 N N . GLN B 1 270 ? -7.017 26.822 42.074 1.00 85.84 267 GLN B N 1
ATOM 5311 C CA . GLN B 1 270 ? -6.673 25.599 41.396 1.00 86.21 267 GLN B CA 1
ATOM 5312 C C . GLN B 1 270 ? -6.863 24.422 42.341 1.00 89.16 267 GLN B C 1
ATOM 5313 O O . GLN B 1 270 ? -7.226 23.338 41.929 1.00 93.53 267 GLN B O 1
ATOM 5319 N N . ASN B 1 271 ? -6.616 24.652 43.619 1.00 86.38 268 ASN B N 1
ATOM 5320 C CA . ASN B 1 271 ? -6.809 23.668 44.655 1.00 76.64 268 ASN B CA 1
ATOM 5321 C C . ASN B 1 271 ? -7.948 24.131 45.541 1.00 68.17 268 ASN B C 1
ATOM 5322 O O . ASN B 1 271 ? -8.496 25.195 45.363 1.00 64.27 268 ASN B O 1
ATOM 5327 N N . PRO B 1 272 ? -8.299 23.331 46.524 1.00 60.12 269 PRO B N 1
ATOM 5328 C CA . PRO B 1 272 ? -9.384 23.725 47.403 1.00 54.83 269 PRO B CA 1
ATOM 5329 C C . PRO B 1 272 ? -9.098 24.906 48.292 1.00 50.80 269 PRO B C 1
ATOM 5330 O O . PRO B 1 272 ? -7.994 25.151 48.687 1.00 50.38 269 PRO B O 1
ATOM 5334 N N . THR B 1 273 ? -10.134 25.661 48.581 1.00 46.25 270 THR B N 1
ATOM 5335 C CA . THR B 1 273 ? -10.025 26.733 49.530 1.00 45.54 270 THR B CA 1
ATOM 5336 C C . THR B 1 273 ? -10.735 26.207 50.764 1.00 40.94 270 THR B C 1
ATOM 5337 O O . THR B 1 273 ? -11.748 25.565 50.656 1.00 40.68 270 THR B O 1
ATOM 5341 N N . THR B 1 274 ? -10.170 26.440 51.928 1.00 36.59 271 THR B N 1
ATOM 5342 C CA . THR B 1 274 ? -10.786 25.992 53.163 1.00 38.31 271 THR B CA 1
ATOM 5343 C C . THR B 1 274 ? -10.859 27.104 54.212 1.00 39.53 271 THR B C 1
ATOM 5344 O O . THR B 1 274 ? -9.996 27.976 54.257 1.00 39.63 271 THR B O 1
ATOM 5348 N N . PHE B 1 275 ? -11.909 27.049 55.035 1.00 39.19 272 PHE B N 1
ATOM 5349 C CA . PHE B 1 275 ? -12.041 27.880 56.237 1.00 39.27 272 PHE B CA 1
ATOM 5350 C C . PHE B 1 275 ? -12.291 26.964 57.405 1.00 37.25 272 PHE B C 1
ATOM 5351 O O . PHE B 1 275 ? -12.999 25.971 57.267 1.00 37.27 272 PHE B O 1
ATOM 5359 N N . GLY B 1 276 ? -11.743 27.330 58.555 1.00 36.91 273 GLY B N 1
ATOM 5360 C CA . GLY B 1 276 ? -12.076 26.687 59.807 1.00 37.45 273 GLY B CA 1
ATOM 5361 C C . GLY B 1 276 ? -12.430 27.748 60.818 1.00 36.59 273 GLY B C 1
ATOM 5362 O O . GLY B 1 276 ? -11.666 28.692 61.018 1.00 39.01 273 GLY B O 1
ATOM 5363 N N . LEU B 1 277 ? -13.580 27.585 61.461 1.00 35.94 274 LEU B N 1
ATOM 5364 C CA . LEU B 1 277 ? -13.990 28.448 62.560 1.00 36.20 274 LEU B CA 1
ATOM 5365 C C . LEU B 1 277 ? -13.508 27.835 63.868 1.00 35.05 274 LEU B C 1
ATOM 5366 O O . LEU B 1 277 ? -13.892 26.727 64.201 1.00 36.56 274 LEU B O 1
ATOM 5371 N N . TRP B 1 278 ? -12.673 28.558 64.601 1.00 35.10 275 TRP B N 1
ATOM 5372 C CA . TRP B 1 278 ? -12.150 28.106 65.878 1.00 37.63 275 TRP B CA 1
ATOM 5373 C C . TRP B 1 278 ? -12.745 28.923 67.032 1.00 39.85 275 TRP B C 1
ATOM 5374 O O . TRP B 1 278 ? -12.735 30.148 66.978 1.00 41.71 275 TRP B O 1
ATOM 5385 N N . GLY B 1 279 ? -13.227 28.238 68.070 1.00 38.04 276 GLY B N 1
ATOM 5386 C CA . GLY B 1 279 ? -13.854 28.876 69.229 1.00 37.66 276 GLY B CA 1
ATOM 5387 C C . GLY B 1 279 ? -13.194 28.427 70.514 1.00 36.92 276 GLY B C 1
ATOM 5388 O O . GLY B 1 279 ? -12.909 27.245 70.664 1.00 35.67 276 GLY B O 1
ATOM 5389 N N . LEU B 1 280 ? -12.975 29.342 71.442 1.00 38.70 277 LEU B N 1
ATOM 5390 C CA . LEU B 1 280 ? -12.366 29.047 72.712 1.00 40.54 277 LEU B CA 1
ATOM 5391 C C . LEU B 1 280 ? -13.415 28.800 73.766 1.00 42.72 277 LEU B C 1
ATOM 5392 O O . LEU B 1 280 ? -14.282 29.600 73.959 1.00 44.44 277 LEU B O 1
ATOM 5397 N N . TYR B 1 281 ? -13.343 27.657 74.417 1.00 43.38 278 TYR B N 1
ATOM 5398 C CA . TYR B 1 281 ? -14.270 27.329 75.496 1.00 45.11 278 TYR B CA 1
ATOM 5399 C C . TYR B 1 281 ? -13.527 26.557 76.561 1.00 46.67 278 TYR B C 1
ATOM 5400 O O . TYR B 1 281 ? -12.934 25.512 76.262 1.00 43.64 278 TYR B O 1
ATOM 5409 N N . ASN B 1 282 ? -13.537 27.091 77.790 1.00 49.01 279 ASN B N 1
ATOM 5410 C CA . ASN B 1 282 ? -12.837 26.496 78.947 1.00 50.68 279 ASN B CA 1
ATOM 5411 C C . ASN B 1 282 ? -11.397 26.052 78.656 1.00 51.13 279 ASN B C 1
ATOM 5412 O O . ASN B 1 282 ? -11.006 24.913 78.944 1.00 54.28 279 ASN B O 1
ATOM 5417 N N . GLY B 1 283 ? -10.624 26.962 78.072 1.00 49.11 280 GLY B N 1
ATOM 5418 C CA . GLY B 1 283 ? -9.211 26.719 77.779 1.00 50.42 280 GLY B CA 1
ATOM 5419 C C . GLY B 1 283 ? -8.892 25.771 76.624 1.00 48.12 280 GLY B C 1
ATOM 5420 O O . GLY B 1 283 ? -7.746 25.392 76.454 1.00 50.08 280 GLY B O 1
ATOM 5421 N N . VAL B 1 284 ? -9.888 25.387 75.833 1.00 45.10 281 VAL B N 1
ATOM 5422 C CA . VAL B 1 284 ? -9.669 24.532 74.682 1.00 42.22 281 VAL B CA 1
ATOM 5423 C C . VAL B 1 284 ? -10.184 25.266 73.456 1.00 41.44 281 VAL B C 1
ATOM 5424 O O . VAL B 1 284 ? -11.217 25.932 73.519 1.00 41.40 281 VAL B O 1
ATOM 5428 N N . TRP B 1 285 ? -9.453 25.160 72.349 1.00 40.80 282 TRP B N 1
ATOM 5429 C CA . TRP B 1 285 ? -9.919 25.687 71.073 1.00 40.50 282 TRP B CA 1
ATOM 5430 C C . TRP B 1 285 ? -10.591 24.571 70.282 1.00 39.14 282 TRP B C 1
ATOM 5431 O O . TRP B 1 285 ? -9.977 23.545 70.026 1.00 41.05 282 TRP B O 1
ATOM 5442 N N . TYR B 1 286 ? -11.860 24.778 69.934 1.00 38.08 283 TYR B N 1
ATOM 5443 C CA . TYR B 1 286 ? -12.683 23.803 69.220 1.00 38.13 283 TYR B CA 1
ATOM 5444 C C . TYR B 1 286 ? -12.771 24.252 67.784 1.00 37.97 283 TYR B C 1
ATOM 5445 O O . TYR B 1 286 ? -12.960 25.441 67.540 1.00 40.55 283 TYR B O 1
ATOM 5454 N N . LYS B 1 287 ? -12.647 23.314 66.847 1.00 35.83 284 LYS B N 1
ATOM 5455 C CA . LYS B 1 287 ? -12.979 23.570 65.450 1.00 36.02 284 LYS B CA 1
ATOM 5456 C C . LYS B 1 287 ? -14.457 23.287 65.290 1.00 35.26 284 LYS B C 1
ATOM 5457 O O . LYS B 1 287 ? -14.881 22.120 65.256 1.00 34.92 284 LYS B O 1
ATOM 5463 N N . VAL B 1 288 ? -15.214 24.374 65.143 1.00 35.33 285 VAL B N 1
ATOM 5464 C CA . VAL B 1 288 ? -16.671 24.372 65.197 1.00 36.07 285 VAL B CA 1
ATOM 5465 C C . VAL B 1 288 ? -17.285 23.828 63.913 1.00 35.20 285 VAL B C 1
ATOM 5466 O O . VAL B 1 288 ? -18.241 23.065 63.954 1.00 33.86 285 VAL B O 1
ATOM 5470 N N . LYS B 1 289 ? -16.743 24.247 62.780 1.00 35.23 286 LYS B N 1
ATOM 5471 C CA . LYS B 1 289 ? -17.144 23.713 61.491 1.00 36.30 286 LYS B CA 1
ATOM 5472 C C . LYS B 1 289 ? -16.071 24.024 60.458 1.00 35.30 286 LYS B C 1
ATOM 5473 O O . LYS B 1 289 ? -15.141 24.783 60.738 1.00 33.57 286 LYS B O 1
ATOM 5479 N N . GLU B 1 290 ? -16.213 23.429 59.276 1.00 35.31 287 GLU B N 1
ATOM 5480 C CA . GLU B 1 290 ? -15.258 23.597 58.191 1.00 35.53 287 GLU B CA 1
ATOM 5481 C C . GLU B 1 290 ? -15.961 24.031 56.927 1.00 36.47 287 GLU B C 1
ATOM 5482 O O . GLU B 1 290 ? -17.133 23.704 56.695 1.00 38.68 287 GLU B O 1
ATOM 5488 N N . TYR B 1 291 ? -15.231 24.775 56.110 1.00 36.33 288 TYR B N 1
ATOM 5489 C CA . TYR B 1 291 ? -15.671 25.124 54.771 1.00 37.86 288 TYR B CA 1
ATOM 5490 C C . TYR B 1 291 ? -14.633 24.453 53.873 1.00 36.89 288 TYR B C 1
ATOM 5491 O O . TYR B 1 291 ? -13.437 24.530 54.157 1.00 38.94 288 TYR B O 1
ATOM 5500 N N . HIS B 1 292 ? -15.103 23.772 52.834 1.00 36.20 289 HIS B N 1
ATOM 5501 C CA . HIS B 1 292 ? -14.258 23.063 51.887 1.00 38.01 289 HIS B CA 1
ATOM 5502 C C . HIS B 1 292 ? -14.865 23.278 50.520 1.00 40.59 289 HIS B C 1
ATOM 5503 O O . HIS B 1 292 ? -15.936 22.749 50.240 1.00 40.37 289 HIS B O 1
ATOM 5510 N N . TYR B 1 293 ? -14.218 24.090 49.687 1.00 41.15 290 TYR B N 1
ATOM 5511 C CA . TYR B 1 293 ? -14.675 24.263 48.314 1.00 44.86 290 TYR B CA 1
ATOM 5512 C C . TYR B 1 293 ? -13.595 23.787 47.351 1.00 46.02 290 TYR B C 1
ATOM 5513 O O . TYR B 1 293 ? -12.499 24.329 47.351 1.00 44.11 290 TYR B O 1
ATOM 5522 N N . ASP B 1 294 ? -13.933 22.791 46.532 1.00 48.72 291 ASP B N 1
ATOM 5523 C CA . ASP B 1 294 ? -13.039 22.247 45.511 1.00 54.69 291 ASP B CA 1
ATOM 5524 C C . ASP B 1 294 ? -13.585 22.601 44.116 1.00 53.87 291 ASP B C 1
ATOM 5525 O O . ASP B 1 294 ? -14.508 21.948 43.618 1.00 50.65 291 ASP B O 1
ATOM 5530 N N . GLY B 1 295 ? -13.011 23.641 43.505 1.00 56.63 292 GLY B N 1
ATOM 5531 C CA . GLY B 1 295 ? -13.396 24.081 42.151 1.00 59.52 292 GLY B CA 1
ATOM 5532 C C . GLY B 1 295 ? -13.252 23.008 41.081 1.00 58.21 292 GLY B C 1
ATOM 5533 O O . GLY B 1 295 ? -14.140 22.838 40.242 1.00 60.53 292 GLY B O 1
ATOM 5534 N N . ARG B 1 296 ? -12.128 22.293 41.123 1.00 63.44 293 ARG B N 1
ATOM 5535 C CA . ARG B 1 296 ? -11.863 21.126 40.263 1.00 68.74 293 ARG B CA 1
ATOM 5536 C C . ARG B 1 296 ? -13.015 20.104 40.353 1.00 69.72 293 ARG B C 1
ATOM 5537 O O . ARG B 1 296 ? -13.484 19.598 39.331 1.00 69.85 293 ARG B O 1
ATOM 5545 N N . LYS B 1 297 ? -13.482 19.843 41.577 1.00 75.08 294 LYS B N 1
ATOM 5546 C CA . LYS B 1 297 ? -14.578 18.896 41.829 1.00 73.10 294 LYS B CA 1
ATOM 5547 C C . LYS B 1 297 ? -15.934 19.418 41.364 1.00 71.03 294 LYS B C 1
ATOM 5548 O O . LYS B 1 297 ? -16.678 18.679 40.735 1.00 72.50 294 LYS B O 1
ATOM 5550 N N . GLU B 1 298 ? -16.255 20.682 41.663 1.00 71.47 295 GLU B N 1
ATOM 5551 C CA . GLU B 1 298 ? -17.562 21.268 41.282 1.00 69.04 295 GLU B CA 1
ATOM 5552 C C . GLU B 1 298 ? -17.645 21.785 39.841 1.00 69.96 295 GLU B C 1
ATOM 5553 O O . GLU B 1 298 ? -18.733 22.195 39.415 1.00 62.25 295 GLU B O 1
ATOM 5559 N N . ASN B 1 299 ? -16.524 21.781 39.103 1.00 71.80 296 ASN B N 1
ATOM 5560 C CA . ASN B 1 299 ? -16.436 22.415 37.770 1.00 72.42 296 ASN B CA 1
ATOM 5561 C C . ASN B 1 299 ? -16.951 23.865 37.789 1.00 67.53 296 ASN B C 1
ATOM 5562 O O . ASN B 1 299 ? -17.876 24.240 37.064 1.00 64.50 296 ASN B O 1
ATOM 5567 N N . LYS B 1 300 ? -16.346 24.656 38.669 1.00 63.84 297 LYS B N 1
ATOM 5568 C CA . LYS B 1 300 ? -16.667 26.073 38.824 1.00 58.89 297 LYS B CA 1
ATOM 5569 C C . LYS B 1 300 ? -15.650 26.654 39.788 1.00 58.01 297 LYS B C 1
ATOM 5570 O O . LYS B 1 300 ? -15.717 26.410 40.999 1.00 51.98 297 LYS B O 1
ATOM 5572 N N . GLN B 1 301 ? -14.677 27.377 39.243 1.00 57.78 298 GLN B N 1
ATOM 5573 C CA . GLN B 1 301 ? -13.699 28.091 40.061 1.00 57.68 298 GLN B CA 1
ATOM 5574 C C . GLN B 1 301 ? -14.378 29.297 40.678 1.00 56.78 298 GLN B C 1
ATOM 5575 O O . GLN B 1 301 ? -15.299 29.868 40.090 1.00 61.73 298 GLN B O 1
ATOM 5581 N N . LYS B 1 302 ? -13.930 29.669 41.870 1.00 52.39 299 LYS B N 1
ATOM 5582 C CA . LYS B 1 302 ? -14.423 30.855 42.532 1.00 48.19 299 LYS B CA 1
ATOM 5583 C C . LYS B 1 302 ? -13.382 31.970 42.557 1.00 44.85 299 LYS B C 1
ATOM 5584 O O . LYS B 1 302 ? -12.173 31.729 42.667 1.00 42.43 299 LYS B O 1
ATOM 5590 N N . THR B 1 303 ? -13.892 33.192 42.450 1.00 41.91 300 THR B N 1
ATOM 5591 C CA . THR B 1 303 ? -13.100 34.410 42.552 1.00 42.03 300 THR B CA 1
ATOM 5592 C C . THR B 1 303 ? -12.812 34.781 44.002 1.00 43.79 300 THR B C 1
ATOM 5593 O O . THR B 1 303 ? -13.444 34.248 44.936 1.00 42.90 300 THR B O 1
ATOM 5597 N N . ASP B 1 304 ? -11.870 35.708 44.186 1.00 43.61 301 ASP B N 1
ATOM 5598 C CA . ASP B 1 304 ? -11.609 36.299 45.498 1.00 44.97 301 ASP B CA 1
ATOM 5599 C C . ASP B 1 304 ? -12.907 36.818 46.107 1.00 44.21 301 ASP B C 1
ATOM 5600 O O . ASP B 1 304 ? -13.169 36.591 47.289 1.00 44.16 301 ASP B O 1
ATOM 5605 N N . GLN B 1 305 ? -13.710 37.496 45.286 1.00 43.19 302 GLN B N 1
ATOM 5606 C CA . GLN B 1 305 ? -14.953 38.114 45.732 1.00 44.66 302 GLN B CA 1
ATOM 5607 C C . GLN B 1 305 ? -15.966 37.082 46.212 1.00 45.01 302 GLN B C 1
ATOM 5608 O O . GLN B 1 305 ? -16.596 37.275 47.252 1.00 43.94 302 GLN B O 1
ATOM 5614 N N . GLU B 1 306 ? -16.139 36.006 45.450 1.00 45.09 303 GLU B N 1
ATOM 5615 C CA . GLU B 1 306 ? -17.055 34.943 45.863 1.00 46.78 303 GLU B CA 1
ATOM 5616 C C . GLU B 1 306 ? -16.627 34.329 47.210 1.00 46.30 303 GLU B C 1
ATOM 5617 O O . GLU B 1 306 ? -17.476 34.095 48.074 1.00 46.47 303 GLU B O 1
ATOM 5623 N N . TYR B 1 307 ? -15.319 34.122 47.394 1.00 44.06 304 TYR B N 1
ATOM 5624 C CA . TYR B 1 307 ? -14.785 33.573 48.647 1.00 42.66 304 TYR B CA 1
ATOM 5625 C C . TYR B 1 307 ? -14.993 34.503 49.826 1.00 44.69 304 TYR B C 1
ATOM 5626 O O . TYR B 1 307 ? -15.230 34.033 50.954 1.00 43.05 304 TYR B O 1
ATOM 5635 N N . TYR B 1 308 ? -14.870 35.809 49.572 1.00 45.56 305 TYR B N 1
ATOM 5636 C CA . TYR B 1 308 ? -15.173 36.821 50.572 1.00 45.80 305 TYR B CA 1
ATOM 5637 C C . TYR B 1 308 ? -16.629 36.710 51.002 1.00 44.56 305 TYR B C 1
ATOM 5638 O O . TYR B 1 308 ? -16.932 36.762 52.184 1.00 46.41 305 TYR B O 1
ATOM 5647 N N . GLU B 1 309 ? -17.520 36.588 50.029 1.00 45.05 306 GLU B N 1
ATOM 5648 C CA . GLU B 1 309 ? -18.946 36.434 50.293 1.00 45.40 306 GLU B CA 1
ATOM 5649 C C . GLU B 1 309 ? -19.222 35.172 51.111 1.00 44.57 306 GLU B C 1
ATOM 5650 O O . GLU B 1 309 ? -19.959 35.223 52.096 1.00 44.36 306 GLU B O 1
ATOM 5656 N N . ASP B 1 310 ? -18.594 34.061 50.733 1.00 41.51 307 ASP B N 1
ATOM 5657 C CA . ASP B 1 310 ? -18.725 32.817 51.487 1.00 39.42 307 ASP B CA 1
ATOM 5658 C C . ASP B 1 310 ? -18.211 32.952 52.903 1.00 39.09 307 ASP B C 1
ATOM 5659 O O . ASP B 1 310 ? -18.831 32.434 53.820 1.00 39.24 307 ASP B O 1
ATOM 5664 N N . LEU B 1 311 ? -17.087 33.647 53.080 1.00 40.19 308 LEU B N 1
ATOM 5665 C CA . LEU B 1 311 ? -16.527 33.889 54.406 1.00 39.59 308 LEU B CA 1
ATOM 5666 C C . LEU B 1 311 ? -17.464 34.704 55.306 1.00 42.88 308 LEU B C 1
ATOM 5667 O O . LEU B 1 311 ? -17.481 34.483 56.519 1.00 44.57 308 LEU B O 1
ATOM 5672 N N . MET B 1 312 ? -18.225 35.643 54.733 1.00 45.97 309 MET B N 1
ATOM 5673 C CA . MET B 1 312 ? -19.201 36.426 55.512 1.00 46.92 309 MET B CA 1
ATOM 5674 C C . MET B 1 312 ? -20.339 35.529 55.959 1.00 46.45 309 MET B C 1
ATOM 5675 O O . MET B 1 312 ? -20.668 35.515 57.141 1.00 45.80 309 MET B O 1
ATOM 5680 N N . LYS B 1 313 ? -20.928 34.775 55.028 1.00 45.28 310 LYS B N 1
ATOM 5681 C CA . LYS B 1 313 ? -21.949 33.777 55.382 1.00 46.77 310 LYS B CA 1
ATOM 5682 C C . LYS B 1 313 ? -21.431 32.807 56.468 1.00 46.54 310 LYS B C 1
ATOM 5683 O O . LYS B 1 313 ? -22.167 32.453 57.380 1.00 48.34 310 LYS B O 1
ATOM 5685 N N . PHE B 1 314 ? -20.154 32.435 56.387 1.00 44.30 311 PHE B N 1
ATOM 5686 C CA . PHE B 1 314 ? -19.506 31.518 57.343 1.00 42.35 311 PHE B CA 1
ATOM 5687 C C . PHE B 1 314 ? -19.430 32.039 58.785 1.00 44.87 311 PHE B C 1
ATOM 5688 O O . PHE B 1 314 ? -19.659 31.260 59.714 1.00 41.88 311 PHE B O 1
ATOM 5696 N N . ILE B 1 315 ? -19.096 33.327 58.967 1.00 46.71 312 ILE B N 1
ATOM 5697 C CA . ILE B 1 315 ? -19.009 33.950 60.313 1.00 50.91 312 ILE B CA 1
ATOM 5698 C C . ILE B 1 315 ? -20.265 34.752 60.712 1.00 51.27 312 ILE B C 1
ATOM 5699 O O . ILE B 1 315 ? -20.238 35.560 61.644 1.00 51.99 312 ILE B O 1
ATOM 5704 N N . GLU B 1 316 ? -21.361 34.468 60.024 1.00 55.21 313 GLU B N 1
ATOM 5705 C CA . GLU B 1 316 ? -22.574 35.277 60.013 1.00 59.71 313 GLU B CA 1
ATOM 5706 C C . GLU B 1 316 ? -23.278 35.334 61.375 1.00 62.38 313 GLU B C 1
ATOM 5707 O O . GLU B 1 316 ? -23.703 36.408 61.800 1.00 58.62 313 GLU B O 1
ATOM 5713 N N . ASP B 1 317 ? -23.359 34.190 62.062 1.00 63.62 314 ASP B N 1
ATOM 5714 C CA . ASP B 1 317 ? -24.096 34.068 63.336 1.00 69.28 314 ASP B CA 1
ATOM 5715 C C . ASP B 1 317 ? -23.205 34.244 64.574 1.00 69.64 314 ASP B C 1
ATOM 5716 O O . ASP B 1 317 ? -23.496 33.662 65.630 1.00 70.00 314 ASP B O 1
ATOM 5721 N N . ILE B 1 318 ? -22.143 35.043 64.461 1.00 68.50 315 ILE B N 1
ATOM 5722 C CA . ILE B 1 318 ? -21.187 35.236 65.547 1.00 69.11 315 ILE B CA 1
ATOM 5723 C C . ILE B 1 318 ? -21.177 36.699 65.947 1.00 71.03 315 ILE B C 1
ATOM 5724 O O . ILE B 1 318 ? -21.094 37.570 65.082 1.00 66.79 315 ILE B O 1
ATOM 5729 N N . GLU B 1 319 ? -21.230 36.961 67.256 1.00 75.56 316 GLU B N 1
ATOM 5730 C CA . GLU B 1 319 ? -21.130 38.332 67.763 1.00 76.72 316 GLU B CA 1
ATOM 5731 C C . GLU B 1 319 ? -19.739 38.892 67.457 1.00 71.71 316 GLU B C 1
ATOM 5732 O O . GLU B 1 319 ? -18.726 38.268 67.761 1.00 70.59 316 GLU B O 1
ATOM 5738 N N . LYS B 1 320 ? -19.728 40.081 66.860 1.00 73.26 317 LYS B N 1
ATOM 5739 C CA . LYS B 1 320 ? -18.558 40.668 66.196 1.00 69.66 317 LYS B CA 1
ATOM 5740 C C . LYS B 1 320 ? -17.441 41.046 67.181 1.00 66.29 317 LYS B C 1
ATOM 5741 O O . LYS B 1 320 ? -16.252 40.948 66.860 1.00 60.56 317 LYS B O 1
ATOM 5747 N N . HIS B 1 321 ? -17.823 41.466 68.383 1.00 62.39 318 HIS B N 1
ATOM 5748 C CA . HIS B 1 321 ? -16.846 41.726 69.445 1.00 61.00 318 HIS B CA 1
ATOM 5749 C C . HIS B 1 321 ? -16.019 40.490 69.857 1.00 55.71 318 HIS B C 1
ATOM 5750 O O . HIS B 1 321 ? -14.951 40.636 70.440 1.00 55.24 318 HIS B O 1
ATOM 5757 N N . LYS B 1 322 ? -16.509 39.285 69.555 1.00 55.75 319 LYS B N 1
ATOM 5758 C CA . LYS B 1 322 ? -15.777 38.032 69.828 1.00 55.78 319 LYS B CA 1
ATOM 5759 C C . LYS B 1 322 ? -14.900 37.533 68.669 1.00 52.22 319 LYS B C 1
ATOM 5760 O O . LYS B 1 322 ? -14.021 36.691 68.878 1.00 49.00 319 LYS B O 1
ATOM 5766 N N . PHE B 1 323 ? -15.152 38.024 67.456 1.00 49.21 320 PHE B N 1
ATOM 5767 C CA . PHE B 1 323 ? -14.386 37.601 66.285 1.00 48.82 320 PHE B CA 1
ATOM 5768 C C . PHE B 1 323 ? -13.061 38.353 66.206 1.00 48.09 320 PHE B C 1
ATOM 5769 O O . PHE B 1 323 ? -13.057 39.541 65.974 1.00 47.06 320 PHE B O 1
ATOM 5777 N N . LYS B 1 324 ? -11.947 37.640 66.357 1.00 49.09 321 LYS B N 1
ATOM 5778 C CA . LYS B 1 324 ? -10.609 38.253 66.443 1.00 50.78 321 LYS B CA 1
ATOM 5779 C C . LYS B 1 324 ? -9.798 38.275 65.126 1.00 47.29 321 LYS B C 1
ATOM 5780 O O . LYS B 1 324 ? -8.667 38.765 65.109 1.00 49.64 321 LYS B O 1
ATOM 5786 N N . GLY B 1 325 A -10.360 37.748 64.042 1.00 43.13 322 GLY B N 1
ATOM 5787 C CA . GLY B 1 325 A -9.798 37.941 62.706 1.00 46.73 322 GLY B CA 1
ATOM 5788 C C . GLY B 1 325 A -9.552 36.670 61.917 1.00 48.16 322 GLY B C 1
ATOM 5789 O O . GLY B 1 325 A -9.900 35.573 62.356 1.00 47.15 322 GLY B O 1
ATOM 5790 N N . VAL B 1 326 ? -8.948 36.843 60.742 1.00 45.37 323 VAL B N 1
ATOM 5791 C CA . VAL B 1 326 ? -8.724 35.761 59.796 1.00 46.12 323 VAL B CA 1
ATOM 5792 C C . VAL B 1 326 ? -7.219 35.484 59.656 1.00 48.29 323 VAL B C 1
ATOM 5793 O O . VAL B 1 326 ? -6.443 36.373 59.304 1.00 50.19 323 VAL B O 1
ATOM 5797 N N . ILE B 1 327 ? -6.818 34.256 59.925 1.00 47.24 324 ILE B N 1
ATOM 5798 C CA . ILE B 1 327 ? -5.437 33.838 59.804 1.00 45.62 324 ILE B CA 1
ATOM 5799 C C . ILE B 1 327 ? -5.338 33.275 58.415 1.00 47.28 324 ILE B C 1
ATOM 5800 O O . ILE B 1 327 ? -6.087 32.424 58.020 1.00 48.34 324 ILE B O 1
ATOM 5805 N N . VAL B 1 328 ? -4.388 33.759 57.668 1.00 47.25 325 VAL B N 1
ATOM 5806 C CA . VAL B 1 328 ? -4.325 33.378 56.302 1.00 52.27 325 VAL B CA 1
ATOM 5807 C C . VAL B 1 328 ? -2.975 32.938 55.762 1.00 55.03 325 VAL B C 1
ATOM 5808 O O . VAL B 1 328 ? -1.935 33.410 56.147 1.00 49.78 325 VAL B O 1
ATOM 5812 N N . ASP B 1 329 ? -3.067 32.039 54.800 1.00 60.86 326 ASP B N 1
ATOM 5813 C CA . ASP B 1 329 ? -2.000 31.487 54.045 1.00 63.35 326 ASP B CA 1
ATOM 5814 C C . ASP B 1 329 ? -1.359 32.740 53.460 1.00 64.48 326 ASP B C 1
ATOM 5815 O O . ASP B 1 329 ? -1.985 33.498 52.766 1.00 61.40 326 ASP B O 1
ATOM 5820 N N . PRO B 1 330 ? -0.061 32.887 53.648 1.00 68.82 327 PRO B N 1
ATOM 5821 C CA . PRO B 1 330 ? 0.757 34.055 53.311 1.00 69.25 327 PRO B CA 1
ATOM 5822 C C . PRO B 1 330 ? 0.789 34.408 51.841 1.00 67.60 327 PRO B C 1
ATOM 5823 O O . PRO B 1 330 ? 0.884 35.558 51.483 1.00 68.60 327 PRO B O 1
ATOM 5827 N N . SER B 1 331 ? 0.771 33.403 51.003 1.00 63.27 328 SER B N 1
ATOM 5828 C CA . SER B 1 331 ? 0.794 33.592 49.552 1.00 65.06 328 SER B CA 1
ATOM 5829 C C . SER B 1 331 ? -0.499 34.129 48.898 1.00 65.98 328 SER B C 1
ATOM 5830 O O . SER B 1 331 ? -0.505 34.379 47.697 1.00 67.87 328 SER B O 1
ATOM 5833 N N . ALA B 1 332 ? -1.591 34.276 49.649 1.00 64.13 329 ALA B N 1
ATOM 5834 C CA . ALA B 1 332 ? -2.889 34.673 49.075 1.00 61.60 329 ALA B CA 1
ATOM 5835 C C . ALA B 1 332 ? -3.042 36.191 49.114 1.00 56.30 329 ALA B C 1
ATOM 5836 O O . ALA B 1 332 ? -3.970 36.737 49.729 1.00 49.91 329 ALA B O 1
ATOM 5838 N N . ALA B 1 333 ? -2.129 36.854 48.412 1.00 51.42 330 ALA B N 1
ATOM 5839 C CA . ALA B 1 333 ? -1.958 38.298 48.499 1.00 50.58 330 ALA B CA 1
ATOM 5840 C C . ALA B 1 333 ? -3.192 39.068 48.039 1.00 46.81 330 ALA B C 1
ATOM 5841 O O . ALA B 1 333 ? -3.595 40.028 48.696 1.00 43.92 330 ALA B O 1
ATOM 5843 N N . SER B 1 334 ? -3.796 38.631 46.936 1.00 43.74 331 SER B N 1
ATOM 5844 C CA . SER B 1 334 ? -5.009 39.268 46.419 1.00 43.87 331 SER B CA 1
ATOM 5845 C C . SER B 1 334 ? -6.237 39.115 47.335 1.00 43.31 331 SER B C 1
ATOM 5846 O O . SER B 1 334 ? -7.057 40.030 47.423 1.00 43.12 331 SER B O 1
ATOM 5849 N N . PHE B 1 335 ? -6.367 37.962 47.991 1.00 43.05 332 PHE B N 1
ATOM 5850 C CA . PHE B 1 335 ? -7.472 37.712 48.923 1.00 42.87 332 PHE B CA 1
ATOM 5851 C C . PHE B 1 335 ? -7.276 38.565 50.174 1.00 42.55 332 PHE B C 1
ATOM 5852 O O . PHE B 1 335 ? -8.206 39.216 50.637 1.00 43.67 332 PHE B O 1
ATOM 5860 N N . ILE B 1 336 ? -6.050 38.579 50.686 1.00 43.69 333 ILE B N 1
ATOM 5861 C CA . ILE B 1 336 ? -5.672 39.415 51.826 1.00 45.96 333 ILE B CA 1
ATOM 5862 C C . ILE B 1 336 ? -5.978 40.888 51.548 1.00 47.88 333 ILE B C 1
ATOM 5863 O O . ILE B 1 336 ? -6.547 41.569 52.405 1.00 49.61 333 ILE B O 1
ATOM 5868 N N . ALA B 1 337 ? -5.600 41.371 50.364 1.00 47.84 334 ALA B N 1
ATOM 5869 C CA . ALA B 1 337 ? -5.862 42.764 49.966 1.00 48.61 334 ALA B CA 1
ATOM 5870 C C . ALA B 1 337 ? -7.354 43.054 49.980 1.00 48.13 334 ALA B C 1
ATOM 5871 O O . ALA B 1 337 ? -7.774 44.085 50.487 1.00 50.43 334 ALA B O 1
ATOM 5873 N N . LEU B 1 338 ? -8.144 42.132 49.431 1.00 45.87 335 LEU B N 1
ATOM 5874 C CA . LEU B 1 338 ? -9.593 42.252 49.465 1.00 45.67 335 LEU B CA 1
ATOM 5875 C C . LEU B 1 338 ? -10.156 42.270 50.900 1.00 46.73 335 LEU B C 1
ATOM 5876 O O . LEU B 1 338 ? -11.024 43.086 51.207 1.00 44.88 335 LEU B O 1
ATOM 5881 N N . LEU B 1 339 ? -9.656 41.399 51.778 1.00 47.25 336 LEU B N 1
ATOM 5882 C CA . LEU B 1 339 ? -10.182 41.340 53.153 1.00 47.76 336 LEU B CA 1
ATOM 5883 C C . LEU B 1 339 ? -9.944 42.636 53.918 1.00 46.26 336 LEU B C 1
ATOM 5884 O O . LEU B 1 339 ? -10.868 43.159 54.524 1.00 43.34 336 LEU B O 1
ATOM 5889 N N . ARG B 1 340 ? -8.723 43.162 53.865 1.00 50.22 337 ARG B N 1
ATOM 5890 C CA . ARG B 1 340 ? -8.400 44.454 54.512 1.00 53.26 337 ARG B CA 1
ATOM 5891 C C . ARG B 1 340 ? -9.210 45.626 53.963 1.00 56.75 337 ARG B C 1
ATOM 5892 O O . ARG B 1 340 ? -9.604 46.529 54.711 1.00 57.49 337 ARG B O 1
ATOM 5900 N N . GLN B 1 341 ? -9.482 45.580 52.664 1.00 56.99 338 GLN B N 1
ATOM 5901 C CA . GLN B 1 341 ? -10.315 46.569 52.013 1.00 57.66 338 GLN B CA 1
ATOM 5902 C C . GLN B 1 341 ? -11.760 46.512 52.540 1.00 59.47 338 GLN B C 1
ATOM 5903 O O . GLN B 1 341 ? -12.402 47.551 52.670 1.00 61.32 338 GLN B O 1
ATOM 5909 N N . LYS B 1 342 ? -12.249 45.314 52.882 1.00 57.79 339 LYS B N 1
ATOM 5910 C CA . LYS B 1 342 ? -13.585 45.149 53.494 1.00 53.05 339 LYS B CA 1
ATOM 5911 C C . LYS B 1 342 ? -13.598 45.236 55.028 1.00 53.26 339 LYS B C 1
ATOM 5912 O O . LYS B 1 342 ? -14.594 44.877 55.651 1.00 53.87 339 LYS B O 1
ATOM 5918 N N . GLY B 1 343 ? -12.512 45.710 55.637 1.00 53.29 340 GLY B N 1
ATOM 5919 C CA . GLY B 1 343 ? -12.475 45.954 57.079 1.00 53.05 340 GLY B CA 1
ATOM 5920 C C . GLY B 1 343 ? -12.168 44.757 57.963 1.00 53.66 340 GLY B C 1
ATOM 5921 O O . GLY B 1 343 ? -12.361 44.829 59.173 1.00 52.88 340 GLY B O 1
ATOM 5922 N N . ILE B 1 344 ? -11.654 43.669 57.389 1.00 51.05 341 ILE B N 1
ATOM 5923 C CA . ILE B 1 344 ? -11.431 42.444 58.155 1.00 50.88 341 ILE B CA 1
ATOM 5924 C C . ILE B 1 344 ? -9.988 42.328 58.603 1.00 47.45 341 ILE B C 1
ATOM 5925 O O . ILE B 1 344 ? -9.077 42.481 57.795 1.00 52.20 341 ILE B O 1
ATOM 5930 N N . LYS B 1 345 ? -9.795 42.072 59.895 1.00 43.44 342 LYS B N 1
ATOM 5931 C CA . LYS B 1 345 ? -8.465 41.846 60.437 1.00 48.03 342 LYS B CA 1
ATOM 5932 C C . LYS B 1 345 ? -7.870 40.560 59.863 1.00 47.86 342 LYS B C 1
ATOM 5933 O O . LYS B 1 345 ? -8.491 39.501 59.914 1.00 49.28 342 LYS B O 1
ATOM 5939 N N . VAL B 1 346 ? -6.679 40.692 59.290 1.00 47.56 343 VAL B N 1
ATOM 5940 C CA . VAL B 1 346 ? -5.972 39.589 58.688 1.00 48.65 343 VAL B CA 1
ATOM 5941 C C . VAL B 1 346 ? -4.686 39.415 59.453 1.00 48.08 343 VAL B C 1
ATOM 5942 O O . VAL B 1 346 ? -4.001 40.395 59.716 1.00 49.75 343 VAL B O 1
ATOM 5946 N N . ILE B 1 347 ? -4.388 38.170 59.818 1.00 47.18 344 ILE B N 1
ATOM 5947 C CA . ILE B 1 347 ? -3.137 37.801 60.446 1.00 48.59 344 ILE B CA 1
ATOM 5948 C C . ILE B 1 347 ? -2.454 36.835 59.502 1.00 50.83 344 ILE B C 1
ATOM 5949 O O . ILE B 1 347 ? -2.993 35.765 59.229 1.00 47.93 344 ILE B O 1
ATOM 5954 N N . LYS B 1 348 ? -1.276 37.211 59.007 1.00 55.78 345 LYS B N 1
ATOM 5955 C CA . LYS B 1 348 ? -0.506 36.361 58.098 1.00 58.76 345 LYS B CA 1
ATOM 5956 C C . LYS B 1 348 ? 0.180 35.279 58.905 1.00 54.97 345 LYS B C 1
ATOM 5957 O O . LYS B 1 348 ? 0.803 35.568 59.918 1.00 55.04 345 LYS B O 1
ATOM 5963 N N . ALA B 1 349 ? 0.048 34.034 58.462 1.00 53.76 346 ALA B N 1
ATOM 5964 C CA . ALA B 1 349 ? 0.696 32.903 59.131 1.00 53.61 346 ALA B CA 1
ATOM 5965 C C . ALA B 1 349 ? 2.163 32.842 58.730 1.00 53.30 346 ALA B C 1
ATOM 5966 O O . ALA B 1 349 ? 2.489 33.085 57.569 1.00 52.98 346 ALA B O 1
ATOM 5968 N N . LYS B 1 350 ? 3.039 32.514 59.678 1.00 56.52 347 LYS B N 1
ATOM 5969 C CA . LYS B 1 350 ? 4.464 32.280 59.372 1.00 60.43 347 LYS B CA 1
ATOM 5970 C C . LYS B 1 350 ? 4.695 31.147 58.335 1.00 61.10 347 LYS B C 1
ATOM 5971 O O . LYS B 1 350 ? 5.599 31.258 57.501 1.00 62.22 347 LYS B O 1
ATOM 5973 N N . ASN B 1 351 ? 3.875 30.088 58.379 1.00 59.53 348 ASN B N 1
ATOM 5974 C CA . ASN B 1 351 ? 4.001 28.920 57.480 1.00 58.68 348 ASN B CA 1
ATOM 5975 C C . ASN B 1 351 ? 5.380 28.226 57.589 1.00 57.82 348 ASN B C 1
ATOM 5976 O O . ASN B 1 351 ? 5.986 27.865 56.574 1.00 61.32 348 ASN B O 1
ATOM 5981 N N . ASP B 1 352 ? 5.883 28.064 58.812 1.00 53.21 349 ASP B N 1
ATOM 5982 C CA . ASP B 1 352 ? 7.050 27.213 59.047 1.00 57.05 349 ASP B CA 1
ATOM 5983 C C . ASP B 1 352 ? 6.541 25.770 59.191 1.00 51.64 349 ASP B C 1
ATOM 5984 O O . ASP B 1 352 ? 6.001 25.392 60.226 1.00 48.65 349 ASP B O 1
ATOM 5989 N N . VAL B 1 353 ? 6.732 24.967 58.148 1.00 47.16 350 VAL B N 1
ATOM 5990 C CA . VAL B 1 353 ? 5.991 23.717 58.001 1.00 45.41 350 VAL B CA 1
ATOM 5991 C C . VAL B 1 353 ? 6.344 22.748 59.111 1.00 45.15 350 VAL B C 1
ATOM 5992 O O . VAL B 1 353 ? 5.476 22.368 59.891 1.00 47.89 350 VAL B O 1
ATOM 5996 N N . LEU B 1 354 ? 7.616 22.394 59.220 1.00 45.34 351 LEU B N 1
ATOM 5997 C CA . LEU B 1 354 ? 8.035 21.376 60.182 1.00 47.96 351 LEU B CA 1
ATOM 5998 C C . LEU B 1 354 ? 7.758 21.778 61.626 1.00 46.84 351 LEU B C 1
ATOM 5999 O O . LEU B 1 354 ? 7.342 20.950 62.428 1.00 43.61 351 LEU B O 1
ATOM 6004 N N . ASP B 1 355 ? 7.982 23.047 61.952 1.00 49.76 352 ASP B N 1
ATOM 6005 C CA . ASP B 1 355 ? 7.729 23.558 63.301 1.00 48.90 352 ASP B CA 1
ATOM 6006 C C . ASP B 1 355 ? 6.226 23.554 63.606 1.00 46.46 352 ASP B C 1
ATOM 6007 O O . ASP B 1 355 ? 5.814 23.152 64.698 1.00 49.30 352 ASP B O 1
ATOM 6012 N N . GLY B 1 356 ? 5.420 23.954 62.623 1.00 42.39 353 GLY B N 1
ATOM 6013 C CA . GLY B 1 356 ? 3.960 23.948 62.736 1.00 41.87 353 GLY B CA 1
ATOM 6014 C C . GLY B 1 356 ? 3.331 22.568 62.888 1.00 41.41 353 GLY B C 1
ATOM 6015 O O . GLY B 1 356 ? 2.414 22.390 63.689 1.00 38.99 353 GLY B O 1
ATOM 6016 N N . ILE B 1 357 ? 3.821 21.595 62.122 1.00 39.41 354 ILE B N 1
ATOM 6017 C CA . ILE B 1 357 ? 3.374 20.195 62.252 1.00 38.99 354 ILE B CA 1
ATOM 6018 C C . ILE B 1 357 ? 3.646 19.650 63.651 1.00 40.56 354 ILE B C 1
ATOM 6019 O O . ILE B 1 357 ? 2.777 19.015 64.265 1.00 41.34 354 ILE B O 1
ATOM 6024 N N . ARG B 1 358 ? 4.859 19.882 64.137 1.00 41.71 355 ARG B N 1
ATOM 6025 C CA . ARG B 1 358 ? 5.242 19.486 65.490 1.00 43.83 355 ARG B CA 1
ATOM 6026 C C . ARG B 1 358 ? 4.301 20.087 66.555 1.00 42.04 355 ARG B C 1
ATOM 6027 O O . ARG B 1 358 ? 3.919 19.401 67.508 1.00 40.52 355 ARG B O 1
ATOM 6035 N N . ASN B 1 359 ? 3.922 21.349 66.374 1.00 41.45 356 ASN B N 1
ATOM 6036 C CA . ASN B 1 359 ? 3.047 22.035 67.332 1.00 42.11 356 ASN B CA 1
ATOM 6037 C C . ASN B 1 359 ? 1.588 21.576 67.260 1.00 43.29 356 ASN B C 1
ATOM 6038 O O . ASN B 1 359 ? 0.925 21.475 68.295 1.00 42.81 356 ASN B O 1
ATOM 6043 N N . VAL B 1 360 ? 1.099 21.264 66.064 1.00 40.06 357 VAL B N 1
ATOM 6044 C CA . VAL B 1 360 ? -0.223 20.658 65.934 1.00 38.84 357 VAL B CA 1
ATOM 6045 C C . VAL B 1 360 ? -0.251 19.321 66.670 1.00 38.45 357 VAL B C 1
ATOM 6046 O O . VAL B 1 360 ? -1.235 18.996 67.339 1.00 35.07 357 VAL B O 1
ATOM 6050 N N . ALA B 1 361 ? 0.815 18.545 66.518 1.00 38.31 358 ALA B N 1
ATOM 6051 C CA . ALA B 1 361 ? 0.919 17.239 67.177 1.00 39.01 358 ALA B CA 1
ATOM 6052 C C . ALA B 1 361 ? 0.913 17.390 68.697 1.00 39.04 358 ALA B C 1
ATOM 6053 O O . ALA B 1 361 ? 0.257 16.620 69.398 1.00 39.14 358 ALA B O 1
ATOM 6055 N N . THR B 1 362 ? 1.631 18.390 69.199 1.00 40.85 359 THR B N 1
ATOM 6056 C CA . THR B 1 362 ? 1.624 18.700 70.634 1.00 41.38 359 THR B CA 1
ATOM 6057 C C . THR B 1 362 ? 0.228 19.130 71.100 1.00 41.71 359 THR B C 1
ATOM 6058 O O . THR B 1 362 ? -0.250 18.666 72.139 1.00 44.81 359 THR B O 1
ATOM 6062 N N . ALA B 1 363 ? -0.431 19.962 70.297 1.00 39.61 360 ALA B N 1
ATOM 6063 C CA . ALA B 1 363 ? -1.795 20.392 70.565 1.00 41.29 360 ALA B CA 1
ATOM 6064 C C . ALA B 1 363 ? -2.758 19.210 70.678 1.00 40.93 360 ALA B C 1
ATOM 6065 O O . ALA B 1 363 ? -3.617 19.199 71.556 1.00 42.04 360 ALA B O 1
ATOM 6067 N N . LEU B 1 364 ? -2.604 18.226 69.800 1.00 37.72 361 LEU B N 1
ATOM 6068 C CA . LEU B 1 364 ? -3.383 16.989 69.880 1.00 37.44 361 LEU B CA 1
ATOM 6069 C C . LEU B 1 364 ? -3.027 16.154 71.120 1.00 37.61 361 LEU B C 1
ATOM 6070 O O . LEU B 1 364 ? -3.926 15.653 71.799 1.00 36.31 361 LEU B O 1
ATOM 6075 N N . ASN B 1 365 ? -1.735 16.014 71.416 1.00 39.44 362 ASN B N 1
ATOM 6076 C CA . ASN B 1 365 ? -1.293 15.208 72.562 1.00 41.29 362 ASN B CA 1
ATOM 6077 C C . ASN B 1 365 ? -1.762 15.752 73.899 1.00 43.93 362 ASN B C 1
ATOM 6078 O O . ASN B 1 365 ? -2.106 14.975 74.787 1.00 40.71 362 ASN B O 1
ATOM 6083 N N . LYS B 1 366 ? -1.763 17.077 74.019 1.00 45.24 363 LYS B N 1
ATOM 6084 C CA . LYS B 1 366 ? -2.219 17.772 75.216 1.00 50.61 363 LYS B CA 1
ATOM 6085 C C . LYS B 1 366 ? -3.709 18.167 75.190 1.00 53.60 363 LYS B C 1
ATOM 6086 O O . LYS B 1 366 ? -4.190 18.818 76.113 1.00 54.25 363 LYS B O 1
ATOM 6092 N N . LYS B 1 367 ? -4.432 17.771 74.145 1.00 53.74 364 LYS B N 1
ATOM 6093 C CA . LYS B 1 367 ? -5.843 18.113 73.973 1.00 53.36 364 LYS B CA 1
ATOM 6094 C C . LYS B 1 367 ? -6.168 19.608 74.114 1.00 47.30 364 LYS B C 1
ATOM 6095 O O . LYS B 1 367 ? -7.213 19.983 74.644 1.00 45.65 364 LYS B O 1
ATOM 6101 N N . MET B 1 368 ? -5.265 20.446 73.604 1.00 43.85 365 MET B N 1
ATOM 6102 C CA . MET B 1 368 ? -5.466 21.891 73.527 1.00 40.81 365 MET B CA 1
ATOM 6103 C C . MET B 1 368 ? -6.456 22.252 72.418 1.00 39.59 365 MET B C 1
ATOM 6104 O O . MET B 1 368 ? -6.999 23.372 72.396 1.00 37.27 365 MET B O 1
ATOM 6109 N N . ILE B 1 369 ? -6.668 21.311 71.490 1.00 38.65 366 ILE B N 1
ATOM 6110 C CA . ILE B 1 369 ? -7.654 21.463 70.429 1.00 36.72 366 ILE B CA 1
ATOM 6111 C C . ILE B 1 369 ? -8.548 20.252 70.345 1.00 35.16 366 ILE B C 1
ATOM 6112 O O . ILE B 1 369 ? -8.115 19.125 70.602 1.00 35.96 366 ILE B O 1
ATOM 6117 N N . LEU B 1 370 ? -9.791 20.504 69.962 1.00 34.30 367 LEU B N 1
ATOM 6118 C CA . LEU B 1 370 ? -10.758 19.458 69.700 1.00 34.80 367 LEU B CA 1
ATOM 6119 C C . LEU B 1 370 ? -11.537 19.814 68.464 1.00 33.51 367 LEU B C 1
ATOM 6120 O O . LEU B 1 370 ? -11.591 20.989 68.079 1.00 35.38 367 LEU B O 1
ATOM 6125 N N . TYR B 1 371 ? -12.161 18.812 67.861 1.00 32.48 368 TYR B N 1
ATOM 6126 C CA . TYR B 1 371 ? -12.895 18.990 66.608 1.00 33.36 368 TYR B CA 1
ATOM 6127 C C . TYR B 1 371 ? -14.328 18.535 66.752 1.00 32.10 368 TYR B C 1
ATOM 6128 O O . TYR B 1 371 ? -14.560 17.428 67.216 1.00 32.00 368 TYR B O 1
ATOM 6137 N N . ASN B 1 372 ? -15.278 19.374 66.323 1.00 31.15 369 ASN B N 1
ATOM 6138 C CA . ASN B 1 372 ? -16.659 18.923 66.113 1.00 30.75 369 ASN B CA 1
ATOM 6139 C C . ASN B 1 372 ? -16.718 17.865 64.994 1.00 34.29 369 ASN B C 1
ATOM 6140 O O . ASN B 1 372 ? -15.981 17.954 63.998 1.00 33.72 369 ASN B O 1
ATOM 6145 N N . ASP B 1 373 ? -17.642 16.914 65.126 1.00 35.75 370 ASP B N 1
ATOM 6146 C CA . ASP B 1 373 ? -17.718 15.786 64.202 1.00 36.12 370 ASP B CA 1
ATOM 6147 C C . ASP B 1 373 ? -18.159 16.155 62.797 1.00 35.69 370 ASP B C 1
ATOM 6148 O O . ASP B 1 373 ? -18.118 15.309 61.904 1.00 36.94 370 ASP B O 1
ATOM 6153 N N . CYS B 1 374 ? -18.585 17.399 62.609 1.00 35.53 371 CYS B N 1
ATOM 6154 C CA . CYS B 1 374 ? -18.909 17.898 61.280 1.00 36.95 371 CYS B CA 1
ATOM 6155 C C . CYS B 1 374 ? -17.656 18.234 60.437 1.00 36.12 371 CYS B C 1
ATOM 6156 O O . CYS B 1 374 ? -17.790 18.453 59.237 1.00 39.13 371 CYS B O 1
ATOM 6159 N N . CYS B 1 375 ? -16.456 18.244 61.041 1.00 34.82 372 CYS B N 1
ATOM 6160 C CA . CYS B 1 375 ? -15.199 18.529 60.320 1.00 36.03 372 CYS B CA 1
ATOM 6161 C C . CYS B 1 375 ? -14.643 17.332 59.535 1.00 35.03 372 CYS B C 1
ATOM 6162 O O . CYS B 1 375 ? -13.482 16.967 59.685 1.00 34.86 372 CYS B O 1
ATOM 6165 N N . LYS B 1 376 ? -15.479 16.772 58.674 1.00 34.90 373 LYS B N 1
ATOM 6166 C CA . LYS B 1 376 ? -15.242 15.472 58.053 1.00 36.47 373 LYS B CA 1
ATOM 6167 C C . LYS B 1 376 ? -14.062 15.412 57.075 1.00 38.21 373 LYS B C 1
ATOM 6168 O O . LYS B 1 376 ? -13.376 14.376 57.001 1.00 34.59 373 LYS B O 1
ATOM 6174 N N . GLU B 1 377 ? -13.854 16.489 56.314 1.00 37.14 374 GLU B N 1
ATOM 6175 C CA . GLU B 1 377 ? -12.744 16.558 55.356 1.00 36.38 374 GLU B CA 1
ATOM 6176 C C . GLU B 1 377 ? -11.428 16.642 56.111 1.00 34.82 374 GLU B C 1
ATOM 6177 O O . GLU B 1 377 ? -10.441 16.032 55.700 1.00 31.72 374 GLU B O 1
ATOM 6183 N N . THR B 1 378 ? -11.434 17.358 57.234 1.00 32.37 375 THR B N 1
ATOM 6184 C CA . THR B 1 378 ? -10.273 17.433 58.093 1.00 33.61 375 THR B CA 1
ATOM 6185 C C . THR B 1 378 ? -9.907 16.035 58.580 1.00 35.95 375 THR B C 1
ATOM 6186 O O . THR B 1 378 ? -8.734 15.644 58.551 1.00 39.08 375 THR B O 1
ATOM 6190 N N . PHE B 1 379 ? -10.902 15.257 58.974 1.00 35.63 376 PHE B N 1
ATOM 6191 C CA . PHE B 1 379 ? -10.621 13.899 59.465 1.00 38.31 376 PHE B CA 1
ATOM 6192 C C . PHE B 1 379 ? -10.089 12.980 58.362 1.00 37.43 376 PHE B C 1
ATOM 6193 O O . PHE B 1 379 ? -9.173 12.201 58.616 1.00 37.29 376 PHE B O 1
ATOM 6201 N N . ARG B 1 380 ? -10.628 13.074 57.149 1.00 39.73 377 ARG B N 1
ATOM 6202 C CA . ARG B 1 380 ? -10.068 12.293 56.013 1.00 42.88 377 ARG B CA 1
ATOM 6203 C C . ARG B 1 380 ? -8.606 12.642 55.740 1.00 39.08 377 ARG B C 1
ATOM 6204 O O . ARG B 1 380 ? -7.815 11.760 55.470 1.00 40.13 377 ARG B O 1
ATOM 6212 N N . GLU B 1 381 ? -8.254 13.924 55.822 1.00 39.92 378 GLU B N 1
ATOM 6213 C CA . GLU B 1 381 ? -6.863 14.348 55.659 1.00 38.33 378 GLU B CA 1
ATOM 6214 C C . GLU B 1 381 ? -5.941 13.783 56.759 1.00 39.29 378 GLU B C 1
ATOM 6215 O O . GLU B 1 381 ? -4.853 13.279 56.459 1.00 39.28 378 GLU B O 1
ATOM 6221 N N . TYR B 1 382 ? -6.369 13.870 58.018 1.00 36.30 379 TYR B N 1
ATOM 6222 C CA . TYR B 1 382 ? -5.634 13.275 59.137 1.00 37.13 379 TYR B CA 1
ATOM 6223 C C . TYR B 1 382 ? -5.235 11.820 58.866 1.00 37.39 379 TYR B C 1
ATOM 6224 O O . TYR B 1 382 ? -4.085 11.447 59.076 1.00 37.65 379 TYR B O 1
ATOM 6233 N N . SER B 1 383 ? -6.172 11.024 58.367 1.00 40.33 380 SER B N 1
ATOM 6234 C CA . SER B 1 383 ? -5.904 9.616 58.052 1.00 44.54 380 SER B CA 1
ATOM 6235 C C . SER B 1 383 ? -5.068 9.375 56.782 1.00 42.22 380 SER B C 1
ATOM 6236 O O . SER B 1 383 ? -4.709 8.244 56.530 1.00 42.18 380 SER B O 1
ATOM 6239 N N . SER B 1 384 ? -4.754 10.399 55.993 1.00 41.65 381 SER B N 1
ATOM 6240 C CA . SER B 1 384 ? -3.969 10.192 54.763 1.00 42.77 381 SER B CA 1
ATOM 6241 C C . SER B 1 384 ? -2.793 11.148 54.534 1.00 41.23 381 SER B C 1
ATOM 6242 O O . SER B 1 384 ? -2.146 11.076 53.490 1.00 44.95 381 SER B O 1
ATOM 6245 N N . TYR B 1 385 ? -2.497 12.014 55.494 1.00 38.58 382 TYR B N 1
ATOM 6246 C CA . TYR B 1 385 ? -1.408 12.987 55.354 1.00 38.47 382 TYR B CA 1
ATOM 6247 C C . TYR B 1 385 ? -0.118 12.281 55.765 1.00 37.70 382 TYR B C 1
ATOM 6248 O O . TYR B 1 385 ? -0.007 11.831 56.919 1.00 35.64 382 TYR B O 1
ATOM 6257 N N . VAL B 1 386 ? 0.835 12.149 54.829 1.00 36.54 383 VAL B N 1
ATOM 6258 C CA . VAL B 1 386 ? 2.062 11.355 55.063 1.00 37.21 383 VAL B CA 1
ATOM 6259 C C . VAL B 1 386 ? 3.367 12.103 54.778 1.00 36.63 383 VAL B C 1
ATOM 6260 O O . VAL B 1 386 ? 3.399 13.094 54.051 1.00 35.18 383 VAL B O 1
ATOM 6264 N N . TRP B 1 387 ? 4.443 11.611 55.381 1.00 39.00 384 TRP B N 1
ATOM 6265 C CA . TRP B 1 387 ? 5.790 12.104 55.099 1.00 41.95 384 TRP B CA 1
ATOM 6266 C C . TRP B 1 387 ? 6.228 11.662 53.697 1.00 41.58 384 TRP B C 1
ATOM 6267 O O . TRP B 1 387 ? 5.937 10.548 53.283 1.00 40.11 384 TRP B O 1
ATOM 6278 N N . ASP B 1 388 ? 6.903 12.559 52.982 1.00 44.36 385 ASP B N 1
ATOM 6279 C CA . ASP B 1 388 ? 7.489 12.280 51.675 1.00 44.49 385 ASP B CA 1
ATOM 6280 C C . ASP B 1 388 ? 8.728 11.413 51.880 1.00 46.20 385 ASP B C 1
ATOM 6281 O O . ASP B 1 388 ? 9.712 11.866 52.482 1.00 43.05 385 ASP B O 1
ATOM 6286 N N . GLU B 1 389 ? 8.666 10.176 51.386 1.00 50.75 386 GLU B N 1
ATOM 6287 C CA . GLU B 1 389 ? 9.785 9.213 51.461 1.00 57.97 386 GLU B CA 1
ATOM 6288 C C . GLU B 1 389 ? 11.052 9.697 50.766 1.00 58.05 386 GLU B C 1
ATOM 6289 O O . GLU B 1 389 ? 12.118 9.701 51.372 1.00 56.08 386 GLU B O 1
ATOM 6295 N N . LYS B 1 390 ? 10.928 10.068 49.491 1.00 58.50 387 LYS B N 1
ATOM 6296 C CA . LYS B 1 390 ? 12.061 10.544 48.688 1.00 59.95 387 LYS B CA 1
ATOM 6297 C C . LYS B 1 390 ? 12.825 11.617 49.458 1.00 61.67 387 LYS B C 1
ATOM 6298 O O . LYS B 1 390 ? 14.046 11.530 49.599 1.00 68.12 387 LYS B O 1
ATOM 6300 N N . ALA B 1 391 ? 12.090 12.592 49.993 1.00 63.04 388 ALA B N 1
ATOM 6301 C CA . ALA B 1 391 ? 12.674 13.696 50.777 1.00 60.85 388 ALA B CA 1
ATOM 6302 C C . ALA B 1 391 ? 13.424 13.198 52.002 1.00 56.55 388 ALA B C 1
ATOM 6303 O O . ALA B 1 391 ? 14.571 13.582 52.215 1.00 54.97 388 ALA B O 1
ATOM 6305 N N . ALA B 1 392 ? 12.765 12.351 52.796 1.00 54.80 389 ALA B N 1
ATOM 6306 C CA . ALA B 1 392 ? 13.342 11.803 54.040 1.00 58.34 389 ALA B CA 1
ATOM 6307 C C . ALA B 1 392 ? 14.646 11.005 53.820 1.00 56.76 389 ALA B C 1
ATOM 6308 O O . ALA B 1 392 ? 15.530 11.019 54.690 1.00 51.68 389 ALA B O 1
ATOM 6310 N N . GLU B 1 393 ? 14.750 10.335 52.664 1.00 58.60 390 GLU B N 1
ATOM 6311 C CA . GLU B 1 393 ? 15.972 9.628 52.229 1.00 60.94 390 GLU B CA 1
ATOM 6312 C C . GLU B 1 393 ? 17.070 10.624 51.870 1.00 60.82 390 GLU B C 1
ATOM 6313 O O . GLU B 1 393 ? 18.229 10.393 52.179 1.00 59.72 390 GLU B O 1
ATOM 6315 N N . ARG B 1 394 ? 16.694 11.730 51.226 1.00 63.18 391 ARG B N 1
ATOM 6316 C CA . ARG B 1 394 ? 17.623 12.836 50.943 1.00 67.76 391 ARG B CA 1
ATOM 6317 C C . ARG B 1 394 ? 17.965 13.701 52.179 1.00 64.26 391 ARG B C 1
ATOM 6318 O O . ARG B 1 394 ? 18.755 14.637 52.062 1.00 59.14 391 ARG B O 1
ATOM 6326 N N . GLY B 1 395 ? 17.369 13.404 53.339 1.00 61.33 392 GLY B N 1
ATOM 6327 C CA . GLY B 1 395 ? 17.658 14.107 54.594 1.00 60.18 392 GLY B CA 1
ATOM 6328 C C . GLY B 1 395 ? 16.793 15.324 54.909 1.00 57.42 392 GLY B C 1
ATOM 6329 O O . GLY B 1 395 ? 17.110 16.063 55.833 1.00 57.57 392 GLY B O 1
ATOM 6330 N N . GLU B 1 396 ? 15.712 15.538 54.154 1.00 59.53 393 GLU B N 1
ATOM 6331 C CA . GLU B 1 396 ? 14.809 16.683 54.356 1.00 61.40 393 GLU B CA 1
ATOM 6332 C C . GLU B 1 396 ? 13.436 16.155 54.765 1.00 62.42 393 GLU B C 1
ATOM 6333 O O . GLU B 1 396 ? 12.860 15.318 54.065 1.00 68.90 393 GLU B O 1
ATOM 6335 N N . ASP B 1 397 ? 12.923 16.620 55.902 1.00 57.76 394 ASP B N 1
ATOM 6336 C CA . ASP B 1 397 ? 11.585 16.232 56.370 1.00 55.35 394 ASP B CA 1
ATOM 6337 C C . ASP B 1 397 ? 10.534 17.168 55.783 1.00 51.98 394 ASP B C 1
ATOM 6338 O O . ASP B 1 397 ? 10.526 18.356 56.076 1.00 51.04 394 ASP B O 1
ATOM 6343 N N . LYS B 1 398 ? 9.674 16.610 54.937 1.00 49.66 395 LYS B N 1
ATOM 6344 C CA . LYS B 1 398 ? 8.615 17.339 54.278 1.00 49.61 395 LYS B CA 1
ATOM 6345 C C . LYS B 1 398 ? 7.407 16.420 54.125 1.00 46.78 395 LYS B C 1
ATOM 6346 O O . LYS B 1 398 ? 7.568 15.219 53.905 1.00 43.08 395 LYS B O 1
ATOM 6352 N N . PRO B 1 399 ? 6.189 16.982 54.193 1.00 43.95 396 PRO B N 1
ATOM 6353 C CA . PRO B 1 399 ? 5.018 16.192 53.880 1.00 43.94 396 PRO B CA 1
ATOM 6354 C C . PRO B 1 399 ? 4.841 16.050 52.376 1.00 43.19 396 PRO B C 1
ATOM 6355 O O . PRO B 1 399 ? 5.330 16.895 51.624 1.00 43.94 396 PRO B O 1
ATOM 6359 N N . VAL B 1 400 ? 4.150 14.992 51.949 1.00 44.11 397 VAL B N 1
ATOM 6360 C CA . VAL B 1 400 ? 3.576 14.947 50.602 1.00 46.43 397 VAL B CA 1
ATOM 6361 C C . VAL B 1 400 ? 2.399 15.920 50.608 1.00 48.38 397 VAL B C 1
ATOM 6362 O O . VAL B 1 400 ? 1.502 15.808 51.459 1.00 43.12 397 VAL B O 1
ATOM 6366 N N . LYS B 1 401 ? 2.415 16.863 49.665 1.00 51.60 398 LYS B N 1
ATOM 6367 C CA . LYS B 1 401 ? 1.435 17.947 49.595 1.00 50.15 398 LYS B CA 1
ATOM 6368 C C . LYS B 1 401 ? 0.177 17.536 48.838 1.00 49.61 398 LYS B C 1
ATOM 6369 O O . LYS B 1 401 ? -0.062 17.970 47.715 1.00 53.93 398 LYS B O 1
ATOM 6375 N N . GLN B 1 402 ? -0.614 16.691 49.479 1.00 47.68 399 GLN B N 1
ATOM 6376 C CA . GLN B 1 402 ? -1.878 16.190 48.956 1.00 51.95 399 GLN B CA 1
ATOM 6377 C C . GLN B 1 402 ? -2.776 15.981 50.173 1.00 51.70 399 GLN B C 1
ATOM 6378 O O . GLN B 1 402 ? -2.272 15.565 51.220 1.00 46.67 399 GLN B O 1
ATOM 6384 N N . ASN B 1 403 ? -4.081 16.231 50.039 1.00 49.92 400 ASN B N 1
ATOM 6385 C CA . ASN B 1 403 ? -5.027 16.087 51.165 1.00 50.26 400 ASN B CA 1
ATOM 6386 C C . ASN B 1 403 ? -4.519 16.845 52.377 1.00 43.76 400 ASN B C 1
ATOM 6387 O O . ASN B 1 403 ? -4.340 16.263 53.444 1.00 43.22 400 ASN B O 1
ATOM 6392 N N . ASP B 1 404 ? -4.212 18.120 52.193 1.00 38.66 401 ASP B N 1
ATOM 6393 C CA . ASP B 1 404 ? -3.652 18.929 53.275 1.00 37.74 401 ASP B CA 1
ATOM 6394 C C . ASP B 1 404 ? -4.243 20.315 53.326 1.00 35.09 401 ASP B C 1
ATOM 6395 O O . ASP B 1 404 ? -3.662 21.220 53.921 1.00 35.43 401 ASP B O 1
ATOM 6400 N N . HIS B 1 405 ? -5.413 20.479 52.729 1.00 35.86 402 HIS B N 1
ATOM 6401 C CA . HIS B 1 405 ? -6.003 21.802 52.561 1.00 38.66 402 HIS B CA 1
ATOM 6402 C C . HIS B 1 405 ? -6.644 22.277 53.886 1.00 39.13 402 HIS B C 1
ATOM 6403 O O . HIS B 1 405 ? -6.433 23.414 54.305 1.00 39.91 402 HIS B O 1
ATOM 6410 N N . GLN B 1 406 ? -7.381 21.388 54.554 1.00 37.78 403 GLN B N 1
ATOM 6411 C CA . GLN B 1 406 ? -7.833 21.638 55.926 1.00 36.85 403 GLN B CA 1
ATOM 6412 C C . GLN B 1 406 ? -6.672 21.659 56.893 1.00 36.90 403 GLN B C 1
ATOM 6413 O O . GLN B 1 406 ? -6.596 22.538 57.744 1.00 34.93 403 GLN B O 1
ATOM 6419 N N . LEU B 1 407 ? -5.758 20.697 56.767 1.00 39.34 404 LEU B N 1
ATOM 6420 C CA . LEU B 1 407 ? -4.676 20.551 57.756 1.00 39.07 404 LEU B CA 1
ATOM 6421 C C . LEU B 1 407 ? -3.627 21.668 57.720 1.00 39.82 404 LEU B C 1
ATOM 6422 O O . LEU B 1 407 ? -3.020 21.988 58.757 1.00 40.46 404 LEU B O 1
ATOM 6427 N N . ASP B 1 408 ? -3.409 22.267 56.550 1.00 38.15 405 ASP B N 1
ATOM 6428 C CA . ASP B 1 408 ? -2.561 23.471 56.472 1.00 39.23 405 ASP B CA 1
ATOM 6429 C C . ASP B 1 408 ? -3.214 24.648 57.232 1.00 38.23 405 ASP B C 1
ATOM 6430 O O . ASP B 1 408 ? -2.552 25.382 57.975 1.00 38.40 405 ASP B O 1
ATOM 6435 N N . ALA B 1 409 ? -4.510 24.835 57.028 1.00 37.53 406 ALA B N 1
ATOM 6436 C CA . ALA B 1 409 ? -5.242 25.882 57.722 1.00 39.46 406 ALA B CA 1
ATOM 6437 C C . ALA B 1 409 ? -5.236 25.643 59.249 1.00 38.67 406 ALA B C 1
ATOM 6438 O O . ALA B 1 409 ? -4.962 26.570 60.024 1.00 37.19 406 ALA B O 1
ATOM 6440 N N . ASP B 1 410 ? -5.472 24.398 59.672 1.00 39.81 407 ASP B N 1
ATOM 6441 C CA . ASP B 1 410 ? -5.372 24.044 61.108 1.00 40.89 407 ASP B CA 1
ATOM 6442 C C . ASP B 1 410 ? -3.981 24.381 61.656 1.00 40.83 407 ASP B C 1
ATOM 6443 O O . ASP B 1 410 ? -3.850 24.886 62.786 1.00 40.06 407 ASP B O 1
ATOM 6448 N N . ARG B 1 411 ? -2.952 24.106 60.848 1.00 39.21 408 ARG B N 1
ATOM 6449 C CA . ARG B 1 411 ? -1.563 24.354 61.248 1.00 38.51 408 ARG B CA 1
ATOM 6450 C C . ARG B 1 411 ? -1.302 25.846 61.432 1.00 38.95 408 ARG B C 1
ATOM 6451 O O . ARG B 1 411 ? -0.653 26.234 62.406 1.00 41.21 408 ARG B O 1
ATOM 6459 N N . TYR B 1 412 ? -1.808 26.670 60.512 1.00 39.49 409 TYR B N 1
ATOM 6460 C CA . TYR B 1 412 ? -1.696 28.131 60.632 1.00 39.43 409 TYR B CA 1
ATOM 6461 C C . TYR B 1 412 ? -2.386 28.619 61.910 1.00 40.03 409 TYR B C 1
ATOM 6462 O O . TYR B 1 412 ? -1.861 29.482 62.617 1.00 40.00 409 TYR B O 1
ATOM 6471 N N . PHE B 1 413 ? -3.567 28.081 62.205 1.00 39.88 410 PHE B N 1
ATOM 6472 C CA . PHE B 1 413 ? -4.249 28.450 63.455 1.00 39.09 410 PHE B CA 1
ATOM 6473 C C . PHE B 1 413 ? -3.416 28.119 64.694 1.00 37.78 410 PHE B C 1
ATOM 6474 O O . PHE B 1 413 ? -3.148 28.993 65.524 1.00 37.75 410 PHE B O 1
ATOM 6482 N N . VAL B 1 414 ? -2.988 26.862 64.796 1.00 37.64 411 VAL B N 1
ATOM 6483 C CA . VAL B 1 414 ? -2.272 26.395 65.975 1.00 38.74 411 VAL B CA 1
ATOM 6484 C C . VAL B 1 414 ? -0.931 27.120 66.152 1.00 42.99 411 VAL B C 1
ATOM 6485 O O . VAL B 1 414 ? -0.591 27.552 67.252 1.00 41.67 411 VAL B O 1
ATOM 6489 N N . ASN B 1 415 ? -0.177 27.253 65.069 1.00 43.85 412 ASN B N 1
ATOM 6490 C CA . ASN B 1 415 ? 1.155 27.831 65.151 1.00 44.32 412 ASN B CA 1
ATOM 6491 C C . ASN B 1 415 ? 1.119 29.348 65.383 1.00 43.12 412 ASN B C 1
ATOM 6492 O O . ASN B 1 415 ? 1.983 29.870 66.079 1.00 42.39 412 ASN B O 1
ATOM 6497 N N . THR B 1 416 ? 0.120 30.034 64.818 1.00 42.82 413 THR B N 1
ATOM 6498 C CA . THR B 1 416 ? -0.089 31.465 65.056 1.00 44.02 413 THR B CA 1
ATOM 6499 C C . THR B 1 416 ? -0.700 31.798 66.433 1.00 45.46 413 THR B C 1
ATOM 6500 O O . THR B 1 416 ? -0.173 32.645 67.145 1.00 46.75 413 THR B O 1
ATOM 6504 N N . ILE B 1 417 ? -1.794 31.149 66.817 1.00 44.53 414 ILE B N 1
ATOM 6505 C CA . ILE B 1 417 ? -2.504 31.522 68.059 1.00 46.02 414 ILE B CA 1
ATOM 6506 C C . ILE B 1 417 ? -2.010 30.818 69.324 1.00 45.13 414 ILE B C 1
ATOM 6507 O O . ILE B 1 417 ? -1.935 31.451 70.372 1.00 49.81 414 ILE B O 1
ATOM 6512 N N . LEU B 1 418 ? -1.681 29.530 69.225 1.00 45.40 415 LEU B N 1
ATOM 6513 C CA . LEU B 1 418 ? -1.401 28.679 70.391 1.00 46.57 415 LEU B CA 1
ATOM 6514 C C . LEU B 1 418 ? 0.076 28.532 70.755 1.00 48.23 415 LEU B C 1
ATOM 6515 O O . LEU B 1 418 ? 0.384 28.076 71.852 1.00 47.21 415 LEU B O 1
ATOM 6520 N N . PHE B 1 419 ? 0.984 28.873 69.845 1.00 51.95 416 PHE B N 1
ATOM 6521 C CA . PHE B 1 419 ? 2.418 28.731 70.095 1.00 56.19 416 PHE B CA 1
ATOM 6522 C C . PHE B 1 419 ? 3.179 30.029 69.783 1.00 61.93 416 PHE B C 1
ATOM 6523 O O . PHE B 1 419 ? 2.795 30.778 68.887 1.00 64.17 416 PHE B O 1
ATOM 6531 N N . GLY B 1 420 ? 4.236 30.299 70.551 1.00 70.84 417 GLY B N 1
ATOM 6532 C CA . GLY B 1 420 ? 5.108 31.461 70.324 1.00 75.23 417 GLY B CA 1
ATOM 6533 C C . GLY B 1 420 ? 4.473 32.781 70.724 1.00 81.84 417 GLY B C 1
ATOM 6534 O O . GLY B 1 420 ? 4.142 32.993 71.891 1.00 87.53 417 GLY B O 1
ATOM 6535 N N . TYR C 1 13 ? 11.124 64.883 92.195 1.00 78.86 10 TYR C N 1
ATOM 6536 C CA . TYR C 1 13 ? 10.823 66.223 91.597 1.00 80.29 10 TYR C CA 1
ATOM 6537 C C . TYR C 1 13 ? 10.527 67.280 92.672 1.00 82.85 10 TYR C C 1
ATOM 6538 O O . TYR C 1 13 ? 11.069 68.392 92.616 1.00 82.36 10 TYR C O 1
ATOM 6540 N N . PHE C 1 14 ? 9.682 66.919 93.647 1.00 79.59 11 PHE C N 1
ATOM 6541 C CA . PHE C 1 14 ? 9.189 67.840 94.686 1.00 76.61 11 PHE C CA 1
ATOM 6542 C C . PHE C 1 14 ? 8.365 69.010 94.109 1.00 77.06 11 PHE C C 1
ATOM 6543 O O . PHE C 1 14 ? 8.363 70.108 94.680 1.00 80.64 11 PHE C O 1
ATOM 6545 N N . GLN C 1 15 ? 7.669 68.767 92.988 1.00 74.84 12 GLN C N 1
ATOM 6546 C CA . GLN C 1 15 ? 6.795 69.763 92.335 1.00 68.31 12 GLN C CA 1
ATOM 6547 C C . GLN C 1 15 ? 5.426 69.144 92.026 1.00 60.11 12 GLN C C 1
ATOM 6548 O O . GLN C 1 15 ? 5.336 67.958 91.654 1.00 53.49 12 GLN C O 1
ATOM 6554 N N . PRO C 1 16 ? 4.351 69.938 92.185 1.00 55.88 13 PRO C N 1
ATOM 6555 C CA . PRO C 1 16 ? 2.996 69.416 91.966 1.00 55.61 13 PRO C CA 1
ATOM 6556 C C . PRO C 1 16 ? 2.654 69.306 90.476 1.00 54.84 13 PRO C C 1
ATOM 6557 O O . PRO C 1 16 ? 3.099 70.133 89.675 1.00 56.68 13 PRO C O 1
ATOM 6561 N N . PHE C 1 17 ? 1.882 68.287 90.119 1.00 53.71 14 PHE C N 1
ATOM 6562 C CA . PHE C 1 17 ? 1.486 68.055 88.735 1.00 52.44 14 PHE C CA 1
ATOM 6563 C C . PHE C 1 17 ? 0.071 68.565 88.523 1.00 51.08 14 PHE C C 1
ATOM 6564 O O . PHE C 1 17 ? -0.782 68.377 89.383 1.00 48.04 14 PHE C O 1
ATOM 6572 N N . SER C 1 18 ? -0.157 69.228 87.384 1.00 47.75 15 SER C N 1
ATOM 6573 C CA . SER C 1 18 ? -1.481 69.724 86.998 1.00 44.65 15 SER C CA 1
ATOM 6574 C C . SER C 1 18 ? -2.363 68.584 86.526 1.00 45.19 15 SER C C 1
ATOM 6575 O O . SER C 1 18 ? -1.856 67.508 86.170 1.00 42.81 15 SER C O 1
ATOM 6578 N N . LYS C 1 19 ? -3.677 68.849 86.479 1.00 46.05 16 LYS C N 1
ATOM 6579 C CA . LYS C 1 19 ? -4.675 67.906 85.921 1.00 47.97 16 LYS C CA 1
ATOM 6580 C C . LYS C 1 19 ? -4.316 67.443 84.502 1.00 49.20 16 LYS C C 1
ATOM 6581 O O . LYS C 1 19 ? -4.407 66.246 84.186 1.00 50.97 16 LYS C O 1
ATOM 6583 N N . LYS C 1 20 ? -3.885 68.387 83.662 1.00 48.61 17 LYS C N 1
ATOM 6584 C CA . LYS C 1 20 ? -3.532 68.077 82.277 1.00 47.88 17 LYS C CA 1
ATOM 6585 C C . LYS C 1 20 ? -2.316 67.142 82.197 1.00 45.11 17 LYS C C 1
ATOM 6586 O O . LYS C 1 20 ? -2.329 66.146 81.470 1.00 46.00 17 LYS C O 1
ATOM 6592 N N . GLN C 1 21 ? -1.284 67.444 82.975 1.00 45.22 18 GLN C N 1
ATOM 6593 C CA . GLN C 1 21 ? -0.123 66.552 83.102 1.00 44.12 18 GLN C CA 1
ATOM 6594 C C . GLN C 1 21 ? -0.528 65.138 83.532 1.00 45.22 18 GLN C C 1
ATOM 6595 O O . GLN C 1 21 ? -0.022 64.150 82.985 1.00 46.10 18 GLN C O 1
ATOM 6601 N N . LEU C 1 22 ? -1.453 65.043 84.487 1.00 46.96 19 LEU C N 1
ATOM 6602 C CA . LEU C 1 22 ? -1.951 63.739 84.950 1.00 49.11 19 LEU C CA 1
ATOM 6603 C C . LEU C 1 22 ? -2.707 62.987 83.847 1.00 49.70 19 LEU C C 1
ATOM 6604 O O . LEU C 1 22 ? -2.596 61.756 83.739 1.00 50.08 19 LEU C O 1
ATOM 6609 N N . LYS C 1 23 ? -3.441 63.722 83.014 1.00 49.21 20 LYS C N 1
ATOM 6610 C CA . LYS C 1 23 ? -4.135 63.116 81.876 1.00 53.93 20 LYS C CA 1
ATOM 6611 C C . LYS C 1 23 ? -3.159 62.573 80.832 1.00 50.12 20 LYS C C 1
ATOM 6612 O O . LYS C 1 23 ? -3.454 61.571 80.187 1.00 46.74 20 LYS C O 1
ATOM 6618 N N . VAL C 1 24 ? -2.007 63.226 80.668 1.00 48.67 21 VAL C N 1
ATOM 6619 C CA . VAL C 1 24 ? -0.952 62.705 79.779 1.00 49.53 21 VAL C CA 1
ATOM 6620 C C . VAL C 1 24 ? -0.370 61.407 80.341 1.00 45.86 21 VAL C C 1
ATOM 6621 O O . VAL C 1 24 ? -0.077 60.490 79.581 1.00 44.53 21 VAL C O 1
ATOM 6625 N N . LEU C 1 25 ? -0.240 61.319 81.659 1.00 46.34 22 LEU C N 1
ATOM 6626 C CA . LEU C 1 25 ? 0.267 60.093 82.298 1.00 52.29 22 LEU C CA 1
ATOM 6627 C C . LEU C 1 25 ? -0.645 58.865 82.167 1.00 53.40 22 LEU C C 1
ATOM 6628 O O . LEU C 1 25 ? -0.143 57.744 82.004 1.00 54.16 22 LEU C O 1
ATOM 6633 N N . THR C 1 26 ? -1.964 59.092 82.186 1.00 55.10 23 THR C N 1
ATOM 6634 C CA . THR C 1 26 ? -2.975 58.023 82.318 1.00 54.56 23 THR C CA 1
ATOM 6635 C C . THR C 1 26 ? -3.835 57.715 81.083 1.00 55.13 23 THR C C 1
ATOM 6636 O O . THR C 1 26 ? -4.533 56.695 81.078 1.00 55.42 23 THR C O 1
ATOM 6640 N N . TRP C 1 27 ? -3.791 58.559 80.048 1.00 51.96 24 TRP C N 1
ATOM 6641 C CA . TRP C 1 27 ? -4.747 58.453 78.932 1.00 49.70 24 TRP C CA 1
ATOM 6642 C C . TRP C 1 27 ? -4.803 57.078 78.265 1.00 51.51 24 TRP C C 1
ATOM 6643 O O . TRP C 1 27 ? -5.852 56.676 77.771 1.00 54.88 24 TRP C O 1
ATOM 6654 N N . TRP C 1 28 ? -3.668 56.391 78.227 1.00 51.38 25 TRP C N 1
ATOM 6655 C CA . TRP C 1 28 ? -3.521 55.102 77.521 1.00 56.32 25 TRP C CA 1
ATOM 6656 C C . TRP C 1 28 ? -4.010 53.865 78.322 1.00 58.61 25 TRP C C 1
ATOM 6657 O O . TRP C 1 28 ? -4.199 52.794 77.734 1.00 56.51 25 TRP C O 1
ATOM 6668 N N . ARG C 1 29 ? -4.213 54.015 79.636 1.00 63.71 26 ARG C N 1
ATOM 6669 C CA . ARG C 1 29 ? -4.590 52.887 80.516 1.00 72.57 26 ARG C CA 1
ATOM 6670 C C . ARG C 1 29 ? -6.026 52.390 80.302 1.00 78.69 26 ARG C C 1
ATOM 6671 O O . ARG C 1 29 ? -6.860 53.117 79.767 1.00 79.49 26 ARG C O 1
ATOM 6679 N N . LYS C 1 30 ? -6.302 51.156 80.739 1.00 83.79 27 LYS C N 1
ATOM 6680 C CA . LYS C 1 30 ? -7.624 50.508 80.560 1.00 80.62 27 LYS C CA 1
ATOM 6681 C C . LYS C 1 30 ? -8.799 51.369 81.054 1.00 77.49 27 LYS C C 1
ATOM 6682 O O . LYS C 1 30 ? -9.747 51.626 80.306 1.00 74.91 27 LYS C O 1
ATOM 6684 N N . ALA C 1 31 ? -8.698 51.851 82.292 1.00 73.92 28 ALA C N 1
ATOM 6685 C CA . ALA C 1 31 ? -9.742 52.685 82.912 1.00 71.35 28 ALA C CA 1
ATOM 6686 C C . ALA C 1 31 ? -10.009 54.028 82.221 1.00 75.03 28 ALA C C 1
ATOM 6687 O O . ALA C 1 31 ? -11.025 54.669 82.504 1.00 76.84 28 ALA C O 1
ATOM 6689 N N . SER C 1 32 ? -9.096 54.472 81.352 1.00 75.57 29 SER C N 1
ATOM 6690 C CA . SER C 1 32 ? -9.267 55.725 80.616 1.00 69.38 29 SER C CA 1
ATOM 6691 C C . SER C 1 32 ? -10.346 55.603 79.547 1.00 66.30 29 SER C C 1
ATOM 6692 O O . SER C 1 32 ? -10.330 54.652 78.762 1.00 63.49 29 SER C O 1
ATOM 6695 N N . PRO C 1 33 ? -11.270 56.583 79.488 1.00 64.27 30 PRO C N 1
ATOM 6696 C CA . PRO C 1 33 ? -12.265 56.569 78.412 1.00 64.39 30 PRO C CA 1
ATOM 6697 C C . PRO C 1 33 ? -11.690 56.776 77.004 1.00 66.84 30 PRO C C 1
ATOM 6698 O O . PRO C 1 33 ? -12.365 56.444 76.030 1.00 68.68 30 PRO C O 1
ATOM 6702 N N . VAL C 1 34 ? -10.472 57.316 76.895 1.00 68.63 31 VAL C N 1
ATOM 6703 C CA . VAL C 1 34 ? -9.842 57.558 75.587 1.00 68.37 31 VAL C CA 1
ATOM 6704 C C . VAL C 1 34 ? -8.676 56.602 75.268 1.00 65.17 31 VAL C C 1
ATOM 6705 O O . VAL C 1 34 ? -7.882 56.885 74.374 1.00 65.79 31 VAL C O 1
ATOM 6709 N N . SER C 1 35 ? -8.614 55.452 75.951 1.00 65.29 32 SER C N 1
ATOM 6710 C CA . SER C 1 35 ? -7.569 54.427 75.701 1.00 63.57 32 SER C CA 1
ATOM 6711 C C . SER C 1 35 ? -7.663 53.754 74.332 1.00 63.66 32 SER C C 1
ATOM 6712 O O . SER C 1 35 ? -6.670 53.194 73.847 1.00 65.13 32 SER C O 1
ATOM 6715 N N . ASP C 1 36 ? -8.850 53.816 73.721 1.00 63.66 33 ASP C N 1
ATOM 6716 C CA . ASP C 1 36 ? -9.080 53.377 72.329 1.00 65.32 33 ASP C CA 1
ATOM 6717 C C . ASP C 1 36 ? -8.262 54.153 71.292 1.00 63.50 33 ASP C C 1
ATOM 6718 O O . ASP C 1 36 ? -8.050 53.658 70.179 1.00 61.35 33 ASP C O 1
ATOM 6720 N N . LYS C 1 37 ? -7.842 55.371 71.643 1.00 61.69 34 LYS C N 1
ATOM 6721 C CA . LYS C 1 37 ? -7.097 56.233 70.729 1.00 59.25 34 LYS C CA 1
ATOM 6722 C C . LYS C 1 37 ? -5.734 55.646 70.365 1.00 57.22 34 LYS C C 1
ATOM 6723 O O . LYS C 1 37 ? -5.069 55.035 71.206 1.00 59.66 34 LYS C O 1
ATOM 6729 N N . ASP C 1 38 ? -5.338 55.828 69.106 1.00 54.76 35 ASP C N 1
ATOM 6730 C CA . ASP C 1 38 ? -4.069 55.301 68.571 1.00 55.48 35 ASP C CA 1
ATOM 6731 C C . ASP C 1 38 ? -2.860 56.238 68.744 1.00 51.04 35 ASP C C 1
ATOM 6732 O O . ASP C 1 38 ? -1.865 56.100 68.029 1.00 48.56 35 ASP C O 1
ATOM 6737 N N . GLY C 1 39 ? -2.925 57.171 69.686 1.00 47.17 36 GLY C N 1
ATOM 6738 C CA . GLY C 1 39 ? -1.899 58.189 69.786 1.00 49.20 36 GLY C CA 1
ATOM 6739 C C . GLY C 1 39 ? -2.357 59.439 70.501 1.00 50.02 36 GLY C C 1
ATOM 6740 O O . GLY C 1 39 ? -3.485 59.507 70.987 1.00 52.91 36 GLY C O 1
ATOM 6741 N N . ILE C 1 40 ? -1.479 60.439 70.535 1.00 47.85 37 ILE C N 1
ATOM 6742 C CA . ILE C 1 40 ? -1.746 61.687 71.244 1.00 45.90 37 ILE C CA 1
ATOM 6743 C C . ILE C 1 40 ? -0.884 62.842 70.688 1.00 46.32 37 ILE C C 1
ATOM 6744 O O . ILE C 1 40 ? 0.282 62.640 70.329 1.00 44.69 37 ILE C O 1
ATOM 6749 N N . ILE C 1 41 ? -1.493 64.025 70.577 1.00 44.92 38 ILE C N 1
ATOM 6750 C CA . ILE C 1 41 ? -0.806 65.265 70.243 1.00 43.71 38 ILE C CA 1
ATOM 6751 C C . ILE C 1 41 ? -0.929 66.189 71.448 1.00 43.62 38 ILE C C 1
ATOM 6752 O O . ILE C 1 41 ? -2.026 66.473 71.884 1.00 44.58 38 ILE C O 1
ATOM 6757 N N . CYS C 1 42 ? 0.196 66.619 72.009 1.00 45.26 39 CYS C N 1
ATOM 6758 C CA . CYS C 1 42 ? 0.213 67.741 72.937 1.00 43.29 39 CYS C CA 1
ATOM 6759 C C . CYS C 1 42 ? 0.931 68.870 72.250 1.00 41.29 39 CYS C C 1
ATOM 6760 O O . CYS C 1 42 ? 2.093 68.719 71.884 1.00 40.97 39 CYS C O 1
ATOM 6763 N N . ASP C 1 43 ? 0.232 69.982 72.054 1.00 38.28 40 ASP C N 1
ATOM 6764 C CA . ASP C 1 43 ? 0.832 71.186 71.522 1.00 39.07 40 ASP C CA 1
ATOM 6765 C C . ASP C 1 43 ? 0.613 72.287 72.534 1.00 39.00 40 ASP C C 1
ATOM 6766 O O . ASP C 1 43 ? -0.005 72.051 73.571 1.00 38.17 40 ASP C O 1
ATOM 6771 N N . GLY C 1 44 ? 1.135 73.472 72.244 1.00 37.88 41 GLY C N 1
ATOM 6772 C CA . GLY C 1 44 ? 0.873 74.649 73.073 1.00 38.79 41 GLY C CA 1
ATOM 6773 C C . GLY C 1 44 ? 2.084 75.493 73.383 1.00 36.61 41 GLY C C 1
ATOM 6774 O O . GLY C 1 44 ? 3.039 75.520 72.605 1.00 37.63 41 GLY C O 1
ATOM 6775 N N . SER C 1 45 ? 2.020 76.200 74.510 1.00 37.74 42 SER C N 1
ATOM 6776 C CA . SER C 1 45 ? 3.097 77.090 74.984 1.00 40.67 42 SER C CA 1
ATOM 6777 C C . SER C 1 45 ? 4.461 76.437 75.131 1.00 39.50 42 SER C C 1
ATOM 6778 O O . SER C 1 45 ? 4.561 75.238 75.352 1.00 38.98 42 SER C O 1
ATOM 6781 N N . ILE C 1 46 ? 5.497 77.269 75.075 1.00 39.09 43 ILE C N 1
ATOM 6782 C CA . ILE C 1 46 ? 6.775 76.956 75.708 1.00 41.06 43 ILE C CA 1
ATOM 6783 C C . ILE C 1 46 ? 6.579 76.805 77.228 1.00 42.28 43 ILE C C 1
ATOM 6784 O O . ILE C 1 46 ? 5.640 77.367 77.804 1.00 35.70 43 ILE C O 1
ATOM 6789 N N . ARG C 1 47 ? 7.474 76.050 77.862 1.00 45.21 44 ARG C N 1
ATOM 6790 C CA . ARG C 1 47 ? 7.571 75.984 79.322 1.00 47.36 44 ARG C CA 1
ATOM 6791 C C . ARG C 1 47 ? 6.240 75.593 79.981 1.00 46.91 44 ARG C C 1
ATOM 6792 O O . ARG C 1 47 ? 5.871 76.108 81.047 1.00 45.91 44 ARG C O 1
ATOM 6800 N N . ALA C 1 48 ? 5.526 74.677 79.333 1.00 46.18 45 ALA C N 1
ATOM 6801 C CA . ALA C 1 48 ? 4.181 74.293 79.754 1.00 46.07 45 ALA C CA 1
ATOM 6802 C C . ALA C 1 48 ? 4.154 73.005 80.580 1.00 45.13 45 ALA C C 1
ATOM 6803 O O . ALA C 1 48 ? 3.083 72.590 81.034 1.00 45.33 45 ALA C O 1
ATOM 6805 N N . GLY C 1 49 ? 5.312 72.375 80.768 1.00 44.49 46 GLY C N 1
ATOM 6806 C CA . GLY C 1 49 ? 5.402 71.134 81.534 1.00 42.92 46 GLY C CA 1
ATOM 6807 C C . GLY C 1 49 ? 4.837 69.932 80.818 1.00 42.99 46 GLY C C 1
ATOM 6808 O O . GLY C 1 49 ? 4.465 68.944 81.463 1.00 43.66 46 GLY C O 1
ATOM 6809 N N . LYS C 1 50 ? 4.755 69.991 79.488 1.00 41.83 47 LYS C N 1
ATOM 6810 C CA . LYS C 1 50 ? 4.213 68.847 78.734 1.00 42.96 47 LYS C CA 1
ATOM 6811 C C . LYS C 1 50 ? 5.269 67.860 78.258 1.00 41.44 47 LYS C C 1
ATOM 6812 O O . LYS C 1 50 ? 4.959 66.687 78.098 1.00 42.02 47 LYS C O 1
ATOM 6818 N N . THR C 1 51 ? 6.494 68.333 78.025 1.00 42.85 48 THR C N 1
ATOM 6819 C CA . THR C 1 51 ? 7.518 67.552 77.313 1.00 44.96 48 THR C CA 1
ATOM 6820 C C . THR C 1 51 ? 8.034 66.393 78.155 1.00 44.65 48 THR C C 1
ATOM 6821 O O . THR C 1 51 ? 8.080 65.263 77.681 1.00 45.70 48 THR C O 1
ATOM 6825 N N . ILE C 1 52 ? 8.388 66.649 79.405 1.00 48.81 49 ILE C N 1
ATOM 6826 C CA . ILE C 1 52 ? 8.969 65.576 80.212 1.00 52.78 49 ILE C CA 1
ATOM 6827 C C . ILE C 1 52 ? 7.892 64.531 80.558 1.00 52.14 49 ILE C C 1
ATOM 6828 O O . ILE C 1 52 ? 8.149 63.329 80.405 1.00 51.89 49 ILE C O 1
ATOM 6833 N N . VAL C 1 53 ? 6.685 64.963 80.934 1.00 51.49 50 VAL C N 1
ATOM 6834 C CA . VAL C 1 53 ? 5.624 63.992 81.292 1.00 50.71 50 VAL C CA 1
ATOM 6835 C C . VAL C 1 53 ? 5.143 63.180 80.089 1.00 49.86 50 VAL C C 1
ATOM 6836 O O . VAL C 1 53 ? 4.859 61.994 80.230 1.00 49.31 50 VAL C O 1
ATOM 6840 N N . MET C 1 54 ? 5.061 63.810 78.919 1.00 46.00 51 MET C N 1
ATOM 6841 C CA . MET C 1 54 ? 4.779 63.083 77.682 1.00 45.19 51 MET C CA 1
ATOM 6842 C C . MET C 1 54 ? 5.755 61.935 77.497 1.00 42.06 51 MET C C 1
ATOM 6843 O O . MET C 1 54 ? 5.341 60.799 77.289 1.00 41.83 51 MET C O 1
ATOM 6848 N N . SER C 1 55 ? 7.049 62.249 77.553 1.00 42.74 52 SER C N 1
ATOM 6849 C CA . SER C 1 55 ? 8.117 61.274 77.271 1.00 43.36 52 SER C CA 1
ATOM 6850 C C . SER C 1 55 ? 8.125 60.150 78.298 1.00 43.39 52 SER C C 1
ATOM 6851 O O . SER C 1 55 ? 8.317 58.999 77.943 1.00 44.56 52 SER C O 1
ATOM 6854 N N . PHE C 1 56 ? 7.893 60.500 79.559 1.00 45.26 53 PHE C N 1
ATOM 6855 C CA . PHE C 1 56 ? 7.764 59.528 80.627 1.00 46.67 53 PHE C CA 1
ATOM 6856 C C . PHE C 1 56 ? 6.574 58.587 80.430 1.00 47.18 53 PHE C C 1
ATOM 6857 O O . PHE C 1 56 ? 6.716 57.363 80.539 1.00 46.32 53 PHE C O 1
ATOM 6865 N N . SER C 1 57 ? 5.415 59.168 80.134 1.00 43.81 54 SER C N 1
ATOM 6866 C CA . SER C 1 57 ? 4.209 58.408 79.858 1.00 43.18 54 SER C CA 1
ATOM 6867 C C . SER C 1 57 ? 4.385 57.479 78.653 1.00 43.83 54 SER C C 1
ATOM 6868 O O . SER C 1 57 ? 3.804 56.390 78.619 1.00 46.39 54 SER C O 1
ATOM 6871 N N . TYR C 1 58 ? 5.170 57.913 77.666 1.00 43.03 55 TYR C N 1
ATOM 6872 C CA . TYR C 1 58 ? 5.505 57.078 76.508 1.00 40.63 55 TYR C CA 1
ATOM 6873 C C . TYR C 1 58 ? 6.284 55.836 76.917 1.00 41.95 55 TYR C C 1
ATOM 6874 O O . TYR C 1 58 ? 5.985 54.746 76.440 1.00 38.69 55 TYR C O 1
ATOM 6883 N N . VAL C 1 59 ? 7.289 56.016 77.773 1.00 42.53 56 VAL C N 1
ATOM 6884 C CA . VAL C 1 59 ? 8.078 54.884 78.279 1.00 47.56 56 VAL C CA 1
ATOM 6885 C C . VAL C 1 59 ? 7.188 53.955 79.131 1.00 49.19 56 VAL C C 1
ATOM 6886 O O . VAL C 1 59 ? 7.109 52.760 78.838 1.00 48.97 56 VAL C O 1
ATOM 6890 N N . MET C 1 60 ? 6.491 54.515 80.126 1.00 50.04 57 MET C N 1
ATOM 6891 C CA . MET C 1 60 ? 5.508 53.762 80.933 1.00 55.14 57 MET C CA 1
ATOM 6892 C C . MET C 1 60 ? 4.536 52.942 80.098 1.00 54.73 57 MET C C 1
ATOM 6893 O O . MET C 1 60 ? 4.262 51.797 80.416 1.00 54.56 57 MET C O 1
ATOM 6898 N N . TRP C 1 61 ? 4.002 53.549 79.043 1.00 52.92 58 TRP C N 1
ATOM 6899 C CA . TRP C 1 61 ? 3.057 52.871 78.174 1.00 51.75 58 TRP C CA 1
ATOM 6900 C C . TRP C 1 61 ? 3.715 51.691 77.442 1.00 53.12 58 TRP C C 1
ATOM 6901 O O . TRP C 1 61 ? 3.150 50.600 77.388 1.00 55.16 58 TRP C O 1
ATOM 6912 N N . ALA C 1 62 ? 4.890 51.930 76.863 1.00 53.72 59 ALA C N 1
ATOM 6913 C CA . ALA C 1 62 ? 5.617 50.906 76.111 1.00 55.40 59 ALA C CA 1
ATOM 6914 C C . ALA C 1 62 ? 6.053 49.737 77.012 1.00 57.87 59 ALA C C 1
ATOM 6915 O O . ALA C 1 62 ? 5.952 48.582 76.605 1.00 59.07 59 ALA C O 1
ATOM 6917 N N . MET C 1 63 ? 6.520 50.038 78.223 1.00 59.01 60 MET C N 1
ATOM 6918 C CA . MET C 1 63 ? 6.956 48.994 79.162 1.00 62.06 60 MET C CA 1
ATOM 6919 C C . MET C 1 63 ? 5.788 48.128 79.628 1.00 63.56 60 MET C C 1
ATOM 6920 O O . MET C 1 63 ? 5.875 46.902 79.608 1.00 64.38 60 MET C O 1
ATOM 6925 N N . ASP C 1 64 ? 4.701 48.779 80.023 1.00 66.21 61 ASP C N 1
ATOM 6926 C CA . ASP C 1 64 ? 3.511 48.101 80.535 1.00 69.70 61 ASP C CA 1
ATOM 6927 C C . ASP C 1 64 ? 2.759 47.261 79.486 1.00 71.07 61 ASP C C 1
ATOM 6928 O O . ASP C 1 64 ? 2.122 46.262 79.840 1.00 72.95 61 ASP C O 1
ATOM 6933 N N . THR C 1 65 ? 2.836 47.647 78.212 1.00 67.57 62 THR C N 1
ATOM 6934 C CA . THR C 1 65 ? 2.082 46.957 77.160 1.00 68.16 62 THR C CA 1
ATOM 6935 C C . THR C 1 65 ? 2.910 46.018 76.251 1.00 64.49 62 THR C C 1
ATOM 6936 O O . THR C 1 65 ? 2.325 45.219 75.529 1.00 68.27 62 THR C O 1
ATOM 6940 N N . PHE C 1 66 ? 4.242 46.094 76.276 1.00 62.80 63 PHE C N 1
ATOM 6941 C CA . PHE C 1 66 ? 5.081 45.281 75.367 1.00 59.25 63 PHE C CA 1
ATOM 6942 C C . PHE C 1 66 ? 6.301 44.654 76.040 1.00 59.86 63 PHE C C 1
ATOM 6943 O O . PHE C 1 66 ? 6.679 45.028 77.151 1.00 61.16 63 PHE C O 1
ATOM 6951 N N . ASN C 1 67 ? 6.920 43.706 75.337 1.00 59.38 64 ASN C N 1
ATOM 6952 C CA . ASN C 1 67 ? 8.172 43.091 75.779 1.00 62.63 64 ASN C CA 1
ATOM 6953 C C . ASN C 1 67 ? 9.103 42.788 74.595 1.00 60.83 64 ASN C C 1
ATOM 6954 O O . ASN C 1 67 ? 8.660 42.287 73.565 1.00 61.37 64 ASN C O 1
ATOM 6959 N N . GLU C 1 68 ? 10.385 43.122 74.745 1.00 61.44 65 GLU C N 1
ATOM 6960 C CA . GLU C 1 68 ? 11.402 42.961 73.684 1.00 63.85 65 GLU C CA 1
ATOM 6961 C C . GLU C 1 68 ? 11.113 43.700 72.359 1.00 61.11 65 GLU C C 1
ATOM 6962 O O . GLU C 1 68 ? 11.736 43.397 71.339 1.00 55.56 65 GLU C O 1
ATOM 6968 N N . GLN C 1 69 ? 10.217 44.689 72.378 1.00 61.72 66 GLN C N 1
ATOM 6969 C CA . GLN C 1 69 ? 9.876 45.431 71.163 1.00 61.15 66 GLN C CA 1
ATOM 6970 C C . GLN C 1 69 ? 10.750 46.677 71.020 1.00 57.97 66 GLN C C 1
ATOM 6971 O O . GLN C 1 69 ? 11.371 47.149 71.986 1.00 53.03 66 GLN C O 1
ATOM 6977 N N . ASN C 1 70 ? 10.792 47.186 69.791 1.00 56.89 67 ASN C N 1
ATOM 6978 C CA . ASN C 1 70 ? 11.497 48.421 69.463 1.00 53.63 67 ASN C CA 1
ATOM 6979 C C . ASN C 1 70 ? 10.531 49.612 69.481 1.00 52.13 67 ASN C C 1
ATOM 6980 O O . ASN C 1 70 ? 9.397 49.523 68.991 1.00 48.99 67 ASN C O 1
ATOM 6985 N N . PHE C 1 71 ? 10.998 50.723 70.047 1.00 52.42 68 PHE C N 1
ATOM 6986 C CA . PHE C 1 71 ? 10.268 51.988 70.049 1.00 49.77 68 PHE C CA 1
ATOM 6987 C C . PHE C 1 71 ? 11.196 53.073 69.551 1.00 48.15 68 PHE C C 1
ATOM 6988 O O . PHE C 1 71 ? 12.407 52.978 69.725 1.00 50.47 68 PHE C O 1
ATOM 6996 N N . GLY C 1 72 ? 10.624 54.079 68.900 1.00 46.13 69 GLY C N 1
ATOM 6997 C CA . GLY C 1 72 ? 11.376 55.193 68.329 1.00 45.15 69 GLY C CA 1
ATOM 6998 C C . GLY C 1 72 ? 11.084 56.496 69.054 1.00 44.18 69 GLY C C 1
ATOM 6999 O O . GLY C 1 72 ? 9.957 56.735 69.492 1.00 45.08 69 GLY C O 1
ATOM 7000 N N . MET C 1 73 ? 12.121 57.317 69.204 1.00 44.84 70 MET C N 1
ATOM 7001 C CA . MET C 1 73 ? 12.014 58.680 69.735 1.00 44.13 70 MET C CA 1
ATOM 7002 C C . MET C 1 73 ? 12.839 59.553 68.825 1.00 45.73 70 MET C C 1
ATOM 7003 O O . MET C 1 73 ? 14.025 59.264 68.605 1.00 45.54 70 MET C O 1
ATOM 7008 N N . ALA C 1 74 ? 12.206 60.595 68.286 1.00 44.93 71 ALA C N 1
ATOM 7009 C CA . ALA C 1 74 ? 12.815 61.452 67.283 1.00 46.68 71 ALA C CA 1
ATOM 7010 C C . ALA C 1 74 ? 12.694 62.945 67.606 1.00 48.24 71 ALA C C 1
ATOM 7011 O O . ALA C 1 74 ? 11.685 63.402 68.145 1.00 50.16 71 ALA C O 1
ATOM 7013 N N . GLY C 1 75 ? 13.752 63.678 67.278 1.00 45.85 72 GLY C N 1
ATOM 7014 C CA . GLY C 1 75 ? 13.798 65.126 67.363 1.00 47.51 72 GLY C CA 1
ATOM 7015 C C . GLY C 1 75 ? 14.271 65.686 66.029 1.00 46.37 72 GLY C C 1
ATOM 7016 O O . GLY C 1 75 ? 14.526 64.940 65.081 1.00 47.25 72 GLY C O 1
ATOM 7017 N N . LYS C 1 76 ? 14.381 67.007 65.971 1.00 48.15 73 LYS C N 1
ATOM 7018 C CA . LYS C 1 76 ? 15.004 67.723 64.853 1.00 51.37 73 LYS C CA 1
ATOM 7019 C C . LYS C 1 76 ? 16.408 67.178 64.608 1.00 49.83 73 LYS C C 1
ATOM 7020 O O . LYS C 1 76 ? 16.779 66.847 63.484 1.00 52.41 73 LYS C O 1
ATOM 7026 N N . THR C 1 77 ? 17.165 67.065 65.694 1.00 50.56 74 THR C N 1
ATOM 7027 C CA . THR C 1 77 ? 18.432 66.342 65.739 1.00 45.89 74 THR C CA 1
ATOM 7028 C C . THR C 1 77 ? 18.430 65.428 66.968 1.00 46.07 74 THR C C 1
ATOM 7029 O O . THR C 1 77 ? 17.685 65.660 67.941 1.00 41.26 74 THR C O 1
ATOM 7033 N N . ILE C 1 78 ? 19.280 64.405 66.934 1.00 46.06 75 ILE C N 1
ATOM 7034 C CA . ILE C 1 78 ? 19.468 63.541 68.093 1.00 47.49 75 ILE C CA 1
ATOM 7035 C C . ILE C 1 78 ? 20.019 64.358 69.266 1.00 48.07 75 ILE C C 1
ATOM 7036 O O . ILE C 1 78 ? 19.601 64.149 70.402 1.00 50.16 75 ILE C O 1
ATOM 7041 N N . GLY C 1 79 ? 20.940 65.286 68.984 1.00 49.14 76 GLY C N 1
ATOM 7042 C CA . GLY C 1 79 ? 21.489 66.196 69.998 1.00 48.07 76 GLY C CA 1
ATOM 7043 C C . GLY C 1 79 ? 20.412 66.980 70.730 1.00 48.85 76 GLY C C 1
ATOM 7044 O O . GLY C 1 79 ? 20.348 66.960 71.957 1.00 50.26 76 GLY C O 1
ATOM 7045 N N . ALA C 1 80 ? 19.544 67.639 69.968 1.00 47.83 77 ALA C N 1
ATOM 7046 C CA . ALA C 1 80 ? 18.433 68.406 70.538 1.00 48.96 77 ALA C CA 1
ATOM 7047 C C . ALA C 1 80 ? 17.512 67.533 71.365 1.00 49.77 77 ALA C C 1
ATOM 7048 O O . ALA C 1 80 ? 17.101 67.931 72.454 1.00 54.04 77 ALA C O 1
ATOM 7050 N N . LEU C 1 81 ? 17.200 66.348 70.838 1.00 46.65 78 LEU C N 1
ATOM 7051 C CA . LEU C 1 81 ? 16.368 65.379 71.535 1.00 47.79 78 LEU C CA 1
ATOM 7052 C C . LEU C 1 81 ? 16.957 64.970 72.885 1.00 49.04 78 LEU C C 1
ATOM 7053 O O . LEU C 1 81 ? 16.222 64.835 73.871 1.00 47.46 78 LEU C O 1
ATOM 7058 N N . ARG C 1 82 ? 18.273 64.766 72.921 1.00 50.94 79 ARG C N 1
ATOM 7059 C CA . ARG C 1 82 ? 18.951 64.374 74.158 1.00 52.46 79 ARG C CA 1
ATOM 7060 C C . ARG C 1 82 ? 18.924 65.479 75.220 1.00 53.13 79 ARG C C 1
ATOM 7061 O O . ARG C 1 82 ? 18.738 65.205 76.410 1.00 52.18 79 ARG C O 1
ATOM 7069 N N . ARG C 1 83 ? 19.085 66.722 74.769 1.00 56.48 80 ARG C N 1
ATOM 7070 C CA . ARG C 1 83 ? 19.061 67.910 75.643 1.00 56.88 80 ARG C CA 1
ATOM 7071 C C . ARG C 1 83 ? 17.649 68.152 76.192 1.00 54.07 80 ARG C C 1
ATOM 7072 O O . ARG C 1 83 ? 17.459 68.320 77.394 1.00 55.13 80 ARG C O 1
ATOM 7080 N N . ASN C 1 84 ? 16.667 68.135 75.294 1.00 52.39 81 ASN C N 1
ATOM 7081 C CA . ASN C 1 84 ? 15.276 68.478 75.619 1.00 51.87 81 ASN C CA 1
ATOM 7082 C C . ASN C 1 84 ? 14.512 67.382 76.376 1.00 49.39 81 ASN C C 1
ATOM 7083 O O . ASN C 1 84 ? 13.727 67.691 77.275 1.00 47.38 81 ASN C O 1
ATOM 7088 N N . VAL C 1 85 ? 14.736 66.122 75.995 1.00 47.96 82 VAL C N 1
ATOM 7089 C CA . VAL C 1 85 ? 13.882 64.999 76.406 1.00 47.41 82 VAL C CA 1
ATOM 7090 C C . VAL C 1 85 ? 14.661 63.906 77.157 1.00 46.37 82 VAL C C 1
ATOM 7091 O O . VAL C 1 85 ? 14.345 63.609 78.322 1.00 45.10 82 VAL C O 1
ATOM 7095 N N . ILE C 1 86 ? 15.675 63.324 76.504 1.00 43.79 83 ILE C N 1
ATOM 7096 C CA . ILE C 1 86 ? 16.312 62.083 76.998 1.00 44.17 83 ILE C CA 1
ATOM 7097 C C . ILE C 1 86 ? 17.038 62.275 78.329 1.00 45.53 83 ILE C C 1
ATOM 7098 O O . ILE C 1 86 ? 16.977 61.400 79.187 1.00 47.51 83 ILE C O 1
ATOM 7103 N N . THR C 1 87 ? 17.718 63.406 78.500 1.00 47.73 84 THR C N 1
ATOM 7104 C CA . THR C 1 87 ? 18.432 63.686 79.750 1.00 48.80 84 THR C CA 1
ATOM 7105 C C . THR C 1 87 ? 17.485 63.772 80.974 1.00 48.27 84 THR C C 1
ATOM 7106 O O . THR C 1 87 ? 17.648 62.985 81.909 1.00 49.60 84 THR C O 1
ATOM 7110 N N . PRO C 1 88 ? 16.489 64.686 80.967 1.00 48.71 85 PRO C N 1
ATOM 7111 C CA . PRO C 1 88 ? 15.525 64.707 82.101 1.00 48.40 85 PRO C CA 1
ATOM 7112 C C . PRO C 1 88 ? 14.623 63.464 82.228 1.00 47.83 85 PRO C C 1
ATOM 7113 O O . PRO C 1 88 ? 14.157 63.156 83.327 1.00 50.05 85 PRO C O 1
ATOM 7117 N N . LEU C 1 89 ? 14.374 62.768 81.117 1.00 48.92 86 LEU C N 1
ATOM 7118 C CA . LEU C 1 89 ? 13.647 61.501 81.141 1.00 48.27 86 LEU C CA 1
ATOM 7119 C C . LEU C 1 89 ? 14.453 60.427 81.875 1.00 52.39 86 LEU C C 1
ATOM 7120 O O . LEU C 1 89 ? 13.923 59.765 82.767 1.00 53.48 86 LEU C O 1
ATOM 7125 N N . LYS C 1 90 ? 15.720 60.254 81.490 1.00 52.93 87 LYS C N 1
ATOM 7126 C CA . LYS C 1 90 ? 16.637 59.333 82.192 1.00 54.82 87 LYS C CA 1
ATOM 7127 C C . LYS C 1 90 ? 16.725 59.607 83.691 1.00 56.10 87 LYS C C 1
ATOM 7128 O O . LYS C 1 90 ? 16.794 58.662 84.471 1.00 55.78 87 LYS C O 1
ATOM 7134 N N . ARG C 1 91 ? 16.727 60.884 84.085 1.00 58.43 88 ARG C N 1
ATOM 7135 C CA . ARG C 1 91 ? 16.661 61.246 85.510 1.00 63.10 88 ARG C CA 1
ATOM 7136 C C . ARG C 1 91 ? 15.342 60.780 86.122 1.00 62.36 88 ARG C C 1
ATOM 7137 O O . ARG C 1 91 ? 15.327 60.190 87.196 1.00 61.65 88 ARG C O 1
ATOM 7145 N N . MET C 1 92 ? 14.244 61.033 85.420 1.00 62.00 89 MET C N 1
ATOM 7146 C CA . MET C 1 92 ? 12.921 60.662 85.914 1.00 65.25 89 MET C CA 1
ATOM 7147 C C . MET C 1 92 ? 12.725 59.139 86.010 1.00 61.85 89 MET C C 1
ATOM 7148 O O . MET C 1 92 ? 12.215 58.641 87.019 1.00 60.12 89 MET C O 1
ATOM 7153 N N . LEU C 1 93 ? 13.140 58.414 84.973 1.00 57.84 90 LEU C N 1
ATOM 7154 C CA . LEU C 1 93 ? 13.035 56.948 84.936 1.00 59.08 90 LEU C CA 1
ATOM 7155 C C . LEU C 1 93 ? 13.800 56.255 86.069 1.00 61.89 90 LEU C C 1
ATOM 7156 O O . LEU C 1 93 ? 13.257 55.370 86.731 1.00 54.67 90 LEU C O 1
ATOM 7161 N N . LYS C 1 94 ? 15.059 56.656 86.267 1.00 64.58 91 LYS C N 1
ATOM 7162 C CA . LYS C 1 94 ? 15.883 56.161 87.388 1.00 68.09 91 LYS C CA 1
ATOM 7163 C C . LYS C 1 94 ? 15.210 56.428 88.752 1.00 69.82 91 LYS C C 1
ATOM 7164 O O . LYS C 1 94 ? 15.188 55.552 89.620 1.00 67.61 91 LYS C O 1
ATOM 7166 N N . SER C 1 95 ? 14.636 57.623 88.910 1.00 72.05 92 SER C N 1
ATOM 7167 C CA . SER C 1 95 ? 13.946 58.023 90.148 1.00 73.92 92 SER C CA 1
ATOM 7168 C C . SER C 1 95 ? 12.750 57.130 90.512 1.00 72.66 92 SER C C 1
ATOM 7169 O O . SER C 1 95 ? 12.498 56.909 91.692 1.00 72.44 92 SER C O 1
ATOM 7172 N N . ARG C 1 96 ? 12.028 56.628 89.506 1.00 71.88 93 ARG C N 1
ATOM 7173 C CA . ARG C 1 96 ? 10.951 55.646 89.713 1.00 73.20 93 ARG C CA 1
ATOM 7174 C C . ARG C 1 96 ? 11.421 54.182 89.530 1.00 72.92 93 ARG C C 1
ATOM 7175 O O . ARG C 1 96 ? 10.608 53.298 89.241 1.00 75.85 93 ARG C O 1
ATOM 7177 N N . GLY C 1 97 ? 12.719 53.926 89.722 1.00 72.05 94 GLY C N 1
ATOM 7178 C CA . GLY C 1 97 ? 13.268 52.570 89.730 1.00 69.80 94 GLY C CA 1
ATOM 7179 C C . GLY C 1 97 ? 13.433 51.838 88.402 1.00 70.05 94 GLY C C 1
ATOM 7180 O O . GLY C 1 97 ? 13.653 50.625 88.403 1.00 67.88 94 GLY C O 1
ATOM 7181 N N . TYR C 1 98 ? 13.342 52.542 87.273 1.00 67.83 95 TYR C N 1
ATOM 7182 C CA . TYR C 1 98 ? 13.606 51.922 85.968 1.00 68.21 95 TYR C CA 1
ATOM 7183 C C . TYR C 1 98 ? 15.117 51.891 85.757 1.00 65.00 95 TYR C C 1
ATOM 7184 O O . TYR C 1 98 ? 15.803 52.869 86.057 1.00 67.12 95 TYR C O 1
ATOM 7193 N N . ARG C 1 99 ? 15.622 50.768 85.248 1.00 63.73 96 ARG C N 1
ATOM 7194 C CA . ARG C 1 99 ? 17.037 50.623 84.894 1.00 63.36 96 ARG C CA 1
ATOM 7195 C C . ARG C 1 99 ? 17.213 51.035 83.437 1.00 62.57 96 ARG C C 1
ATOM 7196 O O . ARG C 1 99 ? 16.478 50.566 82.575 1.00 65.24 96 ARG C O 1
ATOM 7198 N N . VAL C 1 100 ? 18.185 51.902 83.163 1.00 62.62 97 VAL C N 1
ATOM 7199 C CA . VAL C 1 100 ? 18.410 52.417 81.813 1.00 61.32 97 VAL C CA 1
ATOM 7200 C C . VAL C 1 100 ? 19.887 52.313 81.437 1.00 61.37 97 VAL C C 1
ATOM 7201 O O . VAL C 1 100 ? 20.733 52.923 82.098 1.00 64.53 97 VAL C O 1
ATOM 7205 N N . LYS C 1 101 ? 20.186 51.543 80.386 1.00 57.80 98 LYS C N 1
ATOM 7206 C CA . LYS C 1 101 ? 21.521 51.517 79.763 1.00 57.59 98 LYS C CA 1
ATOM 7207 C C . LYS C 1 101 ? 21.498 52.349 78.485 1.00 56.25 98 LYS C C 1
ATOM 7208 O O . LYS C 1 101 ? 20.780 52.009 77.551 1.00 57.90 98 LYS C O 1
ATOM 7210 N N . ASP C 1 102 ? 22.282 53.428 78.439 1.00 57.62 99 ASP C N 1
ATOM 7211 C CA . ASP C 1 102 ? 22.338 54.301 77.260 1.00 57.87 99 ASP C CA 1
ATOM 7212 C C . ASP C 1 102 ? 23.545 53.960 76.389 1.00 59.79 99 ASP C C 1
ATOM 7213 O O . ASP C 1 102 ? 24.674 54.004 76.858 1.00 67.58 99 ASP C O 1
ATOM 7218 N N . HIS C 1 103 ? 23.292 53.671 75.113 1.00 58.72 100 HIS C N 1
ATOM 7219 C CA . HIS C 1 103 ? 24.321 53.284 74.140 1.00 59.08 100 HIS C CA 1
ATOM 7220 C C . HIS C 1 103 ? 24.537 54.472 73.226 1.00 56.65 100 HIS C C 1
ATOM 7221 O O . HIS C 1 103 ? 23.725 54.735 72.340 1.00 59.26 100 HIS C O 1
ATOM 7228 N N . ARG C 1 104 ? 25.636 55.191 73.451 1.00 57.74 101 ARG C N 1
ATOM 7229 C CA . ARG C 1 104 ? 25.820 56.519 72.880 1.00 54.36 101 ARG C CA 1
ATOM 7230 C C . ARG C 1 104 ? 26.163 56.528 71.406 1.00 54.08 101 ARG C C 1
ATOM 7231 O O . ARG C 1 104 ? 25.694 57.402 70.685 1.00 60.14 101 ARG C O 1
ATOM 7239 N N . ALA C 1 105 ? 26.960 55.571 70.948 1.00 52.46 102 ALA C N 1
ATOM 7240 C CA . ALA C 1 105 ? 27.300 55.475 69.521 1.00 54.64 102 ALA C CA 1
ATOM 7241 C C . ALA C 1 105 ? 26.125 54.958 68.682 1.00 55.11 102 ALA C C 1
ATOM 7242 O O . ALA C 1 105 ? 25.821 55.509 67.625 1.00 55.98 102 ALA C O 1
ATOM 7244 N N . ASP C 1 106 ? 25.487 53.890 69.158 1.00 56.27 103 ASP C N 1
ATOM 7245 C CA . ASP C 1 106 ? 24.313 53.300 68.486 1.00 59.46 103 ASP C CA 1
ATOM 7246 C C . ASP C 1 106 ? 23.028 54.149 68.657 1.00 57.45 103 ASP C C 1
ATOM 7247 O O . ASP C 1 106 ? 22.104 54.031 67.843 1.00 49.87 103 ASP C O 1
ATOM 7252 N N . ASN C 1 107 ? 22.989 54.984 69.710 1.00 54.81 104 ASN C N 1
ATOM 7253 C CA . ASN C 1 107 ? 21.862 55.886 70.028 1.00 50.90 104 ASN C CA 1
ATOM 7254 C C . ASN C 1 107 ? 20.558 55.114 70.237 1.00 47.57 104 ASN C C 1
ATOM 7255 O O . ASN C 1 107 ? 19.594 55.263 69.487 1.00 43.37 104 ASN C O 1
ATOM 7260 N N . TYR C 1 108 ? 20.569 54.249 71.238 1.00 47.49 105 TYR C N 1
ATOM 7261 C CA . TYR C 1 108 ? 19.356 53.611 71.717 1.00 48.33 105 TYR C CA 1
ATOM 7262 C C . TYR C 1 108 ? 19.494 53.412 73.208 1.00 48.99 105 TYR C C 1
ATOM 7263 O O . TYR C 1 108 ? 20.599 53.492 73.733 1.00 51.26 105 TYR C O 1
ATOM 7272 N N . LEU C 1 109 ? 18.365 53.203 73.874 1.00 46.99 106 LEU C N 1
ATOM 7273 C CA . LEU C 1 109 ? 18.319 52.941 75.304 1.00 50.27 106 LEU C CA 1
ATOM 7274 C C . LEU C 1 109 ? 17.698 51.557 75.495 1.00 52.30 106 LEU C C 1
ATOM 7275 O O . LEU C 1 109 ? 16.675 51.244 74.875 1.00 51.40 106 LEU C O 1
ATOM 7280 N N . THR C 1 110 ? 18.321 50.733 76.330 1.00 49.19 107 THR C N 1
ATOM 7281 C CA . THR C 1 110 ? 17.675 49.532 76.846 1.00 50.32 107 THR C CA 1
ATOM 7282 C C . THR C 1 110 ? 17.076 49.933 78.181 1.00 49.27 107 THR C C 1
ATOM 7283 O O . THR C 1 110 ? 17.794 50.430 79.042 1.00 48.80 107 THR C O 1
ATOM 7287 N N . ILE C 1 111 ? 15.762 49.759 78.320 1.00 53.26 108 ILE C N 1
ATOM 7288 C CA . ILE C 1 111 ? 15.036 50.077 79.562 1.00 56.48 108 ILE C CA 1
ATOM 7289 C C . ILE C 1 111 ? 14.434 48.778 80.105 1.00 55.90 108 ILE C C 1
ATOM 7290 O O . ILE C 1 111 ? 13.828 48.010 79.353 1.00 56.62 108 ILE C O 1
ATOM 7295 N N . THR C 1 112 ? 14.616 48.543 81.404 1.00 59.04 109 THR C N 1
ATOM 7296 C CA . THR C 1 112 ? 14.203 47.288 82.055 1.00 61.87 109 THR C CA 1
ATOM 7297 C C . THR C 1 112 ? 13.461 47.602 83.353 1.00 61.75 109 THR C C 1
ATOM 7298 O O . THR C 1 112 ? 13.909 48.456 84.119 1.00 60.83 109 THR C O 1
ATOM 7302 N N . PHE C 1 113 ? 12.330 46.934 83.591 1.00 64.12 110 PHE C N 1
ATOM 7303 C CA . PHE C 1 113 ? 11.502 47.222 84.775 1.00 72.95 110 PHE C CA 1
ATOM 7304 C C . PHE C 1 113 ? 10.534 46.086 85.121 1.00 76.73 110 PHE C C 1
ATOM 7305 O O . PHE C 1 113 ? 9.578 45.840 84.383 1.00 81.34 110 PHE C O 1
ATOM 7313 N N . LYS C 1 114 ? 10.791 45.409 86.247 1.00 78.63 111 LYS C N 1
ATOM 7314 C CA . LYS C 1 114 ? 9.954 44.303 86.748 1.00 77.41 111 LYS C CA 1
ATOM 7315 C C . LYS C 1 114 ? 9.815 43.161 85.720 1.00 77.36 111 LYS C C 1
ATOM 7316 O O . LYS C 1 114 ? 8.700 42.751 85.369 1.00 76.03 111 LYS C O 1
ATOM 7318 N N . GLY C 1 115 ? 10.957 42.686 85.214 1.00 74.33 112 GLY C N 1
ATOM 7319 C CA . GLY C 1 115 ? 10.993 41.570 84.256 1.00 72.62 112 GLY C CA 1
ATOM 7320 C C . GLY C 1 115 ? 10.815 41.924 82.787 1.00 70.88 112 GLY C C 1
ATOM 7321 O O . GLY C 1 115 ? 11.142 41.123 81.914 1.00 68.43 112 GLY C O 1
ATOM 7322 N N . LYS C 1 116 ? 10.295 43.116 82.509 1.00 70.78 113 LYS C N 1
ATOM 7323 C CA . LYS C 1 116 ? 10.084 43.587 81.144 1.00 68.32 113 LYS C CA 1
ATOM 7324 C C . LYS C 1 116 ? 11.339 44.317 80.662 1.00 61.73 113 LYS C C 1
ATOM 7325 O O . LYS C 1 116 ? 11.972 45.028 81.431 1.00 57.58 113 LYS C O 1
ATOM 7331 N N . THR C 1 117 ? 11.681 44.148 79.391 1.00 58.61 114 THR C N 1
ATOM 7332 C CA . THR C 1 117 ? 12.793 44.871 78.776 1.00 59.63 114 THR C CA 1
ATOM 7333 C C . THR C 1 117 ? 12.359 45.329 77.383 1.00 58.93 114 THR C C 1
ATOM 7334 O O . THR C 1 117 ? 11.801 44.530 76.625 1.00 61.48 114 THR C O 1
ATOM 7338 N N . ASN C 1 118 ? 12.601 46.605 77.053 1.00 55.53 115 ASN C N 1
ATOM 7339 C CA . ASN C 1 118 ? 12.330 47.145 75.697 1.00 53.04 115 ASN C CA 1
ATOM 7340 C C . ASN C 1 118 ? 13.446 48.111 75.261 1.00 52.50 115 ASN C C 1
ATOM 7341 O O . ASN C 1 118 ? 14.246 48.576 76.083 1.00 49.07 115 ASN C O 1
ATOM 7346 N N . TYR C 1 119 ? 13.474 48.405 73.962 1.00 51.42 116 TYR C N 1
ATOM 7347 C CA . TYR C 1 119 ? 14.566 49.140 73.329 1.00 52.91 116 TYR C CA 1
ATOM 7348 C C . TYR C 1 119 ? 14.056 50.413 72.640 1.00 51.05 116 TYR C C 1
ATOM 7349 O O . TYR C 1 119 ? 13.206 50.347 71.756 1.00 50.54 116 TYR C O 1
ATOM 7358 N N . PHE C 1 120 ? 14.602 51.563 73.038 1.00 49.66 117 PHE C N 1
ATOM 7359 C CA . PHE C 1 120 ? 14.148 52.871 72.577 1.00 46.93 117 PHE C CA 1
ATOM 7360 C C . PHE C 1 120 ? 15.211 53.541 71.705 1.00 46.12 117 PHE C C 1
ATOM 7361 O O . PHE C 1 120 ? 16.145 54.166 72.207 1.00 44.80 117 PHE C O 1
ATOM 7369 N N . TYR C 1 121 ? 15.054 53.405 70.393 1.00 47.42 118 TYR C N 1
ATOM 7370 C CA . TYR C 1 121 ? 16.023 53.925 69.422 1.00 48.34 118 TYR C CA 1
ATOM 7371 C C . TYR C 1 121 ? 15.810 55.434 69.227 1.00 51.61 118 TYR C C 1
ATOM 7372 O O . TYR C 1 121 ? 14.664 55.892 69.152 1.00 49.93 118 TYR C O 1
ATOM 7381 N N . LEU C 1 122 ? 16.910 56.193 69.154 1.00 50.97 119 LEU C N 1
ATOM 7382 C CA . LEU C 1 122 ? 16.869 57.647 68.948 1.00 47.32 119 LEU C CA 1
ATOM 7383 C C . LEU C 1 122 ? 17.118 58.033 67.493 1.00 48.58 119 LEU C C 1
ATOM 7384 O O . LEU C 1 122 ? 18.039 57.506 66.856 1.00 50.20 119 LEU C O 1
ATOM 7389 N N . PHE C 1 123 ? 16.309 58.964 66.981 1.00 47.89 120 PHE C N 1
ATOM 7390 C CA . PHE C 1 123 ? 16.402 59.427 65.589 1.00 49.32 120 PHE C CA 1
ATOM 7391 C C . PHE C 1 123 ? 16.408 60.955 65.486 1.00 48.87 120 PHE C C 1
ATOM 7392 O O . PHE C 1 123 ? 15.904 61.655 66.364 1.00 43.22 120 PHE C O 1
ATOM 7400 N N . GLY C 1 124 ? 16.951 61.440 64.371 1.00 48.85 121 GLY C N 1
ATOM 7401 C CA . GLY C 1 124 ? 16.857 62.839 63.955 1.00 50.90 121 GLY C CA 1
ATOM 7402 C C . GLY C 1 124 ? 16.163 62.911 62.601 1.00 52.64 121 GLY C C 1
ATOM 7403 O O . GLY C 1 124 ? 16.222 61.964 61.813 1.00 51.73 121 GLY C O 1
ATOM 7404 N N . GLY C 1 125 ? 15.511 64.036 62.330 1.00 53.51 122 GLY C N 1
ATOM 7405 C CA . GLY C 1 125 ? 14.730 64.212 61.107 1.00 58.68 122 GLY C CA 1
ATOM 7406 C C . GLY C 1 125 ? 15.461 64.162 59.769 1.00 60.33 122 GLY C C 1
ATOM 7407 O O . GLY C 1 125 ? 14.855 63.780 58.762 1.00 57.95 122 GLY C O 1
ATOM 7408 N N . LYS C 1 126 ? 16.740 64.547 59.746 1.00 66.33 123 LYS C N 1
ATOM 7409 C CA . LYS C 1 126 ? 17.512 64.627 58.485 1.00 73.88 123 LYS C CA 1
ATOM 7410 C C . LYS C 1 126 ? 18.762 63.744 58.380 1.00 75.18 123 LYS C C 1
ATOM 7411 O O . LYS C 1 126 ? 19.112 63.354 57.268 1.00 77.49 123 LYS C O 1
ATOM 7417 N N . ASP C 1 127 ? 19.431 63.443 59.497 1.00 76.35 124 ASP C N 1
ATOM 7418 C CA . ASP C 1 127 ? 20.748 62.761 59.461 1.00 78.18 124 ASP C CA 1
ATOM 7419 C C . ASP C 1 127 ? 20.725 61.345 58.845 1.00 75.81 124 ASP C C 1
ATOM 7420 O O . ASP C 1 127 ? 19.702 60.656 58.890 1.00 73.26 124 ASP C O 1
ATOM 7425 N N . GLU C 1 128 ? 21.872 60.931 58.298 1.00 74.88 125 GLU C N 1
ATOM 7426 C CA . GLU C 1 128 ? 21.977 59.729 57.445 1.00 75.06 125 GLU C CA 1
ATOM 7427 C C . GLU C 1 128 ? 21.744 58.398 58.171 1.00 72.56 125 GLU C C 1
ATOM 7428 O O . GLU C 1 128 ? 21.085 57.507 57.626 1.00 72.28 125 GLU C O 1
ATOM 7430 N N . SER C 1 129 ? 22.282 58.266 59.384 1.00 72.64 126 SER C N 1
ATOM 7431 C CA . SER C 1 129 ? 22.108 57.054 60.210 1.00 72.17 126 SER C CA 1
ATOM 7432 C C . SER C 1 129 ? 20.641 56.772 60.476 1.00 69.57 126 SER C C 1
ATOM 7433 O O . SER C 1 129 ? 20.186 55.638 60.333 1.00 73.34 126 SER C O 1
ATOM 7436 N N . SER C 1 130 ? 19.923 57.821 60.879 1.00 66.50 127 SER C N 1
ATOM 7437 C CA . SER C 1 130 ? 18.481 57.763 61.109 1.00 64.07 127 SER C CA 1
ATOM 7438 C C . SER C 1 130 ? 17.710 57.344 59.853 1.00 65.06 127 SER C C 1
ATOM 7439 O O . SER C 1 130 ? 16.740 56.594 59.948 1.00 62.85 127 SER C O 1
ATOM 7442 N N . GLN C 1 131 ? 18.153 57.828 58.689 1.00 67.87 128 GLN C N 1
ATOM 7443 C CA . GLN C 1 131 ? 17.512 57.502 57.409 1.00 72.31 128 GLN C CA 1
ATOM 7444 C C . GLN C 1 131 ? 17.707 56.034 57.022 1.00 69.75 128 GLN C C 1
ATOM 7445 O O . GLN C 1 131 ? 16.759 55.386 56.588 1.00 67.70 128 GLN C O 1
ATOM 7451 N N . ASP C 1 132 ? 18.927 55.520 57.181 1.00 72.34 129 ASP C N 1
ATOM 7452 C CA . ASP C 1 132 ? 19.215 54.093 56.923 1.00 74.88 129 ASP C CA 1
ATOM 7453 C C . ASP C 1 132 ? 18.467 53.184 57.901 1.00 71.17 129 ASP C C 1
ATOM 7454 O O . ASP C 1 132 ? 17.901 52.163 57.502 1.00 71.74 129 ASP C O 1
ATOM 7459 N N . LEU C 1 133 ? 18.480 53.571 59.177 1.00 67.17 130 LEU C N 1
ATOM 7460 C CA . LEU C 1 133 ? 17.874 52.785 60.250 1.00 61.80 130 LEU C CA 1
ATOM 7461 C C . LEU C 1 133 ? 16.357 52.708 60.126 1.00 60.45 130 LEU C C 1
ATOM 7462 O O . LEU C 1 133 ? 15.789 51.622 60.242 1.00 61.18 130 LEU C O 1
ATOM 7467 N N . ILE C 1 134 ? 15.709 53.853 59.901 1.00 57.12 131 ILE C N 1
ATOM 7468 C CA . ILE C 1 134 ? 14.245 53.902 59.793 1.00 58.34 131 ILE C CA 1
ATOM 7469 C C . ILE C 1 134 ? 13.711 53.120 58.574 1.00 59.56 131 ILE C C 1
ATOM 7470 O O . ILE C 1 134 ? 12.614 52.582 58.649 1.00 64.85 131 ILE C O 1
ATOM 7475 N N . GLN C 1 135 ? 14.474 53.050 57.476 1.00 61.58 132 GLN C N 1
ATOM 7476 C CA . GLN C 1 135 ? 14.113 52.205 56.308 1.00 62.44 132 GLN C CA 1
ATOM 7477 C C . GLN C 1 135 ? 13.785 50.759 56.726 1.00 62.34 132 GLN C C 1
ATOM 7478 O O . GLN C 1 135 ? 12.761 50.203 56.323 1.00 61.65 132 GLN C O 1
ATOM 7480 N N . GLY C 1 136 ? 14.633 50.195 57.586 1.00 62.52 133 GLY C N 1
ATOM 7481 C CA . GLY C 1 136 ? 14.565 48.784 57.962 1.00 64.10 133 GLY C CA 1
ATOM 7482 C C . GLY C 1 136 ? 13.924 48.429 59.289 1.00 64.21 133 GLY C C 1
ATOM 7483 O O . GLY C 1 136 ? 13.337 47.362 59.410 1.00 73.37 133 GLY C O 1
ATOM 7484 N N . ILE C 1 137 ? 14.043 49.290 60.295 1.00 63.35 134 ILE C N 1
ATOM 7485 C CA . ILE C 1 137 ? 13.546 48.960 61.636 1.00 59.52 134 ILE C CA 1
ATOM 7486 C C . ILE C 1 137 ? 12.018 48.813 61.674 1.00 58.66 134 ILE C C 1
ATOM 7487 O O . ILE C 1 137 ? 11.296 49.506 60.953 1.00 56.86 134 ILE C O 1
ATOM 7492 N N . THR C 1 138 ? 11.553 47.899 62.520 1.00 56.63 135 THR C N 1
ATOM 7493 C CA . THR C 1 138 ? 10.135 47.693 62.787 1.00 55.66 135 THR C CA 1
ATOM 7494 C C . THR C 1 138 ? 9.855 48.144 64.212 1.00 53.37 135 THR C C 1
ATOM 7495 O O . THR C 1 138 ? 10.562 47.737 65.125 1.00 52.04 135 THR C O 1
ATOM 7499 N N . LEU C 1 139 ? 8.801 48.943 64.398 1.00 52.27 136 LEU C N 1
ATOM 7500 C CA . LEU C 1 139 ? 8.538 49.625 65.668 1.00 50.87 136 LEU C CA 1
ATOM 7501 C C . LEU C 1 139 ? 7.154 49.315 66.218 1.00 50.83 136 LEU C C 1
ATOM 7502 O O . LEU C 1 139 ? 6.219 49.054 65.455 1.00 52.13 136 LEU C O 1
ATOM 7507 N N . ALA C 1 140 ? 7.030 49.372 67.544 1.00 46.67 137 ALA C N 1
ATOM 7508 C CA . ALA C 1 140 ? 5.740 49.250 68.222 1.00 46.67 137 ALA C CA 1
ATOM 7509 C C . ALA C 1 140 ? 5.233 50.603 68.752 1.00 45.65 137 ALA C C 1
ATOM 7510 O O . ALA C 1 140 ? 4.337 50.659 69.579 1.00 43.23 137 ALA C O 1
ATOM 7512 N N . GLY C 1 141 ? 5.790 51.691 68.244 1.00 48.15 138 GLY C N 1
ATOM 7513 C CA . GLY C 1 141 ? 5.500 53.015 68.767 1.00 49.46 138 GLY C CA 1
ATOM 7514 C C . GLY C 1 141 ? 6.525 54.014 68.269 1.00 51.34 138 GLY C C 1
ATOM 7515 O O . GLY C 1 141 ? 7.642 53.635 67.916 1.00 53.49 138 GLY C O 1
ATOM 7516 N N . MET C 1 142 ? 6.135 55.288 68.237 1.00 52.95 139 MET C N 1
ATOM 7517 C CA . MET C 1 142 ? 7.018 56.380 67.840 1.00 50.37 139 MET C CA 1
ATOM 7518 C C . MET C 1 142 ? 6.650 57.632 68.619 1.00 49.37 139 MET C C 1
ATOM 7519 O O . MET C 1 142 ? 5.467 57.890 68.852 1.00 47.12 139 MET C O 1
ATOM 7524 N N . PHE C 1 143 ? 7.676 58.388 69.018 1.00 46.39 140 PHE C N 1
ATOM 7525 C CA . PHE C 1 143 ? 7.541 59.619 69.804 1.00 45.34 140 PHE C CA 1
ATOM 7526 C C . PHE C 1 143 ? 8.283 60.753 69.074 1.00 44.21 140 PHE C C 1
ATOM 7527 O O . PHE C 1 143 ? 9.463 60.631 68.773 1.00 45.94 140 PHE C O 1
ATOM 7535 N N . PHE C 1 144 ? 7.591 61.852 68.801 1.00 43.21 141 PHE C N 1
ATOM 7536 C CA . PHE C 1 144 ? 8.149 62.956 68.030 1.00 42.13 141 PHE C CA 1
ATOM 7537 C C . PHE C 1 144 ? 8.181 64.217 68.872 1.00 42.97 141 PHE C C 1
ATOM 7538 O O . PHE C 1 144 ? 7.121 64.749 69.197 1.00 43.17 141 PHE C O 1
ATOM 7546 N N . ASP C 1 145 ? 9.379 64.689 69.230 1.00 44.40 142 ASP C N 1
ATOM 7547 C CA . ASP C 1 145 ? 9.525 65.980 69.920 1.00 45.47 142 ASP C CA 1
ATOM 7548 C C . ASP C 1 145 ? 9.757 67.082 68.909 1.00 42.42 142 ASP C C 1
ATOM 7549 O O . ASP C 1 145 ? 10.522 66.899 67.966 1.00 40.08 142 ASP C O 1
ATOM 7554 N N . GLU C 1 146 ? 9.094 68.215 69.116 1.00 41.39 143 GLU C N 1
ATOM 7555 C CA . GLU C 1 146 ? 9.131 69.349 68.189 1.00 43.33 143 GLU C CA 1
ATOM 7556 C C . GLU C 1 146 ? 8.811 68.904 66.759 1.00 44.00 143 GLU C C 1
ATOM 7557 O O . GLU C 1 146 ? 9.552 69.222 65.812 1.00 42.58 143 GLU C O 1
ATOM 7563 N N . VAL C 1 147 ? 7.722 68.146 66.617 1.00 40.99 144 VAL C N 1
ATOM 7564 C CA . VAL C 1 147 ? 7.397 67.489 65.345 1.00 42.71 144 VAL C CA 1
ATOM 7565 C C . VAL C 1 147 ? 7.133 68.472 64.200 1.00 42.63 144 VAL C C 1
ATOM 7566 O O . VAL C 1 147 ? 7.445 68.166 63.048 1.00 42.67 144 VAL C O 1
ATOM 7570 N N . ALA C 1 148 ? 6.596 69.650 64.522 1.00 41.00 145 ALA C N 1
ATOM 7571 C CA . ALA C 1 148 ? 6.346 70.687 63.531 1.00 42.87 145 ALA C CA 1
ATOM 7572 C C . ALA C 1 148 ? 7.630 71.273 62.909 1.00 44.87 145 ALA C C 1
ATOM 7573 O O . ALA C 1 148 ? 7.576 71.873 61.836 1.00 45.81 145 ALA C O 1
ATOM 7575 N N . LEU C 1 149 ? 8.769 71.118 63.582 1.00 44.76 146 LEU C N 1
ATOM 7576 C CA . LEU C 1 149 ? 10.053 71.504 63.020 1.00 44.53 146 LEU C CA 1
ATOM 7577 C C . LEU C 1 149 ? 10.715 70.408 62.195 1.00 44.73 146 LEU C C 1
ATOM 7578 O O . LEU C 1 149 ? 11.722 70.676 61.549 1.00 45.28 146 LEU C O 1
ATOM 7583 N N . MET C 1 150 ? 10.182 69.187 62.226 1.00 46.47 147 MET C N 1
ATOM 7584 C CA . MET C 1 150 ? 10.757 68.070 61.462 1.00 50.73 147 MET C CA 1
ATOM 7585 C C . MET C 1 150 ? 10.242 68.077 60.030 1.00 50.92 147 MET C C 1
ATOM 7586 O O . MET C 1 150 ? 9.183 68.642 59.771 1.00 49.90 147 MET C O 1
ATOM 7591 N N . PRO C 1 151 ? 10.968 67.419 59.100 1.00 52.84 148 PRO C N 1
ATOM 7592 C CA . PRO C 1 151 ? 10.452 67.341 57.739 1.00 53.64 148 PRO C CA 1
ATOM 7593 C C . PRO C 1 151 ? 9.312 66.333 57.663 1.00 54.81 148 PRO C C 1
ATOM 7594 O O . PRO C 1 151 ? 9.444 65.239 58.207 1.00 55.33 148 PRO C O 1
ATOM 7598 N N . GLU C 1 152 ? 8.215 66.708 56.998 1.00 56.73 149 GLU C N 1
ATOM 7599 C CA . GLU C 1 152 ? 7.021 65.855 56.887 1.00 57.70 149 GLU C CA 1
ATOM 7600 C C . GLU C 1 152 ? 7.335 64.454 56.360 1.00 55.48 149 GLU C C 1
ATOM 7601 O O . GLU C 1 152 ? 6.718 63.487 56.801 1.00 54.86 149 GLU C O 1
ATOM 7607 N N . SER C 1 153 ? 8.275 64.351 55.419 1.00 54.84 150 SER C N 1
ATOM 7608 C CA . SER C 1 153 ? 8.608 63.064 54.804 1.00 55.17 150 SER C CA 1
ATOM 7609 C C . SER C 1 153 ? 9.201 62.085 55.812 1.00 54.07 150 SER C C 1
ATOM 7610 O O . SER C 1 153 ? 8.936 60.883 55.725 1.00 58.42 150 SER C O 1
ATOM 7613 N N . PHE C 1 154 ? 10.003 62.584 56.754 1.00 51.91 151 PHE C N 1
ATOM 7614 C CA . PHE C 1 154 ? 10.502 61.731 57.825 1.00 52.61 151 PHE C CA 1
ATOM 7615 C C . PHE C 1 154 ? 9.364 61.276 58.744 1.00 51.81 151 PHE C C 1
ATOM 7616 O O . PHE C 1 154 ? 9.342 60.118 59.166 1.00 54.02 151 PHE C O 1
ATOM 7624 N N . VAL C 1 155 ? 8.421 62.163 59.053 1.00 50.67 152 VAL C N 1
ATOM 7625 C CA . VAL C 1 155 ? 7.322 61.782 59.942 1.00 53.26 152 VAL C CA 1
ATOM 7626 C C . VAL C 1 155 ? 6.462 60.673 59.312 1.00 56.71 152 VAL C C 1
ATOM 7627 O O . VAL C 1 155 ? 6.098 59.721 60.002 1.00 55.00 152 VAL C O 1
ATOM 7631 N N . ASN C 1 156 ? 6.177 60.768 58.011 1.00 60.58 153 ASN C N 1
ATOM 7632 C CA . ASN C 1 156 ? 5.420 59.706 57.308 1.00 63.14 153 ASN C CA 1
ATOM 7633 C C . ASN C 1 156 ? 6.183 58.384 57.280 1.00 63.56 153 ASN C C 1
ATOM 7634 O O . ASN C 1 156 ? 5.606 57.324 57.540 1.00 64.77 153 ASN C O 1
ATOM 7639 N N . GLN C 1 157 ? 7.475 58.461 56.974 1.00 60.51 154 GLN C N 1
ATOM 7640 C CA . GLN C 1 157 ? 8.334 57.283 56.929 1.00 61.77 154 GLN C CA 1
ATOM 7641 C C . GLN C 1 157 ? 8.439 56.553 58.280 1.00 61.93 154 GLN C C 1
ATOM 7642 O O . GLN C 1 157 ? 8.418 55.325 58.312 1.00 64.82 154 GLN C O 1
ATOM 7648 N N . ALA C 1 158 ? 8.534 57.302 59.380 1.00 59.42 155 ALA C N 1
ATOM 7649 C CA . ALA C 1 158 ? 8.621 56.712 60.731 1.00 58.52 155 ALA C CA 1
ATOM 7650 C C . ALA C 1 158 ? 7.297 56.102 61.177 1.00 57.70 155 ALA C C 1
ATOM 7651 O O . ALA C 1 158 ? 7.271 55.032 61.803 1.00 55.03 155 ALA C O 1
ATOM 7653 N N . THR C 1 159 ? 6.211 56.811 60.873 1.00 59.92 156 THR C N 1
ATOM 7654 C CA . THR C 1 159 ? 4.840 56.333 61.104 1.00 60.92 156 THR C CA 1
ATOM 7655 C C . THR C 1 159 ? 4.565 55.014 60.362 1.00 58.28 156 THR C C 1
ATOM 7656 O O . THR C 1 159 ? 3.971 54.099 60.937 1.00 56.10 156 THR C O 1
ATOM 7660 N N . ALA C 1 160 ? 5.033 54.903 59.118 1.00 59.46 157 ALA C N 1
ATOM 7661 C CA . ALA C 1 160 ? 4.849 53.677 58.321 1.00 62.95 157 ALA C CA 1
ATOM 7662 C C . ALA C 1 160 ? 5.669 52.465 58.805 1.00 63.29 157 ALA C C 1
ATOM 7663 O O . ALA C 1 160 ? 5.436 51.354 58.337 1.00 64.00 157 ALA C O 1
ATOM 7665 N N . ARG C 1 161 ? 6.627 52.674 59.710 1.00 62.17 158 ARG C N 1
ATOM 7666 C CA . ARG C 1 161 ? 7.326 51.568 60.366 1.00 60.40 158 ARG C CA 1
ATOM 7667 C C . ARG C 1 161 ? 6.609 51.047 61.593 1.00 57.15 158 ARG C C 1
ATOM 7668 O O . ARG C 1 161 ? 6.991 50.000 62.099 1.00 57.08 158 ARG C O 1
ATOM 7676 N N . CYS C 1 162 ? 5.597 51.756 62.091 1.00 55.25 159 CYS C N 1
ATOM 7677 C CA . CYS C 1 162 ? 4.887 51.300 63.295 1.00 59.04 159 CYS C CA 1
ATOM 7678 C C . CYS C 1 162 ? 3.844 50.202 62.966 1.00 63.35 159 CYS C C 1
ATOM 7679 O O . CYS C 1 162 ? 2.638 50.403 63.137 1.00 59.73 159 CYS C O 1
ATOM 7682 N N . SER C 1 163 ? 4.343 49.029 62.547 1.00 65.35 160 SER C N 1
ATOM 7683 C CA . SER C 1 163 ? 3.519 47.912 62.039 1.00 64.51 160 SER C CA 1
ATOM 7684 C C . SER C 1 163 ? 3.004 46.917 63.103 1.00 65.25 160 SER C C 1
ATOM 7685 O O . SER C 1 163 ? 2.109 46.113 62.818 1.00 69.12 160 SER C O 1
ATOM 7688 N N . VAL C 1 164 ? 3.556 46.976 64.312 1.00 65.50 161 VAL C N 1
ATOM 7689 C CA . VAL C 1 164 ? 3.204 46.040 65.387 1.00 65.16 161 VAL C CA 1
ATOM 7690 C C . VAL C 1 164 ? 1.809 46.361 65.912 1.00 64.20 161 VAL C C 1
ATOM 7691 O O . VAL C 1 164 ? 1.404 47.521 65.946 1.00 65.69 161 VAL C O 1
ATOM 7695 N N . ASP C 1 165 ? 1.077 45.321 66.304 1.00 66.94 162 ASP C N 1
ATOM 7696 C CA . ASP C 1 165 ? -0.261 45.474 66.895 1.00 68.57 162 ASP C CA 1
ATOM 7697 C C . ASP C 1 165 ? -0.186 46.177 68.246 1.00 64.78 162 ASP C C 1
ATOM 7698 O O . ASP C 1 165 ? 0.713 45.905 69.040 1.00 65.85 162 ASP C O 1
ATOM 7703 N N . GLY C 1 166 ? -1.152 47.064 68.495 1.00 66.54 163 GLY C N 1
ATOM 7704 C CA . GLY C 1 166 ? -1.194 47.909 69.697 1.00 62.57 163 GLY C CA 1
ATOM 7705 C C . GLY C 1 166 ? -0.395 49.207 69.591 1.00 59.08 163 GLY C C 1
ATOM 7706 O O . GLY C 1 166 ? -0.387 49.991 70.541 1.00 57.09 163 GLY C O 1
ATOM 7707 N N . ALA C 1 167 ? 0.249 49.440 68.439 1.00 57.45 164 ALA C N 1
ATOM 7708 C CA . ALA C 1 167 ? 1.212 50.545 68.266 1.00 57.87 164 ALA C CA 1
ATOM 7709 C C . ALA C 1 167 ? 0.539 51.903 68.313 1.00 55.68 164 ALA C C 1
ATOM 7710 O O . ALA C 1 167 ? -0.571 52.054 67.806 1.00 56.74 164 ALA C O 1
ATOM 7712 N N . LYS C 1 168 ? 1.227 52.879 68.915 1.00 56.35 165 LYS C N 1
ATOM 7713 C CA . LYS C 1 168 ? 0.694 54.232 69.109 1.00 57.17 165 LYS C CA 1
ATOM 7714 C C . LYS C 1 168 ? 1.711 55.324 68.747 1.00 56.29 165 LYS C C 1
ATOM 7715 O O . LYS C 1 168 ? 2.928 55.105 68.783 1.00 51.48 165 LYS C O 1
ATOM 7721 N N . LEU C 1 169 ? 1.183 56.489 68.374 1.00 52.89 166 LEU C N 1
ATOM 7722 C CA . LEU C 1 169 ? 1.966 57.590 67.821 1.00 48.92 166 LEU C CA 1
ATOM 7723 C C . LEU C 1 169 ? 1.828 58.810 68.730 1.00 46.74 166 LEU C C 1
ATOM 7724 O O . LEU C 1 169 ? 0.728 59.301 68.938 1.00 52.34 166 LEU C O 1
ATOM 7729 N N . TRP C 1 170 ? 2.941 59.279 69.285 1.00 42.79 167 TRP C N 1
ATOM 7730 C CA . TRP C 1 170 ? 2.935 60.391 70.235 1.00 41.76 167 TRP C CA 1
ATOM 7731 C C . TRP C 1 170 ? 3.642 61.591 69.605 1.00 43.40 167 TRP C C 1
ATOM 7732 O O . TRP C 1 170 ? 4.735 61.452 69.050 1.00 41.89 167 TRP C O 1
ATOM 7743 N N . PHE C 1 171 ? 3.014 62.759 69.698 1.00 44.09 168 PHE C N 1
ATOM 7744 C CA . PHE C 1 171 ? 3.520 63.976 69.064 1.00 43.18 168 PHE C CA 1
ATOM 7745 C C . PHE C 1 171 ? 3.577 65.110 70.062 1.00 41.30 168 PHE C C 1
ATOM 7746 O O . PHE C 1 171 ? 2.594 65.377 70.757 1.00 39.35 168 PHE C O 1
ATOM 7754 N N . ASN C 1 172 ? 4.719 65.786 70.100 1.00 42.07 169 ASN C N 1
ATOM 7755 C CA . ASN C 1 172 ? 4.909 66.970 70.920 1.00 43.27 169 ASN C CA 1
ATOM 7756 C C . ASN C 1 172 ? 5.307 68.141 70.017 1.00 41.97 169 ASN C C 1
ATOM 7757 O O . ASN C 1 172 ? 6.220 68.004 69.205 1.00 42.84 169 ASN C O 1
ATOM 7762 N N . CYS C 1 173 ? 4.666 69.272 70.213 1.00 41.13 170 CYS C N 1
ATOM 7763 C CA . CYS C 1 173 ? 4.981 70.451 69.448 1.00 42.88 170 CYS C CA 1
ATOM 7764 C C . CYS C 1 173 ? 4.491 71.768 69.998 1.00 40.72 170 CYS C C 1
ATOM 7765 O O . CYS C 1 173 ? 3.774 71.838 70.945 1.00 37.64 170 CYS C O 1
ATOM 7768 N N . ASN C 1 174 ? 4.985 72.810 69.373 1.00 40.79 171 ASN C N 1
ATOM 7769 C CA . ASN C 1 174 ? 4.610 74.192 69.597 1.00 36.84 171 ASN C CA 1
ATOM 7770 C C . ASN C 1 174 ? 4.087 74.666 68.245 1.00 34.92 171 ASN C C 1
ATOM 7771 O O . ASN C 1 174 ? 4.472 74.184 67.221 1.00 35.69 171 ASN C O 1
ATOM 7776 N N . PRO C 1 175 ? 3.187 75.622 68.247 1.00 34.74 172 PRO C N 1
ATOM 7777 C CA . PRO C 1 175 ? 2.567 76.070 67.012 1.00 35.94 172 PRO C CA 1
ATOM 7778 C C . PRO C 1 175 ? 3.337 76.899 66.000 1.00 37.17 172 PRO C C 1
ATOM 7779 O O . PRO C 1 175 ? 4.215 77.644 66.291 1.00 39.16 172 PRO C O 1
ATOM 7783 N N . ALA C 1 176 ? 2.953 76.707 64.762 1.00 37.44 173 ALA C N 1
ATOM 7784 C CA . ALA C 1 176 ? 3.398 77.501 63.646 1.00 38.35 173 ALA C CA 1
ATOM 7785 C C . ALA C 1 176 ? 2.127 78.159 63.116 1.00 40.17 173 ALA C C 1
ATOM 7786 O O . ALA C 1 176 ? 1.262 78.507 63.870 1.00 39.55 173 ALA C O 1
ATOM 7788 N N . GLY C 1 177 ? 2.052 78.347 61.809 1.00 42.04 174 GLY C N 1
ATOM 7789 C CA . GLY C 1 177 ? 0.897 78.898 61.115 1.00 42.65 174 GLY C CA 1
ATOM 7790 C C . GLY C 1 177 ? -0.235 77.904 60.857 1.00 43.33 174 GLY C C 1
ATOM 7791 O O . GLY C 1 177 ? -0.010 76.726 60.914 1.00 38.32 174 GLY C O 1
ATOM 7792 N N . PRO C 1 178 ? -1.448 78.387 60.531 1.00 44.26 175 PRO C N 1
ATOM 7793 C CA . PRO C 1 178 ? -2.596 77.481 60.380 1.00 43.68 175 PRO C CA 1
ATOM 7794 C C . PRO C 1 178 ? -2.633 76.677 59.091 1.00 41.43 175 PRO C C 1
ATOM 7795 O O . PRO C 1 178 ? -3.460 75.780 58.990 1.00 42.19 175 PRO C O 1
ATOM 7799 N N . TYR C 1 179 ? -1.768 76.995 58.129 1.00 40.31 176 TYR C N 1
ATOM 7800 C CA . TYR C 1 179 ? -1.589 76.182 56.924 1.00 42.53 176 TYR C CA 1
ATOM 7801 C C . TYR C 1 179 ? -0.361 75.263 57.035 1.00 42.13 176 TYR C C 1
ATOM 7802 O O . TYR C 1 179 ? -0.031 74.565 56.092 1.00 41.71 176 TYR C O 1
ATOM 7811 N N . HIS C 1 180 ? 0.327 75.267 58.177 1.00 43.23 177 HIS C N 1
ATOM 7812 C CA . HIS C 1 180 ? 1.448 74.353 58.398 1.00 42.66 177 HIS C CA 1
ATOM 7813 C C . HIS C 1 180 ? 0.985 72.886 58.265 1.00 42.41 177 HIS C C 1
ATOM 7814 O O . HIS C 1 180 ? -0.074 72.518 58.778 1.00 39.89 177 HIS C O 1
ATOM 7821 N N . TRP C 1 181 ? 1.779 72.058 57.592 1.00 42.84 178 TRP C N 1
ATOM 7822 C CA . TRP C 1 181 ? 1.387 70.665 57.321 1.00 43.67 178 TRP C CA 1
ATOM 7823 C C . TRP C 1 181 ? 0.931 69.871 58.551 1.00 44.90 178 TRP C C 1
ATOM 7824 O O . TRP C 1 181 ? -0.023 69.103 58.456 1.00 46.68 178 TRP C O 1
ATOM 7835 N N . PHE C 1 182 ? 1.592 70.047 59.696 1.00 44.18 179 PHE C N 1
ATOM 7836 C CA . PHE C 1 182 ? 1.176 69.345 60.914 1.00 42.87 179 PHE C CA 1
ATOM 7837 C C . PHE C 1 182 ? -0.231 69.751 61.393 1.00 44.83 179 PHE C C 1
ATOM 7838 O O . PHE C 1 182 ? -0.985 68.908 61.892 1.00 46.59 179 PHE C O 1
ATOM 7846 N N . LYS C 1 183 ? -0.584 71.028 61.254 1.00 44.31 180 LYS C N 1
ATOM 7847 C CA . LYS C 1 183 ? -1.929 71.481 61.570 1.00 45.00 180 LYS C CA 1
ATOM 7848 C C . LYS C 1 183 ? -2.954 70.786 60.651 1.00 48.07 180 LYS C C 1
ATOM 7849 O O . LYS C 1 183 ? -3.916 70.198 61.135 1.00 45.68 180 LYS C O 1
ATOM 7855 N N . VAL C 1 184 ? -2.731 70.834 59.338 1.00 53.86 181 VAL C N 1
ATOM 7856 C CA . VAL C 1 184 ? -3.739 70.373 58.369 1.00 56.71 181 VAL C CA 1
ATOM 7857 C C . VAL C 1 184 ? -3.814 68.843 58.302 1.00 56.99 181 VAL C C 1
ATOM 7858 O O . VAL C 1 184 ? -4.907 68.285 58.289 1.00 59.72 181 VAL C O 1
ATOM 7862 N N . GLU C 1 185 ? -2.662 68.177 58.289 1.00 55.53 182 GLU C N 1
ATOM 7863 C CA . GLU C 1 185 ? -2.607 66.720 58.181 1.00 53.69 182 GLU C CA 1
ATOM 7864 C C . GLU C 1 185 ? -2.761 65.964 59.507 1.00 51.82 182 GLU C C 1
ATOM 7865 O O . GLU C 1 185 ? -3.022 64.769 59.477 1.00 55.02 182 GLU C O 1
ATOM 7871 N N . TYR C 1 186 ? -2.604 66.615 60.661 1.00 46.31 183 TYR C N 1
ATOM 7872 C CA . TYR C 1 186 ? -2.663 65.888 61.928 1.00 44.88 183 TYR C CA 1
ATOM 7873 C C . TYR C 1 186 ? -3.669 66.473 62.893 1.00 45.95 183 TYR C C 1
ATOM 7874 O O . TYR C 1 186 ? -4.616 65.778 63.254 1.00 45.96 183 TYR C O 1
ATOM 7883 N N . LEU C 1 187 ? -3.477 67.728 63.311 1.00 47.11 184 LEU C N 1
ATOM 7884 C CA . LEU C 1 187 ? -4.415 68.399 64.244 1.00 48.09 184 LEU C CA 1
ATOM 7885 C C . LEU C 1 187 ? -5.828 68.616 63.655 1.00 49.28 184 LEU C C 1
ATOM 7886 O O . LEU C 1 187 ? -6.815 68.637 64.394 1.00 48.18 184 LEU C O 1
ATOM 7891 N N . ASP C 1 188 ? -5.922 68.785 62.337 1.00 53.57 185 ASP C N 1
ATOM 7892 C CA . ASP C 1 188 ? -7.220 68.896 61.665 1.00 58.22 185 ASP C CA 1
ATOM 7893 C C . ASP C 1 188 ? -7.727 67.550 61.107 1.00 58.47 185 ASP C C 1
ATOM 7894 O O . ASP C 1 188 ? -8.678 67.530 60.324 1.00 59.15 185 ASP C O 1
ATOM 7899 N N . LYS C 1 189 ? -7.100 66.436 61.497 1.00 54.96 186 LYS C N 1
ATOM 7900 C CA . LYS C 1 189 ? -7.542 65.097 61.095 1.00 54.89 186 LYS C CA 1
ATOM 7901 C C . LYS C 1 189 ? -7.512 64.136 62.278 1.00 53.21 186 LYS C C 1
ATOM 7902 O O . LYS C 1 189 ? -7.117 62.972 62.136 1.00 52.32 186 LYS C O 1
ATOM 7908 N N . LEU C 1 190 ? -7.960 64.629 63.436 1.00 52.65 187 LEU C N 1
ATOM 7909 C CA . LEU C 1 190 ? -7.959 63.844 64.674 1.00 56.59 187 LEU C CA 1
ATOM 7910 C C . LEU C 1 190 ? -8.825 62.595 64.571 1.00 59.85 187 LEU C C 1
ATOM 7911 O O . LEU C 1 190 ? -8.388 61.504 64.925 1.00 61.03 187 LEU C O 1
ATOM 7916 N N . ASP C 1 191 ? -10.047 62.754 64.078 1.00 63.32 188 ASP C N 1
ATOM 7917 C CA . ASP C 1 191 ? -10.974 61.636 64.011 1.00 64.22 188 ASP C CA 1
ATOM 7918 C C . ASP C 1 191 ? -10.541 60.610 62.954 1.00 61.67 188 ASP C C 1
ATOM 7919 O O . ASP C 1 191 ? -10.597 59.414 63.222 1.00 63.15 188 ASP C O 1
ATOM 7924 N N . GLU C 1 192 ? -10.054 61.068 61.799 1.00 62.21 189 GLU C N 1
ATOM 7925 C CA . GLU C 1 192 ? -9.485 60.170 60.757 1.00 63.58 189 GLU C CA 1
ATOM 7926 C C . GLU C 1 192 ? -8.282 59.332 61.221 1.00 65.71 189 GLU C C 1
ATOM 7927 O O . GLU C 1 192 ? -8.160 58.156 60.863 1.00 64.77 189 GLU C O 1
ATOM 7933 N N . LYS C 1 193 ? -7.377 59.957 61.971 1.00 63.67 190 LYS C N 1
ATOM 7934 C CA . LYS C 1 193 ? -6.169 59.287 62.465 1.00 60.76 190 LYS C CA 1
ATOM 7935 C C . LYS C 1 193 ? -6.378 58.669 63.848 1.00 59.47 190 LYS C C 1
ATOM 7936 O O . LYS C 1 193 ? -5.532 57.903 64.321 1.00 56.10 190 LYS C O 1
ATOM 7942 N N . ASN C 1 194 ? -7.500 59.013 64.485 1.00 56.50 191 ASN C N 1
ATOM 7943 C CA . ASN C 1 194 ? -7.902 58.448 65.762 1.00 57.32 191 ASN C CA 1
ATOM 7944 C C . ASN C 1 194 ? -6.864 58.795 66.854 1.00 54.79 191 ASN C C 1
ATOM 7945 O O . ASN C 1 194 ? -6.297 57.916 67.505 1.00 53.78 191 ASN C O 1
ATOM 7950 N N . LEU C 1 195 ? -6.639 60.102 67.021 1.00 51.26 192 LEU C N 1
ATOM 7951 C CA . LEU C 1 195 ? -5.663 60.661 67.958 1.00 46.49 192 LEU C CA 1
ATOM 7952 C C . LEU C 1 195 ? -6.375 61.531 68.962 1.00 45.18 192 LEU C C 1
ATOM 7953 O O . LEU C 1 195 ? -7.315 62.227 68.611 1.00 47.44 192 LEU C O 1
ATOM 7958 N N . LEU C 1 196 ? -5.924 61.464 70.210 1.00 45.34 193 LEU C N 1
ATOM 7959 C CA . LEU C 1 196 ? -6.323 62.382 71.274 1.00 46.08 193 LEU C CA 1
ATOM 7960 C C . LEU C 1 196 ? -5.510 63.667 71.121 1.00 46.11 193 LEU C C 1
ATOM 7961 O O . LEU C 1 196 ? -4.416 63.640 70.561 1.00 44.30 193 LEU C O 1
ATOM 7966 N N . HIS C 1 197 ? -6.040 64.781 71.626 1.00 45.11 194 HIS C N 1
ATOM 7967 C CA . HIS C 1 197 ? -5.365 66.084 71.574 1.00 44.28 194 HIS C CA 1
ATOM 7968 C C . HIS C 1 197 ? -5.471 66.763 72.917 1.00 42.31 194 HIS C C 1
ATOM 7969 O O . HIS C 1 197 ? -6.560 66.870 73.449 1.00 46.21 194 HIS C O 1
ATOM 7976 N N . LEU C 1 198 ? -4.348 67.229 73.457 1.00 41.73 195 LEU C N 1
ATOM 7977 C CA . LEU C 1 198 ? -4.344 68.037 74.682 1.00 43.04 195 LEU C CA 1
ATOM 7978 C C . LEU C 1 198 ? -3.547 69.286 74.417 1.00 41.61 195 LEU C C 1
ATOM 7979 O O . LEU C 1 198 ? -2.475 69.210 73.825 1.00 41.43 195 LEU C O 1
ATOM 7984 N N . HIS C 1 199 ? -4.073 70.434 74.836 1.00 41.49 196 HIS C N 1
ATOM 7985 C CA . HIS C 1 199 ? -3.421 71.724 74.593 1.00 41.25 196 HIS C CA 1
ATOM 7986 C C . HIS C 1 199 ? -2.929 72.258 75.906 1.00 40.90 196 HIS C C 1
ATOM 7987 O O . HIS C 1 199 ? -3.695 72.333 76.858 1.00 40.28 196 HIS C O 1
ATOM 7994 N N . PHE C 1 200 ? -1.660 72.660 75.931 1.00 42.40 197 PHE C N 1
ATOM 7995 C CA . PHE C 1 200 ? -0.989 73.110 77.145 1.00 43.65 197 PHE C CA 1
ATOM 7996 C C . PHE C 1 200 ? -0.614 74.585 77.066 1.00 43.35 197 PHE C C 1
ATOM 7997 O O . PHE C 1 200 ? -0.169 75.071 76.025 1.00 42.48 197 PHE C O 1
ATOM 8005 N N . THR C 1 201 ? -0.777 75.284 78.178 1.00 42.90 198 THR C N 1
ATOM 8006 C CA . THR C 1 201 ? -0.173 76.591 78.366 1.00 42.07 198 THR C CA 1
ATOM 8007 C C . THR C 1 201 ? 0.553 76.583 79.696 1.00 42.36 198 THR C C 1
ATOM 8008 O O . THR C 1 201 ? 0.532 75.581 80.408 1.00 41.11 198 THR C O 1
ATOM 8012 N N . MET C 1 202 ? 1.189 77.699 80.031 1.00 41.35 199 MET C N 1
ATOM 8013 C CA . MET C 1 202 ? 1.959 77.795 81.253 1.00 44.70 199 MET C CA 1
ATOM 8014 C C . MET C 1 202 ? 1.130 77.628 82.536 1.00 47.01 199 MET C C 1
ATOM 8015 O O . MET C 1 202 ? 1.683 77.249 83.564 1.00 48.77 199 MET C O 1
ATOM 8020 N N . ASP C 1 203 ? -0.174 77.893 82.473 1.00 50.16 200 ASP C N 1
ATOM 8021 C CA . ASP C 1 203 ? -1.098 77.562 83.568 1.00 55.21 200 ASP C CA 1
ATOM 8022 C C . ASP C 1 203 ? -1.163 76.068 83.932 1.00 53.53 200 ASP C C 1
ATOM 8023 O O . ASP C 1 203 ? -1.527 75.728 85.052 1.00 53.42 200 ASP C O 1
ATOM 8028 N N . ASP C 1 204 ? -0.823 75.188 82.992 1.00 54.30 201 ASP C N 1
ATOM 8029 C CA . ASP C 1 204 ? -0.729 73.743 83.267 1.00 55.19 201 ASP C CA 1
ATOM 8030 C C . ASP C 1 204 ? 0.628 73.312 83.859 1.00 53.51 201 ASP C C 1
ATOM 8031 O O . ASP C 1 204 ? 0.843 72.128 84.115 1.00 56.33 201 ASP C O 1
ATOM 8036 N N . ASN C 1 205 ? 1.527 74.268 84.083 1.00 49.46 202 ASN C N 1
ATOM 8037 C CA . ASN C 1 205 ? 2.826 74.016 84.661 1.00 49.54 202 ASN C CA 1
ATOM 8038 C C . ASN C 1 205 ? 2.851 74.679 86.038 1.00 51.70 202 ASN C C 1
ATOM 8039 O O . ASN C 1 205 ? 3.195 75.862 86.164 1.00 50.02 202 ASN C O 1
ATOM 8044 N N . LEU C 1 206 ? 2.519 73.902 87.068 1.00 50.99 203 LEU C N 1
ATOM 8045 C CA . LEU C 1 206 ? 2.371 74.439 88.425 1.00 50.56 203 LEU C CA 1
ATOM 8046 C C . LEU C 1 206 ? 3.697 74.848 89.074 1.00 50.98 203 LEU C C 1
ATOM 8047 O O . LEU C 1 206 ? 3.710 75.715 89.940 1.00 53.10 203 LEU C O 1
ATOM 8052 N N . SER C 1 207 ? 4.811 74.287 88.600 1.00 51.67 204 SER C N 1
ATOM 8053 C CA . SER C 1 207 ? 6.140 74.620 89.110 1.00 54.41 204 SER C CA 1
ATOM 8054 C C . SER C 1 207 ? 6.674 76.032 88.825 1.00 56.53 204 SER C C 1
ATOM 8055 O O . SER C 1 207 ? 7.761 76.344 89.280 1.00 59.77 204 SER C O 1
ATOM 8058 N N . LEU C 1 208 ? 5.952 76.870 88.075 1.00 61.15 205 LEU C N 1
ATOM 8059 C CA . LEU C 1 208 ? 6.422 78.217 87.736 1.00 62.19 205 LEU C CA 1
ATOM 8060 C C . LEU C 1 208 ? 5.736 79.251 88.597 1.00 65.99 205 LEU C C 1
ATOM 8061 O O . LEU C 1 208 ? 4.509 79.306 88.623 1.00 62.37 205 LEU C O 1
ATOM 8066 N N . SER C 1 209 ? 6.516 80.097 89.267 1.00 72.24 206 SER C N 1
ATOM 8067 C CA . SER C 1 209 ? 5.941 81.217 90.018 1.00 79.20 206 SER C CA 1
ATOM 8068 C C . SER C 1 209 ? 5.310 82.224 89.055 1.00 82.65 206 SER C C 1
ATOM 8069 O O . SER C 1 209 ? 5.701 82.304 87.890 1.00 86.50 206 SER C O 1
ATOM 8072 N N . LYS C 1 210 ? 4.331 82.980 89.547 1.00 86.61 207 LYS C N 1
ATOM 8073 C CA . LYS C 1 210 ? 3.692 84.051 88.765 1.00 87.18 207 LYS C CA 1
ATOM 8074 C C . LYS C 1 210 ? 4.698 85.086 88.234 1.00 82.23 207 LYS C C 1
ATOM 8075 O O . LYS C 1 210 ? 4.479 85.670 87.179 1.00 83.13 207 LYS C O 1
ATOM 8081 N N . GLN C 1 211 ? 5.788 85.303 88.967 1.00 82.40 208 GLN C N 1
ATOM 8082 C CA . GLN C 1 211 ? 6.881 86.166 88.514 1.00 86.54 208 GLN C CA 1
ATOM 8083 C C . GLN C 1 211 ? 7.596 85.555 87.308 1.00 81.54 208 GLN C C 1
ATOM 8084 O O . GLN C 1 211 ? 7.788 86.223 86.296 1.00 84.50 208 GLN C O 1
ATOM 8090 N N . VAL C 1 212 ? 7.981 84.287 87.428 1.00 77.81 209 VAL C N 1
ATOM 8091 C CA . VAL C 1 212 ? 8.707 83.576 86.369 1.00 76.78 209 VAL C CA 1
ATOM 8092 C C . VAL C 1 212 ? 7.878 83.438 85.079 1.00 74.79 209 VAL C C 1
ATOM 8093 O O . VAL C 1 212 ? 8.446 83.448 83.989 1.00 69.25 209 VAL C O 1
ATOM 8097 N N . LYS C 1 213 ? 6.556 83.316 85.205 1.00 72.17 210 LYS C N 1
ATOM 8098 C CA . LYS C 1 213 ? 5.668 83.254 84.038 1.00 72.47 210 LYS C CA 1
ATOM 8099 C C . LYS C 1 213 ? 5.606 84.592 83.305 1.00 72.10 210 LYS C C 1
ATOM 8100 O O . LYS C 1 213 ? 5.585 84.625 82.072 1.00 67.08 210 LYS C O 1
ATOM 8106 N N . GLU C 1 214 ? 5.572 85.683 84.065 1.00 72.36 211 GLU C N 1
ATOM 8107 C CA . GLU C 1 214 ? 5.543 87.033 83.486 1.00 72.73 211 GLU C CA 1
ATOM 8108 C C . GLU C 1 214 ? 6.849 87.399 82.784 1.00 68.16 211 GLU C C 1
ATOM 8109 O O . GLU C 1 214 ? 6.837 88.148 81.807 1.00 61.28 211 GLU C O 1
ATOM 8115 N N . ARG C 1 215 ? 7.962 86.862 83.278 1.00 66.47 212 ARG C N 1
ATOM 8116 C CA . ARG C 1 215 ? 9.254 87.038 82.628 1.00 69.94 212 ARG C CA 1
ATOM 8117 C C . ARG C 1 215 ? 9.225 86.434 81.214 1.00 68.62 212 ARG C C 1
ATOM 8118 O O . ARG C 1 215 ? 9.575 87.106 80.243 1.00 70.60 212 ARG C O 1
ATOM 8126 N N . TYR C 1 216 ? 8.794 85.178 81.107 1.00 65.18 213 TYR C N 1
ATOM 8127 C CA . TYR C 1 216 ? 8.636 84.514 79.807 1.00 61.55 213 TYR C CA 1
ATOM 8128 C C . TYR C 1 216 ? 7.649 85.236 78.882 1.00 58.70 213 TYR C C 1
ATOM 8129 O O . TYR C 1 216 ? 7.881 85.313 77.682 1.00 53.08 213 TYR C O 1
ATOM 8138 N N . GLN C 1 217 ? 6.563 85.760 79.450 1.00 58.78 214 GLN C N 1
ATOM 8139 C CA . GLN C 1 217 ? 5.573 86.545 78.697 1.00 61.14 214 GLN C CA 1
ATOM 8140 C C . GLN C 1 217 ? 6.127 87.811 78.040 1.00 63.79 214 GLN C C 1
ATOM 8141 O O . GLN C 1 217 ? 5.647 88.212 76.968 1.00 66.68 214 GLN C O 1
ATOM 8147 N N . ARG C 1 218 ? 7.109 88.443 78.682 1.00 60.18 215 ARG C N 1
ATOM 8148 C CA . ARG C 1 218 ? 7.683 89.683 78.165 1.00 61.79 215 ARG C CA 1
ATOM 8149 C C . ARG C 1 218 ? 8.825 89.456 77.158 1.00 58.12 215 ARG C C 1
ATOM 8150 O O . ARG C 1 218 ? 9.321 90.411 76.571 1.00 57.27 215 ARG C O 1
ATOM 8158 N N . MET C 1 219 ? 9.231 88.204 76.944 1.00 55.52 216 MET C N 1
ATOM 8159 C CA . MET C 1 219 ? 10.109 87.869 75.822 1.00 54.36 216 MET C CA 1
ATOM 8160 C C . MET C 1 219 ? 9.430 88.055 74.448 1.00 49.48 216 MET C C 1
ATOM 8161 O O . MET C 1 219 ? 10.123 88.257 73.456 1.00 46.52 216 MET C O 1
ATOM 8166 N N . TYR C 1 220 ? 8.097 87.966 74.392 1.00 45.91 217 TYR C N 1
ATOM 8167 C CA . TYR C 1 220 ? 7.380 87.899 73.116 1.00 46.48 217 TYR C CA 1
ATOM 8168 C C . TYR C 1 220 ? 6.284 88.937 73.018 1.00 45.09 217 TYR C C 1
ATOM 8169 O O . TYR C 1 220 ? 5.692 89.313 74.024 1.00 44.70 217 TYR C O 1
ATOM 8178 N N . LYS C 1 221 ? 6.016 89.357 71.783 1.00 44.30 218 LYS C N 1
ATOM 8179 C CA . LYS C 1 221 ? 4.899 90.231 71.444 1.00 45.84 218 LYS C CA 1
ATOM 8180 C C . LYS C 1 221 ? 4.369 89.819 70.090 1.00 44.57 218 LYS C C 1
ATOM 8181 O O . LYS C 1 221 ? 5.087 89.188 69.321 1.00 45.60 218 LYS C O 1
ATOM 8187 N N . GLY C 1 222 ? 3.117 90.171 69.805 1.00 43.67 219 GLY C N 1
ATOM 8188 C CA . GLY C 1 222 ? 2.513 89.883 68.507 1.00 45.32 219 GLY C CA 1
ATOM 8189 C C . GLY C 1 222 ? 2.456 88.395 68.181 1.00 44.61 219 GLY C C 1
ATOM 8190 O O . GLY C 1 222 ? 2.147 87.570 69.046 1.00 42.46 219 GLY C O 1
ATOM 8191 N N . VAL C 1 223 ? 2.776 88.057 66.935 1.00 41.49 220 VAL C N 1
ATOM 8192 C CA . VAL C 1 223 ? 2.574 86.705 66.419 1.00 40.10 220 VAL C CA 1
ATOM 8193 C C . VAL C 1 223 ? 3.305 85.627 67.227 1.00 40.17 220 VAL C C 1
ATOM 8194 O O . VAL C 1 223 ? 2.734 84.573 67.499 1.00 40.40 220 VAL C O 1
ATOM 8198 N N . PHE C 1 224 ? 4.548 85.901 67.618 1.00 39.69 221 PHE C N 1
ATOM 8199 C CA . PHE C 1 224 ? 5.330 84.966 68.419 1.00 38.87 221 PHE C CA 1
ATOM 8200 C C . PHE C 1 224 ? 4.771 84.847 69.839 1.00 38.33 221 PHE C C 1
ATOM 8201 O O . PHE C 1 224 ? 4.918 83.792 70.464 1.00 36.02 221 PHE C O 1
ATOM 8209 N N . TYR C 1 225 ? 4.154 85.915 70.354 1.00 38.07 222 TYR C N 1
ATOM 8210 C CA . TYR C 1 225 ? 3.454 85.851 71.648 1.00 39.03 222 TYR C CA 1
ATOM 8211 C C . TYR C 1 225 ? 2.235 84.951 71.502 1.00 39.05 222 TYR C C 1
ATOM 8212 O O . TYR C 1 225 ? 2.011 84.064 72.330 1.00 37.69 222 TYR C O 1
ATOM 8221 N N . GLN C 1 226 ? 1.461 85.177 70.439 1.00 37.67 223 GLN C N 1
ATOM 8222 C CA . GLN C 1 226 ? 0.277 84.362 70.163 1.00 38.02 223 GLN C CA 1
ATOM 8223 C C . GLN C 1 226 ? 0.633 82.890 70.022 1.00 38.84 223 GLN C C 1
ATOM 8224 O O . GLN C 1 226 ? -0.090 82.024 70.537 1.00 40.15 223 GLN C O 1
ATOM 8230 N N . ARG C 1 227 ? 1.748 82.610 69.347 1.00 37.34 224 ARG C N 1
ATOM 8231 C CA . ARG C 1 227 ? 2.186 81.237 69.160 1.00 37.57 224 ARG C CA 1
ATOM 8232 C C . ARG C 1 227 ? 2.810 80.628 70.412 1.00 38.62 224 ARG C C 1
ATOM 8233 O O . ARG C 1 227 ? 2.362 79.574 70.860 1.00 39.55 224 ARG C O 1
ATOM 8241 N N . TYR C 1 228 ? 3.837 81.277 70.963 1.00 39.72 225 TYR C N 1
ATOM 8242 C CA . TYR C 1 228 ? 4.653 80.677 72.033 1.00 40.61 225 TYR C CA 1
ATOM 8243 C C . TYR C 1 228 ? 4.146 80.905 73.458 1.00 38.05 225 TYR C C 1
ATOM 8244 O O . TYR C 1 228 ? 4.509 80.149 74.344 1.00 35.07 225 TYR C O 1
ATOM 8253 N N . ILE C 1 229 ? 3.284 81.898 73.679 1.00 37.00 226 ILE C N 1
ATOM 8254 C CA . ILE C 1 229 ? 2.653 82.072 74.988 1.00 38.47 226 ILE C CA 1
ATOM 8255 C C . ILE C 1 229 ? 1.214 81.566 75.012 1.00 40.87 226 ILE C C 1
ATOM 8256 O O . ILE C 1 229 ? 0.854 80.805 75.912 1.00 39.32 226 ILE C O 1
ATOM 8261 N N . LEU C 1 230 ? 0.390 81.973 74.045 1.00 39.72 227 LEU C N 1
ATOM 8262 C CA . LEU C 1 230 ? -1.009 81.559 74.035 1.00 38.55 227 LEU C CA 1
ATOM 8263 C C . LEU C 1 230 ? -1.202 80.174 73.409 1.00 39.03 227 LEU C C 1
ATOM 8264 O O . LEU C 1 230 ? -2.235 79.554 73.620 1.00 37.32 227 LEU C O 1
ATOM 8269 N N . GLY C 1 231 ? -0.217 79.684 72.659 1.00 37.28 228 GLY C N 1
ATOM 8270 C CA . GLY C 1 231 ? -0.291 78.341 72.088 1.00 37.13 228 GLY C CA 1
ATOM 8271 C C . GLY C 1 231 ? -1.258 78.276 70.925 1.00 37.41 228 GLY C C 1
ATOM 8272 O O . GLY C 1 231 ? -1.923 77.252 70.729 1.00 36.85 228 GLY C O 1
ATOM 8273 N N . LEU C 1 232 ? -1.336 79.361 70.146 1.00 38.00 229 LEU C N 1
ATOM 8274 C CA . LEU C 1 232 ? -2.279 79.450 69.006 1.00 37.11 229 LEU C CA 1
ATOM 8275 C C . LEU C 1 232 ? -1.556 79.358 67.654 1.00 36.94 229 LEU C C 1
ATOM 8276 O O . LEU C 1 232 ? -0.493 79.953 67.494 1.00 34.59 229 LEU C O 1
ATOM 8281 N N . TRP C 1 233 ? -2.132 78.604 66.709 1.00 36.56 230 TRP C N 1
ATOM 8282 C CA . TRP C 1 233 ? -1.607 78.479 65.344 1.00 38.82 230 TRP C CA 1
ATOM 8283 C C . TRP C 1 233 ? -2.046 79.683 64.457 1.00 40.01 230 TRP C C 1
ATOM 8284 O O . TRP C 1 233 ? -2.881 79.548 63.562 1.00 40.91 230 TRP C O 1
ATOM 8295 N N . VAL C 1 234 ? -1.456 80.848 64.699 1.00 39.09 231 VAL C N 1
ATOM 8296 C CA . VAL C 1 234 ? -1.852 82.081 63.995 1.00 40.69 231 VAL C CA 1
ATOM 8297 C C . VAL C 1 234 ? -0.921 82.429 62.822 1.00 38.62 231 VAL C C 1
ATOM 8298 O O . VAL C 1 234 ? 0.290 82.177 62.863 1.00 36.38 231 VAL C O 1
ATOM 8302 N N . LEU C 1 235 ? -1.505 83.039 61.798 1.00 37.88 232 LEU C N 1
ATOM 8303 C CA . LEU C 1 235 ? -0.792 83.388 60.580 1.00 39.56 232 LEU C CA 1
ATOM 8304 C C . LEU C 1 235 ? 0.197 84.532 60.841 1.00 38.56 232 LEU C C 1
ATOM 8305 O O . LEU C 1 235 ? -0.141 85.495 61.532 1.00 36.33 232 LEU C O 1
ATOM 8310 N N . ALA C 1 236 ? 1.398 84.410 60.279 1.00 36.95 233 ALA C N 1
ATOM 8311 C CA . ALA C 1 236 ? 2.380 85.500 60.294 1.00 40.14 233 ALA C CA 1
ATOM 8312 C C . ALA C 1 236 ? 2.121 86.371 59.086 1.00 40.36 233 ALA C C 1
ATOM 8313 O O . ALA C 1 236 ? 2.186 85.890 57.942 1.00 40.22 233 ALA C O 1
ATOM 8315 N N . GLU C 1 237 ? 1.833 87.642 59.342 1.00 43.03 234 GLU C N 1
ATOM 8316 C CA . GLU C 1 237 ? 1.447 88.574 58.284 1.00 46.72 234 GLU C CA 1
ATOM 8317 C C . GLU C 1 237 ? 1.879 90.004 58.621 1.00 42.53 234 GLU C C 1
ATOM 8318 O O . GLU C 1 237 ? 1.793 90.430 59.781 1.00 37.73 234 GLU C O 1
ATOM 8324 N N . GLY C 1 238 ? 2.335 90.734 57.593 1.00 40.63 235 GLY C N 1
ATOM 8325 C CA . GLY C 1 238 ? 2.615 92.170 57.710 1.00 38.68 235 GLY C CA 1
ATOM 8326 C C . GLY C 1 238 ? 4.015 92.438 58.223 1.00 36.99 235 GLY C C 1
ATOM 8327 O O . GLY C 1 238 ? 4.936 91.688 57.908 1.00 36.65 235 GLY C O 1
ATOM 8328 N N . ILE C 1 239 ? 4.176 93.499 59.018 1.00 36.76 236 ILE C N 1
ATOM 8329 C CA . ILE C 1 239 ? 5.497 93.910 59.511 1.00 37.79 236 ILE C CA 1
ATOM 8330 C C . ILE C 1 239 ? 6.060 92.848 60.479 1.00 38.21 236 ILE C C 1
ATOM 8331 O O . ILE C 1 239 ? 5.372 92.391 61.387 1.00 40.35 236 ILE C O 1
ATOM 8336 N N . ILE C 1 240 ? 7.305 92.445 60.242 1.00 36.86 237 ILE C N 1
ATOM 8337 C CA . ILE C 1 240 ? 7.946 91.399 61.019 1.00 36.58 237 ILE C CA 1
ATOM 8338 C C . ILE C 1 240 ? 8.313 91.920 62.398 1.00 37.96 237 ILE C C 1
ATOM 8339 O O . ILE C 1 240 ? 7.973 91.311 63.401 1.00 36.18 237 ILE C O 1
ATOM 8344 N N . TYR C 1 241 ? 9.011 93.048 62.444 1.00 38.17 238 TYR C N 1
ATOM 8345 C CA . TYR C 1 241 ? 9.508 93.559 63.716 1.00 38.64 238 TYR C CA 1
ATOM 8346 C C . TYR C 1 241 ? 8.656 94.734 64.175 1.00 37.94 238 TYR C C 1
ATOM 8347 O O . TYR C 1 241 ? 9.130 95.878 64.319 1.00 38.62 238 TYR C O 1
ATOM 8356 N N . ASP C 1 242 ? 7.391 94.414 64.414 1.00 38.33 239 ASP C N 1
ATOM 8357 C CA . ASP C 1 242 ? 6.373 95.390 64.807 1.00 39.44 239 ASP C CA 1
ATOM 8358 C C . ASP C 1 242 ? 6.493 95.808 66.268 1.00 38.64 239 ASP C C 1
ATOM 8359 O O . ASP C 1 242 ? 5.782 96.701 66.691 1.00 40.12 239 ASP C O 1
ATOM 8364 N N . MET C 1 243 ? 7.405 95.181 67.017 1.00 40.32 240 MET C N 1
ATOM 8365 C CA . MET C 1 243 ? 7.773 95.614 68.370 1.00 40.83 240 MET C CA 1
ATOM 8366 C C . MET C 1 243 ? 8.873 96.702 68.389 1.00 40.85 240 MET C C 1
ATOM 8367 O O . MET C 1 243 ? 9.052 97.370 69.408 1.00 43.97 240 MET C O 1
ATOM 8372 N N . PHE C 1 244 ? 9.594 96.882 67.280 1.00 37.14 241 PHE C N 1
ATOM 8373 C CA . PHE C 1 244 ? 10.598 97.936 67.173 1.00 36.35 241 PHE C CA 1
ATOM 8374 C C . PHE C 1 244 ? 9.960 99.317 67.297 1.00 37.25 241 PHE C C 1
ATOM 8375 O O . PHE C 1 244 ? 8.955 99.603 66.676 1.00 35.14 241 PHE C O 1
ATOM 8383 N N . ASP C 1 245 ? 10.604 100.186 68.061 1.00 38.06 242 ASP C N 1
ATOM 8384 C CA . ASP C 1 245 ? 9.942 101.335 68.637 1.00 40.18 242 ASP C CA 1
ATOM 8385 C C . ASP C 1 245 ? 11.008 102.375 68.905 1.00 39.03 242 ASP C C 1
ATOM 8386 O O . ASP C 1 245 ? 11.825 102.200 69.807 1.00 37.02 242 ASP C O 1
ATOM 8391 N N . GLN C 1 246 ? 10.995 103.451 68.128 1.00 39.28 243 GLN C N 1
ATOM 8392 C CA . GLN C 1 246 ? 12.022 104.489 68.241 1.00 44.30 243 GLN C CA 1
ATOM 8393 C C . GLN C 1 246 ? 12.018 105.287 69.572 1.00 44.87 243 GLN C C 1
ATOM 8394 O O . GLN C 1 246 ? 12.990 105.997 69.850 1.00 46.85 243 GLN C O 1
ATOM 8400 N N . ASP C 1 247 ? 10.957 105.168 70.384 1.00 46.08 244 ASP C N 1
ATOM 8401 C CA . ASP C 1 247 ? 10.942 105.729 71.755 1.00 48.16 244 ASP C CA 1
ATOM 8402 C C . ASP C 1 247 ? 11.728 104.854 72.736 1.00 48.83 244 ASP C C 1
ATOM 8403 O O . ASP C 1 247 ? 12.099 105.318 73.812 1.00 51.26 244 ASP C O 1
ATOM 8408 N N . GLU C 1 248 ? 11.966 103.594 72.374 1.00 47.70 245 GLU C N 1
ATOM 8409 C CA . GLU C 1 248 ? 12.611 102.612 73.253 1.00 47.19 245 GLU C CA 1
ATOM 8410 C C . GLU C 1 248 ? 13.988 102.126 72.780 1.00 44.07 245 GLU C C 1
ATOM 8411 O O . GLU C 1 248 ? 14.890 101.937 73.590 1.00 43.45 245 GLU C O 1
ATOM 8417 N N . HIS C 1 249 ? 14.137 101.881 71.482 1.00 41.19 246 HIS C N 1
ATOM 8418 C CA . HIS C 1 249 ? 15.295 101.146 70.959 1.00 40.28 246 HIS C CA 1
ATOM 8419 C C . HIS C 1 249 ? 16.420 102.000 70.378 1.00 38.38 246 HIS C C 1
ATOM 8420 O O . HIS C 1 249 ? 17.458 101.462 69.997 1.00 40.17 246 HIS C O 1
ATOM 8427 N N . VAL C 1 250 ? 16.233 103.318 70.336 1.00 39.15 247 VAL C N 1
ATOM 8428 C CA . VAL C 1 250 ? 17.205 104.234 69.743 1.00 37.60 247 VAL C CA 1
ATOM 8429 C C . VAL C 1 250 ? 17.789 105.187 70.781 1.00 37.51 247 VAL C C 1
ATOM 8430 O O . VAL C 1 250 ? 17.047 105.866 71.500 1.00 40.01 247 VAL C O 1
ATOM 8434 N N . VAL C 1 251 ? 19.120 105.269 70.799 1.00 36.87 248 VAL C N 1
ATOM 8435 C CA . VAL C 1 251 ? 19.863 106.064 71.768 1.00 35.45 248 VAL C CA 1
ATOM 8436 C C . VAL C 1 251 ? 20.748 107.078 71.042 1.00 36.42 248 VAL C C 1
ATOM 8437 O O . VAL C 1 251 ? 20.998 106.930 69.848 1.00 35.93 248 VAL C O 1
ATOM 8441 N N . PRO C 1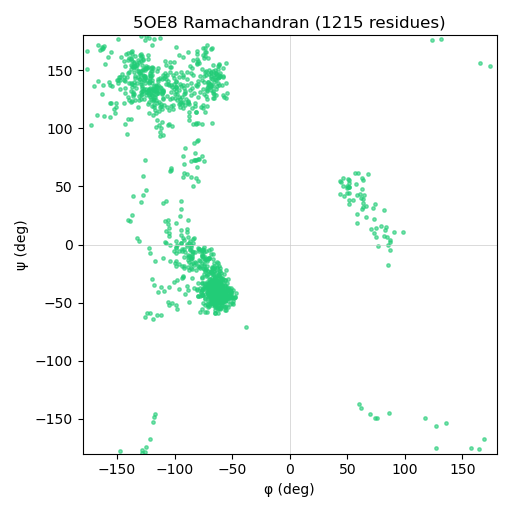 252 ? 21.223 108.117 71.761 1.00 37.65 249 PRO C N 1
ATOM 8442 C CA . PRO C 1 252 ? 22.046 109.115 71.093 1.00 38.70 249 PRO C CA 1
ATOM 8443 C C . PRO C 1 252 ? 23.386 108.570 70.628 1.00 40.73 249 PRO C C 1
ATOM 8444 O O . PRO C 1 252 ? 23.937 107.658 71.270 1.00 39.87 249 PRO C O 1
ATOM 8448 N N . THR C 1 253 ? 23.911 109.127 69.536 1.00 38.04 250 THR C N 1
ATOM 8449 C CA . THR C 1 253 ? 25.235 108.726 69.067 1.00 39.92 250 THR C CA 1
ATOM 8450 C C . THR C 1 253 ? 26.319 109.454 69.883 1.00 38.82 250 THR C C 1
ATOM 8451 O O . THR C 1 253 ? 26.749 110.545 69.532 1.00 37.66 250 THR C O 1
ATOM 8455 N N . VAL C 1 254 ? 26.719 108.833 70.990 1.00 39.48 251 VAL C N 1
ATOM 8456 C CA . VAL C 1 254 ? 27.753 109.345 71.875 1.00 39.95 251 VAL C CA 1
ATOM 8457 C C . VAL C 1 254 ? 28.652 108.174 72.310 1.00 42.56 251 VAL C C 1
ATOM 8458 O O . VAL C 1 254 ? 28.180 107.018 72.343 1.00 43.06 251 VAL C O 1
ATOM 8462 N N . PRO C 1 255 ? 29.926 108.461 72.682 1.00 41.91 252 PRO C N 1
ATOM 8463 C CA . PRO C 1 255 ? 30.842 107.394 73.120 1.00 42.32 252 PRO C CA 1
ATOM 8464 C C . PRO C 1 255 ? 30.392 106.693 74.401 1.00 42.54 252 PRO C C 1
ATOM 8465 O O . PRO C 1 255 ? 29.764 107.301 75.250 1.00 41.48 252 PRO C O 1
ATOM 8469 N N . ARG C 1 256 ? 30.691 105.407 74.507 1.00 42.28 253 ARG C N 1
ATOM 8470 C CA . ARG C 1 256 ? 30.473 104.665 75.729 1.00 43.79 253 ARG C CA 1
ATOM 8471 C C . ARG C 1 256 ? 31.722 103.809 75.942 1.00 43.92 253 ARG C C 1
ATOM 8472 O O . ARG C 1 256 ? 32.414 103.491 74.967 1.00 42.90 253 ARG C O 1
ATOM 8480 N N . PRO C 1 257 ? 32.041 103.470 77.206 1.00 44.09 254 PRO C N 1
ATOM 8481 C CA . PRO C 1 257 ? 33.209 102.624 77.477 1.00 45.56 254 PRO C CA 1
ATOM 8482 C C . PRO C 1 257 ? 32.907 101.162 77.141 1.00 44.88 254 PRO C C 1
ATOM 8483 O O . PRO C 1 257 ? 32.667 100.353 78.034 1.00 44.21 254 PRO C O 1
ATOM 8487 N N . TYR C 1 258 ? 32.897 100.836 75.851 1.00 45.43 255 TYR C N 1
ATOM 8488 C CA . TYR C 1 258 ? 32.479 99.509 75.420 1.00 45.00 255 TYR C CA 1
ATOM 8489 C C . TYR C 1 258 ? 33.560 98.489 75.810 1.00 44.96 255 TYR C C 1
ATOM 8490 O O . TYR C 1 258 ? 34.741 98.715 75.593 1.00 42.20 255 TYR C O 1
ATOM 8499 N N . GLU C 1 259 ? 33.124 97.368 76.374 1.00 49.58 256 GLU C N 1
ATOM 8500 C CA . GLU C 1 259 ? 34.009 96.296 76.828 1.00 50.47 256 GLU C CA 1
ATOM 8501 C C . GLU C 1 259 ? 34.544 95.465 75.667 1.00 53.82 256 GLU C C 1
ATOM 8502 O O . GLU C 1 259 ? 35.715 95.084 75.651 1.00 57.44 256 GLU C O 1
ATOM 8508 N N . LYS C 1 260 ? 33.682 95.215 74.685 1.00 53.64 257 LYS C N 1
ATOM 8509 C CA . LYS C 1 260 ? 33.866 94.143 73.708 1.00 53.44 257 LYS C CA 1
ATOM 8510 C C . LYS C 1 260 ? 33.230 94.545 72.383 1.00 51.37 257 LYS C C 1
ATOM 8511 O O . LYS C 1 260 ? 32.152 95.136 72.382 1.00 50.41 257 LYS C O 1
ATOM 8517 N N . TYR C 1 261 ? 33.859 94.201 71.264 1.00 47.05 258 TYR C N 1
ATOM 8518 C CA . TYR C 1 261 ? 33.303 94.525 69.959 1.00 45.47 258 TYR C CA 1
ATOM 8519 C C . TYR C 1 261 ? 33.169 93.302 69.047 1.00 45.90 258 TYR C C 1
ATOM 8520 O O . TYR C 1 261 ? 33.931 92.336 69.157 1.00 45.38 258 TYR C O 1
ATOM 8529 N N . TYR C 1 262 ? 32.163 93.365 68.174 1.00 42.89 259 TYR C N 1
ATOM 8530 C CA . TYR C 1 262 ? 32.037 92.513 66.999 1.00 41.67 259 TYR C CA 1
ATOM 8531 C C . TYR C 1 262 ? 31.627 93.405 65.820 1.00 41.73 259 TYR C C 1
ATOM 8532 O O . TYR C 1 262 ? 31.006 94.465 66.020 1.00 39.14 259 TYR C O 1
ATOM 8541 N N . VAL C 1 263 ? 31.991 92.986 64.614 1.00 37.90 260 VAL C N 1
ATOM 8542 C CA . VAL C 1 263 ? 31.402 93.527 63.399 1.00 40.08 260 VAL C CA 1
ATOM 8543 C C . VAL C 1 263 ? 30.548 92.423 62.786 1.00 40.70 260 VAL C C 1
ATOM 8544 O O . VAL C 1 263 ? 30.889 91.252 62.891 1.00 38.12 260 VAL C O 1
ATOM 8548 N N . SER C 1 264 ? 29.405 92.809 62.219 1.00 40.84 261 SER C N 1
ATOM 8549 C CA . SER C 1 264 ? 28.519 91.894 61.514 1.00 41.23 261 SER C CA 1
ATOM 8550 C C . SER C 1 264 ? 28.334 92.351 60.080 1.00 39.72 261 SER C C 1
ATOM 8551 O O . SER C 1 264 ? 28.261 93.552 59.825 1.00 37.39 261 SER C O 1
ATOM 8554 N N . CYS C 1 265 ? 28.199 91.396 59.164 1.00 38.17 262 CYS C N 1
ATOM 8555 C CA . CYS C 1 265 ? 28.256 91.685 57.741 1.00 40.25 262 CYS C CA 1
ATOM 8556 C C . CYS C 1 265 ? 27.233 90.877 56.936 1.00 40.29 262 CYS C C 1
ATOM 8557 O O . CYS C 1 265 ? 27.156 89.661 57.075 1.00 39.43 262 CYS C O 1
ATOM 8560 N N . ASP C 1 266 ? 26.425 91.566 56.131 1.00 43.63 263 ASP C N 1
ATOM 8561 C CA . ASP C 1 266 ? 25.695 90.939 55.026 1.00 45.49 263 ASP C CA 1
ATOM 8562 C C . ASP C 1 266 ? 26.454 91.324 53.767 1.00 47.63 263 ASP C C 1
ATOM 8563 O O . ASP C 1 266 ? 26.568 92.507 53.458 1.00 48.75 263 ASP C O 1
ATOM 8568 N N . TYR C 1 267 ? 26.964 90.330 53.046 1.00 50.88 264 TYR C N 1
ATOM 8569 C CA . TYR C 1 267 ? 27.857 90.558 51.910 1.00 55.28 264 TYR C CA 1
ATOM 8570 C C . TYR C 1 267 ? 27.087 90.452 50.590 1.00 59.31 264 TYR C C 1
ATOM 8571 O O . TYR C 1 267 ? 26.335 89.498 50.382 1.00 56.51 264 TYR C O 1
ATOM 8580 N N . GLY C 1 268 ? 27.254 91.460 49.730 1.00 65.05 265 GLY C N 1
ATOM 8581 C CA . GLY C 1 268 ? 26.811 91.394 48.326 1.00 74.12 265 GLY C CA 1
ATOM 8582 C C . GLY C 1 268 ? 27.466 92.437 47.410 1.00 79.81 265 GLY C C 1
ATOM 8583 O O . GLY C 1 268 ? 27.617 93.605 47.796 1.00 80.49 265 GLY C O 1
ATOM 8584 N N . THR C 1 269 ? 27.863 92.020 46.204 1.00 82.63 266 THR C N 1
ATOM 8585 C CA . THR C 1 269 ? 28.285 92.953 45.137 1.00 82.60 266 THR C CA 1
ATOM 8586 C C . THR C 1 269 ? 27.047 93.390 44.328 1.00 84.91 266 THR C C 1
ATOM 8587 O O . THR C 1 269 ? 26.851 94.582 44.078 1.00 85.89 266 THR C O 1
ATOM 8589 N N . GLN C 1 270 ? 26.244 92.402 43.914 1.00 84.89 267 GLN C N 1
ATOM 8590 C CA . GLN C 1 270 ? 24.884 92.590 43.334 1.00 81.55 267 GLN C CA 1
ATOM 8591 C C . GLN C 1 270 ? 23.871 93.388 44.198 1.00 78.31 267 GLN C C 1
ATOM 8592 O O . GLN C 1 270 ? 23.066 94.154 43.668 1.00 74.49 267 GLN C O 1
ATOM 8598 N N . ASN C 1 271 ? 23.907 93.176 45.513 1.00 73.28 268 ASN C N 1
ATOM 8599 C CA . ASN C 1 271 ? 23.029 93.845 46.477 1.00 64.92 268 ASN C CA 1
ATOM 8600 C C . ASN C 1 271 ? 23.915 94.661 47.404 1.00 58.67 268 ASN C C 1
ATOM 8601 O O . ASN C 1 271 ? 25.138 94.627 47.264 1.00 53.49 268 ASN C O 1
ATOM 8606 N N . PRO C 1 272 ? 23.315 95.419 48.335 1.00 52.82 269 PRO C N 1
ATOM 8607 C CA . PRO C 1 272 ? 24.168 96.145 49.259 1.00 52.63 269 PRO C CA 1
ATOM 8608 C C . PRO C 1 272 ? 25.028 95.231 50.137 1.00 49.16 269 PRO C C 1
ATOM 8609 O O . PRO C 1 272 ? 24.597 94.133 50.492 1.00 48.04 269 PRO C O 1
ATOM 8613 N N . THR C 1 273 ? 26.255 95.660 50.420 1.00 44.96 270 THR C N 1
ATOM 8614 C CA . THR C 1 273 ? 27.051 95.061 51.478 1.00 44.32 270 THR C CA 1
ATOM 8615 C C . THR C 1 273 ? 26.892 95.981 52.670 1.00 43.27 270 THR C C 1
ATOM 8616 O O . THR C 1 273 ? 26.926 97.206 52.520 1.00 40.99 270 THR C O 1
ATOM 8620 N N . THR C 1 274 A 26.677 95.402 53.848 1.00 42.15 271 THR C N 1
ATOM 8621 C CA . THR C 1 274 A 26.530 96.196 55.066 1.00 40.55 271 THR C CA 1
ATOM 8622 C C . THR C 1 274 A 27.508 95.713 56.117 1.00 41.25 271 THR C C 1
ATOM 8623 O O . THR C 1 274 A 27.787 94.513 56.190 1.00 40.88 271 THR C O 1
ATOM 8627 N N . PHE C 1 275 ? 28.025 96.647 56.916 1.00 39.11 272 PHE C N 1
ATOM 8628 C CA . PHE C 1 275 ? 28.730 96.309 58.156 1.00 40.00 272 PHE C CA 1
ATOM 8629 C C . PHE C 1 275 ? 27.989 96.947 59.315 1.00 39.38 272 PHE C C 1
ATOM 8630 O O . PHE C 1 275 ? 27.446 98.040 59.168 1.00 39.64 272 PHE C O 1
ATOM 8638 N N . GLY C 1 276 ? 27.989 96.270 60.465 1.00 38.25 273 GLY C N 1
ATOM 8639 C CA . GLY C 1 276 ? 27.445 96.812 61.720 1.00 35.76 273 GLY C CA 1
ATOM 8640 C C . GLY C 1 276 ? 28.473 96.590 62.807 1.00 36.50 273 GLY C C 1
ATOM 8641 O O . GLY C 1 276 ? 28.931 95.456 63.005 1.00 36.42 273 GLY C O 1
ATOM 8642 N N . LEU C 1 277 ? 28.873 97.671 63.479 1.00 34.90 274 LEU C N 1
ATOM 8643 C CA . LEU C 1 277 ? 29.755 97.599 64.643 1.00 34.16 274 LEU C CA 1
ATOM 8644 C C . LEU C 1 277 ? 28.915 97.471 65.920 1.00 34.05 274 LEU C C 1
ATOM 8645 O O . LEU C 1 277 ? 28.059 98.310 66.172 1.00 36.77 274 LEU C O 1
ATOM 8650 N N . TRP C 1 278 ? 29.174 96.439 66.717 1.00 33.80 275 TRP C N 1
ATOM 8651 C CA . TRP C 1 278 ? 28.408 96.147 67.931 1.00 36.21 275 TRP C CA 1
ATOM 8652 C C . TRP C 1 278 ? 29.321 96.201 69.156 1.00 40.84 275 TRP C C 1
ATOM 8653 O O . TRP C 1 278 ? 30.381 95.577 69.148 1.00 41.51 275 TRP C O 1
ATOM 8664 N N . GLY C 1 279 ? 28.902 96.932 70.200 1.00 44.24 276 GLY C N 1
ATOM 8665 C CA . GLY C 1 279 ? 29.710 97.148 71.421 1.00 42.33 276 GLY C CA 1
ATOM 8666 C C . GLY C 1 279 ? 28.960 96.812 72.701 1.00 40.71 276 GLY C C 1
ATOM 8667 O O . GLY C 1 279 ? 27.835 97.235 72.867 1.00 38.73 276 GLY C O 1
ATOM 8668 N N . LEU C 1 280 ? 29.583 96.049 73.602 1.00 43.91 277 LEU C N 1
ATOM 8669 C CA . LEU C 1 280 ? 28.984 95.711 74.913 1.00 44.46 277 LEU C CA 1
ATOM 8670 C C . LEU C 1 280 ? 29.250 96.790 75.986 1.00 47.12 277 LEU C C 1
ATOM 8671 O O . LEU C 1 280 ? 30.396 97.200 76.212 1.00 45.20 277 LEU C O 1
ATOM 8676 N N . TYR C 1 281 ? 28.180 97.236 76.641 1.00 48.87 278 TYR C N 1
ATOM 8677 C CA . TYR C 1 281 ? 28.270 98.179 77.756 1.00 50.37 278 TYR C CA 1
ATOM 8678 C C . TYR C 1 281 ? 27.094 97.943 78.708 1.00 51.26 278 TYR C C 1
ATOM 8679 O O . TYR C 1 281 ? 25.941 98.084 78.291 1.00 54.64 278 TYR C O 1
ATOM 8688 N N . ASN C 1 282 ? 27.392 97.574 79.961 1.00 51.11 279 ASN C N 1
ATOM 8689 C CA . ASN C 1 282 ? 26.379 97.264 81.014 1.00 51.72 279 ASN C CA 1
ATOM 8690 C C . ASN C 1 282 ? 25.286 96.271 80.579 1.00 48.92 279 ASN C C 1
ATOM 8691 O O . ASN C 1 282 ? 24.085 96.517 80.742 1.00 44.56 279 ASN C O 1
ATOM 8696 N N . GLY C 1 283 ? 25.735 95.153 80.008 1.00 49.65 280 GLY C N 1
ATOM 8697 C CA . GLY C 1 283 ? 24.855 94.052 79.614 1.00 49.59 280 GLY C CA 1
ATOM 8698 C C . GLY C 1 283 ? 24.009 94.264 78.372 1.00 49.92 280 GLY C C 1
ATOM 8699 O O . GLY C 1 283 ? 23.165 93.415 78.053 1.00 53.77 280 GLY C O 1
ATOM 8700 N N . VAL C 1 284 ? 24.239 95.374 77.663 1.00 44.96 281 VAL C N 1
ATOM 8701 C CA . VAL C 1 284 ? 23.453 95.731 76.500 1.00 41.66 281 VAL C CA 1
ATOM 8702 C C . VAL C 1 284 ? 24.421 95.847 75.321 1.00 38.55 281 VAL C C 1
ATOM 8703 O O . VAL C 1 284 ? 25.486 96.424 75.444 1.00 38.19 281 VAL C O 1
ATOM 8707 N N . TRP C 1 285 ? 24.052 95.266 74.191 1.00 36.16 282 TRP C N 1
ATOM 8708 C CA . TRP C 1 285 ? 24.849 95.398 72.978 1.00 36.58 282 TRP C CA 1
ATOM 8709 C C . TRP C 1 285 ? 24.307 96.525 72.106 1.00 36.69 282 TRP C C 1
ATOM 8710 O O . TRP C 1 285 ? 23.143 96.502 71.716 1.00 38.42 282 TRP C O 1
ATOM 8721 N N . TYR C 1 286 ? 25.156 97.519 71.837 1.00 36.80 283 TYR C N 1
ATOM 8722 C CA . TYR C 1 286 ? 24.789 98.712 71.086 1.00 36.71 283 TYR C CA 1
ATOM 8723 C C . TYR C 1 286 ? 25.234 98.574 69.640 1.00 37.62 283 TYR C C 1
ATOM 8724 O O . TYR C 1 286 ? 26.379 98.209 69.383 1.00 37.52 283 TYR C O 1
ATOM 8733 N N . LYS C 1 287 ? 24.344 98.867 68.692 1.00 37.19 284 LYS C N 1
ATOM 8734 C CA . LYS C 1 287 ? 24.782 99.048 67.316 1.00 35.45 284 LYS C CA 1
ATOM 8735 C C . LYS C 1 287 ? 25.313 100.466 67.219 1.00 35.48 284 LYS C C 1
ATOM 8736 O O . LYS C 1 287 ? 24.554 101.433 67.166 1.00 36.49 284 LYS C O 1
ATOM 8742 N N . VAL C 1 288 ? 26.636 100.561 67.176 1.00 36.78 285 VAL C N 1
ATOM 8743 C CA . VAL C 1 288 ? 27.377 101.813 67.334 1.00 35.56 285 VAL C CA 1
ATOM 8744 C C . VAL C 1 288 ? 27.323 102.642 66.075 1.00 36.80 285 VAL C C 1
ATOM 8745 O O . VAL C 1 288 ? 27.209 103.878 66.139 1.00 34.01 285 VAL C O 1
ATOM 8749 N N . LYS C 1 289 ? 27.445 101.952 64.938 1.00 37.69 286 LYS C N 1
ATOM 8750 C CA . LYS C 1 289 ? 27.287 102.556 63.622 1.00 38.87 286 LYS C CA 1
ATOM 8751 C C . LYS C 1 289 ? 27.040 101.500 62.539 1.00 38.94 286 LYS C C 1
ATOM 8752 O O . LYS C 1 289 ? 27.180 100.303 62.778 1.00 37.83 286 LYS C O 1
ATOM 8758 N N . GLU C 1 290 ? 26.657 101.970 61.356 1.00 40.25 287 GLU C N 1
ATOM 8759 C CA . GLU C 1 290 ? 26.420 101.114 60.201 1.00 40.22 287 GLU C CA 1
ATOM 8760 C C . GLU C 1 290 ? 27.262 101.567 59.014 1.00 40.21 287 GLU C C 1
ATOM 8761 O O . GLU C 1 290 ? 27.620 102.741 58.911 1.00 42.44 287 GLU C O 1
ATOM 8767 N N . TYR C 1 291 ? 27.564 100.612 58.135 1.00 39.89 288 TYR C N 1
ATOM 8768 C CA . TYR C 1 291 ? 28.123 100.861 56.806 1.00 39.66 288 TYR C CA 1
ATOM 8769 C C . TYR C 1 291 ? 27.098 100.312 55.828 1.00 40.60 288 TYR C C 1
ATOM 8770 O O . TYR C 1 291 ? 26.576 99.217 56.036 1.00 39.35 288 TYR C O 1
ATOM 8779 N N . HIS C 1 292 ? 26.803 101.076 54.779 1.00 39.07 289 HIS C N 1
ATOM 8780 C CA . HIS C 1 292 ? 25.808 100.688 53.800 1.00 39.90 289 HIS C CA 1
ATOM 8781 C C . HIS C 1 292 ? 26.245 101.124 52.403 1.00 43.42 289 HIS C C 1
ATOM 8782 O O . HIS C 1 292 ? 26.153 102.304 52.063 1.00 42.57 289 HIS C O 1
ATOM 8789 N N . TYR C 1 293 ? 26.721 100.176 51.597 1.00 46.18 290 TYR C N 1
ATOM 8790 C CA . TYR C 1 293 ? 27.137 100.491 50.228 1.00 47.57 290 TYR C CA 1
ATOM 8791 C C . TYR C 1 293 ? 26.273 99.769 49.198 1.00 47.25 290 TYR C C 1
ATOM 8792 O O . TYR C 1 293 ? 26.322 98.545 49.090 1.00 46.08 290 TYR C O 1
ATOM 8801 N N . ASP C 1 294 ? 25.495 100.549 48.452 1.00 48.11 291 ASP C N 1
ATOM 8802 C CA . ASP C 1 294 ? 24.647 100.062 47.377 1.00 52.86 291 ASP C CA 1
ATOM 8803 C C . ASP C 1 294 ? 25.348 100.372 46.043 1.00 55.85 291 ASP C C 1
ATOM 8804 O O . ASP C 1 294 ? 25.345 101.512 45.580 1.00 58.22 291 ASP C O 1
ATOM 8809 N N . GLY C 1 295 ? 25.964 99.350 45.450 1.00 55.76 292 GLY C N 1
ATOM 8810 C CA . GLY C 1 295 ? 26.689 99.482 44.188 1.00 57.60 292 GLY C CA 1
ATOM 8811 C C . GLY C 1 295 ? 25.826 99.885 42.999 1.00 58.17 292 GLY C C 1
ATOM 8812 O O . GLY C 1 295 ? 26.273 100.664 42.161 1.00 56.09 292 GLY C O 1
ATOM 8813 N N . ARG C 1 296 ? 24.600 99.356 42.933 1.00 59.70 293 ARG C N 1
ATOM 8814 C CA . ARG C 1 296 ? 23.616 99.731 41.901 1.00 63.07 293 ARG C CA 1
ATOM 8815 C C . ARG C 1 296 ? 23.266 101.227 41.940 1.00 67.81 293 ARG C C 1
ATOM 8816 O O . ARG C 1 296 ? 23.226 101.876 40.897 1.00 74.78 293 ARG C O 1
ATOM 8818 N N . LYS C 1 297 ? 23.045 101.769 43.138 1.00 70.60 294 LYS C N 1
ATOM 8819 C CA . LYS C 1 297 ? 22.697 103.189 43.317 1.00 72.00 294 LYS C CA 1
ATOM 8820 C C . LYS C 1 297 ? 23.845 104.145 42.953 1.00 75.15 294 LYS C C 1
ATOM 8821 O O . LYS C 1 297 ? 23.596 105.245 42.459 1.00 77.04 294 LYS C O 1
ATOM 8823 N N . GLU C 1 298 ? 25.087 103.731 43.198 1.00 77.37 295 GLU C N 1
ATOM 8824 C CA . GLU C 1 298 ? 26.261 104.528 42.824 1.00 79.02 295 GLU C CA 1
ATOM 8825 C C . GLU C 1 298 ? 26.691 104.307 41.372 1.00 77.34 295 GLU C C 1
ATOM 8826 O O . GLU C 1 298 ? 27.542 105.043 40.876 1.00 80.10 295 GLU C O 1
ATOM 8832 N N . ASN C 1 299 ? 26.109 103.309 40.699 1.00 76.31 296 ASN C N 1
ATOM 8833 C CA . ASN C 1 299 ? 26.575 102.820 39.389 1.00 79.52 296 ASN C CA 1
ATOM 8834 C C . ASN C 1 299 ? 28.074 102.499 39.424 1.00 76.62 296 ASN C C 1
ATOM 8835 O O . ASN C 1 299 ? 28.852 102.924 38.559 1.00 78.80 296 ASN C O 1
ATOM 8840 N N . LYS C 1 300 ? 28.452 101.731 40.448 1.00 72.23 297 LYS C N 1
ATOM 8841 C CA . LYS C 1 300 ? 29.852 101.482 40.784 1.00 67.82 297 LYS C CA 1
ATOM 8842 C C . LYS C 1 300 ? 29.963 100.331 41.794 1.00 64.84 297 LYS C C 1
ATOM 8843 O O . LYS C 1 300 ? 29.573 100.479 42.949 1.00 61.22 297 LYS C O 1
ATOM 8849 N N . GLN C 1 301 ? 30.504 99.198 41.347 1.00 63.56 298 GLN C N 1
ATOM 8850 C CA . GLN C 1 301 ? 30.677 98.002 42.183 1.00 59.50 298 GLN C CA 1
ATOM 8851 C C . GLN C 1 301 ? 31.989 98.074 42.958 1.00 53.89 298 GLN C C 1
ATOM 8852 O O . GLN C 1 301 ? 32.967 98.635 42.479 1.00 52.43 298 GLN C O 1
ATOM 8858 N N . LYS C 1 302 ? 32.002 97.498 44.155 1.00 50.72 299 LYS C N 1
ATOM 8859 C CA . LYS C 1 302 ? 33.232 97.325 44.926 1.00 47.19 299 LYS C CA 1
ATOM 8860 C C . LYS C 1 302 ? 33.715 95.873 44.877 1.00 44.15 299 LYS C C 1
ATOM 8861 O O . LYS C 1 302 ? 32.909 94.944 44.801 1.00 45.00 299 LYS C O 1
ATOM 8867 N N . THR C 1 303 ? 35.034 95.709 44.931 1.00 43.30 300 THR C N 1
ATOM 8868 C CA . THR C 1 303 ? 35.671 94.403 45.017 1.00 43.95 300 THR C CA 1
ATOM 8869 C C . THR C 1 303 ? 35.809 93.995 46.473 1.00 43.31 300 THR C C 1
ATOM 8870 O O . THR C 1 303 ? 35.667 94.821 47.382 1.00 42.26 300 THR C O 1
ATOM 8874 N N . ASP C 1 304 ? 36.094 92.715 46.687 1.00 43.23 301 ASP C N 1
ATOM 8875 C CA . ASP C 1 304 ? 36.428 92.200 48.011 1.00 43.10 301 ASP C CA 1
ATOM 8876 C C . ASP C 1 304 ? 37.522 93.043 48.686 1.00 43.37 301 ASP C C 1
ATOM 8877 O O . ASP C 1 304 ? 37.412 93.363 49.865 1.00 41.88 301 ASP C O 1
ATOM 8882 N N . GLN C 1 305 ? 38.568 93.386 47.939 1.00 42.68 302 GLN C N 1
ATOM 8883 C CA . GLN C 1 305 ? 39.689 94.170 48.474 1.00 45.19 302 GLN C CA 1
ATOM 8884 C C . GLN C 1 305 ? 39.219 95.533 48.984 1.00 45.01 302 GLN C C 1
ATOM 8885 O O . GLN C 1 305 ? 39.604 95.950 50.069 1.00 44.43 302 GLN C O 1
ATOM 8891 N N . GLU C 1 306 ? 38.391 96.207 48.190 1.00 44.20 303 GLU C N 1
ATOM 8892 C CA . GLU C 1 306 ? 37.849 97.508 48.556 1.00 45.01 303 GLU C CA 1
ATOM 8893 C C . GLU C 1 306 ? 36.982 97.423 49.824 1.00 43.29 303 GLU C C 1
ATOM 8894 O O . GLU C 1 306 ? 37.101 98.272 50.704 1.00 46.08 303 GLU C O 1
ATOM 8900 N N . TYR C 1 307 ? 36.139 96.397 49.921 1.00 40.96 304 TYR C N 1
ATOM 8901 C CA . TYR C 1 307 ? 35.332 96.165 51.133 1.00 40.44 304 TYR C CA 1
ATOM 8902 C C . TYR C 1 307 ? 36.202 95.835 52.323 1.00 40.06 304 TYR C C 1
ATOM 8903 O O . TYR C 1 307 ? 35.882 96.234 53.446 1.00 39.47 304 TYR C O 1
ATOM 8912 N N . TYR C 1 308 ? 37.293 95.102 52.092 1.00 40.19 305 TYR C N 1
ATOM 8913 C CA . TYR C 1 308 ? 38.264 94.868 53.150 1.00 41.10 305 TYR C CA 1
ATOM 8914 C C . TYR C 1 308 ? 38.845 96.193 53.644 1.00 43.00 305 TYR C C 1
ATOM 8915 O O . TYR C 1 308 ? 38.922 96.420 54.863 1.00 40.88 305 TYR C O 1
ATOM 8924 N N . GLU C 1 309 ? 39.251 97.053 52.708 1.00 40.72 306 GLU C N 1
ATOM 8925 C CA . GLU C 1 309 ? 39.773 98.373 53.061 1.00 43.93 306 GLU C CA 1
ATOM 8926 C C . GLU C 1 309 ? 38.772 99.173 53.896 1.00 43.55 306 GLU C C 1
ATOM 8927 O O . GLU C 1 309 ? 39.138 99.708 54.942 1.00 40.68 306 GLU C O 1
ATOM 8933 N N . ASP C 1 310 ? 37.517 99.220 53.434 1.00 43.50 307 ASP C N 1
ATOM 8934 C CA . ASP C 1 310 ? 36.426 99.894 54.154 1.00 41.91 307 ASP C CA 1
ATOM 8935 C C . ASP C 1 310 ? 36.214 99.297 55.551 1.00 42.14 307 ASP C C 1
ATOM 8936 O O . ASP C 1 310 ? 36.054 100.034 56.518 1.00 41.69 307 ASP C O 1
ATOM 8941 N N . LEU C 1 311 ? 36.268 97.972 55.668 1.00 41.81 308 LEU C N 1
ATOM 8942 C CA . LEU C 1 311 ? 36.138 97.331 56.982 1.00 42.20 308 LEU C CA 1
ATOM 8943 C C . LEU C 1 311 ? 37.233 97.785 57.960 1.00 42.04 308 LEU C C 1
ATOM 8944 O O . LEU C 1 311 ? 36.956 98.004 59.141 1.00 41.35 308 LEU C O 1
ATOM 8949 N N . MET C 1 312 ? 38.459 97.936 57.469 1.00 43.12 309 MET C N 1
ATOM 8950 C CA . MET C 1 312 ? 39.581 98.359 58.317 1.00 45.55 309 MET C CA 1
ATOM 8951 C C . MET C 1 312 ? 39.433 99.812 58.758 1.00 44.15 309 MET C C 1
ATOM 8952 O O . MET C 1 312 ? 39.682 100.110 59.911 1.00 45.71 309 MET C O 1
ATOM 8957 N N . LYS C 1 313 ? 39.029 100.704 57.857 1.00 45.26 310 LYS C N 1
ATOM 8958 C CA . LYS C 1 313 ? 38.648 102.083 58.253 1.00 47.44 310 LYS C CA 1
ATOM 8959 C C . LYS C 1 313 ? 37.502 102.072 59.285 1.00 47.28 310 LYS C C 1
ATOM 8960 O O . LYS C 1 313 ? 37.592 102.721 60.336 1.00 48.74 310 LYS C O 1
ATOM 8962 N N . PHE C 1 314 ? 36.459 101.297 58.994 1.00 43.62 311 PHE C N 1
ATOM 8963 C CA . PHE C 1 314 ? 35.304 101.107 59.900 1.00 42.98 311 PHE C CA 1
ATOM 8964 C C . PHE C 1 314 ? 35.702 100.816 61.361 1.00 41.20 311 PHE C C 1
ATOM 8965 O O . PHE C 1 314 ? 35.096 101.359 62.277 1.00 41.86 311 PHE C O 1
ATOM 8973 N N . ILE C 1 315 ? 36.717 99.978 61.570 1.00 42.88 312 ILE C N 1
ATOM 8974 C CA . ILE C 1 315 ? 37.137 99.570 62.924 1.00 45.48 312 ILE C CA 1
ATOM 8975 C C . ILE C 1 315 ? 38.435 100.220 63.438 1.00 47.66 312 ILE C C 1
ATOM 8976 O O . ILE C 1 315 ? 38.934 99.819 64.484 1.00 43.98 312 ILE C O 1
ATOM 8981 N N . GLU C 1 316 ? 38.967 101.231 62.751 1.00 53.27 313 GLU C N 1
ATOM 8982 C CA . GLU C 1 316 ? 40.292 101.773 63.127 1.00 59.76 313 GLU C CA 1
ATOM 8983 C C . GLU C 1 316 ? 40.348 102.463 64.498 1.00 59.91 313 GLU C C 1
ATOM 8984 O O . GLU C 1 316 ? 41.412 102.534 65.096 1.00 63.63 313 GLU C O 1
ATOM 8990 N N . ASP C 1 317 ? 39.212 102.931 65.009 1.00 66.00 314 ASP C N 1
ATOM 8991 C CA . ASP C 1 317 ? 39.190 103.685 66.276 1.00 70.49 314 ASP C CA 1
ATOM 8992 C C . ASP C 1 317 ? 39.081 102.826 67.546 1.00 66.74 314 ASP C C 1
ATOM 8993 O O . ASP C 1 317 ? 39.022 103.380 68.637 1.00 71.28 314 ASP C O 1
ATOM 8998 N N . ILE C 1 318 ? 39.081 101.496 67.422 1.00 68.01 315 ILE C N 1
ATOM 8999 C CA . ILE C 1 318 ? 38.833 100.604 68.572 1.00 66.82 315 ILE C CA 1
ATOM 9000 C C . ILE C 1 318 ? 40.060 99.749 68.894 1.00 62.03 315 ILE C C 1
ATOM 9001 O O . ILE C 1 318 ? 40.835 99.401 68.000 1.00 59.57 315 ILE C O 1
ATOM 9006 N N . GLU C 1 319 ? 40.228 99.418 70.172 1.00 59.28 316 GLU C N 1
ATOM 9007 C CA . GLU C 1 319 ? 41.400 98.662 70.628 1.00 58.65 316 GLU C CA 1
ATOM 9008 C C . GLU C 1 319 ? 41.310 97.204 70.157 1.00 57.88 316 GLU C C 1
ATOM 9009 O O . GLU C 1 319 ? 40.265 96.563 70.301 1.00 60.86 316 GLU C O 1
ATOM 9011 N N . LYS C 1 320 ? 42.404 96.692 69.600 1.00 55.89 317 LYS C N 1
ATOM 9012 C CA . LYS C 1 320 ? 42.418 95.357 68.997 1.00 56.49 317 LYS C CA 1
ATOM 9013 C C . LYS C 1 320 ? 42.093 94.266 70.010 1.00 56.17 317 LYS C C 1
ATOM 9014 O O . LYS C 1 320 ? 41.465 93.273 69.653 1.00 53.88 317 LYS C O 1
ATOM 9016 N N . HIS C 1 321 ? 42.493 94.457 71.268 1.00 56.45 318 HIS C N 1
ATOM 9017 C CA . HIS C 1 321 ? 42.208 93.467 72.313 1.00 55.70 318 HIS C CA 1
ATOM 9018 C C . HIS C 1 321 ? 40.701 93.316 72.603 1.00 52.15 318 HIS C C 1
ATOM 9019 O O . HIS C 1 321 ? 40.243 92.245 72.982 1.00 49.60 318 HIS C O 1
ATOM 9026 N N . LYS C 1 322 A 39.936 94.380 72.386 1.00 53.60 319 LYS C N 1
ATOM 9027 C CA . LYS C 1 322 A 38.487 94.347 72.583 1.00 52.80 319 LYS C CA 1
ATOM 9028 C C . LYS C 1 322 A 37.714 93.823 71.368 1.00 50.95 319 LYS C C 1
ATOM 9029 O O . LYS C 1 322 A 36.585 93.376 71.527 1.00 48.93 319 LYS C O 1
ATOM 9035 N N . PHE C 1 323 ? 38.317 93.873 70.175 1.00 51.18 320 PHE C N 1
ATOM 9036 C CA . PHE C 1 323 ? 37.686 93.390 68.930 1.00 50.25 320 PHE C CA 1
ATOM 9037 C C . PHE C 1 323 ? 37.709 91.865 68.797 1.00 49.44 320 PHE C C 1
ATOM 9038 O O . PHE C 1 323 ? 38.776 91.275 68.707 1.00 51.18 320 PHE C O 1
ATOM 9046 N N . LYS C 1 324 ? 36.534 91.236 68.737 1.00 50.50 321 LYS C N 1
ATOM 9047 C CA . LYS C 1 324 ? 36.417 89.767 68.785 1.00 48.29 321 LYS C CA 1
ATOM 9048 C C . LYS C 1 324 ? 36.127 89.051 67.461 1.00 47.04 321 LYS C C 1
ATOM 9049 O O . LYS C 1 324 ? 36.048 87.821 67.444 1.00 50.49 321 LYS C O 1
ATOM 9055 N N . GLY C 1 325 ? 35.996 89.790 66.359 1.00 46.12 322 GLY C N 1
ATOM 9056 C CA . GLY C 1 325 ? 35.862 89.181 65.033 1.00 42.06 322 GLY C CA 1
ATOM 9057 C C . GLY C 1 325 ? 34.727 89.718 64.195 1.00 42.18 322 GLY C C 1
ATOM 9058 O O . GLY C 1 325 ? 33.953 90.552 64.640 1.00 41.82 322 GLY C O 1
ATOM 9059 N N . VAL C 1 326 ? 34.649 89.209 62.966 1.00 42.13 323 VAL C N 1
ATOM 9060 C CA . VAL C 1 326 ? 33.652 89.578 61.988 1.00 40.46 323 VAL C CA 1
ATOM 9061 C C . VAL C 1 326 ? 32.707 88.402 61.815 1.00 42.19 323 VAL C C 1
ATOM 9062 O O . VAL C 1 326 ? 33.141 87.317 61.408 1.00 42.29 323 VAL C O 1
ATOM 9066 N N . ILE C 1 327 ? 31.425 88.623 62.103 1.00 41.18 324 ILE C N 1
ATOM 9067 C CA . ILE C 1 327 ? 30.382 87.632 61.869 1.00 41.37 324 ILE C CA 1
ATOM 9068 C C . ILE C 1 327 ? 29.886 87.835 60.437 1.00 47.12 324 ILE C C 1
ATOM 9069 O O . ILE C 1 327 ? 29.448 88.934 60.072 1.00 46.95 324 ILE C O 1
ATOM 9074 N N . VAL C 1 328 ? 29.968 86.777 59.624 1.00 50.25 325 VAL C N 1
ATOM 9075 C CA . VAL C 1 328 ? 29.623 86.848 58.201 1.00 50.89 325 VAL C CA 1
ATOM 9076 C C . VAL C 1 328 ? 28.865 85.581 57.773 1.00 52.03 325 VAL C C 1
ATOM 9077 O O . VAL C 1 328 ? 29.076 84.496 58.318 1.00 47.70 325 VAL C O 1
ATOM 9081 N N . ASP C 1 329 ? 27.959 85.732 56.810 1.00 56.41 326 ASP C N 1
ATOM 9082 C CA . ASP C 1 329 ? 27.260 84.588 56.245 1.00 58.82 326 ASP C CA 1
ATOM 9083 C C . ASP C 1 329 ? 28.271 83.656 55.592 1.00 59.34 326 ASP C C 1
ATOM 9084 O O . ASP C 1 329 ? 29.167 84.142 54.905 1.00 57.54 326 ASP C O 1
ATOM 9089 N N . PRO C 1 330 ? 28.135 82.322 55.794 1.00 64.61 327 PRO C N 1
ATOM 9090 C CA . PRO C 1 330 ? 29.091 81.360 55.205 1.00 66.39 327 PRO C CA 1
ATOM 9091 C C . PRO C 1 330 ? 29.135 81.305 53.672 1.00 63.50 327 PRO C C 1
ATOM 9092 O O . PRO C 1 330 ? 30.088 80.751 53.117 1.00 70.43 327 PRO C O 1
ATOM 9096 N N . SER C 1 331 ? 28.135 81.877 53.003 1.00 59.35 328 SER C N 1
ATOM 9097 C CA . SER C 1 331 ? 28.131 81.959 51.548 1.00 58.39 328 SER C CA 1
ATOM 9098 C C . SER C 1 331 ? 29.078 83.008 50.951 1.00 57.55 328 SER C C 1
ATOM 9099 O O . SER C 1 331 ? 29.278 83.010 49.734 1.00 61.24 328 SER C O 1
ATOM 9102 N N . ALA C 1 332 ? 29.635 83.903 51.770 1.00 52.89 329 ALA C N 1
ATOM 9103 C CA . ALA C 1 332 ? 30.569 84.936 51.290 1.00 51.30 329 ALA C CA 1
ATOM 9104 C C . ALA C 1 332 ? 32.008 84.409 51.223 1.00 50.89 329 ALA C C 1
ATOM 9105 O O . ALA C 1 332 ? 32.923 84.978 51.816 1.00 52.21 329 ALA C O 1
ATOM 9107 N N . ALA C 1 333 ? 32.207 83.347 50.451 1.00 50.72 330 ALA C N 1
ATOM 9108 C CA . ALA C 1 333 ? 33.429 82.552 50.504 1.00 48.34 330 ALA C CA 1
ATOM 9109 C C . ALA C 1 333 ? 34.699 83.319 50.131 1.00 46.38 330 ALA C C 1
ATOM 9110 O O . ALA C 1 333 ? 35.685 83.238 50.844 1.00 45.85 330 ALA C O 1
ATOM 9112 N N . SER C 1 334 ? 34.682 84.057 49.024 1.00 45.88 331 SER C N 1
ATOM 9113 C CA . SER C 1 334 ? 35.879 84.806 48.585 1.00 45.09 331 SER C CA 1
ATOM 9114 C C . SER C 1 334 ? 36.314 85.884 49.588 1.00 45.72 331 SER C C 1
ATOM 9115 O O . SER C 1 334 ? 37.511 86.063 49.857 1.00 43.85 331 SER C O 1
ATOM 9118 N N . PHE C 1 335 ? 35.327 86.602 50.118 1.00 45.31 332 PHE C N 1
ATOM 9119 C CA . PHE C 1 335 ? 35.554 87.635 51.118 1.00 43.21 332 PHE C CA 1
ATOM 9120 C C . PHE C 1 335 ? 36.097 87.009 52.401 1.00 41.41 332 PHE C C 1
ATOM 9121 O O . PHE C 1 335 ? 37.045 87.533 52.985 1.00 39.44 332 PHE C O 1
ATOM 9129 N N . ILE C 1 336 ? 35.523 85.878 52.810 1.00 40.65 333 ILE C N 1
ATOM 9130 C CA . ILE C 1 336 ? 36.006 85.151 53.989 1.00 43.32 333 ILE C CA 1
ATOM 9131 C C . ILE C 1 336 ? 37.466 84.743 53.811 1.00 45.35 333 ILE C C 1
ATOM 9132 O O . ILE C 1 336 ? 38.280 84.978 54.693 1.00 45.18 333 ILE C O 1
ATOM 9137 N N . ALA C 1 337 ? 37.805 84.172 52.659 1.00 47.05 334 ALA C N 1
ATOM 9138 C CA . ALA C 1 337 ? 39.201 83.837 52.364 1.00 47.09 334 ALA C CA 1
ATOM 9139 C C . ALA C 1 337 ? 40.147 85.042 52.426 1.00 44.16 334 ALA C C 1
ATOM 9140 O O . ALA C 1 337 ? 41.273 84.920 52.894 1.00 45.95 334 ALA C O 1
ATOM 9142 N N . LEU C 1 338 ? 39.707 86.197 51.950 1.00 43.55 335 LEU C N 1
ATOM 9143 C CA . LEU C 1 338 ? 40.536 87.409 52.036 1.00 45.62 335 LEU C CA 1
ATOM 9144 C C . LEU C 1 338 ? 40.738 87.829 53.496 1.00 45.57 335 LEU C C 1
ATOM 9145 O O . LEU C 1 338 ? 41.868 88.086 53.918 1.00 48.83 335 LEU C O 1
ATOM 9150 N N . LEU C 1 339 ? 39.652 87.884 54.259 1.00 43.10 336 LEU C N 1
ATOM 9151 C CA . LEU C 1 339 ? 39.738 88.245 55.677 1.00 47.21 336 LEU C CA 1
ATOM 9152 C C . LEU C 1 339 ? 40.708 87.353 56.474 1.00 45.58 336 LEU C C 1
ATOM 9153 O O . LEU C 1 339 ? 41.519 87.862 57.246 1.00 45.12 336 LEU C O 1
ATOM 9158 N N . ARG C 1 340 ? 40.666 86.038 56.252 1.00 48.15 337 ARG C N 1
ATOM 9159 C CA . ARG C 1 340 ? 41.549 85.105 56.995 1.00 48.83 337 ARG C CA 1
ATOM 9160 C C . ARG C 1 340 ? 43.020 85.257 56.581 1.00 49.81 337 ARG C C 1
ATOM 9161 O O . ARG C 1 340 ? 43.903 85.244 57.439 1.00 49.28 337 ARG C O 1
ATOM 9169 N N . GLN C 1 341 ? 43.280 85.476 55.290 1.00 52.19 338 GLN C N 1
ATOM 9170 C CA . GLN C 1 341 ? 44.631 85.835 54.832 1.00 54.01 338 GLN C CA 1
ATOM 9171 C C . GLN C 1 341 ? 45.179 87.086 55.528 1.00 53.05 338 GLN C C 1
ATOM 9172 O O . GLN C 1 341 ? 46.363 87.155 55.831 1.00 55.49 338 GLN C O 1
ATOM 9178 N N . LYS C 1 342 ? 44.314 88.059 55.790 1.00 53.70 339 LYS C N 1
ATOM 9179 C CA . LYS C 1 342 ? 44.717 89.304 56.461 1.00 52.66 339 LYS C CA 1
ATOM 9180 C C . LYS C 1 342 ? 44.744 89.215 57.982 1.00 49.80 339 LYS C C 1
ATOM 9181 O O . LYS C 1 342 ? 44.982 90.209 58.625 1.00 50.87 339 LYS C O 1
ATOM 9187 N N . GLY C 1 343 ? 44.506 88.037 58.556 1.00 51.33 340 GLY C N 1
ATOM 9188 C CA . GLY C 1 343 ? 44.623 87.832 59.992 1.00 51.49 340 GLY C CA 1
ATOM 9189 C C . GLY C 1 343 ? 43.380 88.150 60.804 1.00 52.56 340 GLY C C 1
ATOM 9190 O O . GLY C 1 343 ? 43.411 88.033 62.033 1.00 51.52 340 GLY C O 1
ATOM 9191 N N . ILE C 1 344 ? 42.281 88.506 60.133 1.00 51.24 341 ILE C N 1
ATOM 9192 C CA . ILE C 1 344 ? 41.047 88.899 60.817 1.00 52.51 341 ILE C CA 1
ATOM 9193 C C . ILE C 1 344 ? 40.204 87.678 61.142 1.00 50.22 341 ILE C C 1
ATOM 9194 O O . ILE C 1 344 ? 39.993 86.824 60.278 1.00 52.31 341 ILE C O 1
ATOM 9199 N N . LYS C 1 345 ? 39.720 87.598 62.384 1.00 48.39 342 LYS C N 1
ATOM 9200 C CA . LYS C 1 345 ? 38.904 86.459 62.810 1.00 51.36 342 LYS C CA 1
ATOM 9201 C C . LYS C 1 345 ? 37.499 86.513 62.197 1.00 49.29 342 LYS C C 1
ATOM 9202 O O . LYS C 1 345 ? 36.793 87.521 62.300 1.00 44.82 342 LYS C O 1
ATOM 9208 N N . VAL C 1 346 ? 37.119 85.405 61.570 1.00 47.00 343 VAL C N 1
ATOM 9209 C CA . VAL C 1 346 ? 35.833 85.250 60.929 1.00 45.90 343 VAL C CA 1
ATOM 9210 C C . VAL C 1 346 ? 35.041 84.258 61.756 1.00 44.28 343 VAL C C 1
ATOM 9211 O O . VAL C 1 346 ? 35.578 83.242 62.150 1.00 48.47 343 VAL C O 1
ATOM 9215 N N . ILE C 1 347 ? 33.789 84.583 62.061 1.00 44.18 344 ILE C N 1
ATOM 9216 C CA . ILE C 1 347 ? 32.864 83.651 62.695 1.00 46.95 344 ILE C CA 1
ATOM 9217 C C . ILE C 1 347 ? 31.741 83.445 61.692 1.00 47.86 344 ILE C C 1
ATOM 9218 O O . ILE C 1 347 ? 31.164 84.413 61.224 1.00 47.14 344 ILE C O 1
ATOM 9223 N N . LYS C 1 348 ? 31.432 82.201 61.350 1.00 51.38 345 LYS C N 1
ATOM 9224 C CA . LYS C 1 348 ? 30.355 81.929 60.393 1.00 55.68 345 LYS C CA 1
ATOM 9225 C C . LYS C 1 348 ? 29.018 82.011 61.111 1.00 54.48 345 LYS C C 1
ATOM 9226 O O . LYS C 1 348 ? 28.894 81.522 62.229 1.00 53.51 345 LYS C O 1
ATOM 9232 N N . ALA C 1 349 ? 28.040 82.659 60.481 1.00 54.26 346 ALA C N 1
ATOM 9233 C CA . ALA C 1 349 ? 26.666 82.696 60.989 1.00 55.07 346 ALA C CA 1
ATOM 9234 C C . ALA C 1 349 ? 25.937 81.422 60.536 1.00 58.37 346 ALA C C 1
ATOM 9235 O O . ALA C 1 349 ? 26.197 80.931 59.442 1.00 57.40 346 ALA C O 1
ATOM 9237 N N . LYS C 1 350 ? 25.026 80.896 61.358 1.00 61.76 347 LYS C N 1
ATOM 9238 C CA . LYS C 1 350 ? 24.199 79.731 60.960 1.00 63.55 347 LYS C CA 1
ATOM 9239 C C . LYS C 1 350 ? 23.153 80.083 59.884 1.00 67.54 347 LYS C C 1
ATOM 9240 O O . LYS C 1 350 ? 22.888 79.274 58.989 1.00 67.32 347 LYS C O 1
ATOM 9242 N N . ASN C 1 351 ? 22.575 81.285 59.967 1.00 65.42 348 ASN C N 1
ATOM 9243 C CA . ASN C 1 351 ? 21.524 81.731 59.036 1.00 66.94 348 ASN C CA 1
ATOM 9244 C C . ASN C 1 351 ? 20.244 80.857 59.098 1.00 63.35 348 ASN C C 1
ATOM 9245 O O . ASN C 1 351 ? 19.633 80.560 58.065 1.00 69.92 348 ASN C O 1
ATOM 9250 N N . ASP C 1 352 ? 19.845 80.446 60.306 1.00 57.02 349 ASP C N 1
ATOM 9251 C CA . ASP C 1 352 ? 18.503 79.886 60.530 1.00 56.81 349 ASP C CA 1
ATOM 9252 C C . ASP C 1 352 ? 17.572 81.081 60.523 1.00 50.51 349 ASP C C 1
ATOM 9253 O O . ASP C 1 352 ? 17.533 81.850 61.501 1.00 47.22 349 ASP C O 1
ATOM 9258 N N . VAL C 1 353 ? 16.845 81.272 59.429 1.00 44.04 350 VAL C N 1
ATOM 9259 C CA . VAL C 1 353 ? 16.140 82.538 59.240 1.00 43.03 350 VAL C CA 1
ATOM 9260 C C . VAL C 1 353 ? 15.040 82.754 60.286 1.00 41.92 350 VAL C C 1
ATOM 9261 O O . VAL C 1 353 ? 15.091 83.732 61.015 1.00 40.37 350 VAL C O 1
ATOM 9265 N N . LEU C 1 354 ? 14.073 81.841 60.364 1.00 42.29 351 LEU C N 1
ATOM 9266 C CA . LEU C 1 354 ? 12.914 82.023 61.250 1.00 44.76 351 LEU C CA 1
ATOM 9267 C C . LEU C 1 354 ? 13.301 82.084 62.739 1.00 43.62 351 LEU C C 1
ATOM 9268 O O . LEU C 1 354 ? 12.786 82.917 63.503 1.00 39.05 351 LEU C O 1
ATOM 9273 N N . ASP C 1 355 ? 14.210 81.204 63.138 1.00 44.42 352 ASP C N 1
ATOM 9274 C CA . ASP C 1 355 ? 14.716 81.194 64.508 1.00 46.21 352 ASP C CA 1
ATOM 9275 C C . ASP C 1 355 ? 15.491 82.479 64.838 1.00 43.77 352 ASP C C 1
ATOM 9276 O O . ASP C 1 355 ? 15.350 83.049 65.936 1.00 42.44 352 ASP C O 1
ATOM 9281 N N . GLY C 1 356 ? 16.305 82.928 63.890 1.00 39.18 353 GLY C N 1
ATOM 9282 C CA . GLY C 1 356 ? 17.017 84.197 64.014 1.00 41.25 353 GLY C CA 1
ATOM 9283 C C . GLY C 1 356 ? 16.099 85.397 64.168 1.00 39.65 353 GLY C C 1
ATOM 9284 O O . GLY C 1 356 ? 16.381 86.288 64.972 1.00 40.22 353 GLY C O 1
ATOM 9285 N N . ILE C 1 357 ? 14.984 85.396 63.432 1.00 38.33 354 ILE C N 1
ATOM 9286 C CA . ILE C 1 357 ? 14.023 86.498 63.485 1.00 38.43 354 ILE C CA 1
ATOM 9287 C C . ILE C 1 357 ? 13.344 86.538 64.856 1.00 36.85 354 ILE C C 1
ATOM 9288 O O . ILE C 1 357 ? 13.224 87.603 65.451 1.00 33.19 354 ILE C O 1
ATOM 9293 N N . ARG C 1 358 ? 12.906 85.385 65.348 1.00 38.51 355 ARG C N 1
ATOM 9294 C CA . ARG C 1 358 ? 12.267 85.315 66.664 1.00 40.59 355 ARG C CA 1
ATOM 9295 C C . ARG C 1 358 ? 13.227 85.831 67.757 1.00 40.00 355 ARG C C 1
ATOM 9296 O O . ARG C 1 358 ? 12.821 86.600 68.634 1.00 40.02 355 ARG C O 1
ATOM 9304 N N . ASN C 1 359 ? 14.495 85.437 67.665 1.00 38.80 356 ASN C N 1
ATOM 9305 C CA . ASN C 1 359 ? 15.516 85.858 68.615 1.00 38.25 356 ASN C CA 1
ATOM 9306 C C . ASN C 1 359 ? 15.825 87.344 68.532 1.00 39.65 356 ASN C C 1
ATOM 9307 O O . ASN C 1 359 ? 16.040 87.984 69.570 1.00 39.57 356 ASN C O 1
ATOM 9312 N N . VAL C 1 360 ? 15.831 87.908 67.322 1.00 38.67 357 VAL C N 1
ATOM 9313 C CA . VAL C 1 360 ? 15.912 89.366 67.185 1.00 35.39 357 VAL C CA 1
ATOM 9314 C C . VAL C 1 360 ? 14.713 90.043 67.846 1.00 34.60 357 VAL C C 1
ATOM 9315 O O . VAL C 1 360 ? 14.881 91.012 68.562 1.00 33.87 357 VAL C O 1
ATOM 9319 N N . ALA C 1 361 ? 13.511 89.541 67.605 1.00 37.55 358 ALA C N 1
ATOM 9320 C CA . ALA C 1 361 ? 12.320 90.127 68.224 1.00 40.69 358 ALA C CA 1
ATOM 9321 C C . ALA C 1 361 ? 12.407 90.076 69.762 1.00 40.81 358 ALA C C 1
ATOM 9322 O O . ALA C 1 361 ? 12.185 91.076 70.435 1.00 42.50 358 ALA C O 1
ATOM 9324 N N . THR C 1 362 ? 12.763 88.914 70.294 1.00 41.24 359 THR C N 1
ATOM 9325 C CA . THR C 1 362 ? 13.006 88.741 71.732 1.00 40.51 359 THR C CA 1
ATOM 9326 C C . THR C 1 362 ? 14.030 89.748 72.291 1.00 39.56 359 THR C C 1
ATOM 9327 O O . THR C 1 362 ? 13.810 90.347 73.360 1.00 37.38 359 THR C O 1
ATOM 9331 N N . ALA C 1 363 ? 15.134 89.931 71.573 1.00 36.10 360 ALA C N 1
ATOM 9332 C CA . ALA C 1 363 ? 16.171 90.856 72.000 1.00 34.60 360 ALA C CA 1
ATOM 9333 C C . ALA C 1 363 ? 15.673 92.300 72.037 1.00 36.22 360 ALA C C 1
ATOM 9334 O O . ALA C 1 363 ? 16.070 93.076 72.906 1.00 35.36 360 ALA C O 1
ATOM 9336 N N . LEU C 1 364 ? 14.797 92.664 71.108 1.00 34.82 361 LEU C N 1
ATOM 9337 C CA . LEU C 1 364 ? 14.171 93.977 71.152 1.00 35.64 361 LEU C CA 1
ATOM 9338 C C . LEU C 1 364 ? 13.227 94.095 72.350 1.00 36.04 361 LEU C C 1
ATOM 9339 O O . LEU C 1 364 ? 13.256 95.088 73.074 1.00 38.46 361 LEU C O 1
ATOM 9344 N N . ASN C 1 365 ? 12.396 93.084 72.551 1.00 36.31 362 ASN C N 1
ATOM 9345 C CA . ASN C 1 365 ? 11.440 93.073 73.662 1.00 38.72 362 ASN C CA 1
ATOM 9346 C C . ASN C 1 365 ? 12.099 93.230 75.035 1.00 38.78 362 ASN C C 1
ATOM 9347 O O . ASN C 1 365 ? 11.576 93.938 75.884 1.00 41.52 362 ASN C O 1
ATOM 9352 N N . LYS C 1 366 ? 13.233 92.567 75.229 1.00 40.70 363 LYS C N 1
ATOM 9353 C CA . LYS C 1 366 ? 13.985 92.630 76.469 1.00 43.46 363 LYS C CA 1
ATOM 9354 C C . LYS C 1 366 ? 15.078 93.707 76.488 1.00 44.75 363 LYS C C 1
ATOM 9355 O O . LYS C 1 366 ? 15.847 93.768 77.438 1.00 45.78 363 LYS C O 1
ATOM 9361 N N . LYS C 1 367 ? 15.168 94.539 75.450 1.00 45.32 364 LYS C N 1
ATOM 9362 C CA . LYS C 1 367 ? 16.231 95.542 75.328 1.00 46.27 364 LYS C CA 1
ATOM 9363 C C . LYS C 1 367 ? 17.652 95.020 75.608 1.00 43.53 364 LYS C C 1
ATOM 9364 O O . LYS C 1 367 ? 18.446 95.679 76.265 1.00 46.33 364 LYS C O 1
ATOM 9370 N N . MET C 1 368 ? 17.938 93.826 75.096 1.00 41.60 365 MET C N 1
ATOM 9371 C CA . MET C 1 368 ? 19.287 93.269 75.004 1.00 41.29 365 MET C CA 1
ATOM 9372 C C . MET C 1 368 ? 20.112 93.990 73.928 1.00 39.29 365 MET C C 1
ATOM 9373 O O . MET C 1 368 ? 21.341 93.903 73.920 1.00 36.51 365 MET C O 1
ATOM 9378 N N . ILE C 1 369 ? 19.444 94.692 73.016 1.00 37.48 366 ILE C N 1
ATOM 9379 C CA . ILE C 1 369 ? 20.140 95.497 72.015 1.00 38.76 366 ILE C CA 1
ATOM 9380 C C . ILE C 1 369 ? 19.555 96.895 71.954 1.00 37.14 366 ILE C C 1
ATOM 9381 O O . ILE C 1 369 ? 18.388 97.094 72.250 1.00 38.80 366 ILE C O 1
ATOM 9386 N N . LEU C 1 370 ? 20.396 97.862 71.616 1.00 37.33 367 LEU C N 1
ATOM 9387 C CA . LEU C 1 370 ? 19.959 99.227 71.352 1.00 38.82 367 LEU C CA 1
ATOM 9388 C C . LEU C 1 370 ? 20.733 99.745 70.153 1.00 36.55 367 LEU C C 1
ATOM 9389 O O . LEU C 1 370 ? 21.776 99.198 69.804 1.00 36.28 367 LEU C O 1
ATOM 9394 N N . TYR C 1 371 ? 20.210 100.789 69.522 1.00 36.74 368 TYR C N 1
ATOM 9395 C CA . TYR C 1 371 ? 20.805 101.345 68.302 1.00 36.34 368 TYR C CA 1
ATOM 9396 C C . TYR C 1 371 ? 21.154 102.825 68.477 1.00 35.76 368 TYR C C 1
ATOM 9397 O O . TYR C 1 371 ? 20.326 103.616 68.920 1.00 36.42 368 TYR C O 1
ATOM 9406 N N . ASN C 1 372 ? 22.375 103.205 68.118 1.00 35.37 369 ASN C N 1
ATOM 9407 C CA . ASN C 1 372 ? 22.692 104.624 67.929 1.00 36.20 369 ASN C CA 1
ATOM 9408 C C . ASN C 1 372 ? 21.839 105.219 66.811 1.00 35.41 369 ASN C C 1
ATOM 9409 O O . ASN C 1 372 ? 21.545 104.547 65.811 1.00 38.05 369 ASN C O 1
ATOM 9414 N N . ASP C 1 373 ? 21.446 106.478 66.976 1.00 34.80 370 ASP C N 1
ATOM 9415 C CA . ASP C 1 373 ? 20.556 107.105 66.002 1.00 35.37 370 ASP C CA 1
ATOM 9416 C C . ASP C 1 373 ? 21.200 107.303 64.624 1.00 34.97 370 ASP C C 1
ATOM 9417 O O . ASP C 1 373 ? 20.509 107.675 63.691 1.00 36.05 370 ASP C O 1
ATOM 9422 N N . CYS C 1 374 ? 22.505 107.046 64.499 1.00 36.02 371 CYS C N 1
ATOM 9423 C CA . CYS C 1 374 ? 23.175 107.047 63.195 1.00 38.63 371 CYS C CA 1
ATOM 9424 C C . CYS C 1 374 ? 22.883 105.799 62.355 1.00 37.27 371 CYS C C 1
ATOM 9425 O O . CYS C 1 374 ? 23.248 105.771 61.193 1.00 39.89 371 CYS C O 1
ATOM 9428 N N . CYS C 1 375 ? 22.213 104.787 62.911 1.00 37.42 372 CYS C N 1
ATOM 9429 C CA . CYS C 1 375 ? 21.850 103.578 62.140 1.00 37.84 372 CYS C CA 1
ATOM 9430 C C . CYS C 1 375 ? 20.580 103.765 61.289 1.00 36.52 372 CYS C C 1
ATOM 9431 O O . CYS C 1 375 ? 19.632 103.013 61.413 1.00 36.94 372 CYS C O 1
ATOM 9434 N N . LYS C 1 376 ? 20.590 104.765 60.410 1.00 37.35 373 LYS C N 1
ATOM 9435 C CA . LYS C 1 376 ? 19.378 105.213 59.712 1.00 36.70 373 LYS C CA 1
ATOM 9436 C C . LYS C 1 376 ? 18.844 104.259 58.648 1.00 35.91 373 LYS C C 1
ATOM 9437 O O . LYS C 1 376 ? 17.635 104.210 58.432 1.00 34.65 373 LYS C O 1
ATOM 9443 N N . GLU C 1 377 ? 19.728 103.558 57.948 1.00 36.55 374 GLU C N 1
ATOM 9444 C CA . GLU C 1 377 ? 19.292 102.577 56.960 1.00 35.87 374 GLU C CA 1
ATOM 9445 C C . GLU C 1 377 ? 18.675 101.384 57.680 1.00 34.33 374 GLU C C 1
ATOM 9446 O O . GLU C 1 377 ? 17.713 100.816 57.206 1.00 36.83 374 GLU C O 1
ATOM 9452 N N . THR C 1 378 ? 19.234 100.999 58.820 1.00 34.56 375 THR C N 1
ATOM 9453 C CA . THR C 1 378 ? 18.650 99.923 59.639 1.00 35.53 375 THR C CA 1
ATOM 9454 C C . THR C 1 378 ? 17.218 100.264 60.029 1.00 34.56 375 THR C C 1
ATOM 9455 O O . THR C 1 378 ? 16.324 99.434 59.927 1.00 33.85 375 THR C O 1
ATOM 9459 N N . PHE C 1 379 ? 16.992 101.499 60.444 1.00 35.96 376 PHE C N 1
ATOM 9460 C CA . PHE C 1 379 ? 15.643 101.907 60.858 1.00 36.46 376 PHE C CA 1
ATOM 9461 C C . PHE C 1 379 ? 14.660 101.908 59.685 1.00 36.76 376 PHE C C 1
ATOM 9462 O O . PHE C 1 379 ? 13.522 101.477 59.841 1.00 35.05 376 PHE C O 1
ATOM 9470 N N . ARG C 1 380 ? 15.102 102.366 58.516 1.00 38.13 377 ARG C N 1
ATOM 9471 C CA . ARG C 1 380 ? 14.293 102.260 57.288 1.00 41.27 377 ARG C CA 1
ATOM 9472 C C . ARG C 1 380 ? 13.863 100.804 57.033 1.00 36.94 377 ARG C C 1
ATOM 9473 O O . ARG C 1 380 ? 12.704 100.534 56.736 1.00 32.75 377 ARG C O 1
ATOM 9481 N N . GLU C 1 381 ? 14.809 99.878 57.157 1.00 34.80 378 GLU C N 1
ATOM 9482 C CA . GLU C 1 381 ? 14.518 98.476 56.977 1.00 35.24 378 GLU C CA 1
ATOM 9483 C C . GLU C 1 381 ? 13.532 97.951 58.020 1.00 35.19 378 GLU C C 1
ATOM 9484 O O . GLU C 1 381 ? 12.615 97.211 57.661 1.00 34.97 378 GLU C O 1
ATOM 9490 N N . TYR C 1 382 ? 13.681 98.335 59.287 1.00 32.95 379 TYR C N 1
ATOM 9491 C CA . TYR C 1 382 ? 12.707 97.913 60.300 1.00 34.06 379 TYR C CA 1
ATOM 9492 C C . TYR C 1 382 ? 11.259 98.260 59.914 1.00 34.43 379 TYR C C 1
ATOM 9493 O O . TYR C 1 382 ? 10.350 97.441 60.060 1.00 34.03 379 TYR C O 1
ATOM 9502 N N . SER C 1 383 ? 11.048 99.456 59.376 1.00 35.97 380 SER C N 1
ATOM 9503 C CA . SER C 1 383 ? 9.695 99.898 59.023 1.00 38.22 380 SER C CA 1
ATOM 9504 C C . SER C 1 383 ? 9.106 99.275 57.741 1.00 38.02 380 SER C C 1
ATOM 9505 O O . SER C 1 383 ? 7.960 99.537 57.427 1.00 37.73 380 SER C O 1
ATOM 9508 N N . SER C 1 384 ? 9.870 98.490 56.983 1.00 38.34 381 SER C N 1
ATOM 9509 C CA . SER C 1 384 ? 9.337 97.881 55.751 1.00 40.06 381 SER C CA 1
ATOM 9510 C C . SER C 1 384 ? 9.581 96.357 55.569 1.00 37.71 381 SER C C 1
ATOM 9511 O O . SER C 1 384 ? 9.201 95.810 54.556 1.00 40.55 381 SER C O 1
ATOM 9514 N N . TYR C 1 385 ? 10.194 95.680 56.534 1.00 37.57 382 TYR C N 1
ATOM 9515 C CA . TYR C 1 385 ? 10.501 94.254 56.414 1.00 36.32 382 TYR C CA 1
ATOM 9516 C C . TYR C 1 385 ? 9.238 93.486 56.795 1.00 38.58 382 TYR C C 1
ATOM 9517 O O . TYR C 1 385 ? 8.712 93.638 57.926 1.00 36.16 382 TYR C O 1
ATOM 9526 N N . VAL C 1 386 ? 8.758 92.670 55.849 1.00 36.98 383 VAL C N 1
ATOM 9527 C CA . VAL C 1 386 ? 7.438 92.043 55.947 1.00 37.88 383 VAL C CA 1
ATOM 9528 C C . VAL C 1 386 ? 7.474 90.563 55.639 1.00 37.78 383 VAL C C 1
ATOM 9529 O O . VAL C 1 386 ? 8.348 90.087 54.913 1.00 40.19 383 VAL C O 1
ATOM 9533 N N . TRP C 1 387 ? 6.490 89.850 56.185 1.00 37.85 384 TRP C N 1
ATOM 9534 C CA . TRP C 1 387 ? 6.299 88.436 55.889 1.00 39.17 384 TRP C CA 1
ATOM 9535 C C . TRP C 1 387 ? 5.778 88.247 54.454 1.00 40.47 384 TRP C C 1
ATOM 9536 O O . TRP C 1 387 ? 4.921 88.994 53.997 1.00 38.99 384 TRP C O 1
ATOM 9547 N N . ASP C 1 388 ? 6.312 87.246 53.763 1.00 43.74 385 ASP C N 1
ATOM 9548 C CA . ASP C 1 388 ? 5.820 86.822 52.442 1.00 47.23 385 ASP C CA 1
ATOM 9549 C C . ASP C 1 388 ? 4.448 86.109 52.553 1.00 48.77 385 ASP C C 1
ATOM 9550 O O . ASP C 1 388 ? 4.339 85.055 53.191 1.00 45.90 385 ASP C O 1
ATOM 9555 N N . GLU C 1 389 ? 3.428 86.687 51.906 1.00 50.99 386 GLU C N 1
ATOM 9556 C CA . GLU C 1 389 ? 2.040 86.189 51.958 1.00 55.30 386 GLU C CA 1
ATOM 9557 C C . GLU C 1 389 ? 1.816 84.890 51.172 1.00 59.31 386 GLU C C 1
ATOM 9558 O O . GLU C 1 389 ? 1.038 84.041 51.608 1.00 63.79 386 GLU C O 1
ATOM 9560 N N . LYS C 1 390 ? 2.493 84.737 50.033 1.00 64.41 387 LYS C N 1
ATOM 9561 C CA . LYS C 1 390 ? 2.490 83.472 49.268 1.00 67.70 387 LYS C CA 1
ATOM 9562 C C . LYS C 1 390 ? 3.118 82.273 50.026 1.00 71.84 387 LYS C C 1
ATOM 9563 O O . LYS C 1 390 ? 2.665 81.132 49.871 1.00 76.11 387 LYS C O 1
ATOM 9565 N N . ALA C 1 391 ? 4.154 82.521 50.832 1.00 73.68 388 ALA C N 1
ATOM 9566 C CA . ALA C 1 391 ? 4.784 81.452 51.633 1.00 71.87 388 ALA C CA 1
ATOM 9567 C C . ALA C 1 391 ? 3.905 81.030 52.820 1.00 71.78 388 ALA C C 1
ATOM 9568 O O . ALA C 1 391 ? 3.774 79.834 53.077 1.00 68.47 388 ALA C O 1
ATOM 9570 N N . ALA C 1 392 ? 3.299 82.006 53.511 1.00 67.32 389 ALA C N 1
ATOM 9571 C CA . ALA C 1 392 ? 2.479 81.770 54.721 1.00 66.29 389 ALA C CA 1
ATOM 9572 C C . ALA C 1 392 ? 1.232 80.933 54.463 1.00 65.68 389 ALA C C 1
ATOM 9573 O O . ALA C 1 392 ? 0.893 80.066 55.265 1.00 59.85 389 ALA C O 1
ATOM 9575 N N . GLU C 1 393 ? 0.543 81.226 53.361 1.00 70.67 390 GLU C N 1
ATOM 9576 C CA . GLU C 1 393 ? -0.560 80.388 52.853 1.00 73.12 390 GLU C CA 1
ATOM 9577 C C . GLU C 1 393 ? -0.132 78.945 52.493 1.00 69.68 390 GLU C C 1
ATOM 9578 O O . GLU C 1 393 ? -0.954 78.031 52.533 1.00 72.77 390 GLU C O 1
ATOM 9584 N N . ARG C 1 394 ? 1.138 78.770 52.118 1.00 66.01 391 ARG C N 1
ATOM 9585 C CA . ARG C 1 394 ? 1.753 77.446 51.891 1.00 66.26 391 ARG C CA 1
ATOM 9586 C C . ARG C 1 394 ? 2.263 76.740 53.172 1.00 58.77 391 ARG C C 1
ATOM 9587 O O . ARG C 1 394 ? 2.878 75.681 53.081 1.00 59.11 391 ARG C O 1
ATOM 9595 N N . GLY C 1 395 ? 2.021 77.307 54.351 1.00 54.42 392 GLY C N 1
ATOM 9596 C CA . GLY C 1 395 ? 2.460 76.700 55.620 1.00 56.28 392 GLY C CA 1
ATOM 9597 C C . GLY C 1 395 ? 3.902 76.941 56.054 1.00 54.83 392 GLY C C 1
ATOM 9598 O O . GLY C 1 395 ? 4.368 76.286 56.979 1.00 55.59 392 GLY C O 1
ATOM 9599 N N . GLU C 1 396 ? 4.594 77.881 55.398 1.00 56.23 393 GLU C N 1
ATOM 9600 C CA . GLU C 1 396 ? 5.990 78.247 55.696 1.00 56.27 393 GLU C CA 1
ATOM 9601 C C . GLU C 1 396 ? 6.072 79.750 56.023 1.00 56.79 393 GLU C C 1
ATOM 9602 O O . GLU C 1 396 ? 5.481 80.581 55.326 1.00 62.54 393 GLU C O 1
ATOM 9604 N N . ASP C 1 397 ? 6.775 80.100 57.096 1.00 49.63 394 ASP C N 1
ATOM 9605 C CA . ASP C 1 397 ? 6.972 81.499 57.447 1.00 49.08 394 ASP C CA 1
ATOM 9606 C C . ASP C 1 397 ? 8.308 81.943 56.881 1.00 46.98 394 ASP C C 1
ATOM 9607 O O . ASP C 1 397 ? 9.345 81.385 57.244 1.00 47.00 394 ASP C O 1
ATOM 9612 N N . LYS C 1 398 ? 8.260 82.922 55.975 1.00 45.57 395 LYS C N 1
ATOM 9613 C CA . LYS C 1 398 ? 9.444 83.453 55.291 1.00 48.62 395 LYS C CA 1
ATOM 9614 C C . LYS C 1 398 ? 9.306 84.957 55.076 1.00 45.24 395 LYS C C 1
ATOM 9615 O O . LYS C 1 398 ? 8.210 85.436 54.776 1.00 41.04 395 LYS C O 1
ATOM 9621 N N . PRO C 1 399 ? 10.410 85.709 55.233 1.00 42.26 396 PRO C N 1
ATOM 9622 C CA . PRO C 1 399 ? 10.356 87.128 54.919 1.00 42.71 396 PRO C CA 1
ATOM 9623 C C . PRO C 1 399 ? 10.375 87.362 53.407 1.00 39.69 396 PRO C C 1
ATOM 9624 O O . PRO C 1 399 ? 10.912 86.548 52.685 1.00 38.49 396 PRO C O 1
ATOM 9628 N N . VAL C 1 400 ? 9.763 88.449 52.948 1.00 41.67 397 VAL C N 1
ATOM 9629 C CA . VAL C 1 400 ? 10.054 88.990 51.612 1.00 43.00 397 VAL C CA 1
ATOM 9630 C C . VAL C 1 400 ? 11.490 89.496 51.669 1.00 44.64 397 VAL C C 1
ATOM 9631 O O . VAL C 1 400 ? 11.834 90.300 52.546 1.00 41.51 397 VAL C O 1
ATOM 9635 N N . LYS C 1 401 ? 12.325 89.028 50.744 1.00 46.54 398 LYS C N 1
ATOM 9636 C CA . LYS C 1 401 ? 13.770 89.287 50.810 1.00 50.05 398 LYS C CA 1
ATOM 9637 C C . LYS C 1 401 ? 14.189 90.579 50.100 1.00 49.57 398 LYS C C 1
ATOM 9638 O O . LYS C 1 401 ? 14.983 90.556 49.157 1.00 53.02 398 LYS C O 1
ATOM 9644 N N . GLN C 1 402 ? 13.648 91.693 50.584 1.00 50.68 399 GLN C N 1
ATOM 9645 C CA . GLN C 1 402 ? 13.969 93.041 50.111 1.00 55.44 399 GLN C CA 1
ATOM 9646 C C . GLN C 1 402 ? 14.170 93.938 51.326 1.00 54.58 399 GLN C C 1
ATOM 9647 O O . GLN C 1 402 ? 13.523 93.727 52.358 1.00 54.48 399 GLN C O 1
ATOM 9653 N N . ASN C 1 403 ? 15.052 94.934 51.207 1.00 54.60 400 ASN C N 1
ATOM 9654 C CA . ASN C 1 403 ? 15.305 95.891 52.302 1.00 53.20 400 ASN C CA 1
ATOM 9655 C C . ASN C 1 403 ? 15.599 95.156 53.619 1.00 48.90 400 ASN C C 1
ATOM 9656 O O . ASN C 1 403 ? 14.924 95.355 54.637 1.00 49.04 400 ASN C O 1
ATOM 9661 N N . ASP C 1 404 ? 16.598 94.280 53.555 1.00 43.91 401 ASP C N 1
ATOM 9662 C CA . ASP C 1 404 ? 16.944 93.373 54.649 1.00 41.73 401 ASP C CA 1
ATOM 9663 C C . ASP C 1 404 ? 18.456 93.189 54.834 1.00 39.00 401 ASP C C 1
ATOM 9664 O O . ASP C 1 404 ? 18.892 92.226 55.455 1.00 39.01 401 ASP C O 1
ATOM 9669 N N . HIS C 1 405 ? 19.246 94.130 54.329 1.00 36.14 402 HIS C N 1
ATOM 9670 C CA . HIS C 1 405 ? 20.697 93.972 54.288 1.00 38.85 402 HIS C CA 1
ATOM 9671 C C . HIS C 1 405 ? 21.334 94.273 55.649 1.00 36.30 402 HIS C C 1
ATOM 9672 O O . HIS C 1 405 ? 22.192 93.531 56.132 1.00 38.85 402 HIS C O 1
ATOM 9679 N N . GLN C 1 406 ? 20.891 95.344 56.271 1.00 34.58 403 GLN C N 1
ATOM 9680 C CA . GLN C 1 406 ? 21.235 95.615 57.664 1.00 36.04 403 GLN C CA 1
ATOM 9681 C C . GLN C 1 406 ? 20.593 94.563 58.564 1.00 33.85 403 GLN C C 1
ATOM 9682 O O . GLN C 1 406 ? 21.232 94.081 59.480 1.00 36.49 403 GLN C O 1
ATOM 9688 N N . LEU C 1 407 ? 19.335 94.216 58.301 1.00 34.92 404 LEU C N 1
ATOM 9689 C CA . LEU C 1 407 ? 18.581 93.340 59.205 1.00 34.59 404 LEU C CA 1
ATOM 9690 C C . LEU C 1 407 ? 19.061 91.902 59.180 1.00 35.26 404 LEU C C 1
ATOM 9691 O O . LEU C 1 407 ? 19.003 91.226 60.209 1.00 36.94 404 LEU C O 1
ATOM 9696 N N . ASP C 1 408 ? 19.532 91.428 58.029 1.00 35.27 405 ASP C N 1
ATOM 9697 C CA . ASP C 1 408 ? 20.162 90.105 57.955 1.00 36.79 405 ASP C CA 1
ATOM 9698 C C . ASP C 1 408 ? 21.419 90.076 58.835 1.00 34.79 405 ASP C C 1
ATOM 9699 O O . ASP C 1 408 ? 21.619 89.138 59.617 1.00 32.62 405 ASP C O 1
ATOM 9704 N N . ALA C 1 409 ? 22.253 91.107 58.704 1.00 34.13 406 ALA C N 1
ATOM 9705 C CA . ALA C 1 409 ? 23.472 91.216 59.508 1.00 33.46 406 ALA C CA 1
ATOM 9706 C C . ALA C 1 409 ? 23.216 91.349 61.031 1.00 32.99 406 ALA C C 1
ATOM 9707 O O . ALA C 1 409 ? 23.934 90.759 61.827 1.00 31.04 406 ALA C O 1
ATOM 9709 N N . ASP C 1 410 ? 22.209 92.120 61.417 1.00 32.34 407 ASP C N 1
ATOM 9710 C CA . ASP C 1 410 ? 21.818 92.234 62.826 1.00 34.29 407 ASP C CA 1
ATOM 9711 C C . ASP C 1 410 ? 21.361 90.876 63.325 1.00 34.29 407 ASP C C 1
ATOM 9712 O O . ASP C 1 410 ? 21.668 90.497 64.442 1.00 31.83 407 ASP C O 1
ATOM 9717 N N . ARG C 1 411 ? 20.616 90.161 62.488 1.00 36.24 408 ARG C N 1
ATOM 9718 C CA . ARG C 1 411 ? 20.168 88.821 62.812 1.00 36.25 408 ARG C CA 1
ATOM 9719 C C . ARG C 1 411 ? 21.371 87.874 62.996 1.00 36.47 408 ARG C C 1
ATOM 9720 O O . ARG C 1 411 ? 21.384 87.102 63.950 1.00 34.64 408 ARG C O 1
ATOM 9728 N N . TYR C 1 412 ? 22.375 87.948 62.115 1.00 37.08 409 TYR C N 1
ATOM 9729 C CA . TYR C 1 412 ? 23.588 87.138 62.289 1.00 36.12 409 TYR C CA 1
ATOM 9730 C C . TYR C 1 412 ? 24.229 87.478 63.644 1.00 38.04 409 TYR C C 1
ATOM 9731 O O . TYR C 1 412 ? 24.628 86.573 64.377 1.00 33.76 409 TYR C O 1
ATOM 9740 N N . PHE C 1 413 ? 24.335 88.771 63.972 1.00 37.20 410 PHE C N 1
ATOM 9741 C CA . PHE C 1 413 ? 24.904 89.150 65.266 1.00 38.82 410 PHE C CA 1
ATOM 9742 C C . PHE C 1 413 ? 24.103 88.585 66.442 1.00 36.98 410 PHE C C 1
ATOM 9743 O O . PHE C 1 413 ? 24.663 87.890 67.291 1.00 35.31 410 PHE C O 1
ATOM 9751 N N . VAL C 1 414 ? 22.806 88.873 66.477 1.00 37.05 411 VAL C N 1
ATOM 9752 C CA . VAL C 1 414 ? 21.968 88.468 67.605 1.00 40.46 411 VAL C CA 1
ATOM 9753 C C . VAL C 1 414 ? 22.022 86.946 67.797 1.00 43.78 411 VAL C C 1
ATOM 9754 O O . VAL C 1 414 ? 22.241 86.476 68.904 1.00 43.49 411 VAL C O 1
ATOM 9758 N N . ASN C 1 415 ? 21.829 86.188 66.722 1.00 46.53 412 ASN C N 1
ATOM 9759 C CA . ASN C 1 415 ? 21.653 84.737 66.835 1.00 47.46 412 ASN C CA 1
ATOM 9760 C C . ASN C 1 415 ? 22.987 84.015 67.092 1.00 46.61 412 ASN C C 1
ATOM 9761 O O . ASN C 1 415 ? 22.992 82.957 67.714 1.00 48.54 412 ASN C O 1
ATOM 9766 N N . THR C 1 416 ? 24.099 84.595 66.636 1.00 42.72 413 THR C N 1
ATOM 9767 C CA . THR C 1 416 ? 25.417 84.007 66.835 1.00 43.36 413 THR C CA 1
ATOM 9768 C C . THR C 1 416 ? 26.011 84.335 68.209 1.00 46.00 413 THR C C 1
ATOM 9769 O O . THR C 1 416 ? 26.659 83.484 68.790 1.00 49.26 413 THR C O 1
ATOM 9773 N N . ILE C 1 417 ? 25.795 85.548 68.725 1.00 47.38 414 ILE C N 1
ATOM 9774 C CA . ILE C 1 417 ? 26.431 86.001 69.975 1.00 46.89 414 ILE C CA 1
ATOM 9775 C C . ILE C 1 417 ? 25.498 86.026 71.196 1.00 47.34 414 ILE C C 1
ATOM 9776 O O . ILE C 1 417 ? 25.936 85.730 72.297 1.00 48.35 414 ILE C O 1
ATOM 9781 N N . LEU C 1 418 ? 24.232 86.383 71.018 1.00 47.44 415 LEU C N 1
ATOM 9782 C CA . LEU C 1 418 ? 23.313 86.529 72.154 1.00 51.03 415 LEU C CA 1
ATOM 9783 C C . LEU C 1 418 ? 22.523 85.260 72.484 1.00 52.24 415 LEU C C 1
ATOM 9784 O O . LEU C 1 418 ? 22.015 85.142 73.599 1.00 50.60 415 LEU C O 1
ATOM 9789 N N . PHE C 1 419 ? 22.412 84.329 71.536 1.00 52.81 416 PHE C N 1
ATOM 9790 C CA . PHE C 1 419 ? 21.603 83.125 71.728 1.00 57.28 416 PHE C CA 1
ATOM 9791 C C . PHE C 1 419 ? 22.402 81.847 71.435 1.00 63.55 416 PHE C C 1
ATOM 9792 O O . PHE C 1 419 ? 23.089 81.746 70.416 1.00 61.79 416 PHE C O 1
ATOM 9800 N N . GLY C 1 420 ? 22.308 80.887 72.360 1.00 74.19 417 GLY C N 1
ATOM 9801 C CA . GLY C 1 420 ? 23.052 79.621 72.296 1.00 78.34 417 GLY C CA 1
ATOM 9802 C C . GLY C 1 420 ? 22.256 78.462 72.867 1.00 80.01 417 GLY C C 1
ATOM 9803 O O . GLY C 1 420 ? 22.573 77.302 72.614 1.00 84.13 417 GLY C O 1
#

Radius of gyration: 38.79 Å; Cα contacts (8 Å, |Δi|>4): 2369; chains: 3; bounding box: 109×102×57 Å

Nearest PDB structures (foldseek):
  5oe8-assembly2_B  TM=9.864E-01  e=2.502E-82  Deep-sea thermophilic phage D6E
  5oeb-assembly6_F  TM=9.980E-01  e=1.912E-80  Deep-sea thermophilic phage D6E
  5oeb-assembly3_C  TM=9.980E-01  e=2.552E-80  Deep-sea thermophilic phage D6E
  5oea-assembly3_C  TM=1.000E+00  e=9.105E-80  Deep-sea thermophilic phage D6E
  5oee-assembly6_F  TM=9.984E-01  e=1.446E-79  Deep-sea thermophilic phage D6E

Secondary structure (DSSP, 8-state):
--PPPHHHHHHHHTTSTTSTTTTSSEEEEEE-SSSS-HHHHHHHHHHHHHHH-SS-EEEEEESSHHHHIIIIIHHHHHHHHHTT-EEEEETTTTEEEEEETTEEEEEEEEE--STTGGGGSSS---SEEEEESGGGS-HHHHHHHHHT--STT-EEEEE-----TTSHHHHHTGGGHHHHTEEEEEE-GGG-TTS-HHHHHHHHHT--THHHHHHTT---PPP-SBS-TT--TTTSEE-------S-EEEEEE--SSS-EEEEEEEEETTEEEEEEEEEE-HHHHT----HHHHHHHHHHHTTTS-GGGEEEEEE-TT-HHHHHHHHHTT--EEE----HHHHHHHHHHHHHTTSEEEETT-HHHHHHHTT-BB-HHHHHTT---B--SS-HHHHHHHHHIIIII--/-PPPHHHHHHHHTTSTTSTTTTSSEEEEEE-SSSSHHHHHHHHHHHHHHHH-SS-EEEEEESSHHHHIIIIIHHHHHHHHHTT-EEEEETTTTEEEEEETTEEEEEEEEESS-HHHHHHHHT---SEEEESSGGGS-HHHHHHHHTT--STT-EEEEE-----TTSHHHHHTGGGHHHHT-EEEEE-GGG-TT--HHHHHHHHHT--THHHHHHTT---PPP-SBS-TT--TTTSEE-------S-EEEEEE--SSS-EEEEEEEEETTEEEEEEEEEE-HHHHT----HHHHHHHHHHHTTTS-GGGEEEEEE-TT-HHHHHHHHHTT--EEE----HHHHHHHHHHHHHTT-EEEETT-HHHHHHHTT-BB-HHHHHTT---B-SSS-HHHHHHHHHIIIII--/---PPPHHHHHHHHTTSTT-TTTT-SEEEEEE-TTSS-HHHHHHHHHHHHHHH-SS-EEEEEESSHHHHIIIIIHHHHHHHHHTT-EEEEETTTTEEEEEETTEEEEEEEEESS-HHHHHHHHH---SEEEETTGGGS-HHHHHHHHTT--STT-EEEEE-----TTSHHIIIIIT-HHHHT-EEEEE-GGG-TTS-HHHHHHHHTT--HHHHHHHTS---PPP-SBTTTT--TTTSEE-S-----S-EEEEEE--SSS-EEEEEEEEETTEEEEEEEEEE-HHHHT----HHHHHHHHHHHTTTS-TTTEEEEEE-TT-HHHHHHHHHTT--EEE----HHHHHHHHHHHHHTTSEEEETT-HHHHHHHTT-BB-HHHHHTT---B-SSS-HHHHHHHHHIIIII--

Foldseek 3Di:
DQDFFPLLVCLQPCCPPPHPLVVFQAAEEEFAPPQPNQASNLLSVVVSDQVPDAAFEEEEEEQALVVCCVPYVVVNQVVQVVVAKDWDAPVVQAKIWIDDPHGIYIYHYAHAHDPCSLVVQQPAAGLEYAYAACLNGDPSNVVNNVVSNPDPNYHYYHYHWAEACLACCNVVDVVCPVVSRYHYDYTANVSRVPADPVRLVVVCLLDDDPCSCTHHGRDNHFFWWQLQPLDDCVQFEDALDDDPFQAWEWFWFDDQQAKIKIWIWTDDPQAIERNAMDIDGCVVVVHGDDLVRVVVVVCVVCVPDDPVRYDFYEYEQVPVVSVVVCVVVVTDYDYFPCPPPVLSSQVSSCSSVNSYHYHPNHPLCVVLSVPWGWPPVCSNNNHTDIDPDSCRVVSRVSSVRCVPVHD/DDFFPLLVCLLPCCPPPHPLVPFQAAEEEEAPQQPNQQSNLLSVVVNDQVPDAAFEEEEEEQALVVCCVRHVVSNVVVCVVVDWDWDAPPVLAKIWIDDPHGIYIYHYAHLDDPSRVVVLQPAAHQEYAYAQNLSHDPVSVVSNVVNNPDPNYHYYYYHFAEACLRCCNVVDVVCCVVNRYHYDYTANVRNPPDDPVRLVVVCLLDDPPCSCTHHVRDRHFFWWQLQPLDDPVQFEDALDDDPFQAWEWFWEDDQQAKIKIWIWGHDPQAIEGNAMDIDGCVVVVHGDDLVVVVVVVCVVCVPPDPVRYPFYEYAQPPVVNVVVCVVVVTDYHYFPCPPVVLSSQVSSCSSVVSYHYYPNHPLLVVLSNGWIWDPVQSNNNHTDIDPDSCRVVSRVSSCRCVPVHD/DPFDAFPLLVCLLPCCDPPHPLVVFQEAEEEEADPQPNQASNLLSVVVNDQVPDAAFEEEEEEQALVVCCVRYVVVNVVVCVVVPWDWDADPVQAKIWIDDDHGIYIYHYAHQDDDSRVVCLQDGAGQEYAYAQNLSHDPVSVVSNVVRNPDPPRHYYHYHFAEACLRCCNVVPVVCCVVNRYYYDYTANVSVRPADPVRLVVVLLLDDDPCSCGHHGRDRHFFWWQLQPVDDCVQFEDAQDDDPFQAWEKFWEDDQQAKIKIWIWTDDPQAIERNAMDIDGCVVVVHTDDLVRVVVVVCVVCVVDDPVRYDFYEYAVVPPVNVVVCVVVVTDYDHFPCPPVVLSSLVSSCSSVNSYHYHPNHVLVVVLSNGWIWDPVQRNNNHTDIDPPSCGVVSRVSSVRCVPVHD

InterPro domains:
  IPR006437 Bacteriophage terminase, large subunit [TIGR01547] (37-415)
  IPR027417 P-loop containing nucleoside triphosphate hydrolase [G3DSA:3.40.50.300] (28-231)

B-factor: mean 51.99, std 13.24, range [10.0, 114.98]

Sequence (1221 aa):
FQPFSKKQLKVLTWWRKASPVSDKDGIICDGSIRAGKTIVMSFSYVMWAMDTFNEQNFGMAGKTIGALRRNVITPLKRMLKSRGYRVKDHRADNYLTITFKGKTNYFYLFGGKDESSQDLIQGITLAGMFFDEVALMPESFVNQATARCSVDGAKLWFNCNPAGPYHWFKVEYLDKLDEKNLLHLHFTMDDNLSLSKQVKERYQRMYKGVFYQRYILGLWVLAEGIIYDMFDQDEHVVPTVPRPYEKYYVSCDYGTQNPTTFGLWGLYNGVWYKVKEYHYDGRKENKQKTDQEYYEDLMKFIEDIEKHKFKGVIVDPSAASFIALLRQKGIKVIKAKNDVLDGIRNVATALNKKMILYNDCCKETFREYSSYVWDEKAAERGEDKPVKQNDHQLDADRYFVNTILFGQPFSKKQLKVLTWWRKASPVSDKDGIICDGSIRAGKTIVMSFSYVMWAMDTFNEQNFGMAGKTIGALRRNVITPLKRMLKSRGYRVKDHRADNYLTITFKGKTNYFYLFGGKDESSQDLIQGITLAGMFFDEVALMPESFVNQATARCSVDGAKLWFNCNPAGPYHWFKVEYLDKLDEKNLLHLHFTMDDNLSLSKQVKERYQRMYKGVFYQRYILGLWVLAEGIIYDMFDQDEHVVPTVPRPYEKYYVSCDYGTQNPTTFGLWGLYNGVWYKVKEYHYDGRKENKQKTDQEYYEDLMKFIEDIEKHKFKGVIVDPSAASFIALLRQKGIKVIKAKNDVLDGIRNVATALNKKMILYNDCCKETFREYSSYVWDEKAAERGEDKPVKQNDHQLDADRYFVNTILFGYFQPFSKKQLKVLTWWRKASPVSDKDGIICDGSIRAGKTIVMSFSYVMWAMDTFNEQNFGMAGKTIGALRRNVITPLKRMLKSRGYRVKDHRADNYLTITFKGKTNYFYLFGGKDESSQDLIQGITLAGMFFDEVALMPESFVNQATARCSVDGAKLWFNCNPAGPYHWFKVEYLDKLDEKNLLHLHFTMDDNLSLSKQVKERYQRMYKGVFYQRYILGLWVLAEGIIYDMFDQDEHVVPTVPRPYEKYYVSCDYGTQNPTTFGLWGLYNGVWYKVKEYHYDGRKENKQKTDQEYYEDLMKFIEDIEKHKFKGVIVDPSAASFIALLRQKGIKVIKAKNDVLDGIRNVATALNKKMILYNDCCKETFREYSSYVWDEKAAERGEDKPVKQNDHQLDADRYFVNTILFG

Solvent-accessible surface area: 53695 Å² total; per-residue (Å²): 149,134,77,57,8,188,66,9,81,89,0,18,56,1,22,84,104,105,20,131,32,26,121,58,64,0,0,0,0,3,0,1,23,106,3,21,8,39,62,0,0,0,5,0,0,0,52,5,0,2,95,68,21,74,98,51,39,0,0,0,0,2,23,70,50,35,12,1,33,173,63,1,0,48,49,2,15,69,37,0,98,92,131,53,8,134,27,11,6,19,32,78,100,40,46,1,6,0,8,45,175,50,60,21,0,57,0,56,7,21,18,0,66,72,117,66,10,48,92,141,2,107,76,44,73,0,0,0,0,0,0,6,52,0,10,96,6,18,62,22,0,0,68,57,0,28,73,15,21,78,33,93,38,22,28,33,0,0,2,3,46,5,10,3,41,114,16,38,0,54,58,54,8,16,97,68,39,137,135,74,49,10,14,66,14,58,0,42,10,96,17,13,98,59,21,58,77,68,57,44,91,114,40,69,151,18,16,105,26,26,3,68,64,3,20,13,70,2,80,19,41,63,1,111,25,65,2,5,96,16,32,56,111,132,81,6,37,29,82,68,78,133,38,104,11,104,82,24,26,0,0,0,12,41,6,60,81,86,11,0,0,0,0,5,0,0,28,65,117,66,28,24,21,0,25,74,29,37,62,30,40,5,79,87,111,136,111,113,36,78,36,73,50,1,30,88,30,0,52,132,18,22,110,139,35,105,90,128,56,34,76,1,0,0,0,10,54,94,7,68,76,0,18,57,28,0,139,147,94,70,25,134,10,46,63,5,92,54,80,55,41,61,0,0,48,11,1,2,6,0,1,21,80,83,53,0,19,0,1,81,48,0,134,54,0,20,177,9,4,81,61,3,49,9,34,109,155,0,2,51,161,15,71,29,78,11,58,150,122,87,7,29,0,4,15,0,0,11,10,0,0,22,40,47,38,55,120,100,100,48,13,86,69,10,86,39,0,10,53,4,24,83,102,106,22,131,46,27,83,59,61,0,0,0,0,2,0,1,36,137,3,17,10,41,52,0,0,1,11,0,0,0,46,7,0,4,94,66,24,63,36,56,26,0,0,2,0,0,33,76,26,33,11,1,24,172,60,1,1,60,52,1,46,69,23,0,65,88,110,56,17,55,45,40,7,10,38,60,72,31,10,1,16,1,47,75,89,87,62,18,0,1,1,14,2,0,1,3,164,48,85,79,2,62,104,53,1,140,67,9,72,0,0,0,0,0,0,6,39,0,11,103,5,50,59,81,5,0,78,40,0,44,71,68,22,83,39,135,46,23,32,31,0,0,3,2,45,2,12,3,43,124,16,43,0,53,48,56,8,16,91,74,43,126,135,72,48,6,27,61,29,57,0,41,9,106,16,20,98,92,30,64,167,68,65,46,66,47,42,71,148,40,21,110,29,24,3,69,64,1,17,10,75,2,80,22,37,76,2,118,22,64,3,6,93,16,26,58,112,134,83,6,36,30,84,68,75,135,37,99,9,100,73,28,24,0,0,0,14,41,0,47,111,76,8,0,0,0,0,6,0,0,32,61,111,64,30,22,24,0,27,72,27,34,61,29,42,3,205,72,113,142,55,125,48,79,35,72,70,1,31,88,34,0,58,60,17,27,124,137,30,112,184,133,57,34,71,1,0,0,0,13,30,96,9,71,72,0,10,58,28,0,136,150,94,69,20,98,12,38,108,5,90,60,81,52,39,50,0,0,39,20,1,3,4,0,1,18,103,85,45,0,16,0,1,81,44,0,135,37,0,30,166,8,4,79,47,4,49,10,40,136,57,0,4,59,166,10,34,24,105,16,57,158,117,68,8,35,0,4,16,0,0,11,9,0,0,28,45,51,32,50,130,115,111,94,82,72,9,86,64,14,91,111,0,28,56,2,15,96,103,105,20,131,41,33,82,55,64,0,0,0,0,2,0,1,31,138,4,25,9,34,51,5,0,0,18,0,0,0,52,4,0,5,94,65,26,76,71,59,36,0,0,0,0,2,83,71,28,33,18,1,20,177,58,0,1,60,23,0,54,163,49,0,66,96,52,56,17,61,44,53,19,37,57,33,26,32,2,0,27,0,52,78,96,76,67,26,0,11,0,10,3,0,0,2,149,60,78,80,2,68,113,39,0,60,57,18,58,0,0,0,0,0,0,4,54,0,9,99,5,45,61,83,2,0,76,61,0,42,79,70,23,82,34,98,52,22,24,32,0,0,4,2,44,3,15,5,44,121,19,44,0,52,52,58,7,14,86,68,47,139,139,77,45,9,24,64,20,57,0,37,8,108,18,16,92,50,30,63,157,137,61,43,54,146,24,65,143,33,19,106,29,25,6,67,66,4,29,9,73,2,78,21,40,78,2,134,24,68,3,5,94,16,32,57,112,132,79,7,38,28,83,72,74,134,38,98,9,95,76,23,23,0,0,0,18,60,2,40,132,64,13,0,0,0,0,4,0,0,30,65,116,62,29,18,21,0,26,62,29,37,61,33,49,3,75,76,111,144,132,108,46,79,34,76,60,3,30,92,35,0,51,58,17,22,128,128,32,46,92,136,67,36,73,1,0,0,0,16,56,97,2,69,70,0,7,56,30,0,91,159,99,70,23,129,16,39,102,4,78,61,77,54,55,54,0,0,35,19,2,3,3,0,1,24,95,85,44,0,19,0,1,80,44,0,139,49,0,22,178,9,3,82,50,3,48,13,37,81,50,0,6,108,153,14,42,24,93,14,57,156,112,76,9,18,0,4,24,1,1,10,10,0,0,27,45,50,35,53,134